Protein AF-A0A0L7L8R3-F1 (afdb_monomer_lite)

Sequence (1221 aa):
TARYYYDYECNEPLVALSKLTATSSLRDRGPENAKLYDSQFPKIMDDKFNVRWAFNAKMWEPTYSEILAATTYIQNEEKERISKFVFQDDAKSSLLGRLMLRKFVHLATSIPYNEVQFGRDSHGKPYLVGAGDIPVSFNVSHQADYVVLAGHPTKSIAIDVMKIEPPVNKNIPEFFRVMTRQFSQHEWETVRSFPTEMEQIACFYRLWCLKESYVKNTGLGITVPLNQISFNIQTPKLQVGKLLTDTTLYERNVLKKDWTFEETLLDAKYAVAVSLRMEKQPNHRSIPYHFLTFEELVQEAKPLHKPCASLNAWTASENDFDQQLVIDLGSVKNITRVAAQGRAHSQEFVQEYHISYGSNGLDYVQYKAAGGEVKRLDSTRELVLPALDGQSCGASRVAWRCHQGALCDGRVRTSAWTPRESSYYQHLTVNLAARRELRGVATRGRYATDEYVSEYMLQYSDDGESWRAITDTEGYTRMFEGNHDGNTVEKNEFEVPIIAQYIRINPMRWRDKISMRVEVYGCDYVADTLYFNGTSLVKMDLLRDPISAYREVLRFRFKTSTASGALLYSRGTQGDYIALQLRDNRLVLNIDLGSGQSTSLSVGSLLDDNIWHDVVLSRNRRDIIFSVDRVIVRERIKGEFSRLNLNRAIYIGGVPNFQEGLVVTQNFTGCVENMYLNATNVISELRLGYESGEPFKFTRVNTLYACPEPPVVPITFLKEGSYAKLRGYAGGTTLNISLEFRTYEIHGLLIYHKFNTDGHVKVYLEEGKVKVELEVQGPKVKLDNYAEQFNDGRWHSLLLTMATDSLTLSVDYRPIAVDGNYRLPTDWKKEEYCCPNEVVFDASVHPLSCLAYKNVQAVSRSADLHIDVDGSGPLPAFPSTVVDGYQEPGSFRQDISYDASRAQLEALLNRSHSCTQRLEYRCRHSRLLNSPSDEASFHPFAWWVSRSGQRMAHWAGAPAGSRMCQCGVLGNCADPTKWCNCDAEYTQLHPDEFQVDGGDIIEKEFLPVKQVRFGDTGSHLDEKEGRYTLGPLLCEGDDLFSNAVTFRISDGIILLPMFDLGHSGDIYFEFKTTKENAVLLHSKGPQDYIKLSIIGGDQLQFQFQVGDTPLGVKEARVVVDGALKNEIRTGKEPVRALHLTTGLALGAALDRKDGVTTNEIQLLQTKRTTLQTKLSHYKLNRVTTNEIQLLQTKRTLLQTKLRHYKRNRVTKNEIESLQTK

Structure (mmCIF, N/CA/C/O backbone):
data_AF-A0A0L7L8R3-F1
#
_entry.id   AF-A0A0L7L8R3-F1
#
loop_
_atom_site.group_PDB
_atom_site.id
_atom_site.type_symbol
_atom_site.label_atom_id
_atom_site.label_alt_id
_atom_site.label_comp_id
_atom_site.label_asym_id
_atom_site.label_entity_id
_atom_site.label_seq_id
_atom_site.pdbx_PDB_ins_code
_atom_site.Cartn_x
_atom_site.Cartn_y
_atom_site.Cartn_z
_atom_site.occupancy
_atom_site.B_iso_or_equiv
_atom_site.auth_seq_id
_atom_site.auth_comp_id
_atom_site.auth_asym_id
_atom_site.auth_atom_id
_atom_site.pdbx_PDB_model_num
ATOM 1 N N . THR A 1 1 ? 15.354 17.148 21.115 1.00 24.00 1 THR A N 1
ATOM 2 C CA . THR A 1 1 ? 14.125 17.664 20.466 1.00 24.00 1 THR A CA 1
ATOM 3 C C . THR A 1 1 ? 13.877 16.839 19.226 1.00 24.00 1 THR A C 1
ATOM 5 O O . THR A 1 1 ? 14.835 16.559 18.521 1.00 24.00 1 THR A O 1
ATOM 8 N N . ALA A 1 2 ? 12.647 16.381 18.991 1.00 24.77 2 ALA A N 1
ATOM 9 C CA . ALA A 1 2 ? 12.360 15.477 17.880 1.00 24.77 2 ALA A CA 1
ATOM 10 C C . ALA A 1 2 ? 12.088 16.244 16.574 1.00 24.77 2 ALA A C 1
ATOM 12 O O . ALA A 1 2 ? 11.192 17.084 16.518 1.00 24.77 2 ALA A O 1
ATOM 13 N N . ARG A 1 3 ? 12.834 15.904 15.520 1.00 22.39 3 ARG A N 1
ATOM 14 C CA . ARG A 1 3 ? 12.425 16.019 14.114 1.00 22.39 3 ARG A CA 1
ATOM 15 C C . ARG A 1 3 ? 12.881 14.731 13.431 1.00 22.39 3 ARG A C 1
ATOM 17 O O . ARG A 1 3 ? 14.072 14.536 13.220 1.00 22.39 3 ARG A O 1
ATOM 24 N N . TYR A 1 4 ? 11.931 13.842 13.174 1.00 26.56 4 TYR A N 1
ATOM 25 C CA . TYR A 1 4 ? 12.122 12.587 12.453 1.00 26.56 4 TYR A CA 1
ATOM 26 C C . TYR A 1 4 ? 11.073 12.516 11.340 1.00 26.56 4 TYR A C 1
ATOM 28 O O . TYR A 1 4 ? 9.989 13.078 11.486 1.00 26.56 4 TYR A O 1
ATOM 36 N N . TYR A 1 5 ? 11.409 11.780 10.283 1.00 28.19 5 TYR A N 1
ATOM 37 C CA . TYR A 1 5 ? 10.636 11.582 9.054 1.00 28.19 5 TYR A CA 1
ATOM 38 C C . TYR A 1 5 ? 10.513 12.767 8.085 1.00 28.19 5 TYR A C 1
ATOM 40 O O . TYR A 1 5 ? 10.687 13.935 8.423 1.00 28.19 5 TYR A O 1
ATOM 48 N N . TYR A 1 6 ? 10.352 12.374 6.821 1.00 29.44 6 TYR A N 1
ATOM 49 C CA . TYR A 1 6 ? 10.480 13.170 5.606 1.00 29.44 6 TYR A CA 1
ATOM 50 C C . TYR A 1 6 ? 9.102 13.641 5.127 1.00 29.44 6 TYR A C 1
ATOM 52 O O . TYR A 1 6 ? 8.152 12.862 5.178 1.00 29.44 6 TYR A O 1
ATOM 60 N N . ASP A 1 7 ? 9.041 14.813 4.493 1.00 27.11 7 ASP A N 1
ATOM 61 C CA . ASP A 1 7 ? 8.081 15.014 3.403 1.00 27.11 7 ASP A CA 1
ATOM 62 C C . ASP A 1 7 ? 8.548 14.185 2.191 1.00 27.11 7 ASP A C 1
ATOM 64 O O . ASP A 1 7 ? 9.456 14.576 1.454 1.00 27.11 7 ASP A O 1
ATOM 68 N N . TYR A 1 8 ? 7.947 13.006 2.019 1.00 40.53 8 TYR A N 1
ATOM 69 C CA . TYR A 1 8 ? 7.840 12.347 0.716 1.00 40.53 8 TYR A CA 1
ATOM 70 C C . TYR A 1 8 ? 6.567 12.866 0.041 1.00 40.53 8 TYR A C 1
ATOM 72 O O . TYR A 1 8 ? 5.480 12.767 0.615 1.00 40.53 8 TYR A O 1
ATOM 80 N N . GLU A 1 9 ? 6.664 13.352 -1.198 1.00 54.34 9 GLU A N 1
ATOM 81 C CA . GLU A 1 9 ? 5.477 13.508 -2.041 1.00 54.34 9 GLU A CA 1
ATOM 82 C C . GLU A 1 9 ? 4.976 12.109 -2.430 1.00 54.34 9 GLU A C 1
ATOM 84 O O . GLU A 1 9 ? 5.487 11.481 -3.354 1.00 54.34 9 GLU A O 1
ATOM 89 N N . CYS A 1 10 ? 4.002 11.600 -1.673 1.00 70.06 10 CYS A N 1
ATOM 90 C CA . CYS A 1 10 ? 3.385 10.286 -1.858 1.00 70.06 10 CYS A CA 1
ATOM 91 C C . CYS A 1 10 ? 2.642 10.217 -3.209 1.00 70.06 10 CYS A C 1
ATOM 93 O O . CYS A 1 10 ? 1.458 10.532 -3.286 1.00 70.06 10 CYS A O 1
ATOM 95 N N . ASN A 1 11 ? 3.343 9.901 -4.301 1.00 74.38 11 ASN A N 1
ATOM 96 C CA . ASN A 1 11 ? 2.789 9.933 -5.663 1.00 74.38 11 ASN A CA 1
ATOM 97 C C . ASN A 1 11 ? 3.547 9.007 -6.642 1.00 74.38 11 ASN A C 1
ATOM 99 O O . ASN A 1 11 ? 3.650 9.280 -7.840 1.00 74.38 11 ASN A O 1
ATOM 103 N N . GLU A 1 12 ? 4.132 7.924 -6.131 1.00 79.50 12 GLU A N 1
ATOM 104 C CA . GLU A 1 12 ? 4.897 6.943 -6.906 1.00 79.50 12 GLU A CA 1
ATOM 105 C C . GLU A 1 12 ? 3.948 6.002 -7.675 1.00 79.50 12 GLU A C 1
ATOM 107 O O . GLU A 1 12 ? 2.916 5.619 -7.122 1.00 79.50 12 GLU A O 1
ATOM 112 N N . PRO A 1 13 ? 4.244 5.615 -8.932 1.00 77.06 13 PRO A N 1
ATOM 113 C CA . PRO A 1 13 ? 3.444 4.642 -9.680 1.00 77.06 13 PRO A CA 1
ATOM 114 C C . PRO A 1 13 ? 3.659 3.219 -9.141 1.00 77.06 13 PRO A C 1
ATOM 116 O O . PRO A 1 13 ? 4.794 2.758 -9.020 1.00 77.06 13 PRO A O 1
ATOM 119 N N . LEU A 1 14 ? 2.574 2.506 -8.840 1.00 82.38 14 LEU A N 1
ATOM 120 C CA . LEU A 1 14 ? 2.610 1.219 -8.136 1.00 82.38 14 LEU A CA 1
ATOM 121 C C . LEU A 1 14 ? 2.242 0.015 -9.026 1.00 82.38 14 LEU A C 1
ATOM 123 O O . LEU A 1 14 ? 2.585 -1.124 -8.699 1.00 82.38 14 LEU A O 1
ATOM 127 N N . VAL A 1 15 ? 1.574 0.224 -10.167 1.00 76.56 15 VAL A N 1
ATOM 128 C CA . VAL A 1 15 ? 1.089 -0.868 -11.036 1.00 76.56 15 VAL A CA 1
ATOM 129 C C . VAL A 1 15 ? 2.235 -1.594 -11.751 1.00 76.56 15 VAL A C 1
ATOM 131 O O . VAL A 1 15 ? 2.129 -2.795 -12.013 1.00 76.56 15 VAL A O 1
ATOM 134 N N . ALA A 1 16 ? 3.361 -0.919 -11.996 1.00 64.44 16 ALA A N 1
ATOM 135 C CA . ALA A 1 16 ? 4.536 -1.484 -12.665 1.00 64.44 16 ALA A CA 1
ATOM 136 C C . ALA A 1 16 ? 5.084 -2.764 -11.994 1.00 64.44 16 ALA A C 1
ATOM 138 O O . ALA A 1 16 ? 5.463 -3.705 -12.699 1.00 64.44 16 ALA A O 1
ATOM 139 N N . LEU A 1 17 ? 5.090 -2.819 -10.655 1.00 66.81 17 LEU A N 1
ATOM 140 C CA . LEU A 1 17 ? 5.525 -3.979 -9.857 1.00 66.81 17 LEU A CA 1
ATOM 141 C C . LEU A 1 17 ? 4.354 -4.813 -9.305 1.00 66.81 17 LEU A C 1
ATOM 143 O O . LEU A 1 17 ? 4.573 -5.863 -8.701 1.00 66.81 17 LEU A O 1
ATOM 147 N N . SER A 1 18 ? 3.115 -4.366 -9.520 1.00 75.88 18 SER A N 1
ATOM 148 C CA . SER A 1 18 ? 1.914 -5.079 -9.086 1.00 75.88 18 SER A CA 1
ATOM 149 C C . SER A 1 18 ? 1.675 -6.373 -9.873 1.00 75.88 18 SER A C 1
ATOM 151 O O . SER A 1 18 ? 2.082 -6.518 -11.031 1.00 75.88 18 SER A O 1
ATOM 153 N N . LYS A 1 19 ? 0.931 -7.295 -9.257 1.00 87.12 19 LYS A N 1
ATOM 154 C CA . LYS A 1 19 ? 0.346 -8.456 -9.938 1.00 87.12 19 LYS A CA 1
ATOM 155 C C . LYS A 1 19 ? -1.094 -8.124 -10.323 1.00 87.12 19 LYS A C 1
ATOM 157 O O . LYS A 1 19 ? -1.918 -7.905 -9.433 1.00 87.12 19 LYS A O 1
ATOM 162 N N . LEU A 1 20 ? -1.407 -8.124 -11.620 1.00 85.94 20 LEU A N 1
ATOM 163 C CA . LEU A 1 20 ? -2.763 -7.862 -12.103 1.00 85.94 20 LEU A CA 1
ATOM 164 C C . LEU A 1 20 ? -3.522 -9.167 -12.366 1.00 85.94 20 LEU A C 1
ATOM 166 O O . LEU A 1 20 ? -2.995 -10.123 -12.935 1.00 85.94 20 LEU A O 1
ATOM 170 N N . THR A 1 21 ? -4.796 -9.190 -11.995 1.00 87.94 21 THR A N 1
ATOM 171 C CA . THR A 1 21 ? -5.746 -10.254 -12.333 1.00 87.94 21 THR A CA 1
ATOM 172 C C . THR A 1 21 ? -7.025 -9.650 -12.904 1.00 87.94 21 THR A C 1
ATOM 174 O O . THR A 1 21 ? -7.354 -8.493 -12.658 1.00 87.94 21 THR A O 1
ATOM 177 N N . ALA A 1 22 ? -7.749 -10.428 -13.703 1.00 82.56 22 ALA A N 1
ATOM 178 C CA . ALA A 1 22 ? -9.067 -10.058 -14.202 1.00 82.56 22 ALA A CA 1
ATOM 179 C C . ALA A 1 22 ? -9.929 -11.311 -14.362 1.00 82.56 22 ALA A C 1
ATOM 181 O O . ALA A 1 22 ? -9.402 -12.397 -14.612 1.00 82.56 22 ALA A O 1
ATOM 182 N N . THR A 1 23 ? -11.245 -11.144 -14.264 1.00 79.81 23 THR A N 1
ATOM 183 C CA . THR A 1 23 ? -12.263 -12.199 -14.450 1.00 79.81 23 THR A CA 1
ATOM 184 C C . THR A 1 23 ? -12.121 -12.959 -15.764 1.00 79.81 23 THR A C 1
ATOM 186 O O . THR A 1 23 ? -12.254 -14.180 -15.810 1.00 79.81 23 THR A O 1
ATOM 189 N N . SER A 1 24 ? -11.862 -12.242 -16.858 1.00 75.69 24 SER A N 1
ATOM 190 C CA . SER A 1 24 ? -11.620 -12.833 -18.167 1.00 75.69 24 SER A CA 1
ATOM 191 C C . SER A 1 24 ? -10.728 -11.946 -19.028 1.00 75.69 24 SER A C 1
ATOM 193 O O . SER A 1 24 ? -10.502 -10.764 -18.752 1.00 75.69 24 SER A O 1
ATOM 195 N N . SER A 1 25 ? -10.244 -12.527 -20.120 1.00 81.12 25 SER A N 1
ATOM 196 C CA . SER A 1 25 ? -9.501 -11.823 -21.157 1.00 81.12 25 SER A CA 1
ATOM 197 C C . SER A 1 25 ? -9.583 -12.561 -22.486 1.00 81.12 25 SER A C 1
ATOM 199 O O . SER A 1 25 ? -9.674 -13.790 -22.517 1.00 81.12 25 SER A O 1
ATOM 201 N N . LEU A 1 26 ? -9.474 -11.828 -23.592 1.00 70.31 26 LEU A N 1
ATOM 202 C CA . LEU A 1 26 ? -9.121 -12.435 -24.878 1.00 70.31 26 LEU A CA 1
ATOM 203 C C . LEU A 1 26 ? -7.678 -12.968 -24.821 1.00 70.31 26 LEU A C 1
ATOM 205 O O . LEU A 1 26 ? -6.846 -12.426 -24.094 1.00 70.31 26 LEU A O 1
ATOM 209 N N . ARG A 1 27 ? -7.376 -14.014 -25.606 1.00 69.25 27 ARG A N 1
ATOM 210 C CA . ARG A 1 27 ? -6.105 -14.773 -25.561 1.00 69.25 27 ARG A CA 1
ATOM 211 C C . ARG A 1 27 ? -4.850 -13.890 -25.566 1.00 69.25 27 ARG A C 1
ATOM 213 O O . ARG A 1 27 ? -3.917 -14.159 -24.820 1.00 69.25 27 ARG A O 1
ATOM 220 N N . ASP A 1 28 ? -4.873 -12.822 -26.360 1.00 70.94 28 ASP A N 1
ATOM 221 C CA . ASP A 1 28 ? -3.752 -11.894 -26.557 1.00 70.94 28 ASP A CA 1
ATOM 222 C C . ASP A 1 28 ? -3.954 -10.537 -25.842 1.00 70.94 28 ASP A C 1
ATOM 224 O O . ASP A 1 28 ? -3.214 -9.585 -26.085 1.00 70.94 28 ASP A O 1
ATOM 228 N N . ARG A 1 29 ? -4.975 -10.422 -24.976 1.00 74.50 29 ARG A N 1
ATOM 229 C CA . ARG A 1 29 ? -5.359 -9.196 -24.245 1.00 74.50 29 ARG A CA 1
ATOM 230 C C . ARG A 1 29 ? -5.595 -9.450 -22.742 1.00 74.50 29 ARG A C 1
ATOM 232 O O . ARG A 1 29 ? -6.530 -8.915 -22.146 1.00 74.50 29 ARG A O 1
ATOM 239 N N . GLY A 1 30 ? -4.746 -10.295 -22.145 1.00 74.69 30 GLY A N 1
ATOM 240 C CA . GLY A 1 30 ? -4.699 -10.601 -20.703 1.00 74.69 30 GLY A CA 1
ATOM 241 C C . GLY A 1 30 ? -4.490 -9.377 -19.794 1.00 74.69 30 GLY A C 1
ATOM 242 O O . GLY A 1 30 ? -4.062 -8.339 -20.303 1.00 74.69 30 GLY A O 1
ATOM 243 N N . PRO A 1 31 ? -4.732 -9.493 -18.470 1.00 81.19 31 PRO A N 1
ATOM 244 C CA . PRO A 1 31 ? -4.670 -8.381 -17.508 1.00 81.19 31 PRO A CA 1
ATOM 245 C C . PRO A 1 31 ? -3.322 -7.645 -17.466 1.00 81.19 31 PRO A C 1
ATOM 247 O O . PRO A 1 31 ? -3.305 -6.447 -17.222 1.00 81.19 31 PRO A O 1
ATOM 250 N N . GLU A 1 32 ? -2.205 -8.293 -17.809 1.00 82.31 32 GLU A N 1
ATOM 251 C CA . GLU A 1 32 ? -0.902 -7.619 -17.971 1.00 82.31 32 GLU A CA 1
ATOM 252 C C . GLU A 1 32 ? -0.925 -6.496 -19.030 1.00 82.31 32 GLU A C 1
ATOM 254 O O . GLU A 1 32 ? -0.230 -5.495 -18.894 1.00 82.31 32 GLU A O 1
ATOM 259 N N . ASN A 1 33 ? -1.788 -6.593 -20.051 1.00 79.00 33 ASN A N 1
ATOM 260 C CA . ASN A 1 33 ? -1.985 -5.524 -21.040 1.00 79.00 33 ASN A CA 1
ATOM 261 C C . ASN A 1 33 ? -2.752 -4.317 -20.469 1.00 79.00 33 ASN A C 1
ATOM 263 O O . ASN A 1 33 ? -2.948 -3.336 -21.186 1.00 79.00 33 ASN A O 1
ATOM 267 N N . ALA A 1 34 ? -3.206 -4.386 -19.213 1.00 80.94 34 ALA A N 1
ATOM 268 C CA . ALA A 1 34 ? -3.780 -3.257 -18.500 1.00 80.94 34 ALA A CA 1
ATOM 269 C C . ALA A 1 34 ? -2.728 -2.349 -17.856 1.00 80.94 34 ALA A C 1
ATOM 271 O O . ALA A 1 34 ? -3.107 -1.340 -17.278 1.00 80.94 34 ALA A O 1
ATOM 272 N N . LYS A 1 35 ? -1.426 -2.641 -17.926 1.00 79.81 35 LYS A N 1
ATOM 273 C CA . LYS A 1 35 ? -0.412 -1.703 -17.427 1.00 79.81 35 LYS A CA 1
ATOM 274 C C . LYS A 1 35 ? -0.410 -0.433 -18.292 1.00 79.81 35 LYS A C 1
ATOM 276 O O . LYS A 1 35 ? -0.175 -0.499 -19.500 1.00 79.81 35 LYS A O 1
ATOM 281 N N . LEU A 1 36 ? -0.718 0.729 -17.704 1.00 67.88 36 LEU A N 1
ATOM 282 C CA . LEU A 1 36 ? -0.664 2.023 -18.407 1.00 67.88 36 LEU A CA 1
ATOM 283 C C . LEU A 1 36 ? 0.773 2.379 -18.781 1.00 67.88 36 LEU A C 1
ATOM 285 O O . LEU A 1 36 ? 1.038 2.766 -19.923 1.00 67.88 36 LEU A O 1
ATOM 289 N N . TYR A 1 37 ? 1.673 2.168 -17.825 1.00 55.97 37 TYR A N 1
ATOM 290 C CA . TYR A 1 37 ? 3.113 2.144 -17.999 1.00 55.97 37 TYR A CA 1
ATOM 291 C C . TYR A 1 37 ? 3.548 0.685 -17.824 1.00 55.97 37 TYR A C 1
ATOM 293 O O . TYR A 1 37 ? 3.576 0.156 -16.715 1.00 55.97 37 TYR A O 1
ATOM 301 N N . ASP A 1 38 ? 3.780 -0.007 -18.940 1.00 37.50 38 ASP A N 1
ATOM 302 C CA . ASP A 1 38 ? 4.203 -1.408 -18.913 1.00 37.50 38 ASP A CA 1
ATOM 303 C C . ASP A 1 38 ? 5.644 -1.494 -18.391 1.00 37.50 38 ASP A C 1
ATOM 305 O O . ASP A 1 38 ? 6.549 -0.860 -18.937 1.00 37.50 38 ASP A O 1
ATOM 309 N N . SER A 1 39 ? 5.864 -2.304 -17.352 1.00 34.34 39 SER A N 1
ATOM 310 C CA . SER A 1 39 ? 7.207 -2.668 -16.890 1.00 34.34 39 SER A CA 1
ATOM 311 C C . SER A 1 39 ? 7.958 -3.541 -17.906 1.00 34.34 39 SER A C 1
ATOM 313 O O . SER A 1 39 ? 9.154 -3.777 -17.749 1.00 34.34 39 SER A O 1
ATOM 315 N N . GLN A 1 40 ? 7.308 -3.945 -19.005 1.00 33.47 40 GLN A N 1
ATOM 316 C CA . GLN A 1 40 ? 7.961 -4.260 -20.274 1.00 33.47 40 GLN A CA 1
ATOM 317 C C . GLN A 1 40 ? 8.209 -2.982 -21.094 1.00 33.47 40 GLN A C 1
ATOM 319 O O . GLN A 1 40 ? 7.408 -2.597 -21.948 1.00 33.47 40 GLN A O 1
ATOM 324 N N . PHE A 1 41 ? 9.393 -2.398 -20.894 1.00 30.95 41 PHE A N 1
ATOM 325 C CA . PHE A 1 41 ? 10.356 -2.121 -21.970 1.00 30.95 41 PHE A CA 1
ATOM 326 C C . PHE A 1 41 ? 9.753 -2.157 -23.385 1.00 30.95 41 PHE A C 1
ATOM 328 O O . PHE A 1 41 ? 9.479 -3.254 -23.895 1.00 30.95 41 PHE A O 1
ATOM 335 N N . PRO A 1 42 ? 9.537 -1.008 -24.053 1.00 29.83 42 PRO A N 1
ATOM 336 C CA . PRO A 1 42 ? 8.762 -0.983 -25.281 1.00 29.83 42 PRO A CA 1
ATOM 337 C C . PRO A 1 42 ? 9.407 -1.866 -26.352 1.00 29.83 42 PRO A C 1
ATOM 339 O O . PRO A 1 42 ? 10.489 -1.575 -26.861 1.00 29.83 42 PRO A O 1
ATOM 342 N N . LYS A 1 43 ? 8.681 -2.908 -26.781 1.00 30.69 43 LYS A N 1
ATOM 343 C CA . LYS A 1 43 ? 8.969 -3.666 -28.013 1.00 30.69 43 LYS A CA 1
ATOM 344 C C . LYS A 1 43 ? 8.627 -2.837 -29.260 1.00 30.69 43 LYS A C 1
ATOM 346 O O . LYS A 1 43 ? 7.851 -3.245 -30.116 1.00 30.69 43 LYS A O 1
ATOM 351 N N . ILE A 1 44 ? 9.258 -1.667 -29.336 1.00 36.09 44 ILE A N 1
ATOM 352 C CA . ILE A 1 44 ? 9.493 -0.844 -30.519 1.00 36.09 44 ILE A CA 1
ATOM 353 C C . ILE A 1 44 ? 11.010 -0.626 -30.566 1.00 36.09 44 ILE A C 1
ATOM 355 O O . ILE A 1 44 ? 11.519 0.481 -30.410 1.00 36.09 44 ILE A O 1
ATOM 359 N N . MET A 1 45 ? 11.750 -1.718 -30.757 1.00 40.62 45 MET A N 1
ATOM 360 C CA . MET A 1 45 ? 13.174 -1.651 -31.088 1.00 40.62 45 MET A CA 1
ATOM 361 C C . MET A 1 45 ? 13.325 -1.356 -32.581 1.00 40.62 45 MET A C 1
ATOM 363 O O . MET A 1 45 ? 13.771 -2.182 -33.372 1.00 40.62 45 MET A O 1
ATOM 367 N N . ASP A 1 46 ? 12.865 -0.151 -32.917 1.00 44.34 46 ASP A N 1
ATOM 368 C CA . ASP A 1 46 ? 13.151 0.590 -34.139 1.00 44.34 46 ASP A CA 1
ATOM 369 C C . ASP A 1 46 ? 14.677 0.751 -34.288 1.00 44.34 46 ASP A C 1
ATOM 371 O O . ASP A 1 46 ? 15.399 0.896 -33.292 1.00 44.34 46 ASP A O 1
ATOM 375 N N . ASP A 1 47 ? 15.180 0.758 -35.525 1.00 50.31 47 ASP A N 1
ATOM 376 C CA . ASP A 1 47 ? 16.619 0.883 -35.817 1.00 50.31 47 ASP A CA 1
ATOM 377 C C . ASP A 1 47 ? 17.209 2.209 -35.287 1.00 50.31 47 ASP A C 1
ATOM 379 O O . ASP A 1 47 ? 18.426 2.321 -35.133 1.00 50.31 47 ASP A O 1
ATOM 383 N N . LYS A 1 48 ? 16.356 3.182 -34.915 1.00 55.88 48 LYS A N 1
ATOM 384 C CA . LYS A 1 48 ? 16.696 4.401 -34.153 1.00 55.88 48 LYS A CA 1
ATOM 385 C C . LYS A 1 48 ? 17.690 4.201 -33.005 1.00 55.88 48 LYS A C 1
ATOM 387 O O . LYS A 1 48 ? 18.481 5.104 -32.750 1.00 55.88 48 LYS A O 1
ATOM 392 N N . PHE A 1 49 ? 17.636 3.072 -32.296 1.00 66.75 49 PHE A N 1
ATOM 393 C CA . PHE A 1 49 ? 18.479 2.828 -31.117 1.00 66.75 49 PHE A CA 1
ATOM 394 C C . PHE A 1 49 ? 19.726 1.967 -31.397 1.00 66.75 49 PHE A C 1
ATOM 396 O O . PHE A 1 49 ? 20.420 1.557 -30.468 1.00 66.75 49 PHE A O 1
ATOM 403 N N . ASN A 1 50 ? 20.057 1.723 -32.667 1.00 82.75 50 ASN A N 1
ATOM 404 C CA . ASN A 1 50 ? 21.372 1.233 -33.081 1.00 82.75 50 ASN A CA 1
ATOM 405 C C . ASN A 1 50 ? 22.340 2.430 -33.182 1.00 82.75 50 ASN A C 1
ATOM 407 O O . ASN A 1 50 ? 22.438 3.074 -34.222 1.00 82.75 50 ASN A O 1
ATOM 411 N N . VAL A 1 51 ? 23.018 2.773 -32.083 1.00 87.12 51 VAL A N 1
ATOM 412 C CA . VAL A 1 51 ? 23.764 4.038 -31.947 1.00 87.12 51 VAL A CA 1
ATOM 413 C C . VAL A 1 51 ? 25.279 3.872 -32.051 1.00 87.12 51 VAL A C 1
ATOM 415 O O . VAL A 1 51 ? 25.856 2.869 -31.616 1.00 87.12 51 VAL A O 1
ATOM 418 N N . ARG A 1 52 ? 25.933 4.907 -32.584 1.00 90.62 52 ARG A N 1
ATOM 419 C CA . ARG A 1 52 ? 27.384 5.124 -32.543 1.00 90.62 52 ARG A CA 1
ATOM 420 C C . ARG A 1 52 ? 27.624 6.507 -31.946 1.00 90.62 52 ARG A C 1
ATOM 422 O O . ARG A 1 52 ? 27.387 7.512 -32.612 1.00 90.62 52 ARG A O 1
ATOM 429 N N . TRP A 1 53 ? 28.023 6.562 -30.679 1.00 93.88 53 TRP A N 1
ATOM 430 C CA . TRP A 1 53 ? 28.262 7.816 -29.963 1.00 93.88 53 TRP A CA 1
ATOM 431 C C . TRP A 1 53 ? 29.746 7.991 -29.660 1.00 93.88 53 TRP A C 1
ATOM 433 O O . TRP A 1 53 ? 30.414 7.049 -29.230 1.00 93.88 53 TRP A O 1
ATOM 443 N N . ALA A 1 54 ? 30.241 9.210 -29.836 1.00 93.62 54 ALA A N 1
ATOM 444 C CA . ALA A 1 54 ? 31.556 9.639 -29.382 1.00 93.62 54 ALA A CA 1
ATOM 445 C C . ALA A 1 54 ? 31.420 10.896 -28.516 1.00 93.62 54 ALA A C 1
ATOM 447 O O . ALA A 1 54 ? 30.549 11.731 -28.746 1.00 93.62 54 ALA A O 1
ATOM 448 N N . PHE A 1 55 ? 32.296 11.042 -27.531 1.00 94.88 55 PHE A N 1
ATOM 449 C CA . PHE A 1 55 ? 32.425 12.241 -26.713 1.00 94.88 55 PHE A CA 1
ATOM 450 C C . PHE A 1 55 ? 33.911 12.594 -26.625 1.00 94.88 55 PHE A C 1
ATOM 452 O O . PHE A 1 55 ? 34.733 11.733 -26.300 1.00 94.88 55 PHE A O 1
ATOM 459 N N . ASN A 1 56 ? 34.268 13.844 -26.922 1.00 92.88 56 ASN A N 1
ATOM 460 C CA . ASN A 1 56 ? 35.645 14.320 -26.804 1.00 92.88 56 ASN A CA 1
ATOM 461 C C . ASN A 1 56 ? 35.874 14.840 -25.376 1.00 92.88 56 ASN A C 1
ATOM 463 O O . ASN A 1 56 ? 35.525 15.973 -25.049 1.00 92.88 56 ASN A O 1
ATOM 467 N N . ALA A 1 57 ? 36.441 13.993 -24.516 1.00 89.75 57 ALA A N 1
ATOM 468 C CA . ALA A 1 57 ? 36.648 14.280 -23.097 1.00 89.75 57 ALA A CA 1
ATOM 469 C C . ALA A 1 57 ? 37.627 15.441 -22.854 1.00 89.75 57 ALA A C 1
ATOM 471 O O . ALA A 1 57 ? 37.597 16.060 -21.792 1.00 89.75 57 ALA A O 1
ATOM 472 N N . LYS A 1 58 ? 38.475 15.754 -23.840 1.00 88.25 58 LYS A N 1
ATOM 473 C CA . LYS A 1 58 ? 39.447 16.849 -23.782 1.00 88.25 58 LYS A CA 1
ATOM 474 C C . LYS A 1 58 ? 38.855 18.219 -24.102 1.00 88.25 58 LYS A C 1
ATOM 476 O O . LYS A 1 58 ? 39.364 19.210 -23.596 1.00 88.25 58 LYS A O 1
ATOM 481 N N . MET A 1 59 ? 37.791 18.290 -24.902 1.00 86.56 59 MET A N 1
ATOM 482 C CA . MET A 1 59 ? 37.053 19.543 -25.127 1.00 86.56 59 MET A CA 1
ATOM 483 C C . MET A 1 59 ? 36.070 19.872 -23.989 1.00 86.56 59 MET A C 1
ATOM 485 O O . MET A 1 59 ? 35.371 20.878 -24.059 1.00 86.56 59 MET A O 1
ATOM 489 N N . TRP A 1 60 ? 36.005 19.038 -22.945 1.00 88.19 60 TRP A N 1
ATOM 490 C CA . TRP A 1 60 ? 35.154 19.248 -21.778 1.00 88.19 60 TRP A CA 1
ATOM 491 C C . TRP A 1 60 ? 35.981 19.757 -20.591 1.00 88.19 60 TRP A C 1
ATOM 493 O O . TRP A 1 60 ? 36.706 19.004 -19.933 1.00 88.19 60 TRP A O 1
ATOM 503 N N . GLU A 1 61 ? 35.839 21.053 -20.312 1.00 85.69 61 GLU A N 1
ATOM 504 C CA . GLU A 1 61 ? 36.429 21.755 -19.165 1.00 85.69 61 GLU A CA 1
ATOM 505 C C . GLU A 1 61 ? 35.322 22.136 -18.156 1.00 85.69 61 GLU A C 1
ATOM 507 O O . GLU A 1 61 ? 34.956 23.306 -18.050 1.00 85.69 61 GLU A O 1
ATOM 512 N N . PRO A 1 62 ? 34.720 21.160 -17.443 1.00 81.56 62 PRO A N 1
ATOM 513 C CA . PRO A 1 62 ? 33.553 21.412 -16.603 1.00 81.56 62 PRO A CA 1
ATOM 514 C C . PRO A 1 62 ? 33.873 22.268 -15.378 1.00 81.56 62 PRO A C 1
ATOM 516 O O . PRO A 1 62 ? 34.872 22.064 -14.682 1.00 81.56 62 PRO A O 1
ATOM 519 N N . THR A 1 63 ? 32.941 23.156 -15.041 1.00 79.50 63 THR A N 1
ATOM 520 C CA . THR A 1 63 ? 32.924 23.856 -13.755 1.00 79.50 63 THR A CA 1
ATOM 521 C C . THR A 1 63 ? 32.758 22.878 -12.588 1.00 79.50 63 THR A C 1
ATOM 523 O O . THR A 1 63 ? 32.214 21.779 -12.727 1.00 79.50 63 THR A O 1
ATOM 526 N N . TYR A 1 64 ? 33.146 23.303 -11.381 1.00 59.94 64 TYR A N 1
ATOM 527 C CA . TYR A 1 64 ? 32.919 22.529 -10.153 1.00 59.94 64 TYR A CA 1
ATOM 528 C C . TYR A 1 64 ? 31.438 22.137 -9.963 1.00 59.94 64 TYR A C 1
ATOM 530 O O . TYR A 1 64 ? 31.137 21.024 -9.534 1.00 59.94 64 TYR A O 1
ATOM 538 N N . SER A 1 65 ? 30.512 23.021 -10.348 1.00 64.06 65 SER A N 1
ATOM 539 C CA . SER A 1 65 ? 29.064 22.779 -10.383 1.00 64.06 65 SER A CA 1
ATOM 540 C C . SER A 1 65 ? 28.659 21.648 -11.332 1.00 64.06 65 SER A C 1
ATOM 542 O O . SER A 1 65 ? 27.838 20.811 -10.961 1.00 64.06 65 SER A O 1
ATOM 544 N N . GLU A 1 66 ? 29.241 21.583 -12.530 1.00 73.94 66 GLU A N 1
ATOM 545 C CA . GLU A 1 66 ? 28.935 20.542 -13.519 1.00 73.94 66 GLU A CA 1
ATOM 546 C C . GLU A 1 66 ? 29.550 19.196 -13.142 1.00 73.94 66 GLU A C 1
ATOM 548 O O . GLU A 1 66 ? 28.890 18.170 -13.294 1.00 73.94 66 GLU A O 1
ATOM 553 N N . ILE A 1 67 ? 30.762 19.186 -12.569 1.00 76.12 67 ILE A N 1
ATOM 554 C CA . ILE A 1 67 ? 31.344 17.974 -11.973 1.00 76.12 67 ILE A CA 1
ATOM 555 C C . ILE A 1 67 ? 30.438 17.475 -10.842 1.00 76.12 67 ILE A C 1
ATOM 557 O O . ILE A 1 67 ? 30.076 16.298 -10.819 1.00 76.12 67 ILE A O 1
ATOM 561 N N . LEU A 1 68 ? 30.022 18.356 -9.924 1.00 66.50 68 LEU A N 1
ATOM 562 C CA . LEU A 1 68 ? 29.145 17.987 -8.814 1.00 66.50 68 LEU A CA 1
ATOM 563 C C . LEU A 1 68 ? 27.825 17.395 -9.330 1.00 66.50 68 LEU A C 1
ATOM 565 O O . LEU A 1 68 ? 27.482 16.281 -8.931 1.00 66.50 68 LEU A O 1
ATOM 569 N N . ALA A 1 69 ? 27.150 18.068 -10.269 1.00 73.56 69 ALA A N 1
ATOM 570 C CA . ALA A 1 69 ? 25.928 17.581 -10.910 1.00 73.56 69 ALA A CA 1
ATOM 571 C C . ALA A 1 69 ? 26.140 16.220 -11.600 1.00 73.56 69 ALA A C 1
ATOM 573 O O . ALA A 1 69 ? 25.412 15.270 -11.308 1.00 73.56 69 ALA A O 1
ATOM 574 N N . ALA A 1 70 ? 27.194 16.073 -12.409 1.00 78.75 70 ALA A N 1
ATOM 575 C CA . ALA A 1 70 ? 27.556 14.814 -13.060 1.00 78.75 70 ALA A CA 1
ATOM 576 C C . ALA A 1 70 ? 27.778 13.667 -12.058 1.00 78.75 70 ALA A C 1
ATOM 578 O O . ALA A 1 70 ? 27.324 12.549 -12.303 1.00 78.75 70 ALA A O 1
ATOM 579 N N . THR A 1 71 ? 28.391 13.928 -10.894 1.00 78.62 71 THR A N 1
ATOM 580 C CA . THR A 1 71 ? 28.516 12.910 -9.830 1.00 78.62 71 THR A CA 1
ATOM 581 C C . THR A 1 71 ? 27.212 12.597 -9.089 1.00 78.62 71 THR A C 1
ATOM 583 O O . THR A 1 71 ? 27.176 11.611 -8.355 1.00 78.62 71 THR A O 1
ATOM 586 N N . THR A 1 72 ? 26.141 13.383 -9.260 1.00 79.94 72 THR A N 1
ATOM 587 C CA . THR A 1 72 ? 24.793 13.005 -8.788 1.00 79.94 72 THR A CA 1
ATOM 588 C C . THR A 1 72 ? 24.028 12.150 -9.795 1.00 79.94 72 THR A C 1
ATOM 590 O O . THR A 1 72 ? 23.116 11.438 -9.392 1.00 79.94 72 THR A O 1
ATOM 593 N N . TYR A 1 73 ? 24.392 12.174 -11.081 1.00 87.06 73 TYR A N 1
ATOM 594 C CA . TYR A 1 73 ? 23.732 11.407 -12.148 1.00 87.06 73 TYR A CA 1
ATOM 595 C C . TYR A 1 73 ? 24.218 9.947 -12.260 1.00 87.06 73 TYR A C 1
ATOM 597 O O . TYR A 1 73 ? 23.735 9.193 -13.105 1.00 87.06 73 TYR A O 1
ATOM 605 N N . ILE A 1 74 ? 25.164 9.523 -11.418 1.00 86.50 74 ILE A N 1
ATOM 606 C CA . ILE A 1 74 ? 25.733 8.168 -11.399 1.00 86.50 74 ILE A CA 1
ATOM 607 C C . ILE A 1 74 ? 25.556 7.504 -10.029 1.00 86.50 74 ILE A C 1
ATOM 609 O O . ILE A 1 74 ? 25.465 8.183 -9.010 1.00 86.50 74 ILE A O 1
ATOM 613 N N . GLN A 1 75 ? 25.522 6.169 -10.015 1.00 84.25 75 GLN A N 1
ATOM 614 C CA . GLN A 1 75 ? 25.432 5.364 -8.790 1.00 84.25 75 GLN A CA 1
ATOM 615 C C . GLN A 1 75 ? 26.625 5.609 -7.849 1.00 84.25 75 GLN A C 1
ATOM 617 O O . GLN A 1 75 ? 27.755 5.795 -8.314 1.00 84.25 75 GLN A O 1
ATOM 622 N N . ASN A 1 76 ? 26.390 5.530 -6.535 1.00 77.38 76 ASN A N 1
ATOM 623 C CA . ASN A 1 76 ? 27.424 5.708 -5.509 1.00 77.38 76 ASN A CA 1
ATOM 624 C C . ASN A 1 76 ? 28.614 4.750 -5.683 1.00 77.38 76 ASN A C 1
ATOM 626 O O . ASN A 1 76 ? 29.755 5.196 -5.606 1.00 77.38 76 ASN A O 1
ATOM 630 N N . GLU A 1 77 ? 28.382 3.476 -6.011 1.00 78.62 77 GLU A N 1
ATOM 631 C CA . GLU A 1 77 ? 29.462 2.495 -6.232 1.00 78.62 77 GLU A CA 1
ATOM 632 C C . GLU A 1 77 ? 30.406 2.917 -7.376 1.00 78.62 77 GLU A C 1
ATOM 634 O O . GLU A 1 77 ? 31.620 2.713 -7.317 1.00 78.62 77 GLU A O 1
ATOM 639 N N . GLU A 1 78 ? 29.865 3.548 -8.423 1.00 80.50 78 GLU A N 1
ATOM 640 C CA . GLU A 1 78 ? 30.655 4.084 -9.533 1.00 80.50 78 GLU A CA 1
ATOM 641 C C . GLU A 1 78 ? 31.314 5.420 -9.178 1.00 80.50 78 GLU A C 1
ATOM 643 O O . GLU A 1 78 ? 32.450 5.654 -9.585 1.00 80.50 78 GLU A O 1
ATOM 648 N N . LYS A 1 79 ? 30.663 6.262 -8.366 1.00 77.81 79 LYS A N 1
ATOM 649 C CA . LYS A 1 79 ? 31.241 7.500 -7.822 1.00 77.81 79 LYS A CA 1
ATOM 650 C C . LYS A 1 79 ? 32.463 7.206 -6.946 1.00 77.81 79 LYS A C 1
ATOM 652 O O . LYS A 1 79 ? 33.521 7.788 -7.173 1.00 77.81 79 LYS A O 1
ATOM 657 N N . GLU A 1 80 ? 32.358 6.241 -6.034 1.00 75.69 80 GLU A N 1
ATOM 658 C CA . GLU A 1 80 ? 33.468 5.733 -5.216 1.00 75.69 80 GLU A CA 1
ATOM 659 C C . GLU A 1 80 ? 34.578 5.060 -6.030 1.00 75.69 80 GLU A C 1
ATOM 661 O O . GLU A 1 80 ? 35.711 4.936 -5.562 1.00 75.69 80 GLU A O 1
ATOM 666 N N . ARG A 1 81 ? 34.260 4.531 -7.215 1.00 77.62 81 ARG A N 1
ATOM 667 C CA . ARG A 1 81 ? 35.248 3.936 -8.123 1.00 77.62 81 ARG A CA 1
ATOM 668 C C . ARG A 1 81 ? 35.951 5.010 -8.950 1.00 77.62 81 ARG A C 1
ATOM 670 O O . ARG A 1 81 ? 37.146 4.893 -9.196 1.00 77.62 81 ARG A O 1
ATOM 677 N N . ILE A 1 82 ? 35.238 6.071 -9.325 1.00 81.88 82 ILE A N 1
ATOM 678 C CA . ILE A 1 82 ? 35.785 7.228 -10.040 1.00 81.88 82 ILE A CA 1
ATOM 679 C C . ILE A 1 82 ? 36.679 8.075 -9.121 1.00 81.88 82 ILE A C 1
ATOM 681 O O . ILE A 1 82 ? 37.749 8.498 -9.547 1.00 81.88 82 ILE A O 1
ATOM 685 N N . SER A 1 83 ? 36.334 8.227 -7.838 1.00 72.62 83 SER A N 1
ATOM 686 C CA . SER A 1 83 ? 37.177 8.922 -6.850 1.00 72.62 83 SER A CA 1
ATOM 687 C C . SER A 1 83 ? 38.477 8.186 -6.479 1.00 72.62 83 SER A C 1
ATOM 689 O O . SER A 1 83 ? 39.225 8.671 -5.635 1.00 72.62 83 SER A O 1
ATOM 691 N N . LYS A 1 84 ? 38.744 7.011 -7.069 1.00 75.12 84 LYS A N 1
ATOM 692 C CA . LYS A 1 84 ? 39.987 6.235 -6.899 1.00 75.12 84 LYS A CA 1
ATOM 693 C C . LYS A 1 84 ? 40.971 6.419 -8.069 1.00 75.12 84 LYS A C 1
ATOM 695 O O . LYS A 1 84 ? 42.077 5.887 -8.003 1.00 75.12 84 LYS A O 1
ATOM 700 N N . PHE A 1 85 ? 40.611 7.163 -9.122 1.00 76.25 85 PHE A N 1
ATOM 701 C CA . PHE A 1 85 ? 41.563 7.554 -10.168 1.00 76.25 85 PHE A CA 1
ATOM 702 C C . PHE A 1 85 ? 42.495 8.665 -9.674 1.00 76.25 85 PHE A C 1
ATOM 704 O O . PHE A 1 85 ? 42.052 9.642 -9.076 1.00 76.25 85 PHE A O 1
ATOM 711 N N . VAL A 1 86 ? 43.792 8.522 -9.962 1.00 80.69 86 VAL A N 1
ATOM 712 C CA . VAL A 1 86 ? 44.829 9.501 -9.589 1.00 80.69 86 VAL A CA 1
ATOM 713 C C . VAL A 1 86 ? 44.847 10.698 -10.548 1.00 80.69 86 VAL A C 1
ATOM 715 O O . VAL A 1 86 ? 45.132 11.818 -10.131 1.00 80.69 86 VAL A O 1
ATOM 718 N N . PHE A 1 87 ? 44.521 10.479 -11.826 1.00 79.00 87 PHE A N 1
ATOM 719 C CA . PHE A 1 87 ? 44.514 11.517 -12.855 1.00 79.00 87 PHE A CA 1
ATOM 720 C C . PHE A 1 87 ? 43.091 11.977 -13.179 1.00 79.00 87 PHE A C 1
ATOM 722 O O . PHE A 1 87 ? 42.166 11.172 -13.312 1.00 79.00 87 PHE A O 1
ATOM 729 N N . GLN A 1 88 ? 42.921 13.292 -13.343 1.00 78.50 88 GLN A N 1
ATOM 730 C CA . GLN A 1 88 ? 41.613 13.894 -13.606 1.00 78.50 88 GLN A CA 1
ATOM 731 C C . GLN A 1 88 ? 41.017 13.439 -14.943 1.00 78.50 88 GLN A C 1
ATOM 733 O O . GLN A 1 88 ? 39.808 13.252 -15.027 1.00 78.50 88 GLN A O 1
ATOM 738 N N . ASP A 1 89 ? 41.835 13.215 -15.973 1.00 81.81 89 ASP A N 1
ATOM 739 C CA . ASP A 1 89 ? 41.332 12.850 -17.302 1.00 81.81 89 ASP A CA 1
ATOM 740 C C . ASP A 1 89 ? 40.857 11.386 -17.382 1.00 81.81 89 ASP A C 1
ATOM 742 O O . ASP A 1 89 ? 39.879 11.099 -18.078 1.00 81.81 89 ASP A O 1
ATOM 746 N N . ASP A 1 90 ? 41.435 10.480 -16.582 1.00 83.69 90 ASP A N 1
ATOM 747 C CA . ASP A 1 90 ? 40.890 9.128 -16.374 1.00 83.69 90 ASP A CA 1
ATOM 748 C C . ASP A 1 90 ? 39.537 9.190 -15.645 1.00 83.69 90 ASP A C 1
ATOM 750 O O . ASP A 1 90 ? 38.571 8.525 -16.037 1.00 83.69 90 ASP A O 1
ATOM 754 N N . ALA A 1 91 ? 39.440 10.037 -14.611 1.00 83.94 91 ALA A N 1
ATOM 755 C CA . ALA A 1 91 ? 38.204 10.255 -13.864 1.00 83.94 91 ALA A CA 1
ATOM 756 C C . ALA A 1 91 ? 37.092 10.839 -14.757 1.00 83.94 91 ALA A C 1
ATOM 758 O O . ALA A 1 91 ? 35.983 10.297 -14.766 1.00 83.94 91 ALA A O 1
ATOM 759 N N . LYS A 1 92 ? 37.395 11.873 -15.563 1.00 87.75 92 LYS A N 1
ATOM 760 C CA . LYS A 1 92 ? 36.495 12.438 -16.588 1.00 87.75 92 LYS A CA 1
ATOM 761 C C . LYS A 1 92 ? 36.044 11.360 -17.574 1.00 87.75 92 LYS A C 1
ATOM 763 O O . LYS A 1 92 ? 34.845 11.188 -17.776 1.00 87.75 92 LYS A O 1
ATOM 768 N N . SER A 1 93 ? 36.981 10.608 -18.154 1.00 89.25 93 SER A N 1
ATOM 769 C CA . SER A 1 93 ? 36.691 9.587 -19.172 1.00 89.25 93 SER A CA 1
ATOM 770 C C . SER A 1 93 ? 35.792 8.470 -18.631 1.00 89.25 93 SER A C 1
ATOM 772 O O . SER A 1 93 ? 34.821 8.072 -19.279 1.00 89.25 93 SER A O 1
ATOM 774 N N . SER A 1 94 ? 36.054 8.004 -17.405 1.00 88.88 94 SER A N 1
ATOM 775 C CA . SER A 1 94 ? 35.214 7.005 -16.737 1.00 88.88 94 SER A CA 1
ATOM 776 C C . SER A 1 94 ? 33.822 7.554 -16.388 1.00 88.88 94 SER A C 1
ATOM 778 O O . SER A 1 94 ? 32.830 6.849 -16.597 1.00 88.88 94 SER A O 1
ATOM 780 N N . LEU A 1 95 ? 33.733 8.802 -15.905 1.00 90.38 95 LEU A N 1
ATOM 781 C CA . LEU A 1 95 ? 32.483 9.499 -15.575 1.00 90.38 95 LEU A CA 1
ATOM 782 C C . LEU A 1 95 ? 31.596 9.687 -16.811 1.00 90.38 95 LEU A C 1
ATOM 784 O O . LEU A 1 95 ? 30.455 9.225 -16.815 1.00 90.38 95 LEU A O 1
ATOM 788 N N . LEU A 1 96 ? 32.140 10.265 -17.884 1.00 93.00 96 LEU A N 1
ATOM 789 C CA . LEU A 1 96 ? 31.476 10.391 -19.185 1.00 93.00 96 LEU A CA 1
ATOM 790 C C . LEU A 1 96 ? 31.006 9.024 -19.697 1.00 93.00 96 LEU A C 1
ATOM 792 O O . LEU A 1 96 ? 29.853 8.876 -20.095 1.00 93.00 96 LEU A O 1
ATOM 796 N N . GLY A 1 97 ? 31.846 7.990 -19.581 1.00 91.75 97 GLY A N 1
ATOM 797 C CA . GLY A 1 97 ? 31.476 6.621 -19.934 1.00 91.75 97 GLY A CA 1
ATOM 798 C C . GLY A 1 97 ? 30.296 6.062 -19.127 1.00 91.75 97 GLY A C 1
ATOM 799 O O . GLY A 1 97 ? 29.486 5.320 -19.683 1.00 91.75 97 GLY A O 1
ATOM 800 N N . ARG A 1 98 ? 30.139 6.422 -17.841 1.00 92.25 98 ARG A N 1
ATOM 801 C CA . ARG A 1 98 ? 28.938 6.064 -17.056 1.00 92.25 98 ARG A CA 1
ATOM 802 C C . ARG A 1 98 ? 27.706 6.839 -17.514 1.00 92.25 98 ARG A C 1
ATOM 804 O O . ARG A 1 98 ? 26.653 6.225 -17.669 1.00 92.25 98 ARG A O 1
ATOM 811 N N . LEU A 1 99 ? 27.833 8.143 -17.756 1.00 92.94 99 LEU A N 1
ATOM 812 C CA . LEU A 1 99 ? 26.732 8.985 -18.233 1.00 92.94 99 LEU A CA 1
ATOM 813 C C . LEU A 1 99 ? 26.225 8.512 -19.605 1.00 92.94 99 LEU A C 1
ATOM 815 O O . LEU A 1 99 ? 25.019 8.355 -19.782 1.00 92.94 99 LEU A O 1
ATOM 819 N N . MET A 1 100 ? 27.129 8.191 -20.540 1.00 93.25 100 MET A N 1
ATOM 820 C CA . MET A 1 100 ? 26.785 7.679 -21.873 1.00 93.25 100 MET A CA 1
ATOM 821 C C . MET A 1 100 ? 26.068 6.327 -21.783 1.00 93.25 100 MET A C 1
ATOM 823 O O . MET A 1 100 ? 25.034 6.147 -22.421 1.00 93.25 100 MET A O 1
ATOM 827 N N . LEU A 1 101 ? 26.561 5.397 -20.953 1.00 92.00 101 LEU A N 1
ATOM 828 C CA . LEU A 1 101 ? 25.880 4.121 -20.692 1.00 92.00 101 LEU A CA 1
ATOM 829 C C . LEU A 1 101 ? 24.474 4.334 -20.115 1.00 92.00 101 LEU A C 1
ATOM 831 O O . LEU A 1 101 ? 23.518 3.714 -20.580 1.00 92.00 101 LEU A O 1
ATOM 835 N N . ARG A 1 102 ? 24.335 5.219 -19.121 1.00 91.44 102 ARG A N 1
ATOM 836 C CA . ARG A 1 102 ? 23.059 5.487 -18.445 1.00 91.44 102 ARG A CA 1
ATOM 837 C C . ARG A 1 102 ? 22.052 6.170 -19.370 1.00 91.44 102 ARG A C 1
ATOM 839 O O . ARG A 1 102 ? 20.900 5.747 -19.398 1.00 91.44 102 ARG A O 1
ATOM 846 N N . LYS A 1 103 ? 22.489 7.137 -20.187 1.00 89.75 103 LYS A N 1
ATOM 847 C CA . LYS A 1 103 ? 21.667 7.768 -21.233 1.00 89.75 103 LYS A CA 1
ATOM 848 C C . LYS A 1 103 ? 21.268 6.766 -22.320 1.00 89.75 103 LYS A C 1
ATOM 850 O O . LYS A 1 103 ? 20.105 6.748 -22.711 1.00 89.75 103 LYS A O 1
ATOM 855 N N . PHE A 1 104 ? 22.186 5.910 -22.782 1.00 89.38 104 PHE A N 1
ATOM 856 C CA . PHE A 1 104 ? 21.856 4.890 -23.782 1.00 89.38 104 PHE A CA 1
ATOM 857 C C . PHE A 1 104 ? 20.782 3.933 -23.265 1.00 89.38 104 PHE A C 1
ATOM 859 O O . PHE A 1 104 ? 19.787 3.721 -23.951 1.00 89.38 104 PHE A O 1
ATOM 866 N N . VAL A 1 105 ? 20.940 3.404 -22.046 1.00 85.50 105 VAL A N 1
ATOM 867 C CA . VAL A 1 105 ? 19.920 2.537 -21.443 1.00 85.50 105 VAL A CA 1
ATOM 868 C C . VAL A 1 105 ? 18.610 3.302 -21.250 1.00 85.50 105 VAL A C 1
ATOM 870 O O . VAL A 1 105 ? 17.579 2.813 -21.702 1.00 85.50 105 VAL A O 1
ATOM 873 N N . HIS A 1 106 ? 18.625 4.509 -20.676 1.00 84.25 106 HIS A N 1
ATOM 874 C CA . HIS A 1 106 ? 17.416 5.326 -20.507 1.00 84.25 106 HIS A CA 1
ATOM 875 C C . HIS A 1 106 ? 16.627 5.475 -21.821 1.00 84.25 106 HIS A C 1
ATOM 877 O O . HIS A 1 106 ? 15.436 5.174 -21.859 1.00 84.25 106 HIS A O 1
ATOM 883 N N . LEU A 1 107 ? 17.295 5.841 -22.920 1.00 82.50 107 LEU A N 1
ATOM 884 C CA . LEU A 1 107 ? 16.643 6.055 -24.214 1.00 82.50 107 LEU A CA 1
ATOM 885 C C . LEU A 1 107 ? 16.237 4.751 -24.919 1.00 82.50 107 LEU A C 1
ATOM 887 O O . LEU A 1 107 ? 15.087 4.612 -25.327 1.00 82.50 107 LEU A O 1
ATOM 891 N N . ALA A 1 108 ? 17.148 3.782 -25.046 1.00 74.75 108 ALA A N 1
ATOM 892 C CA . ALA A 1 108 ? 16.915 2.549 -25.806 1.00 74.75 108 ALA A CA 1
ATOM 893 C C . ALA A 1 108 ? 16.008 1.531 -25.092 1.00 74.75 108 ALA A C 1
ATOM 895 O O . ALA A 1 108 ? 15.598 0.542 -25.700 1.00 74.75 108 ALA A O 1
ATOM 896 N N . THR A 1 109 ? 15.733 1.739 -23.800 1.00 69.25 109 THR A N 1
ATOM 897 C CA . THR A 1 109 ? 14.982 0.795 -22.956 1.00 69.25 109 THR A CA 1
ATOM 898 C C . THR A 1 109 ? 13.809 1.440 -22.204 1.00 69.25 109 THR A C 1
ATOM 900 O O . THR A 1 109 ? 12.931 0.730 -21.726 1.00 69.25 109 THR A O 1
ATOM 903 N N . SER A 1 110 ? 13.758 2.777 -22.141 1.00 70.50 110 SER A N 1
ATOM 904 C CA . SER A 1 110 ? 12.707 3.585 -21.500 1.00 70.50 110 SER A CA 1
ATOM 905 C C . SER A 1 110 ? 12.544 3.435 -19.978 1.00 70.50 110 SER A C 1
ATOM 907 O O . SER A 1 110 ? 11.607 4.011 -19.426 1.00 70.50 110 SER A O 1
ATOM 909 N N . ILE A 1 111 ? 13.470 2.768 -19.272 1.00 72.62 111 ILE A N 1
ATOM 910 C CA . ILE A 1 111 ? 13.584 2.893 -17.803 1.00 72.62 111 ILE A CA 1
ATOM 911 C C . ILE A 1 111 ? 13.827 4.371 -17.463 1.00 72.62 111 ILE A C 1
ATOM 913 O O . ILE A 1 111 ? 14.720 4.963 -18.078 1.00 72.62 111 ILE A O 1
ATOM 917 N N . PRO A 1 112 ? 13.138 4.981 -16.482 1.00 76.81 112 PRO A N 1
ATOM 918 C CA . PRO A 1 112 ? 13.478 6.316 -15.992 1.00 76.81 112 PRO A CA 1
ATOM 919 C C . PRO A 1 112 ? 14.955 6.434 -15.587 1.00 76.81 112 PRO A C 1
ATOM 921 O O . PRO A 1 112 ? 15.520 5.532 -14.970 1.00 76.81 112 PRO A O 1
ATOM 924 N N . TYR A 1 113 ? 15.602 7.562 -15.899 1.00 80.38 113 TYR A N 1
ATOM 925 C CA . TYR A 1 113 ? 17.045 7.751 -15.671 1.00 80.38 113 TYR A CA 1
ATOM 926 C C . TYR A 1 113 ? 17.478 7.490 -14.214 1.00 80.38 113 TYR A C 1
ATOM 928 O O . TYR A 1 113 ? 18.597 7.043 -13.957 1.00 80.38 113 TYR A O 1
ATOM 936 N N . ASN A 1 114 ? 16.591 7.737 -13.248 1.00 78.44 114 ASN A N 1
ATOM 937 C CA . ASN A 1 114 ? 16.801 7.463 -11.828 1.00 78.44 114 ASN A CA 1
ATOM 938 C C . ASN A 1 114 ? 16.779 5.958 -11.472 1.00 78.44 114 ASN A C 1
ATOM 940 O O . ASN A 1 114 ? 17.523 5.544 -10.590 1.00 78.44 114 ASN A O 1
ATOM 944 N N . GLU A 1 115 ? 16.014 5.133 -12.187 1.00 77.25 115 GLU A N 1
ATOM 945 C CA . GLU A 1 115 ? 15.792 3.706 -11.886 1.00 77.25 115 GLU A CA 1
ATOM 946 C C . GLU A 1 115 ? 16.767 2.746 -12.587 1.00 77.25 115 GLU A C 1
ATOM 948 O O . GLU A 1 115 ? 16.846 1.576 -12.220 1.00 77.25 115 GLU A O 1
ATOM 953 N N . VAL A 1 116 ? 17.553 3.212 -13.566 1.00 79.69 116 VAL A N 1
ATOM 954 C CA . VAL A 1 116 ? 18.582 2.381 -14.220 1.00 79.69 116 VAL A CA 1
ATOM 955 C C . VAL A 1 116 ? 19.587 1.853 -13.181 1.00 79.69 116 VAL A C 1
ATOM 957 O O . VAL A 1 116 ? 20.241 2.635 -12.491 1.00 79.69 116 VAL A O 1
ATOM 960 N N . GLN A 1 117 ? 19.776 0.536 -13.098 1.00 81.44 117 GLN A N 1
ATOM 961 C CA . GLN A 1 117 ? 20.765 -0.083 -12.205 1.00 81.44 117 GLN A CA 1
ATOM 962 C C . GLN A 1 117 ? 21.776 -0.911 -12.999 1.00 81.44 117 GLN A C 1
ATOM 964 O O . GLN A 1 117 ? 21.404 -1.810 -13.752 1.00 81.44 117 GLN A O 1
ATOM 969 N N . PHE A 1 118 ? 23.066 -0.625 -12.820 1.00 83.62 118 PHE A N 1
ATOM 970 C CA . PHE A 1 118 ? 24.153 -1.391 -13.428 1.00 83.62 118 PHE A CA 1
ATOM 971 C C . PHE A 1 118 ? 24.800 -2.347 -12.425 1.00 83.62 118 PHE A C 1
ATOM 973 O O . PHE A 1 118 ? 25.221 -1.935 -11.346 1.00 83.62 118 PHE A O 1
ATOM 980 N N . GLY A 1 119 ? 24.922 -3.611 -12.827 1.00 79.19 119 GLY A N 1
ATOM 981 C CA . GLY A 1 119 ? 25.718 -4.641 -12.167 1.00 79.19 119 GLY A CA 1
ATOM 982 C C . GLY A 1 119 ? 27.026 -4.880 -12.921 1.00 79.19 119 GLY A C 1
ATOM 983 O O . GLY A 1 119 ? 27.265 -4.296 -13.982 1.00 79.19 119 GLY A O 1
ATOM 984 N N . ARG A 1 120 ? 27.884 -5.754 -12.388 1.00 74.12 120 ARG A N 1
ATOM 985 C CA . ARG A 1 120 ? 29.122 -6.198 -13.047 1.00 74.12 120 ARG A CA 1
ATOM 986 C C . ARG A 1 120 ? 29.238 -7.711 -12.987 1.00 74.12 120 ARG A C 1
ATOM 988 O O . ARG A 1 120 ? 28.894 -8.310 -11.970 1.00 74.12 120 ARG A O 1
ATOM 995 N N . ASP A 1 121 ? 29.679 -8.321 -14.083 1.00 70.69 121 ASP A N 1
ATOM 996 C CA . ASP A 1 121 ? 29.985 -9.753 -14.109 1.00 70.69 121 ASP A CA 1
ATOM 997 C C . ASP A 1 121 ? 31.325 -10.054 -13.407 1.00 70.69 121 ASP A C 1
ATOM 999 O O . ASP A 1 121 ? 32.033 -9.150 -12.953 1.00 70.69 121 ASP A O 1
ATOM 1003 N N . SER A 1 122 ? 31.697 -11.334 -13.333 1.00 68.06 122 SER A N 1
ATOM 1004 C CA . SER A 1 122 ? 32.961 -11.791 -12.736 1.00 68.06 122 SER A CA 1
ATOM 1005 C C . SER A 1 122 ? 34.223 -11.266 -13.437 1.00 68.06 122 SER A C 1
ATOM 1007 O O . SER A 1 122 ? 35.315 -11.384 -12.889 1.00 68.06 122 SER A O 1
ATOM 1009 N N . HIS A 1 123 ? 34.089 -10.691 -14.635 1.00 66.00 123 HIS A N 1
ATOM 1010 C CA . HIS A 1 123 ? 35.168 -10.081 -15.415 1.00 66.00 123 HIS A CA 1
ATOM 1011 C C . HIS A 1 123 ? 35.096 -8.542 -15.395 1.00 66.00 123 HIS A C 1
ATOM 1013 O O . HIS A 1 123 ? 35.879 -7.866 -16.062 1.00 66.00 123 HIS A O 1
ATOM 1019 N N . GLY A 1 124 ? 34.167 -7.971 -14.621 1.00 68.00 124 GLY A N 1
ATOM 1020 C CA . GLY A 1 124 ? 33.970 -6.536 -14.469 1.00 68.00 124 GLY A CA 1
ATOM 1021 C C . GLY A 1 124 ? 33.195 -5.860 -15.605 1.00 68.00 124 GLY A C 1
ATOM 1022 O O . GLY A 1 124 ? 33.086 -4.631 -15.581 1.00 68.00 124 GLY A O 1
ATOM 1023 N N . LYS A 1 125 ? 32.633 -6.591 -16.579 1.00 73.69 125 LYS A N 1
ATOM 1024 C CA . LYS A 1 125 ? 31.817 -6.012 -17.663 1.00 73.69 125 LYS A CA 1
ATOM 1025 C C . LYS A 1 125 ? 30.489 -5.498 -17.081 1.00 73.69 125 LYS A C 1
ATOM 1027 O O . LYS A 1 125 ? 29.825 -6.243 -16.359 1.00 73.69 125 LYS A O 1
ATOM 1032 N N . PRO A 1 126 ? 30.092 -4.236 -17.341 1.00 75.56 126 PRO A N 1
ATOM 1033 C CA . PRO A 1 126 ? 28.837 -3.700 -16.827 1.00 75.56 126 PRO A CA 1
ATOM 1034 C C . PRO A 1 126 ? 27.640 -4.305 -17.573 1.00 75.56 126 PRO A C 1
ATOM 1036 O O . PRO A 1 126 ? 27.646 -4.347 -18.803 1.00 75.56 126 PRO A O 1
ATOM 1039 N N . TYR A 1 127 ? 26.609 -4.714 -16.836 1.00 78.62 127 TYR A N 1
ATOM 1040 C CA . TYR A 1 127 ? 25.332 -5.200 -17.372 1.00 78.62 127 TYR A CA 1
ATOM 1041 C C . TYR A 1 127 ? 24.146 -4.546 -16.642 1.00 78.62 127 TYR A C 1
ATOM 1043 O O . TYR A 1 127 ? 24.327 -3.906 -15.607 1.00 78.62 127 TYR A O 1
ATOM 1051 N N . LEU A 1 128 ? 22.936 -4.670 -17.190 1.00 77.50 128 LEU A N 1
ATOM 1052 C CA . LEU A 1 128 ? 21.707 -4.100 -16.625 1.00 77.50 128 LEU A CA 1
ATOM 1053 C C . LEU A 1 128 ? 21.093 -5.048 -15.575 1.00 77.50 128 LEU A C 1
ATOM 1055 O O . LEU A 1 128 ? 20.776 -6.194 -15.891 1.00 77.50 128 LEU A O 1
ATOM 1059 N N . VAL A 1 129 ? 20.929 -4.595 -14.330 1.00 67.19 129 VAL A N 1
ATOM 1060 C CA . VAL A 1 129 ? 20.303 -5.395 -13.257 1.00 67.19 129 VAL A CA 1
ATOM 1061 C C . VAL A 1 129 ? 18.809 -5.572 -13.547 1.00 67.19 129 VAL A C 1
ATOM 1063 O O . VAL A 1 129 ? 18.174 -4.698 -14.129 1.00 67.19 129 VAL A O 1
ATOM 1066 N N . GLY A 1 130 ? 18.247 -6.729 -13.180 1.00 55.38 130 GLY A N 1
ATOM 1067 C CA . GLY A 1 130 ? 16.843 -7.069 -13.448 1.00 55.38 130 GLY A CA 1
ATOM 1068 C C . GLY A 1 130 ? 16.544 -7.483 -14.896 1.00 55.38 130 GLY A C 1
ATOM 1069 O O . GLY A 1 130 ? 15.404 -7.819 -15.207 1.00 55.38 130 GLY A O 1
ATOM 1070 N N . ALA A 1 131 ? 17.546 -7.513 -15.783 1.00 50.09 131 ALA A N 1
ATOM 1071 C CA . ALA A 1 131 ? 17.383 -7.807 -17.208 1.00 50.09 131 ALA A CA 1
ATOM 1072 C C . ALA A 1 131 ? 17.182 -9.300 -17.537 1.00 50.09 131 ALA A C 1
ATOM 1074 O O . ALA A 1 131 ? 17.958 -9.883 -18.289 1.00 50.09 131 ALA A O 1
ATOM 1075 N N . GLY A 1 132 ? 16.122 -9.916 -17.004 1.00 39.50 132 GLY A N 1
ATOM 1076 C CA . GLY A 1 132 ? 15.758 -11.303 -17.326 1.00 39.50 132 GLY A CA 1
ATOM 1077 C C . GLY A 1 132 ? 15.357 -11.516 -18.794 1.00 39.50 132 GLY A C 1
ATOM 1078 O O . GLY A 1 132 ? 15.699 -12.541 -19.372 1.00 39.50 132 GLY A O 1
ATOM 1079 N N . ASP A 1 133 ? 14.685 -10.530 -19.404 1.00 43.94 133 ASP A N 1
ATOM 1080 C CA . ASP A 1 133 ? 14.068 -10.636 -20.742 1.00 43.94 133 ASP A CA 1
ATOM 1081 C C . ASP A 1 133 ? 14.253 -9.373 -21.622 1.00 43.94 133 ASP A C 1
ATOM 1083 O O . ASP A 1 133 ? 13.538 -9.175 -22.608 1.00 43.94 133 ASP A O 1
ATOM 1087 N N . ILE A 1 134 ? 15.198 -8.486 -21.280 1.00 54.62 134 ILE A N 1
ATOM 1088 C CA . ILE A 1 134 ? 15.442 -7.231 -22.018 1.00 54.62 134 ILE A CA 1
ATOM 1089 C C . ILE A 1 134 ? 16.563 -7.447 -23.051 1.00 54.62 134 ILE A C 1
ATOM 1091 O O . ILE A 1 134 ? 17.734 -7.483 -22.666 1.00 54.62 134 ILE A O 1
ATOM 1095 N N . PRO A 1 135 ? 16.273 -7.542 -24.363 1.00 62.16 135 PRO A N 1
ATOM 1096 C CA . PRO A 1 135 ? 17.315 -7.574 -25.380 1.00 62.16 135 PRO A CA 1
ATOM 1097 C C . PRO A 1 135 ? 17.898 -6.167 -25.556 1.00 62.16 135 PRO A C 1
ATOM 1099 O O . PRO A 1 135 ? 17.384 -5.365 -26.330 1.00 62.16 135 PRO A O 1
ATOM 1102 N N . VAL A 1 136 ? 18.969 -5.860 -24.826 1.00 74.31 136 VAL A N 1
ATOM 1103 C CA . VAL A 1 136 ? 19.789 -4.666 -25.054 1.00 74.31 136 VAL A CA 1
ATOM 1104 C C . VAL A 1 136 ? 21.266 -5.016 -24.900 1.00 74.31 136 VAL A C 1
ATOM 1106 O O . VAL A 1 136 ? 21.675 -5.635 -23.920 1.00 74.31 136 VAL A O 1
ATOM 1109 N N . SER A 1 137 ? 22.084 -4.623 -25.875 1.00 84.12 137 SER A N 1
ATOM 1110 C CA . SER A 1 137 ? 23.531 -4.818 -25.846 1.00 84.12 137 SER A CA 1
ATOM 1111 C C . SER A 1 137 ? 24.241 -3.478 -25.990 1.00 84.12 137 SER A C 1
ATOM 1113 O O . SER A 1 137 ? 23.897 -2.656 -26.840 1.00 84.12 137 SER A O 1
ATOM 1115 N N . PHE A 1 138 ? 25.235 -3.239 -25.143 1.00 90.00 138 PHE A N 1
ATOM 1116 C CA . PHE A 1 138 ? 26.021 -2.014 -25.160 1.00 90.00 138 PHE A CA 1
ATOM 1117 C C . PHE A 1 138 ? 27.458 -2.275 -24.742 1.00 90.00 138 PHE A C 1
ATOM 1119 O O . PHE A 1 138 ? 27.767 -3.186 -23.968 1.00 90.00 138 PHE A O 1
ATOM 1126 N N . ASN A 1 139 ? 28.349 -1.415 -25.216 1.00 92.56 139 ASN A N 1
ATOM 1127 C CA . ASN A 1 139 ? 29.725 -1.389 -24.772 1.00 92.56 139 ASN A CA 1
ATOM 1128 C C . ASN A 1 139 ? 30.282 0.032 -24.848 1.00 92.56 139 ASN A C 1
ATOM 1130 O O . ASN A 1 139 ? 29.888 0.817 -25.709 1.00 92.56 139 ASN A O 1
ATOM 1134 N N . VAL A 1 140 ? 31.203 0.340 -23.939 1.00 92.88 140 VAL A N 1
ATOM 1135 C CA . VAL A 1 140 ? 31.918 1.614 -23.887 1.00 92.88 140 VAL A CA 1
ATOM 1136 C C . VAL A 1 140 ? 33.416 1.327 -23.855 1.00 92.88 140 VAL A C 1
ATOM 1138 O O . VAL A 1 140 ? 33.851 0.421 -23.139 1.00 92.88 140 VAL A O 1
ATOM 1141 N N . SER A 1 141 ? 34.192 2.101 -24.605 1.00 93.62 141 SER A N 1
ATOM 1142 C CA . SER A 1 141 ? 35.656 2.119 -24.534 1.00 93.62 141 SER A CA 1
ATOM 1143 C C . SER A 1 141 ? 36.131 3.573 -24.486 1.00 93.62 141 SER A C 1
ATOM 1145 O O . SER A 1 141 ? 35.415 4.474 -24.924 1.00 93.62 141 SER A O 1
ATOM 1147 N N . HIS A 1 142 ? 37.306 3.826 -23.921 1.00 92.69 142 HIS A N 1
ATOM 1148 C CA . HIS A 1 142 ? 37.892 5.165 -23.874 1.00 92.69 142 HIS A CA 1
ATOM 1149 C C . HIS A 1 142 ? 39.414 5.092 -23.941 1.00 92.69 142 HIS A C 1
ATOM 1151 O O . HIS A 1 142 ? 40.028 4.257 -23.277 1.00 92.69 142 HIS A O 1
ATOM 1157 N N . GLN A 1 143 ? 40.020 5.988 -24.716 1.00 89.44 143 GLN A N 1
ATOM 1158 C CA . GLN A 1 143 ? 41.470 6.122 -24.802 1.00 89.44 143 GLN A CA 1
ATOM 1159 C C . GLN A 1 143 ? 41.829 7.581 -25.083 1.00 89.44 143 GLN A C 1
ATOM 1161 O O . GLN A 1 143 ? 41.410 8.144 -26.093 1.00 89.44 143 GLN A O 1
ATOM 1166 N N . ALA A 1 144 ? 42.637 8.168 -24.195 1.00 86.50 144 ALA A N 1
ATOM 1167 C CA . ALA A 1 144 ? 43.080 9.560 -24.255 1.00 86.50 144 ALA A CA 1
ATOM 1168 C C . ALA A 1 144 ? 41.923 10.558 -24.484 1.00 86.50 144 ALA A C 1
ATOM 1170 O O . ALA A 1 144 ? 41.115 10.748 -23.583 1.00 86.50 144 ALA A O 1
ATOM 1171 N N . ASP A 1 145 ? 41.841 11.205 -25.652 1.00 91.19 145 ASP A N 1
ATOM 1172 C CA . ASP A 1 145 ? 40.929 12.337 -25.864 1.00 91.19 145 ASP A CA 1
ATOM 1173 C C . ASP A 1 145 ? 39.447 11.919 -26.053 1.00 91.19 145 ASP A C 1
ATOM 1175 O O . ASP A 1 145 ? 38.570 12.779 -25.956 1.00 91.19 145 ASP A O 1
ATOM 1179 N N . TYR A 1 146 ? 39.140 10.635 -26.313 1.00 93.25 146 TYR A N 1
ATOM 1180 C CA . TYR A 1 146 ? 37.778 10.172 -26.640 1.00 93.25 146 TYR A CA 1
ATOM 1181 C C . TYR A 1 146 ? 37.232 9.055 -25.745 1.00 93.25 146 TYR A C 1
ATOM 1183 O O . TYR A 1 146 ? 37.901 8.063 -25.446 1.00 93.25 146 TYR A O 1
ATOM 1191 N N . VAL A 1 147 ? 35.935 9.177 -25.451 1.00 95.50 147 VAL A N 1
ATOM 1192 C CA . VAL A 1 147 ? 35.054 8.115 -24.950 1.00 95.50 147 VAL A CA 1
ATOM 1193 C C . VAL A 1 147 ? 34.087 7.736 -26.073 1.00 95.50 147 VAL A C 1
ATOM 1195 O O . VAL A 1 147 ? 33.486 8.614 -26.692 1.00 95.50 147 VAL A O 1
ATOM 1198 N N . VAL A 1 148 ? 33.917 6.443 -26.349 1.00 94.94 148 VAL A N 1
ATOM 1199 C CA . VAL A 1 148 ? 33.001 5.944 -27.386 1.00 94.94 148 VAL A CA 1
ATOM 1200 C C . VAL A 1 148 ? 32.043 4.896 -26.838 1.00 94.94 148 VAL A C 1
ATOM 1202 O O . VAL A 1 148 ? 32.432 4.037 -26.047 1.00 94.94 148 VAL A O 1
ATOM 1205 N N . LEU A 1 149 ? 30.792 4.939 -27.298 1.00 94.88 149 LEU A N 1
ATOM 1206 C CA . LEU A 1 149 ? 29.761 3.951 -26.991 1.00 94.88 149 LEU A CA 1
ATOM 1207 C C . LEU A 1 149 ? 29.155 3.410 -28.286 1.00 94.88 149 LEU A C 1
ATOM 1209 O O . LEU A 1 149 ? 28.733 4.172 -29.159 1.00 94.88 149 LEU A O 1
ATOM 1213 N N . ALA A 1 150 ? 29.054 2.086 -28.371 1.00 92.25 150 ALA A N 1
ATOM 1214 C CA . ALA A 1 150 ? 28.185 1.419 -29.328 1.00 92.25 150 ALA A CA 1
ATOM 1215 C C . ALA A 1 150 ? 27.064 0.714 -28.566 1.00 92.25 150 ALA A C 1
ATOM 1217 O O . ALA A 1 150 ? 27.313 -0.029 -27.613 1.00 92.25 150 ALA A O 1
ATOM 1218 N N . GLY A 1 151 ? 25.832 0.968 -28.994 1.00 90.12 151 GLY A N 1
ATOM 1219 C CA . GLY A 1 151 ? 24.631 0.370 -28.435 1.00 90.12 151 GLY A CA 1
ATOM 1220 C C . GLY A 1 151 ? 23.776 -0.206 -29.552 1.00 90.12 151 GLY A C 1
ATOM 1221 O O . GLY A 1 151 ? 23.639 0.406 -30.611 1.00 90.12 151 GLY A O 1
ATOM 1222 N N . HIS A 1 152 ? 23.219 -1.390 -29.333 1.00 85.25 152 HIS A N 1
ATOM 1223 C CA . HIS A 1 152 ? 22.281 -2.024 -30.247 1.00 85.25 152 HIS A CA 1
ATOM 1224 C C . HIS A 1 152 ? 21.174 -2.691 -29.425 1.00 85.25 152 HIS A C 1
ATOM 1226 O O . HIS A 1 152 ? 21.482 -3.345 -28.430 1.00 85.25 152 HIS A O 1
ATOM 1232 N N . PRO A 1 153 ? 19.898 -2.602 -29.838 1.00 72.62 153 PRO A N 1
ATOM 1233 C CA . PRO A 1 153 ? 18.820 -3.343 -29.191 1.00 72.62 153 PRO A CA 1
ATOM 1234 C C . PRO A 1 153 ? 19.053 -4.869 -29.243 1.00 72.62 153 PRO A C 1
ATOM 1236 O O . PRO A 1 153 ? 19.523 -5.484 -28.295 1.00 72.62 153 PRO A O 1
ATOM 1239 N N . THR A 1 154 ? 18.819 -5.502 -30.393 1.00 70.50 154 THR A N 1
ATOM 1240 C CA . THR A 1 154 ? 18.657 -6.968 -30.484 1.00 70.50 154 THR A CA 1
ATOM 1241 C C . THR A 1 154 ? 19.912 -7.809 -30.768 1.00 70.50 154 THR A C 1
ATOM 1243 O O . THR A 1 154 ? 19.792 -9.027 -30.874 1.00 70.50 154 THR A O 1
ATOM 1246 N N . LYS A 1 155 ? 21.106 -7.219 -30.925 1.00 76.56 155 LYS A N 1
ATOM 1247 C CA . LYS A 1 155 ? 22.330 -7.927 -31.364 1.00 76.56 155 LYS A CA 1
ATOM 1248 C C . LYS A 1 155 ? 23.476 -7.707 -30.388 1.00 76.56 155 LYS A C 1
ATOM 1250 O O . LYS A 1 155 ? 23.625 -6.608 -29.868 1.00 76.56 155 LYS A O 1
ATOM 1255 N N . SER A 1 156 ? 24.330 -8.717 -30.221 1.00 85.25 156 SER A N 1
ATOM 1256 C CA . SER A 1 156 ? 25.548 -8.602 -29.411 1.00 85.25 156 SER A CA 1
ATOM 1257 C C . SER A 1 156 ? 26.554 -7.660 -30.081 1.00 85.25 156 SER A C 1
ATOM 1259 O O . SER A 1 156 ? 27.008 -7.929 -31.201 1.00 85.25 156 SER A O 1
ATOM 1261 N N . ILE A 1 157 ? 26.890 -6.563 -29.401 1.00 90.19 157 ILE A N 1
ATOM 1262 C CA . ILE A 1 157 ? 27.763 -5.492 -29.898 1.00 90.19 157 ILE A CA 1
ATOM 1263 C C . ILE A 1 157 ? 28.903 -5.211 -28.913 1.00 90.19 157 ILE A C 1
ATOM 1265 O O . ILE A 1 157 ? 28.712 -5.253 -27.696 1.00 90.19 157 ILE A O 1
ATOM 1269 N N . ALA A 1 158 ? 30.087 -4.877 -29.426 1.00 91.31 158 ALA A N 1
ATOM 1270 C CA . ALA A 1 158 ? 31.085 -4.160 -28.638 1.00 91.31 158 ALA A CA 1
ATOM 1271 C C . ALA A 1 158 ? 31.915 -3.198 -29.486 1.00 91.31 158 ALA A C 1
ATOM 1273 O O . ALA A 1 158 ? 31.944 -3.317 -30.708 1.00 91.31 158 ALA A O 1
ATOM 1274 N N . ILE A 1 159 ? 32.579 -2.252 -28.823 1.00 93.88 159 ILE A N 1
ATOM 1275 C CA . ILE A 1 159 ? 33.365 -1.187 -29.443 1.00 93.88 159 ILE A CA 1
ATOM 1276 C C . ILE A 1 159 ? 34.757 -1.138 -28.830 1.00 93.88 159 ILE A C 1
ATOM 1278 O O . ILE A 1 159 ? 34.947 -1.422 -27.647 1.00 93.88 159 ILE A O 1
ATOM 1282 N N . ASP A 1 160 ? 35.727 -0.715 -29.622 1.00 95.38 160 ASP A N 1
ATOM 1283 C CA . ASP A 1 160 ? 36.991 -0.232 -29.104 1.00 95.38 160 ASP A CA 1
ATOM 1284 C C . ASP A 1 160 ? 37.446 1.057 -29.804 1.00 95.38 160 ASP A C 1
ATOM 1286 O O . ASP A 1 160 ? 36.976 1.374 -30.896 1.00 95.38 160 ASP A O 1
ATOM 1290 N N . VAL A 1 161 ? 38.337 1.810 -29.152 1.00 94.94 161 VAL A N 1
ATOM 1291 C CA . VAL A 1 161 ? 38.986 3.008 -29.694 1.00 94.94 161 VAL A CA 1
ATOM 1292 C C . VAL A 1 161 ? 40.480 2.940 -29.401 1.00 94.94 161 VAL A C 1
ATOM 1294 O O . VAL A 1 161 ? 40.875 2.779 -28.252 1.00 94.94 161 VAL A O 1
ATOM 1297 N N . MET A 1 162 ? 41.302 3.092 -30.438 1.00 93.75 162 MET A N 1
ATOM 1298 C CA . MET A 1 162 ? 42.761 3.080 -30.356 1.00 93.75 162 MET A CA 1
ATOM 1299 C C . MET A 1 162 ? 43.336 4.378 -30.917 1.00 93.75 162 MET A C 1
ATOM 1301 O O . MET A 1 162 ? 43.019 4.798 -32.033 1.00 93.75 162 MET A O 1
ATOM 1305 N N . LYS A 1 163 ? 44.230 5.001 -30.149 1.00 93.44 163 LYS A N 1
ATOM 1306 C CA . LYS A 1 163 ? 44.993 6.174 -30.579 1.00 93.44 163 LYS A CA 1
ATOM 1307 C C . LYS A 1 163 ? 46.234 5.734 -31.351 1.00 93.44 163 LYS A C 1
ATOM 1309 O O . LYS A 1 163 ? 47.088 5.033 -30.816 1.00 93.44 163 LYS A O 1
ATOM 1314 N N . ILE A 1 164 ? 46.341 6.182 -32.595 1.00 91.12 164 ILE A N 1
ATOM 1315 C CA . ILE A 1 164 ? 47.486 5.961 -33.474 1.00 91.12 164 ILE A CA 1
ATOM 1316 C C . ILE A 1 164 ? 48.589 6.949 -33.079 1.00 91.12 164 ILE A C 1
ATOM 1318 O O . ILE A 1 164 ? 48.615 8.096 -33.530 1.00 91.12 164 ILE A O 1
ATOM 1322 N N . GLU A 1 165 ? 49.513 6.504 -32.231 1.00 88.56 165 GLU A N 1
ATOM 1323 C CA . GLU A 1 165 ? 50.728 7.248 -31.892 1.00 88.56 165 GLU A CA 1
ATOM 1324 C C . GLU A 1 165 ? 51.943 6.315 -31.759 1.00 88.56 165 GLU A C 1
ATOM 1326 O O . GLU A 1 165 ? 51.782 5.151 -31.392 1.00 88.56 165 GLU A O 1
ATOM 1331 N N . PRO A 1 166 ? 53.165 6.772 -32.095 1.00 83.44 166 PRO A N 1
ATOM 1332 C CA . PRO A 1 166 ? 54.361 5.949 -31.953 1.00 83.44 166 PRO A CA 1
ATOM 1333 C C . PRO A 1 166 ? 54.647 5.637 -30.470 1.00 83.44 166 PRO A C 1
ATOM 1335 O O . PRO A 1 166 ? 54.408 6.481 -29.602 1.00 83.44 166 PRO A O 1
ATOM 1338 N N . PRO A 1 167 ? 55.178 4.442 -30.153 1.00 82.56 167 PRO A N 1
ATOM 1339 C CA . PRO A 1 167 ? 55.326 3.978 -28.778 1.00 82.56 167 PRO A CA 1
ATOM 1340 C C . PRO A 1 167 ? 56.360 4.801 -27.999 1.00 82.56 167 PRO A C 1
ATOM 1342 O O . PRO A 1 167 ? 57.550 4.812 -28.316 1.00 82.56 167 PRO A O 1
ATOM 1345 N N . VAL A 1 168 ? 55.915 5.447 -26.919 1.00 70.62 168 VAL A N 1
ATOM 1346 C CA . VAL A 1 168 ? 56.789 6.224 -26.031 1.00 70.62 168 VAL A CA 1
ATOM 1347 C C . VAL A 1 168 ? 57.901 5.323 -25.469 1.00 70.62 168 VAL A C 1
ATOM 1349 O O . VAL A 1 168 ? 57.640 4.249 -24.925 1.00 70.62 168 VAL A O 1
ATOM 1352 N N . ASN A 1 169 ? 59.152 5.772 -25.601 1.00 69.81 169 ASN A N 1
ATOM 1353 C CA . ASN A 1 169 ? 60.378 5.099 -25.148 1.00 69.81 169 ASN A CA 1
ATOM 1354 C C . ASN A 1 169 ? 60.732 3.755 -25.832 1.00 69.81 169 ASN A C 1
ATOM 1356 O O . ASN A 1 169 ? 61.539 3.000 -25.287 1.00 69.81 169 ASN A O 1
ATOM 1360 N N . LYS A 1 170 ? 60.194 3.441 -27.024 1.00 72.19 170 LYS A N 1
ATOM 1361 C CA . LYS A 1 170 ? 60.638 2.288 -27.843 1.00 72.19 170 LYS A CA 1
ATOM 1362 C C . LYS A 1 170 ? 60.735 2.655 -29.324 1.00 72.19 170 LYS A C 1
ATOM 1364 O O . LYS A 1 170 ? 59.969 3.478 -29.807 1.00 72.19 170 LYS A O 1
ATOM 1369 N N . ASN A 1 171 ? 61.639 2.008 -30.064 1.00 80.94 171 ASN A N 1
ATOM 1370 C CA . ASN A 1 171 ? 61.567 2.038 -31.528 1.00 80.94 171 ASN A CA 1
ATOM 1371 C C . ASN A 1 171 ? 60.481 1.066 -32.029 1.00 80.94 171 ASN A C 1
ATOM 1373 O O . ASN A 1 171 ? 60.094 0.124 -31.329 1.00 80.94 171 ASN A O 1
ATOM 1377 N N . ILE A 1 172 ? 59.965 1.321 -33.231 1.00 84.38 172 ILE A N 1
ATOM 1378 C CA . ILE A 1 172 ? 58.816 0.599 -33.792 1.00 84.38 172 ILE A CA 1
ATOM 1379 C C . ILE A 1 172 ? 59.128 -0.898 -34.028 1.00 84.38 172 ILE A C 1
ATOM 1381 O O . ILE A 1 172 ? 58.319 -1.729 -33.603 1.00 84.38 172 ILE A O 1
ATOM 1385 N N . PRO A 1 173 ? 60.306 -1.296 -34.558 1.00 84.62 173 PRO A N 1
ATOM 1386 C CA . PRO A 1 173 ? 60.688 -2.709 -34.660 1.00 84.62 173 PRO A CA 1
ATOM 1387 C C . PRO A 1 173 ? 60.734 -3.462 -33.319 1.00 84.62 173 PRO A C 1
ATOM 1389 O O . PRO A 1 173 ? 60.248 -4.590 -33.237 1.00 84.62 173 PRO A O 1
ATOM 1392 N N . GLU A 1 174 ? 61.265 -2.859 -32.251 1.00 85.06 174 GLU A N 1
ATOM 1393 C CA . GLU A 1 174 ? 61.323 -3.473 -30.913 1.00 85.06 174 GLU A CA 1
ATOM 1394 C C . GLU A 1 174 ? 59.930 -3.584 -30.277 1.00 85.06 174 GLU A C 1
ATOM 1396 O O . GLU A 1 174 ? 59.600 -4.593 -29.649 1.00 85.06 174 GLU A O 1
ATOM 1401 N N . PHE A 1 175 ? 59.072 -2.583 -30.487 1.00 87.19 175 PHE A N 1
ATOM 1402 C CA . PHE A 1 175 ? 57.666 -2.650 -30.092 1.00 87.19 175 PHE A CA 1
ATOM 1403 C C . PHE A 1 175 ? 56.933 -3.802 -30.801 1.00 87.19 175 PHE A C 1
ATOM 1405 O O . PHE A 1 175 ? 56.292 -4.621 -30.138 1.00 87.19 175 PHE A O 1
ATOM 1412 N N . PHE A 1 176 ? 57.104 -3.945 -32.119 1.00 90.06 176 PHE A N 1
ATOM 1413 C CA . PHE A 1 176 ? 56.559 -5.073 -32.879 1.00 90.06 176 PHE A CA 1
ATOM 1414 C C . PHE A 1 176 ? 57.151 -6.424 -32.443 1.00 90.06 176 PHE A C 1
ATOM 1416 O O . PHE A 1 176 ? 56.415 -7.410 -32.359 1.00 90.06 176 PHE A O 1
ATOM 1423 N N . ARG A 1 177 ? 58.441 -6.490 -32.081 1.00 86.06 177 ARG A N 1
ATOM 1424 C CA . ARG A 1 177 ? 59.073 -7.704 -31.532 1.00 86.06 177 ARG A CA 1
ATOM 1425 C C . ARG A 1 177 ? 58.419 -8.145 -30.219 1.00 86.06 177 ARG A C 1
ATOM 1427 O O . ARG A 1 177 ? 58.119 -9.326 -30.057 1.00 86.06 177 ARG A O 1
ATOM 1434 N N . VAL A 1 178 ? 58.140 -7.209 -29.309 1.00 86.56 178 VAL A N 1
ATOM 1435 C CA . VAL A 1 178 ? 57.414 -7.488 -28.054 1.00 86.56 178 VAL A CA 1
ATOM 1436 C C . VAL A 1 178 ? 55.973 -7.928 -28.332 1.00 86.56 178 VAL A C 1
ATOM 1438 O O . VAL A 1 178 ? 55.511 -8.919 -27.768 1.00 86.56 178 VAL A O 1
ATOM 1441 N N . MET A 1 179 ? 55.277 -7.244 -29.242 1.00 87.38 179 MET A N 1
ATOM 1442 C CA . MET A 1 179 ? 53.879 -7.538 -29.580 1.00 87.38 179 MET A CA 1
ATOM 1443 C C . MET A 1 179 ? 53.693 -8.750 -30.504 1.00 87.38 179 MET A C 1
ATOM 1445 O O . MET A 1 179 ? 52.557 -9.145 -30.764 1.00 87.38 179 MET A O 1
ATOM 1449 N N . THR A 1 180 ? 54.776 -9.385 -30.972 1.00 86.88 180 THR A N 1
ATOM 1450 C CA . THR A 1 180 ? 54.729 -10.451 -31.992 1.00 86.88 180 THR A CA 1
ATOM 1451 C C . THR A 1 180 ? 53.767 -11.589 -31.629 1.00 86.88 180 THR A C 1
ATOM 1453 O O . THR A 1 180 ? 53.092 -12.114 -32.508 1.00 86.88 180 THR A O 1
ATOM 1456 N N . ARG A 1 181 ? 53.634 -11.924 -30.338 1.00 85.19 181 ARG A N 1
ATOM 1457 C CA . ARG A 1 181 ? 52.764 -13.010 -29.845 1.00 85.19 181 ARG A CA 1
ATOM 1458 C C . ARG A 1 181 ? 51.254 -12.722 -29.899 1.00 85.19 181 ARG A C 1
ATOM 1460 O O . ARG A 1 181 ? 50.487 -13.658 -29.705 1.00 85.19 181 ARG A O 1
ATOM 1467 N N . GLN A 1 182 ? 50.830 -11.478 -30.138 1.00 88.00 182 GLN A N 1
ATOM 1468 C CA . GLN A 1 182 ? 49.410 -11.082 -30.107 1.00 88.00 182 GLN A CA 1
ATOM 1469 C C . GLN A 1 182 ? 48.723 -11.131 -31.482 1.00 88.00 182 GLN A C 1
ATOM 1471 O O . GLN A 1 182 ? 47.495 -11.071 -31.571 1.00 88.00 182 GLN A O 1
ATOM 1476 N N . PHE A 1 183 ? 49.498 -11.267 -32.559 1.00 89.69 183 PHE A N 1
ATOM 1477 C CA . PHE A 1 183 ? 49.008 -11.285 -33.938 1.00 89.69 183 PHE A CA 1
ATOM 1478 C C . PHE A 1 183 ? 49.418 -12.566 -34.662 1.00 89.69 183 PHE A C 1
ATOM 1480 O O . PHE A 1 183 ? 50.418 -13.202 -34.321 1.00 89.69 183 PHE A O 1
ATOM 1487 N N . SER A 1 184 ? 48.614 -12.960 -35.644 1.00 90.25 184 SER A N 1
ATOM 1488 C CA . SER A 1 184 ? 48.912 -14.069 -36.542 1.00 90.25 184 SER A CA 1
ATOM 1489 C C . SER A 1 184 ? 50.049 -13.697 -37.502 1.00 90.25 184 SER A C 1
ATOM 1491 O O . SER A 1 184 ? 50.423 -12.529 -37.646 1.00 90.25 184 SER A O 1
ATOM 1493 N N . GLN A 1 185 ? 50.607 -14.691 -38.195 1.00 88.44 185 GLN A N 1
ATOM 1494 C CA . GLN A 1 185 ? 51.611 -14.433 -39.229 1.00 88.44 185 GLN A CA 1
ATOM 1495 C C . GLN A 1 185 ? 51.041 -13.575 -40.376 1.00 88.44 185 GLN A C 1
ATOM 1497 O O . GLN A 1 185 ? 51.690 -12.617 -40.785 1.00 88.44 185 GLN A O 1
ATOM 1502 N N . HIS A 1 186 ? 49.807 -13.856 -40.813 1.00 90.62 186 HIS A N 1
ATOM 1503 C CA . HIS A 1 186 ? 49.097 -13.102 -41.859 1.00 90.62 186 HIS A CA 1
ATOM 1504 C C . HIS A 1 186 ? 48.900 -11.627 -41.485 1.00 90.62 186 HIS A C 1
ATOM 1506 O O . HIS A 1 186 ? 49.116 -10.728 -42.298 1.00 90.62 186 HIS A O 1
ATOM 1512 N N . GLU A 1 187 ? 48.540 -11.358 -40.229 1.00 93.38 187 GLU A N 1
ATOM 1513 C CA . GLU A 1 187 ? 48.415 -9.994 -39.706 1.00 93.38 187 GLU A CA 1
ATOM 1514 C C . GLU A 1 187 ? 49.772 -9.274 -39.685 1.00 93.38 187 GLU A C 1
ATOM 1516 O O . GLU A 1 187 ? 49.851 -8.110 -40.073 1.00 93.38 187 GLU A O 1
ATOM 1521 N N . TRP A 1 188 ? 50.864 -9.956 -39.319 1.00 92.56 188 TRP A N 1
ATOM 1522 C CA . TRP A 1 188 ? 52.210 -9.369 -39.365 1.00 92.56 188 TRP A CA 1
ATOM 1523 C C . TRP A 1 188 ? 52.726 -9.111 -40.779 1.00 92.56 188 TRP A C 1
ATOM 1525 O O . TRP A 1 188 ? 53.392 -8.101 -41.002 1.00 92.56 188 TRP A O 1
ATOM 1535 N N . GLU A 1 189 ? 52.435 -9.996 -41.728 1.00 91.44 189 GLU A N 1
ATOM 1536 C CA . GLU A 1 189 ? 52.737 -9.796 -43.149 1.00 91.44 189 GLU A CA 1
ATOM 1537 C C . GLU A 1 189 ? 51.937 -8.608 -43.702 1.00 91.44 189 GLU A C 1
ATOM 1539 O O . GLU A 1 189 ? 52.503 -7.735 -44.361 1.00 91.44 189 GLU A O 1
ATOM 1544 N N . THR A 1 190 ? 50.665 -8.485 -43.310 1.00 91.62 190 THR A N 1
ATOM 1545 C CA . THR A 1 190 ? 49.813 -7.332 -43.633 1.00 91.62 190 THR A CA 1
ATOM 1546 C C . THR A 1 190 ? 50.369 -6.029 -43.050 1.00 91.62 190 THR A C 1
ATOM 1548 O O . THR A 1 190 ? 50.522 -5.058 -43.790 1.00 91.62 190 THR A O 1
ATOM 1551 N N . VAL A 1 191 ? 50.739 -5.990 -41.761 1.00 91.75 191 VAL A N 1
ATOM 1552 C CA . VAL A 1 191 ? 51.343 -4.804 -41.117 1.00 91.75 191 VAL A CA 1
ATOM 1553 C C . VAL A 1 191 ? 52.638 -4.402 -41.819 1.00 91.75 191 VAL A C 1
ATOM 1555 O O . VAL A 1 191 ? 52.820 -3.228 -42.124 1.00 91.75 191 VAL A O 1
ATOM 1558 N N . ARG A 1 192 ? 53.516 -5.362 -42.130 1.00 91.38 192 ARG A N 1
ATOM 1559 C CA . ARG A 1 192 ? 54.817 -5.109 -42.779 1.00 91.38 192 ARG A CA 1
ATOM 1560 C C . ARG A 1 192 ? 54.712 -4.753 -44.265 1.00 91.38 192 ARG A C 1
ATOM 1562 O O . ARG A 1 192 ? 55.697 -4.283 -44.822 1.00 91.38 192 ARG A O 1
ATOM 1569 N N . SER A 1 193 ? 53.553 -4.940 -44.900 1.00 90.94 193 SER A N 1
ATOM 1570 C CA . SER A 1 193 ? 53.341 -4.545 -46.302 1.00 90.94 193 SER A CA 1
ATOM 1571 C C . SER A 1 193 ? 53.298 -3.022 -46.518 1.00 90.94 193 SER A C 1
ATOM 1573 O O . SER A 1 193 ? 53.489 -2.555 -47.641 1.00 90.94 193 SER A O 1
ATOM 1575 N N . PHE A 1 194 ? 53.075 -2.233 -45.459 1.00 90.69 194 PHE A N 1
ATOM 1576 C CA . PHE A 1 194 ? 53.005 -0.774 -45.551 1.00 90.69 194 PHE A CA 1
ATOM 1577 C C . PHE A 1 194 ? 54.405 -0.129 -45.621 1.00 90.69 194 PHE A C 1
ATOM 1579 O O . PHE A 1 194 ? 55.284 -0.494 -44.836 1.00 90.69 194 PHE A O 1
ATOM 1586 N N . PRO A 1 195 ? 54.629 0.851 -46.521 1.00 86.25 195 PRO A N 1
ATOM 1587 C CA . PRO A 1 195 ? 55.970 1.345 -46.840 1.00 86.25 195 PRO A CA 1
ATOM 1588 C C . PRO A 1 195 ? 56.571 2.303 -45.800 1.00 86.25 195 PRO A C 1
ATOM 1590 O O . PRO A 1 195 ? 57.785 2.494 -45.806 1.00 86.25 195 PRO A O 1
ATOM 1593 N N . THR A 1 196 ? 55.771 2.911 -44.915 1.00 90.75 196 THR A N 1
ATOM 1594 C CA . THR A 1 196 ? 56.274 3.804 -43.853 1.00 90.75 196 THR A CA 1
ATOM 1595 C C . THR A 1 196 ? 55.928 3.290 -42.457 1.00 90.75 196 THR A C 1
ATOM 1597 O O . THR A 1 196 ? 54.832 2.780 -42.229 1.00 90.75 196 THR A O 1
ATOM 1600 N N . GLU A 1 197 ? 56.830 3.466 -41.483 1.00 87.88 197 GLU A N 1
ATOM 1601 C CA . GLU A 1 197 ? 56.628 2.969 -40.109 1.00 87.88 197 GLU A CA 1
ATOM 1602 C C . GLU A 1 197 ? 55.348 3.517 -39.449 1.00 87.88 197 GLU A C 1
ATOM 1604 O O . GLU A 1 197 ? 54.700 2.814 -38.677 1.00 87.88 197 GLU A O 1
ATOM 1609 N N . MET A 1 198 ? 54.931 4.743 -39.791 1.00 86.88 198 MET A N 1
ATOM 1610 C CA . MET A 1 198 ? 53.677 5.336 -39.306 1.00 86.88 198 MET A CA 1
ATOM 1611 C C . MET A 1 198 ? 52.429 4.647 -39.873 1.00 86.88 198 MET A C 1
ATOM 1613 O O . MET A 1 198 ? 51.433 4.514 -39.165 1.00 86.88 198 MET A O 1
ATOM 1617 N N . GLU A 1 199 ? 52.468 4.169 -41.118 1.00 89.56 199 GLU A N 1
ATOM 1618 C CA . GLU A 1 199 ? 51.382 3.367 -41.696 1.00 89.56 199 GLU A CA 1
ATOM 1619 C C . GLU A 1 199 ? 51.370 1.944 -41.124 1.00 89.56 199 GLU A C 1
ATOM 1621 O O . GLU A 1 199 ? 50.295 1.399 -40.877 1.00 89.56 199 GLU A O 1
ATOM 1626 N N . GLN A 1 200 ? 52.544 1.368 -40.837 1.00 90.69 200 GLN A N 1
ATOM 1627 C CA . GLN A 1 200 ? 52.655 0.094 -40.116 1.00 90.69 200 GLN A CA 1
ATOM 1628 C C . GLN A 1 200 ? 52.061 0.217 -38.700 1.00 90.69 200 GLN A C 1
ATOM 1630 O O . GLN A 1 200 ? 51.282 -0.636 -38.282 1.00 90.69 200 GLN A O 1
ATOM 1635 N N . ILE A 1 201 ? 52.354 1.311 -37.985 1.00 90.81 201 ILE A N 1
ATOM 1636 C CA . ILE A 1 201 ? 51.758 1.648 -36.681 1.00 90.81 201 ILE A CA 1
ATOM 1637 C C . ILE A 1 201 ? 50.239 1.862 -36.786 1.00 90.81 201 ILE A C 1
ATOM 1639 O O . ILE A 1 201 ? 49.493 1.335 -35.961 1.00 90.81 201 ILE A O 1
ATOM 1643 N N . ALA A 1 202 ? 49.748 2.560 -37.815 1.00 90.25 202 ALA A N 1
ATOM 1644 C CA . ALA A 1 202 ? 48.311 2.723 -38.044 1.00 90.25 202 ALA A CA 1
ATOM 1645 C C . ALA A 1 202 ? 47.603 1.380 -38.310 1.00 90.25 202 ALA A C 1
ATOM 1647 O O . ALA A 1 202 ? 46.538 1.123 -37.748 1.00 90.25 202 ALA A O 1
ATOM 1648 N N . CYS A 1 203 ? 48.208 0.498 -39.113 1.00 91.81 203 CYS A N 1
ATOM 1649 C CA . CYS A 1 203 ? 47.703 -0.854 -39.359 1.00 91.81 203 CYS A CA 1
ATOM 1650 C C . CYS A 1 203 ? 47.723 -1.714 -38.082 1.00 91.81 203 CYS A C 1
ATOM 1652 O O . CYS A 1 203 ? 46.744 -2.397 -37.780 1.00 91.81 203 CYS A O 1
ATOM 1654 N N . PHE A 1 204 ? 48.789 -1.620 -37.281 1.00 92.81 204 PHE A N 1
ATOM 1655 C CA . PHE A 1 204 ? 48.899 -2.295 -35.988 1.00 92.81 204 PHE A CA 1
ATOM 1656 C C . PHE A 1 204 ? 47.764 -1.892 -35.032 1.00 92.81 204 PHE A C 1
ATOM 1658 O O . PHE A 1 204 ? 47.059 -2.762 -34.523 1.00 92.81 204 PHE A O 1
ATOM 1665 N N . TYR A 1 205 ? 47.540 -0.590 -34.815 1.00 92.69 205 TYR A N 1
ATOM 1666 C CA . TYR A 1 205 ? 46.488 -0.122 -33.903 1.00 92.69 205 TYR A CA 1
ATOM 1667 C C . TYR A 1 205 ? 45.078 -0.420 -34.424 1.00 92.69 205 TYR A C 1
ATOM 1669 O O . TYR A 1 205 ? 44.201 -0.749 -33.628 1.00 92.69 205 TYR A O 1
ATOM 1677 N N . ARG A 1 206 ? 44.865 -0.398 -35.746 1.00 93.50 206 ARG A N 1
ATOM 1678 C CA . ARG A 1 206 ? 43.621 -0.859 -36.382 1.00 93.50 206 ARG A CA 1
ATOM 1679 C C . ARG A 1 206 ? 43.333 -2.333 -36.064 1.00 93.50 206 ARG A C 1
ATOM 1681 O O . ARG A 1 206 ? 42.248 -2.657 -35.588 1.00 93.50 206 ARG A O 1
ATOM 1688 N N . LEU A 1 207 ? 44.312 -3.217 -36.272 1.00 92.94 207 LEU A N 1
ATOM 1689 C CA . LEU A 1 207 ? 44.180 -4.650 -35.979 1.00 92.94 207 LEU A CA 1
ATOM 1690 C C . LEU A 1 207 ? 44.054 -4.928 -34.470 1.00 92.94 207 LEU A C 1
ATOM 1692 O O . LEU A 1 207 ? 43.315 -5.833 -34.082 1.00 92.94 207 LEU A O 1
ATOM 1696 N N . TRP A 1 208 ? 44.710 -4.139 -33.610 1.00 92.81 208 TRP A N 1
ATOM 1697 C CA . TRP A 1 208 ? 44.506 -4.210 -32.157 1.00 92.81 208 TRP A CA 1
ATOM 1698 C C . TRP A 1 208 ? 43.060 -3.862 -31.784 1.00 92.81 208 TRP A C 1
ATOM 1700 O O . TRP A 1 208 ? 42.404 -4.625 -31.079 1.00 92.81 208 TRP A O 1
ATOM 1710 N N . CYS A 1 209 ? 42.539 -2.755 -32.319 1.00 93.25 209 CYS A N 1
ATOM 1711 C CA . CYS A 1 209 ? 41.178 -2.283 -32.073 1.00 93.25 209 CYS A CA 1
ATOM 1712 C C . CYS A 1 209 ? 40.122 -3.316 -32.509 1.00 93.25 209 CYS A C 1
ATOM 1714 O O . CYS A 1 209 ? 39.182 -3.615 -31.770 1.00 93.25 209 CYS A O 1
ATOM 1716 N N . LEU A 1 210 ? 40.323 -3.952 -33.670 1.00 93.50 210 LEU A N 1
ATOM 1717 C CA . LEU A 1 210 ? 39.508 -5.081 -34.131 1.00 93.50 210 LEU A CA 1
ATOM 1718 C C . LEU A 1 210 ? 39.500 -6.242 -33.119 1.00 93.50 210 LEU A C 1
ATOM 1720 O O . LEU A 1 210 ? 38.421 -6.717 -32.751 1.00 93.50 210 LEU A O 1
ATOM 1724 N N . LYS A 1 211 ? 40.669 -6.664 -32.611 1.00 91.88 211 LYS A N 1
ATOM 1725 C CA . LYS A 1 211 ? 40.772 -7.742 -31.607 1.00 91.88 211 LYS A CA 1
ATOM 1726 C C . LYS A 1 211 ? 40.110 -7.383 -30.282 1.00 91.88 211 LYS A C 1
ATOM 1728 O O . LYS A 1 211 ? 39.325 -8.183 -29.777 1.00 91.88 211 LYS A O 1
ATOM 1733 N N . GLU A 1 212 ? 40.355 -6.187 -29.756 1.00 91.25 212 GLU A N 1
ATOM 1734 C CA . GLU A 1 212 ? 39.689 -5.684 -28.549 1.00 91.25 212 GLU A CA 1
ATOM 1735 C C . GLU A 1 212 ? 38.168 -5.658 -28.722 1.00 91.25 212 GLU A C 1
ATOM 1737 O O . GLU A 1 212 ? 37.445 -6.188 -27.878 1.00 91.25 212 GLU A O 1
ATOM 1742 N N . SER A 1 213 ? 37.662 -5.139 -29.847 1.00 92.75 213 SER A N 1
ATOM 1743 C CA . SER A 1 213 ? 36.220 -5.115 -30.126 1.00 92.75 213 SER A CA 1
ATOM 1744 C C . SER A 1 213 ? 35.608 -6.525 -30.174 1.00 92.75 213 SER A C 1
ATOM 1746 O O . SER A 1 213 ? 34.472 -6.718 -29.742 1.00 92.75 213 SER A O 1
ATOM 1748 N N . TYR A 1 214 ? 36.343 -7.542 -30.639 1.00 90.81 214 TYR A N 1
ATOM 1749 C CA . TYR A 1 214 ? 35.887 -8.937 -30.658 1.00 90.81 214 TYR A CA 1
ATOM 1750 C C . TYR A 1 214 ? 35.905 -9.586 -29.263 1.00 90.81 214 TYR A C 1
ATOM 1752 O O . TYR A 1 214 ? 34.922 -10.207 -28.843 1.00 90.81 214 TYR A O 1
ATOM 1760 N N . VAL A 1 215 ? 36.991 -9.399 -28.506 1.00 89.00 215 VAL A N 1
ATOM 1761 C CA . VAL A 1 215 ? 37.152 -9.928 -27.139 1.00 89.00 215 VAL A CA 1
ATOM 1762 C C . VAL A 1 215 ? 36.146 -9.289 -26.171 1.00 89.00 215 VAL A C 1
ATOM 1764 O O . VAL A 1 215 ? 35.538 -9.985 -25.354 1.00 89.00 215 VAL A O 1
ATOM 1767 N N . LYS A 1 216 ? 35.877 -7.983 -26.306 1.00 88.00 216 LYS A N 1
ATOM 1768 C CA . LYS A 1 216 ? 34.861 -7.255 -25.523 1.00 88.00 216 LYS A CA 1
ATOM 1769 C C . LYS A 1 216 ? 33.432 -7.719 -25.830 1.00 88.00 216 LYS A C 1
ATOM 1771 O O . LYS A 1 216 ? 32.592 -7.728 -24.924 1.00 88.00 216 LYS A O 1
ATOM 1776 N N . ASN A 1 217 ? 33.145 -8.142 -27.065 1.00 88.00 217 ASN A N 1
ATOM 1777 C CA . ASN A 1 217 ? 31.835 -8.678 -27.456 1.00 88.00 217 ASN A CA 1
ATOM 1778 C C . ASN A 1 217 ? 31.634 -10.088 -26.889 1.00 88.00 217 ASN A C 1
ATOM 1780 O O . ASN A 1 217 ? 30.718 -10.303 -26.097 1.00 88.00 217 ASN A O 1
ATOM 1784 N N . THR A 1 218 ? 32.562 -11.001 -27.198 1.00 84.81 218 THR A N 1
ATOM 1785 C CA . THR A 1 218 ? 32.553 -12.399 -26.724 1.00 84.81 218 THR A CA 1
ATOM 1786 C C . THR A 1 218 ? 32.640 -12.548 -25.201 1.00 84.81 218 THR A C 1
ATOM 1788 O O . THR A 1 218 ? 32.187 -13.559 -24.675 1.00 84.81 218 THR A O 1
ATOM 1791 N N . GLY A 1 219 ? 33.181 -11.557 -24.480 1.00 74.94 219 GLY A N 1
ATOM 1792 C CA . GLY A 1 219 ? 33.202 -11.527 -23.010 1.00 74.94 219 GLY A CA 1
ATOM 1793 C C . GLY A 1 219 ? 34.284 -12.398 -22.360 1.00 74.94 219 GLY A C 1
ATOM 1794 O O . GLY A 1 219 ? 34.297 -12.542 -21.144 1.00 74.94 219 GLY A O 1
ATOM 1795 N N . LEU A 1 220 ? 35.201 -12.958 -23.153 1.00 70.38 220 LEU A N 1
ATOM 1796 C CA . LEU A 1 220 ? 36.232 -13.904 -22.701 1.00 70.38 220 LEU A CA 1
ATOM 1797 C C . LEU A 1 220 ? 37.457 -13.225 -22.044 1.00 70.38 220 LEU A C 1
ATOM 1799 O O . LEU A 1 220 ? 38.263 -13.875 -21.372 1.00 70.38 220 LEU A O 1
ATOM 1803 N N . GLY A 1 221 ? 37.610 -11.912 -22.243 1.00 66.06 221 GLY A N 1
ATOM 1804 C CA . GLY A 1 221 ? 38.694 -11.112 -21.672 1.00 66.06 221 GLY A CA 1
ATOM 1805 C C . GLY A 1 221 ? 40.102 -11.558 -22.095 1.00 66.06 221 GLY A C 1
ATOM 1806 O O . GLY A 1 221 ? 40.307 -12.170 -23.141 1.00 66.06 221 GLY A O 1
ATOM 1807 N N . ILE A 1 222 ? 41.088 -11.258 -21.245 1.00 59.72 222 ILE A N 1
ATOM 1808 C CA . ILE A 1 222 ? 42.531 -11.447 -21.508 1.00 59.72 222 ILE A CA 1
ATOM 1809 C C . ILE A 1 222 ? 42.928 -12.942 -21.602 1.00 59.72 222 ILE A C 1
ATOM 1811 O O . ILE A 1 222 ? 44.040 -13.275 -21.999 1.00 59.72 222 ILE A O 1
ATOM 1815 N N . THR A 1 223 ? 42.025 -13.871 -21.269 1.00 65.19 223 THR A N 1
ATOM 1816 C CA . THR A 1 223 ? 42.312 -15.319 -21.245 1.00 65.19 223 THR A CA 1
ATOM 1817 C C . THR A 1 223 ? 42.412 -15.973 -22.631 1.00 65.19 223 THR A C 1
ATOM 1819 O O . THR A 1 223 ? 42.880 -17.107 -22.739 1.00 65.19 223 THR A O 1
ATOM 1822 N N . VAL A 1 224 ? 42.003 -15.279 -23.700 1.00 74.69 224 VAL A N 1
ATOM 1823 C CA . VAL A 1 224 ? 42.017 -15.823 -25.066 1.00 74.69 224 VAL A CA 1
ATOM 1824 C C . VAL A 1 224 ? 43.404 -15.682 -25.709 1.00 74.69 224 VAL A C 1
ATOM 1826 O O . VAL A 1 224 ? 43.947 -14.578 -25.746 1.00 74.69 224 VAL A O 1
ATOM 1829 N N . PRO A 1 225 ? 43.976 -16.748 -26.303 1.00 80.25 225 PRO A N 1
ATOM 1830 C CA . PRO A 1 225 ? 45.206 -16.642 -27.086 1.00 80.25 225 PRO A CA 1
ATOM 1831 C C . PRO A 1 225 ? 44.962 -15.841 -28.378 1.00 80.25 225 PRO A C 1
ATOM 1833 O O . PRO A 1 225 ? 44.481 -16.376 -29.378 1.00 80.25 225 PRO A O 1
ATOM 1836 N N . LEU A 1 226 ? 45.311 -14.549 -28.363 1.00 85.44 226 LEU A N 1
ATOM 1837 C CA . LEU A 1 226 ? 45.036 -13.594 -29.449 1.00 85.44 226 LEU A CA 1
ATOM 1838 C C . LEU A 1 226 ? 45.642 -13.980 -30.808 1.00 85.44 226 LEU A C 1
ATOM 1840 O O . LEU A 1 226 ? 45.132 -13.551 -31.840 1.00 85.44 226 LEU A O 1
ATOM 1844 N N . ASN A 1 227 ? 46.676 -14.826 -30.840 1.00 84.06 227 ASN A N 1
ATOM 1845 C CA . ASN A 1 227 ? 47.247 -15.370 -32.077 1.00 84.06 227 ASN A CA 1
ATOM 1846 C C . ASN A 1 227 ? 46.361 -16.421 -32.780 1.00 84.06 227 ASN A C 1
ATOM 1848 O O . ASN A 1 227 ? 46.621 -16.744 -33.936 1.00 84.06 227 ASN A O 1
ATOM 1852 N N . GLN A 1 228 ? 45.327 -16.953 -32.116 1.00 84.88 228 GLN A N 1
ATOM 1853 C CA . GLN A 1 228 ? 44.320 -17.831 -32.734 1.00 84.88 228 GLN A CA 1
ATOM 1854 C C . GLN A 1 228 ? 43.192 -17.042 -33.418 1.00 84.88 228 GLN A C 1
ATOM 1856 O O . GLN A 1 228 ? 42.414 -17.631 -34.168 1.00 84.88 228 GLN A O 1
ATOM 1861 N N . ILE A 1 229 ? 43.117 -15.732 -33.169 1.00 89.50 229 ILE A N 1
ATOM 1862 C CA . ILE A 1 229 ? 42.227 -14.768 -33.821 1.00 89.50 229 ILE A CA 1
ATOM 1863 C C . ILE A 1 229 ? 43.046 -14.068 -34.908 1.00 89.50 229 ILE A C 1
ATOM 1865 O O . ILE A 1 229 ? 44.111 -13.531 -34.612 1.00 89.50 229 ILE A O 1
ATOM 1869 N N . SER A 1 230 ? 42.564 -14.065 -36.149 1.00 92.19 230 SER A N 1
ATOM 1870 C CA . SER A 1 230 ? 43.234 -13.415 -37.277 1.00 92.19 230 SER A CA 1
ATOM 1871 C C . SER A 1 230 ? 42.238 -12.623 -38.112 1.00 92.19 230 SER A C 1
ATOM 1873 O O . SER A 1 230 ? 41.283 -13.183 -38.652 1.00 92.19 230 SER A O 1
ATOM 1875 N N . PHE A 1 231 ? 42.491 -11.330 -38.265 1.00 93.94 231 PHE A N 1
ATOM 1876 C CA . PHE A 1 231 ? 41.740 -10.455 -39.153 1.00 93.94 231 PHE A CA 1
ATOM 1877 C C . PHE A 1 231 ? 42.369 -10.390 -40.544 1.00 93.94 231 PHE A C 1
ATOM 1879 O O . PHE A 1 231 ? 43.589 -10.393 -40.702 1.00 93.94 231 PHE A O 1
ATOM 1886 N N . ASN A 1 232 ? 41.515 -10.318 -41.561 1.00 92.50 232 ASN A N 1
ATOM 1887 C CA . ASN A 1 232 ? 41.896 -10.080 -42.945 1.00 92.50 232 ASN A CA 1
ATOM 1888 C C . ASN A 1 232 ? 41.151 -8.841 -43.458 1.00 92.50 232 ASN A C 1
ATOM 1890 O O . ASN A 1 232 ? 39.951 -8.903 -43.745 1.00 92.50 232 ASN A O 1
ATOM 1894 N N . ILE A 1 233 ? 41.876 -7.723 -43.522 1.00 91.94 233 ILE A N 1
ATOM 1895 C CA . ILE A 1 233 ? 41.404 -6.419 -44.010 1.00 91.94 233 ILE A CA 1
ATOM 1896 C C . ILE A 1 233 ? 41.498 -6.383 -45.542 1.00 91.94 233 ILE A C 1
ATOM 1898 O O . ILE A 1 233 ? 42.507 -6.821 -46.091 1.00 91.94 233 ILE A O 1
ATOM 1902 N N . GLN A 1 234 ? 40.477 -5.878 -46.247 1.00 87.12 234 GLN A N 1
ATOM 1903 C CA . GLN A 1 234 ? 40.523 -5.794 -47.720 1.00 87.12 234 GLN A CA 1
ATOM 1904 C C . GLN A 1 234 ? 40.923 -4.388 -48.183 1.00 87.12 234 GLN A C 1
ATOM 1906 O O . GLN A 1 234 ? 41.884 -4.233 -48.935 1.00 87.12 234 GLN A O 1
ATOM 1911 N N . THR A 1 235 ? 40.260 -3.343 -47.679 1.00 88.62 235 THR A N 1
ATOM 1912 C CA . THR A 1 235 ? 40.713 -1.961 -47.882 1.00 88.62 235 THR A CA 1
ATOM 1913 C C . THR A 1 235 ? 41.884 -1.651 -46.938 1.00 88.62 235 THR A C 1
ATOM 1915 O O . THR A 1 235 ? 41.709 -1.729 -45.719 1.00 88.62 235 THR A O 1
ATOM 1918 N N . PRO A 1 236 ? 43.075 -1.252 -47.435 1.00 82.19 236 PRO A N 1
ATOM 1919 C CA . PRO A 1 236 ? 44.269 -1.110 -46.594 1.00 82.19 236 PRO A CA 1
ATOM 1920 C C . PRO A 1 236 ? 44.250 0.133 -45.688 1.00 82.19 236 PRO A C 1
ATOM 1922 O O . PRO A 1 236 ? 44.743 0.075 -44.564 1.00 82.19 236 PRO A O 1
ATOM 1925 N N . LYS A 1 237 ? 43.665 1.253 -46.137 1.00 85.06 237 LYS A N 1
ATOM 1926 C CA . LYS A 1 237 ? 43.651 2.532 -45.402 1.00 85.06 237 LYS A CA 1
ATOM 1927 C C . LYS A 1 237 ? 42.229 2.965 -45.044 1.00 85.06 237 LYS A C 1
ATOM 1929 O O . LYS A 1 237 ? 41.375 3.055 -45.923 1.00 85.06 237 LYS A O 1
ATOM 1934 N N . LEU A 1 238 ? 42.006 3.283 -43.769 1.00 87.69 238 LEU A N 1
ATOM 1935 C CA . LEU A 1 238 ? 40.773 3.917 -43.293 1.00 87.69 238 LEU A CA 1
ATOM 1936 C C . LEU A 1 238 ? 40.714 5.398 -43.710 1.00 87.69 238 LEU A C 1
ATOM 1938 O O . LEU A 1 238 ? 41.733 6.009 -44.039 1.00 87.69 238 LEU A O 1
ATOM 1942 N N . GLN A 1 239 ? 39.514 5.978 -43.688 1.00 86.19 239 GLN A N 1
ATOM 1943 C CA . GLN A 1 239 ? 39.258 7.396 -43.966 1.00 86.19 239 GLN A CA 1
ATOM 1944 C C . GLN A 1 239 ? 38.404 7.991 -42.834 1.00 86.19 239 GLN A C 1
ATOM 1946 O O . GLN A 1 239 ? 37.594 7.287 -42.231 1.00 86.19 239 GLN A O 1
ATOM 1951 N N . VAL A 1 240 ? 38.600 9.276 -42.527 1.00 87.06 240 VAL A N 1
ATOM 1952 C CA . VAL A 1 240 ? 37.879 9.971 -41.443 1.00 87.06 240 VAL A CA 1
ATOM 1953 C C . VAL A 1 240 ? 36.381 10.021 -41.744 1.00 87.06 240 VAL A C 1
ATOM 1955 O O . VAL A 1 240 ? 35.983 10.397 -42.846 1.00 87.06 240 VAL A O 1
ATOM 1958 N N . GLY A 1 241 ? 35.559 9.613 -40.774 1.00 78.31 241 GLY A N 1
ATOM 1959 C CA . GLY A 1 241 ? 34.096 9.599 -40.865 1.00 78.31 241 GLY A CA 1
ATOM 1960 C C . GLY A 1 241 ? 33.495 8.584 -41.848 1.00 78.31 241 GLY A C 1
ATOM 1961 O O . GLY A 1 241 ? 32.279 8.587 -42.042 1.00 78.31 241 GLY A O 1
ATOM 1962 N N . LYS A 1 242 ? 34.305 7.724 -42.481 1.00 84.81 242 LYS A N 1
ATOM 1963 C CA . LYS A 1 242 ? 33.843 6.760 -43.486 1.00 84.81 242 LYS A CA 1
ATOM 1964 C C . LYS A 1 242 ? 33.870 5.339 -42.934 1.00 84.81 242 LYS A C 1
ATOM 1966 O O . LYS A 1 242 ? 34.939 4.755 -42.766 1.00 84.81 242 LYS A O 1
ATOM 1971 N N . LEU A 1 243 ? 32.679 4.777 -42.749 1.00 85.31 243 LEU A N 1
ATOM 1972 C CA . LEU A 1 243 ? 32.496 3.404 -42.294 1.00 85.31 243 LEU A CA 1
ATOM 1973 C C . LEU A 1 243 ? 32.970 2.391 -43.349 1.00 85.31 243 LEU A C 1
ATOM 1975 O O . LEU A 1 243 ? 32.612 2.479 -44.526 1.00 85.31 243 LEU A O 1
ATOM 1979 N N . LEU A 1 244 ? 33.741 1.407 -42.901 1.00 88.56 244 LEU A N 1
ATOM 1980 C CA . LEU A 1 244 ? 34.226 0.267 -43.671 1.00 88.56 244 LEU A CA 1
ATOM 1981 C C . LEU A 1 244 ? 33.696 -1.032 -43.049 1.00 88.56 244 LEU A C 1
ATOM 1983 O O . LEU A 1 244 ? 33.616 -1.131 -41.829 1.00 88.56 244 LEU A O 1
ATOM 1987 N N . THR A 1 245 ? 33.332 -2.017 -43.877 1.00 87.81 245 THR A N 1
ATOM 1988 C CA . THR A 1 245 ? 32.761 -3.307 -43.429 1.00 87.81 245 THR A CA 1
ATOM 1989 C C . THR A 1 245 ? 33.287 -4.528 -44.203 1.00 87.81 245 THR A C 1
ATOM 1991 O O . THR A 1 245 ? 32.676 -5.594 -44.184 1.00 87.81 245 THR A O 1
ATOM 1994 N N . ASP A 1 246 ? 34.425 -4.394 -44.896 1.00 89.44 246 ASP A N 1
ATOM 1995 C CA . ASP A 1 246 ? 35.012 -5.463 -45.725 1.00 89.44 246 ASP A CA 1
ATOM 1996 C C . ASP A 1 246 ? 35.925 -6.444 -44.957 1.00 89.44 246 ASP A C 1
ATOM 1998 O O . ASP A 1 246 ? 36.269 -7.515 -45.465 1.00 89.44 246 ASP A O 1
ATOM 2002 N N . THR A 1 247 ? 36.289 -6.111 -43.721 1.00 92.06 247 THR A N 1
ATOM 2003 C CA . THR A 1 247 ? 37.186 -6.905 -42.879 1.00 92.06 247 THR A CA 1
ATOM 2004 C C . THR A 1 247 ? 36.540 -8.211 -42.413 1.00 92.06 247 THR A C 1
ATOM 2006 O O . THR A 1 247 ? 35.421 -8.239 -41.902 1.00 92.06 247 THR A O 1
ATOM 2009 N N . THR A 1 248 ? 37.282 -9.314 -42.547 1.00 92.06 248 THR A N 1
ATOM 2010 C CA . THR A 1 248 ? 36.816 -10.676 -42.233 1.00 92.06 248 THR A CA 1
ATOM 2011 C C . THR A 1 248 ? 37.604 -11.306 -41.085 1.00 92.06 248 THR A C 1
ATOM 2013 O O . THR A 1 248 ? 38.814 -11.111 -40.969 1.00 92.06 248 THR A O 1
ATOM 2016 N N . LEU A 1 249 ? 36.913 -12.074 -40.236 1.00 93.38 249 LEU A N 1
ATOM 2017 C CA . LEU A 1 249 ? 37.485 -12.764 -39.077 1.00 93.38 249 LEU A CA 1
ATOM 2018 C C . LEU A 1 249 ? 37.709 -14.254 -39.359 1.00 93.38 249 LEU A C 1
ATOM 2020 O O . LEU A 1 249 ? 36.785 -14.973 -39.748 1.00 93.38 249 LEU A O 1
ATOM 2024 N N . TYR A 1 250 ? 38.908 -14.729 -39.035 1.00 90.12 250 TYR A N 1
ATOM 2025 C CA . TYR A 1 250 ? 39.252 -16.140 -38.928 1.00 90.12 250 TYR A CA 1
ATOM 2026 C C . TYR A 1 250 ? 39.611 -16.474 -37.478 1.00 90.12 250 TYR A C 1
ATOM 2028 O O . TYR A 1 250 ? 40.424 -15.795 -36.855 1.00 90.12 250 TYR A O 1
ATOM 2036 N N . GLU A 1 251 ? 39.045 -17.552 -36.945 1.00 87.62 251 GLU A N 1
ATOM 2037 C CA . GLU A 1 251 ? 39.422 -18.108 -35.642 1.00 87.62 251 GLU A CA 1
ATOM 2038 C C . GLU A 1 251 ? 39.920 -19.535 -35.866 1.00 87.62 251 GLU A C 1
ATOM 2040 O O . GLU A 1 251 ? 39.204 -20.351 -36.448 1.00 87.62 251 GLU A O 1
ATOM 2045 N N . ARG A 1 252 ? 41.160 -19.840 -35.463 1.00 85.25 252 ARG A N 1
ATOM 2046 C CA . ARG A 1 252 ? 41.830 -21.128 -35.753 1.00 85.25 252 ARG A CA 1
ATOM 2047 C C . ARG A 1 252 ? 41.755 -21.505 -37.244 1.00 85.25 252 ARG A C 1
ATOM 2049 O O . ARG A 1 252 ? 41.497 -22.652 -37.595 1.00 85.25 252 ARG A O 1
ATOM 2056 N N . ASN A 1 253 ? 41.957 -20.512 -38.113 1.00 82.69 253 ASN A N 1
ATOM 2057 C CA . ASN A 1 253 ? 41.841 -20.583 -39.578 1.00 82.69 253 ASN A CA 1
ATOM 2058 C C . ASN A 1 253 ? 40.425 -20.887 -40.125 1.00 82.69 253 ASN A C 1
ATOM 2060 O O . ASN A 1 253 ? 40.269 -21.083 -41.328 1.00 82.69 253 ASN A O 1
ATOM 2064 N N . VAL A 1 254 ? 39.377 -20.865 -39.292 1.00 88.00 254 VAL A N 1
ATOM 2065 C CA . VAL A 1 254 ? 37.975 -21.016 -39.720 1.00 88.00 254 VAL A CA 1
ATOM 2066 C C . VAL A 1 254 ? 37.313 -19.644 -39.872 1.00 88.00 254 VAL A C 1
ATOM 2068 O O . VAL A 1 254 ? 37.249 -18.872 -38.915 1.00 88.00 254 VAL A O 1
ATOM 2071 N N . LEU A 1 255 ? 36.788 -19.352 -41.068 1.00 89.25 255 LEU A N 1
ATOM 2072 C CA . LEU A 1 255 ? 36.073 -18.108 -41.385 1.00 89.25 255 LEU A CA 1
ATOM 2073 C C . LEU A 1 255 ? 34.760 -17.985 -40.590 1.00 89.25 255 LEU A C 1
ATOM 2075 O O . LEU A 1 255 ? 33.855 -18.812 -40.730 1.00 89.25 255 LEU A O 1
ATOM 2079 N N . LYS A 1 256 ? 34.621 -16.905 -39.818 1.00 90.19 256 LYS A N 1
ATOM 2080 C CA . LYS A 1 256 ? 33.444 -16.600 -38.992 1.00 90.19 256 LYS A CA 1
ATOM 2081 C C . LYS A 1 256 ? 32.435 -15.740 -39.757 1.00 90.19 256 LYS A C 1
ATOM 2083 O O . LYS A 1 256 ? 32.455 -14.516 -39.681 1.00 90.19 256 LYS A O 1
ATOM 2088 N N . LYS A 1 257 ? 31.544 -16.392 -40.512 1.00 83.69 257 LYS A N 1
ATOM 2089 C CA . LYS A 1 257 ? 30.513 -15.721 -41.333 1.00 83.69 257 LYS A CA 1
ATOM 2090 C C . LYS A 1 257 ? 29.379 -15.070 -40.525 1.00 83.69 257 LYS A C 1
ATOM 2092 O O . LYS A 1 257 ? 28.639 -14.270 -41.087 1.00 83.69 257 LYS A O 1
ATOM 2097 N N . ASP A 1 258 ? 29.243 -15.400 -39.239 1.00 85.50 258 ASP A N 1
ATOM 2098 C CA . ASP A 1 258 ? 28.270 -14.809 -38.308 1.00 85.50 258 ASP A CA 1
ATOM 2099 C C . ASP A 1 258 ? 28.745 -13.485 -37.676 1.00 85.50 258 ASP A C 1
ATOM 2101 O O . ASP A 1 258 ? 28.079 -12.959 -36.786 1.00 85.50 258 ASP A O 1
ATOM 2105 N N . TRP A 1 259 ? 29.884 -12.940 -38.122 1.00 89.06 259 TRP A N 1
ATOM 2106 C CA . TRP A 1 259 ? 30.470 -11.701 -37.605 1.00 89.06 259 TRP A CA 1
ATOM 2107 C C . TRP A 1 259 ? 30.625 -10.636 -38.688 1.00 89.06 259 TRP A C 1
ATOM 2109 O O . TRP A 1 259 ? 30.992 -10.916 -39.827 1.00 89.06 259 TRP A O 1
ATOM 2119 N N . THR A 1 260 ? 30.352 -9.392 -38.310 1.00 89.94 260 THR A N 1
ATOM 2120 C CA . THR A 1 260 ? 30.564 -8.184 -39.114 1.00 89.94 260 THR A CA 1
ATOM 2121 C C . THR A 1 260 ? 31.353 -7.189 -38.274 1.00 89.94 260 THR A C 1
ATOM 2123 O O . THR A 1 260 ? 31.114 -7.068 -37.071 1.00 89.94 260 THR A O 1
ATOM 2126 N N . PHE A 1 261 ? 32.288 -6.483 -38.901 1.00 91.19 261 PHE A N 1
ATOM 2127 C CA . PHE A 1 261 ? 33.095 -5.454 -38.255 1.00 91.19 261 PHE A CA 1
ATOM 2128 C C . PHE A 1 261 ? 32.849 -4.130 -38.962 1.00 91.19 261 PHE A C 1
ATOM 2130 O O . PHE A 1 261 ? 32.848 -4.084 -40.188 1.00 91.19 261 PHE A O 1
ATOM 2137 N N . GLU A 1 262 ? 32.609 -3.076 -38.194 1.00 91.50 262 GLU A N 1
ATOM 2138 C CA . GLU A 1 262 ? 32.534 -1.705 -38.685 1.00 91.50 262 GLU A CA 1
ATOM 2139 C C . GLU A 1 262 ? 33.801 -0.975 -38.248 1.00 91.50 262 GLU A C 1
ATOM 2141 O O . GLU A 1 262 ? 34.126 -0.957 -37.061 1.00 91.50 262 GLU A O 1
ATOM 2146 N N . GLU A 1 263 ? 34.507 -0.359 -39.188 1.00 91.94 263 GLU A N 1
ATOM 2147 C CA . GLU A 1 263 ? 35.736 0.383 -38.910 1.00 91.94 263 GLU A CA 1
ATOM 2148 C C . GLU A 1 263 ? 35.633 1.815 -39.428 1.00 91.94 263 GLU A C 1
ATOM 2150 O O . GLU A 1 263 ? 35.141 2.051 -40.532 1.00 91.94 263 GLU A O 1
ATOM 2155 N N . THR A 1 264 ? 36.133 2.782 -38.662 1.00 91.81 264 THR A N 1
ATOM 2156 C CA . THR A 1 264 ? 36.290 4.171 -39.113 1.00 91.81 264 THR A CA 1
ATOM 2157 C C . THR A 1 264 ? 37.446 4.842 -38.380 1.00 91.81 264 THR A C 1
ATOM 2159 O O . THR A 1 264 ? 37.870 4.412 -37.307 1.00 91.81 264 THR A O 1
ATOM 2162 N N . LEU A 1 265 ? 37.936 5.940 -38.945 1.00 91.94 265 LEU A N 1
ATOM 2163 C CA . LEU A 1 265 ? 38.659 6.956 -38.187 1.00 91.94 265 LEU A CA 1
ATOM 2164 C C . LEU A 1 265 ? 37.644 7.989 -37.661 1.00 91.94 265 LEU A C 1
ATOM 2166 O O . LEU A 1 265 ? 36.783 8.424 -38.430 1.00 91.94 265 LEU A O 1
ATOM 2170 N N . LEU A 1 266 ? 37.721 8.378 -36.383 1.00 88.75 266 LEU A N 1
ATOM 2171 C CA . LEU A 1 266 ? 36.962 9.528 -35.851 1.00 88.75 266 LEU A CA 1
ATOM 2172 C C . LEU A 1 266 ? 37.601 10.849 -36.289 1.00 88.75 266 LEU A C 1
ATOM 2174 O O . LEU A 1 266 ? 36.912 11.779 -36.692 1.00 88.75 266 LEU A O 1
ATOM 2178 N N . ASP A 1 267 ? 38.931 10.889 -36.251 1.00 87.62 267 ASP A N 1
ATOM 2179 C CA . ASP A 1 267 ? 39.787 11.940 -36.791 1.00 87.62 267 ASP A CA 1
ATOM 2180 C C . ASP A 1 267 ? 41.097 11.310 -37.305 1.00 87.62 267 ASP A C 1
ATOM 2182 O O . ASP A 1 267 ? 41.227 10.088 -37.372 1.00 87.62 267 ASP A O 1
ATOM 2186 N N . ALA A 1 268 ? 42.091 12.118 -37.676 1.00 85.06 268 ALA A N 1
ATOM 2187 C CA . ALA A 1 268 ? 43.360 11.628 -38.222 1.00 85.06 268 ALA A CA 1
ATOM 2188 C C . ALA A 1 268 ? 44.220 10.769 -37.259 1.00 85.06 268 ALA A C 1
ATOM 2190 O O . ALA A 1 268 ? 45.275 10.290 -37.678 1.00 85.06 268 ALA A O 1
ATOM 2191 N N . LYS A 1 269 ? 43.823 10.594 -35.989 1.00 89.62 269 LYS A N 1
ATOM 2192 C CA . LYS A 1 269 ? 44.583 9.873 -34.953 1.00 89.62 269 LYS A CA 1
ATOM 2193 C C . LYS A 1 269 ? 43.802 8.761 -34.253 1.00 89.62 269 LYS A C 1
ATOM 2195 O O . LYS A 1 269 ? 44.443 7.857 -33.731 1.00 89.62 269 LYS A O 1
ATOM 2200 N N . TYR A 1 270 ? 42.472 8.795 -34.218 1.00 92.31 270 TYR A N 1
ATOM 2201 C CA . TYR A 1 270 ? 41.681 7.796 -33.483 1.00 92.31 270 TYR A CA 1
ATOM 2202 C C . TYR A 1 270 ? 40.977 6.806 -34.412 1.00 92.31 270 TYR A C 1
ATOM 2204 O O . TYR A 1 270 ? 40.015 7.157 -35.099 1.00 92.31 270 TYR A O 1
ATOM 2212 N N . ALA A 1 271 ? 41.445 5.555 -34.401 1.00 93.00 271 ALA A N 1
ATOM 2213 C CA . ALA A 1 271 ? 40.782 4.423 -35.042 1.00 93.00 271 ALA A CA 1
ATOM 2214 C C . ALA A 1 271 ? 39.738 3.819 -34.099 1.00 93.00 271 ALA A C 1
ATOM 2216 O O . ALA A 1 271 ? 39.979 3.692 -32.898 1.00 93.00 271 ALA A O 1
ATOM 2217 N N . VAL A 1 272 ? 38.588 3.437 -34.648 1.00 94.06 272 VAL A N 1
ATOM 2218 C CA . VAL A 1 272 ? 37.481 2.830 -33.905 1.00 94.06 272 VAL A CA 1
ATOM 2219 C C . VAL A 1 272 ? 36.973 1.612 -34.662 1.00 94.06 272 VAL A C 1
ATOM 2221 O O . VAL A 1 272 ? 36.739 1.682 -35.871 1.00 94.06 272 VAL A O 1
ATOM 2224 N N . ALA A 1 273 ? 36.789 0.515 -33.931 1.00 94.06 273 ALA A N 1
ATOM 2225 C CA . ALA A 1 273 ? 36.242 -0.736 -34.437 1.00 94.06 273 ALA A CA 1
ATOM 2226 C C . ALA A 1 273 ? 35.024 -1.156 -33.605 1.00 94.06 273 ALA A C 1
ATOM 2228 O O . ALA A 1 273 ? 35.075 -1.176 -32.374 1.00 94.06 273 ALA A O 1
ATOM 2229 N N . VAL A 1 274 ? 33.934 -1.523 -34.275 1.00 93.44 274 VAL A N 1
ATOM 2230 C CA . VAL A 1 274 ? 32.739 -2.117 -33.663 1.00 93.44 274 VAL A CA 1
ATOM 2231 C C . VAL A 1 274 ? 32.560 -3.523 -34.210 1.00 93.44 274 VAL A C 1
ATOM 2233 O O . VAL A 1 274 ? 32.551 -3.725 -35.422 1.00 93.44 274 VAL A O 1
ATOM 2236 N N . SER A 1 275 ? 32.383 -4.498 -33.323 1.00 92.62 275 SER A N 1
ATOM 2237 C CA . SER A 1 275 ? 32.056 -5.870 -33.704 1.00 92.62 275 SER A CA 1
ATOM 2238 C C . SER A 1 275 ? 30.564 -6.140 -33.510 1.00 92.62 275 SER A C 1
ATOM 2240 O O . SER A 1 275 ? 29.966 -5.745 -32.506 1.00 92.62 275 SER A O 1
ATOM 2242 N N . LEU A 1 276 ? 29.966 -6.840 -34.470 1.00 89.62 276 LEU A N 1
ATOM 2243 C CA . LEU A 1 276 ? 28.559 -7.227 -34.493 1.00 89.62 276 LEU A CA 1
ATOM 2244 C C . LEU A 1 276 ? 28.431 -8.716 -34.799 1.00 89.62 276 LEU A C 1
ATOM 2246 O O . LEU A 1 276 ? 29.083 -9.225 -35.713 1.00 89.62 276 LEU A O 1
ATOM 2250 N N . ARG A 1 277 ? 27.527 -9.396 -34.089 1.00 86.12 277 ARG A N 1
ATOM 2251 C CA . ARG A 1 277 ? 27.145 -10.782 -34.388 1.00 86.12 277 ARG A CA 1
ATOM 2252 C C . ARG A 1 277 ? 25.776 -10.841 -35.072 1.00 86.12 277 ARG A C 1
ATOM 2254 O O . ARG A 1 277 ? 24.825 -10.214 -34.603 1.00 86.12 277 ARG A O 1
ATOM 2261 N N . MET A 1 278 ? 25.677 -11.563 -36.189 1.00 73.06 278 MET A N 1
ATOM 2262 C CA . MET A 1 278 ? 24.507 -11.585 -37.080 1.00 73.06 278 MET A CA 1
ATOM 2263 C C . MET A 1 278 ? 24.249 -12.984 -37.657 1.00 73.06 278 MET A C 1
ATOM 2265 O O . MET A 1 278 ? 25.115 -13.573 -38.293 1.00 73.06 278 MET A O 1
ATOM 2269 N N . GLU A 1 279 ? 23.028 -13.501 -37.492 1.00 61.97 279 GLU A N 1
ATOM 2270 C CA . GLU A 1 279 ? 22.654 -14.856 -37.946 1.00 61.97 279 GLU A CA 1
ATOM 2271 C C . GLU A 1 279 ? 22.376 -14.958 -39.458 1.00 61.97 279 GLU A C 1
ATOM 2273 O O . GLU A 1 279 ? 22.414 -16.047 -40.031 1.00 61.97 279 GLU A O 1
ATOM 2278 N N . LYS A 1 280 ? 22.072 -13.830 -40.113 1.00 56.44 280 LYS A N 1
ATOM 2279 C CA . LYS A 1 280 ? 21.836 -13.699 -41.562 1.00 56.44 280 LYS A CA 1
ATOM 2280 C C . LYS A 1 280 ? 22.342 -12.335 -42.037 1.00 56.44 280 LYS A C 1
ATOM 2282 O O . LYS A 1 280 ? 22.309 -11.377 -41.266 1.00 56.44 280 LYS A O 1
ATOM 2287 N N . GLN A 1 281 ? 22.754 -12.236 -43.303 1.00 48.88 281 GLN A N 1
ATOM 2288 C CA . GLN A 1 281 ? 23.201 -10.984 -43.931 1.00 48.88 281 GLN A CA 1
ATOM 2289 C C . GLN A 1 281 ? 22.100 -10.353 -44.810 1.00 48.88 281 GLN A C 1
ATOM 2291 O O . GLN A 1 281 ? 21.888 -10.804 -45.936 1.00 48.88 281 GLN A O 1
ATOM 2296 N N . PRO A 1 282 ? 21.394 -9.314 -44.330 1.00 47.59 282 PRO A N 1
ATOM 2297 C CA . PRO A 1 282 ? 20.737 -8.310 -45.163 1.00 47.59 282 PRO A CA 1
ATOM 2298 C C . PRO A 1 282 ? 21.669 -7.107 -45.418 1.00 47.59 282 PRO A C 1
ATOM 2300 O O . PRO A 1 282 ? 22.716 -6.978 -44.785 1.00 47.59 282 PRO A O 1
ATOM 2303 N N . ASN A 1 283 ? 21.262 -6.191 -46.304 1.00 46.44 283 ASN A N 1
ATOM 2304 C CA . ASN A 1 283 ? 21.995 -4.951 -46.595 1.00 46.44 283 ASN A CA 1
ATOM 2305 C C . ASN A 1 283 ? 22.209 -4.105 -45.327 1.00 46.44 283 ASN A C 1
ATOM 2307 O O . ASN A 1 283 ? 21.266 -3.498 -44.817 1.00 46.44 283 ASN A O 1
ATOM 2311 N N . HIS A 1 284 ? 23.450 -4.036 -44.843 1.00 53.78 284 HIS A N 1
ATOM 2312 C CA . HIS A 1 284 ? 23.802 -3.238 -43.670 1.00 53.78 284 HIS A CA 1
ATOM 2313 C C . HIS A 1 284 ? 23.831 -1.741 -44.016 1.00 53.78 284 HIS A C 1
ATOM 2315 O O . HIS A 1 284 ? 24.472 -1.332 -44.986 1.00 53.78 284 HIS A O 1
ATOM 2321 N N . ARG A 1 285 ? 23.123 -0.911 -43.241 1.00 57.66 285 ARG A N 1
ATOM 2322 C CA . ARG A 1 285 ? 23.144 0.552 -43.399 1.00 57.66 285 ARG A CA 1
ATOM 2323 C C . ARG A 1 285 ? 24.319 1.128 -42.615 1.00 57.66 285 ARG A C 1
ATOM 2325 O O . ARG A 1 285 ? 24.434 0.894 -41.419 1.00 57.66 285 ARG A O 1
ATOM 2332 N N . SER A 1 286 ? 25.142 1.939 -43.278 1.00 60.50 286 SER A N 1
ATOM 2333 C CA . SER A 1 286 ? 26.189 2.721 -42.615 1.00 60.50 286 SER A CA 1
ATOM 2334 C C . SER A 1 286 ? 25.570 3.731 -41.647 1.00 60.50 286 SER A C 1
ATOM 2336 O O . SER A 1 286 ? 24.784 4.580 -42.071 1.00 60.50 286 SER A O 1
ATOM 2338 N N . ILE A 1 287 ? 25.957 3.669 -40.373 1.00 69.50 287 ILE A N 1
ATOM 2339 C CA . ILE A 1 287 ? 25.527 4.601 -39.324 1.00 69.50 287 ILE A CA 1
ATOM 2340 C C . ILE A 1 287 ? 26.719 5.508 -38.975 1.00 69.50 287 ILE A C 1
ATOM 2342 O O . ILE A 1 287 ? 27.765 4.988 -38.583 1.00 69.50 287 ILE A O 1
ATOM 2346 N N . PRO A 1 288 ? 26.613 6.840 -39.144 1.00 75.25 288 PRO A N 1
ATOM 2347 C CA . PRO A 1 288 ? 27.684 7.762 -38.779 1.00 75.25 288 PRO A CA 1
ATOM 2348 C C . PRO A 1 288 ? 27.812 7.891 -37.255 1.00 75.25 288 PRO A C 1
ATOM 2350 O O . PRO A 1 288 ? 26.845 7.694 -36.518 1.00 75.25 288 PRO A O 1
ATOM 2353 N N . TYR A 1 289 ? 28.998 8.280 -36.784 1.00 85.56 289 TYR A N 1
ATOM 2354 C CA . TYR A 1 289 ? 29.194 8.642 -35.381 1.00 85.56 289 TYR A CA 1
ATOM 2355 C C . TYR A 1 289 ? 28.556 9.999 -35.082 1.00 85.56 289 TYR A C 1
ATOM 2357 O O . TYR A 1 289 ? 28.838 10.992 -35.750 1.00 85.56 289 TYR A O 1
ATOM 2365 N N . HIS A 1 290 ? 27.720 10.034 -34.048 1.00 88.88 290 HIS A N 1
ATOM 2366 C CA . HIS A 1 290 ? 27.189 11.259 -33.466 1.00 88.88 290 HIS A CA 1
ATOM 2367 C C . HIS A 1 290 ? 28.096 11.671 -32.301 1.00 88.88 290 HIS A C 1
ATOM 2369 O O . HIS A 1 290 ? 28.317 10.898 -31.365 1.00 88.88 290 HIS A O 1
ATOM 2375 N N . PHE A 1 291 ? 28.664 12.870 -32.401 1.00 90.94 291 PHE A N 1
ATOM 2376 C CA . PHE A 1 291 ? 29.481 13.469 -31.352 1.00 90.94 291 PHE A CA 1
ATOM 2377 C C . PHE A 1 291 ? 28.562 14.228 -30.394 1.00 90.94 291 PHE A C 1
ATOM 2379 O O . PHE A 1 291 ? 27.838 15.109 -30.851 1.00 90.94 291 PHE A O 1
ATOM 2386 N N . LEU A 1 292 ? 28.579 13.856 -29.113 1.00 90.06 292 LEU A N 1
ATOM 2387 C CA . LEU A 1 292 ? 27.727 14.433 -28.069 1.00 90.06 292 LEU A CA 1
ATOM 2388 C C . LEU A 1 292 ? 28.414 15.606 -27.357 1.00 90.06 292 LEU A C 1
ATOM 2390 O O . LEU A 1 292 ? 29.605 15.516 -27.040 1.00 90.06 292 LEU A O 1
ATOM 2394 N N . THR A 1 293 ? 27.652 16.647 -27.019 1.00 90.44 293 THR A N 1
ATOM 2395 C CA . THR A 1 293 ? 28.050 17.666 -26.028 1.00 90.44 293 THR A CA 1
ATOM 2396 C C . THR A 1 293 ? 27.702 17.234 -24.596 1.00 90.44 293 THR A C 1
ATOM 2398 O O . THR A 1 293 ? 27.041 16.213 -24.380 1.00 90.44 293 THR A O 1
ATOM 2401 N N . PHE A 1 294 ? 28.147 17.984 -23.578 1.00 87.56 294 PHE A N 1
ATOM 2402 C CA . PHE A 1 294 ? 27.798 17.677 -22.184 1.00 87.56 294 PHE A CA 1
ATOM 2403 C C . PHE A 1 294 ? 26.313 17.934 -21.897 1.00 87.56 294 PHE A C 1
ATOM 2405 O O . PHE A 1 294 ? 25.674 17.136 -21.216 1.00 87.56 294 PHE A O 1
ATOM 2412 N N . GLU A 1 295 ? 25.749 18.990 -22.478 1.00 87.00 295 GLU A N 1
ATOM 2413 C CA . GLU A 1 295 ? 24.335 19.354 -22.384 1.00 87.00 295 GLU A CA 1
ATOM 2414 C C . GLU A 1 295 ? 23.458 18.262 -23.006 1.00 87.00 295 GLU A C 1
ATOM 2416 O O . GLU A 1 295 ? 22.521 17.789 -22.366 1.00 87.00 295 GLU A O 1
ATOM 2421 N N . GLU A 1 296 ? 23.807 17.783 -24.206 1.00 84.62 296 GLU A N 1
ATOM 2422 C CA . GLU A 1 296 ? 23.149 16.632 -24.837 1.00 84.62 296 GLU A CA 1
ATOM 2423 C C . GLU A 1 296 ? 23.299 15.361 -23.986 1.00 84.62 296 GLU A C 1
ATOM 2425 O O . GLU A 1 296 ? 22.362 14.568 -23.873 1.00 84.62 296 GLU A O 1
ATOM 2430 N N . LEU A 1 297 ? 24.454 15.155 -23.347 1.00 87.31 297 LEU A N 1
ATOM 2431 C CA . LEU A 1 297 ? 24.721 13.990 -22.502 1.00 87.31 297 LEU A CA 1
ATOM 2432 C C . LEU A 1 297 ? 23.892 13.983 -21.204 1.00 87.31 297 LEU A C 1
ATOM 2434 O O . LEU A 1 297 ? 23.434 12.913 -20.794 1.00 87.31 297 LEU A O 1
ATOM 2438 N N . VAL A 1 298 ? 23.664 15.145 -20.579 1.00 87.25 298 VAL A N 1
ATOM 2439 C CA . VAL A 1 298 ? 22.836 15.277 -19.361 1.00 87.25 298 VAL A CA 1
ATOM 2440 C C . VAL A 1 298 ? 21.381 15.667 -19.636 1.00 87.25 298 VAL A C 1
ATOM 2442 O O . VAL A 1 298 ? 20.571 15.692 -18.711 1.00 87.25 298 VAL A O 1
ATOM 2445 N N . GLN A 1 299 ? 20.995 15.901 -20.892 1.00 78.44 299 GLN A N 1
ATOM 2446 C CA . GLN A 1 299 ? 19.592 16.021 -21.283 1.00 78.44 299 GLN A CA 1
ATOM 2447 C C . GLN A 1 299 ? 18.819 14.762 -20.846 1.00 78.44 299 GLN A C 1
ATOM 2449 O O . GLN A 1 299 ? 19.213 13.640 -21.178 1.00 78.44 299 GLN A O 1
ATOM 2454 N N . GLU A 1 300 ? 17.726 14.978 -20.105 1.00 75.44 300 GLU A N 1
ATOM 2455 C CA . GLU A 1 300 ? 16.886 13.964 -19.433 1.00 75.44 300 GLU A CA 1
ATOM 2456 C C . GLU A 1 300 ? 17.550 13.219 -18.249 1.00 75.44 300 GLU A C 1
ATOM 2458 O O . GLU A 1 300 ? 16.923 12.359 -17.628 1.00 75.44 300 GLU A O 1
ATOM 2463 N N . ALA A 1 301 ? 18.772 13.592 -17.846 1.00 78.62 301 ALA A N 1
ATOM 2464 C CA . ALA A 1 301 ? 19.388 13.078 -16.624 1.00 78.62 301 ALA A CA 1
ATOM 2465 C C . ALA A 1 301 ? 18.692 13.607 -15.356 1.00 78.62 301 ALA A C 1
ATOM 2467 O O . ALA A 1 301 ? 18.277 14.765 -15.274 1.00 78.62 301 ALA A O 1
ATOM 2468 N N . LYS A 1 302 ? 18.603 12.755 -14.330 1.00 81.06 302 LYS A N 1
ATOM 2469 C CA . LYS A 1 302 ? 18.053 13.088 -13.006 1.00 81.06 302 LYS A CA 1
ATOM 2470 C C . LYS A 1 302 ? 19.063 12.757 -11.902 1.00 81.06 302 LYS A C 1
ATOM 2472 O O . LYS A 1 302 ? 19.690 11.698 -11.990 1.00 81.06 302 LYS A O 1
ATOM 2477 N N . PRO A 1 303 ? 19.217 13.600 -10.859 1.00 75.00 303 PRO A N 1
ATOM 2478 C CA . PRO A 1 303 ? 20.043 13.273 -9.699 1.00 75.00 303 PRO A CA 1
ATOM 2479 C C . PRO A 1 303 ? 19.538 12.007 -9.000 1.00 75.00 303 PRO A C 1
ATOM 2481 O O . PRO A 1 303 ? 18.359 11.911 -8.668 1.00 75.00 303 PRO A O 1
ATOM 2484 N N . LEU A 1 304 ? 20.435 11.058 -8.742 1.00 72.00 304 LEU A N 1
ATOM 2485 C CA . LEU A 1 304 ? 20.172 9.874 -7.916 1.00 72.00 304 LEU A CA 1
ATOM 2486 C C . LEU A 1 304 ? 20.316 10.200 -6.421 1.00 72.00 304 LEU A C 1
ATOM 2488 O O . LEU A 1 304 ? 19.709 9.563 -5.562 1.00 72.00 304 LEU A O 1
ATOM 2492 N N . HIS A 1 305 ? 21.150 11.195 -6.109 1.00 62.47 305 HIS A N 1
ATOM 2493 C CA . HIS A 1 305 ? 21.556 11.576 -4.759 1.00 62.47 305 HIS A CA 1
ATOM 2494 C C . HIS A 1 305 ? 21.590 13.109 -4.653 1.00 62.47 305 HIS A C 1
ATOM 2496 O O . HIS A 1 305 ? 21.962 13.785 -5.614 1.00 62.47 305 HIS A O 1
ATOM 2502 N N . LYS A 1 306 ? 21.213 13.681 -3.499 1.00 49.62 306 LYS A N 1
ATOM 2503 C CA . LYS A 1 306 ? 21.248 15.143 -3.298 1.00 49.62 306 LYS A CA 1
ATOM 2504 C C . LYS A 1 306 ? 22.701 15.660 -3.368 1.00 49.62 306 LYS A C 1
ATOM 2506 O O . LYS A 1 306 ? 23.583 15.007 -2.805 1.00 49.62 306 LYS A O 1
ATOM 2511 N N . PRO A 1 307 ? 22.976 16.816 -4.004 1.00 44.06 307 PRO A N 1
ATOM 2512 C CA . PRO A 1 307 ? 24.284 17.459 -3.898 1.00 44.06 307 PRO A CA 1
ATOM 2513 C C . PRO A 1 307 ? 24.539 17.866 -2.438 1.00 44.06 307 PRO A C 1
ATOM 2515 O O . PRO A 1 307 ? 23.639 18.364 -1.761 1.00 44.06 307 PRO A O 1
ATOM 2518 N N . CYS A 1 308 ? 25.752 17.628 -1.937 1.00 37.38 308 CYS A N 1
ATOM 2519 C CA . CYS A 1 308 ? 26.087 17.898 -0.539 1.00 37.38 308 CYS A CA 1
ATOM 2520 C C . CYS A 1 308 ? 26.073 19.405 -0.237 1.00 37.38 308 CYS A C 1
ATOM 2522 O O . CYS A 1 308 ? 26.672 20.192 -0.970 1.00 37.38 308 CYS A O 1
ATOM 2524 N N . ALA A 1 309 ? 25.432 19.790 0.870 1.00 34.31 309 ALA A N 1
ATOM 2525 C CA . ALA A 1 309 ? 25.495 21.149 1.403 1.00 34.31 309 ALA A CA 1
ATOM 2526 C C . ALA A 1 309 ? 26.899 21.481 1.953 1.00 34.31 309 ALA A C 1
ATOM 2528 O O . ALA A 1 309 ? 27.714 20.592 2.207 1.00 34.31 309 ALA A O 1
ATOM 2529 N N . SER A 1 310 ? 27.189 22.774 2.108 1.00 36.59 310 SER A N 1
ATOM 2530 C CA . SER A 1 310 ? 28.524 23.296 2.414 1.00 36.59 310 SER A CA 1
ATOM 2531 C C . SER A 1 310 ? 28.989 23.057 3.857 1.00 36.59 310 SER A C 1
ATOM 2533 O O . SER A 1 310 ? 28.214 23.106 4.809 1.00 36.59 310 SER A O 1
ATOM 2535 N N . LEU A 1 311 ? 30.302 22.869 4.013 1.00 45.94 311 LEU A N 1
ATOM 2536 C CA . LEU A 1 311 ? 30.993 22.789 5.302 1.00 45.94 311 LEU A CA 1
ATOM 2537 C C . LEU A 1 311 ? 31.481 24.187 5.717 1.00 45.94 311 LEU A C 1
ATOM 2539 O O . LEU A 1 311 ? 32.469 24.683 5.182 1.00 45.94 311 LEU A O 1
ATOM 2543 N N . ASN A 1 312 ? 30.803 24.814 6.680 1.00 46.81 312 ASN A N 1
ATOM 2544 C CA . ASN A 1 312 ? 31.223 26.062 7.328 1.00 46.81 312 ASN A CA 1
ATOM 2545 C C . ASN A 1 312 ? 31.110 25.927 8.856 1.00 46.81 312 ASN A C 1
ATOM 2547 O O . ASN A 1 312 ? 30.325 25.122 9.352 1.00 46.81 312 ASN A O 1
ATOM 2551 N N . ALA A 1 313 ? 31.892 26.720 9.591 1.00 56.75 313 ALA A N 1
ATOM 2552 C CA . ALA A 1 313 ? 31.957 26.720 11.053 1.00 56.75 313 ALA A CA 1
ATOM 2553 C C . ALA A 1 313 ? 31.804 28.148 11.610 1.00 56.75 313 ALA A C 1
ATOM 2555 O O . ALA A 1 313 ? 31.905 29.119 10.860 1.00 56.75 313 ALA A O 1
ATOM 2556 N N . TRP A 1 314 ? 31.563 28.276 12.918 1.00 67.25 314 TRP A N 1
ATOM 2557 C CA . TRP A 1 314 ? 31.602 29.570 13.610 1.00 67.25 314 TRP A CA 1
ATOM 2558 C C . TRP A 1 314 ? 33.046 30.078 13.728 1.00 67.25 314 TRP A C 1
ATOM 2560 O O . TRP A 1 314 ? 33.986 29.292 13.858 1.00 67.25 314 TRP A O 1
ATOM 2570 N N . THR A 1 315 ? 33.235 31.394 13.668 1.00 65.94 315 THR A N 1
ATOM 2571 C CA . THR A 1 315 ? 34.541 32.055 13.791 1.00 65.94 315 THR A CA 1
ATOM 2572 C C . THR A 1 315 ? 34.313 33.456 14.354 1.00 65.94 315 THR A C 1
ATOM 2574 O O . THR A 1 315 ? 33.410 34.156 13.893 1.00 65.94 315 THR A O 1
ATOM 2577 N N . ALA A 1 316 ? 35.094 33.853 15.360 1.00 63.84 316 ALA A N 1
ATOM 2578 C CA . ALA A 1 316 ? 35.070 35.212 15.897 1.00 63.84 316 ALA A CA 1
ATOM 2579 C C . ALA A 1 316 ? 35.762 36.194 14.931 1.00 63.84 316 ALA A C 1
ATOM 2581 O O . ALA A 1 316 ? 36.577 35.789 14.103 1.00 63.84 316 ALA A O 1
ATOM 2582 N N . SER A 1 317 ? 35.443 37.488 15.022 1.00 61.47 317 SER A N 1
ATOM 2583 C CA . SER A 1 317 ? 36.099 38.522 14.204 1.00 61.47 317 SER A CA 1
ATOM 2584 C C . SER A 1 317 ? 37.530 38.823 14.654 1.00 61.47 317 SER A C 1
ATOM 2586 O O . SER A 1 317 ? 38.355 39.221 13.836 1.00 61.47 317 SER A O 1
ATOM 2588 N N . GLU A 1 318 ? 37.820 38.621 15.940 1.00 62.94 318 GLU A N 1
ATOM 2589 C CA . GLU A 1 318 ? 39.137 38.777 16.560 1.00 62.94 318 GLU A CA 1
ATOM 2590 C C . GLU A 1 318 ? 39.412 37.553 17.452 1.00 62.94 318 GLU A C 1
ATOM 2592 O O . GLU A 1 318 ? 38.479 36.922 17.948 1.00 62.94 318 GLU A O 1
ATOM 2597 N N . ASN A 1 319 ? 40.684 37.172 17.606 1.00 68.12 319 ASN A N 1
ATOM 2598 C CA . ASN A 1 319 ? 41.096 35.951 18.309 1.00 68.12 319 ASN A CA 1
ATOM 2599 C C . ASN A 1 319 ? 41.712 36.291 19.676 1.00 68.12 319 ASN A C 1
ATOM 2601 O O . ASN A 1 319 ? 42.934 36.289 19.830 1.00 68.12 319 ASN A O 1
ATOM 2605 N N . ASP A 1 320 ? 40.858 36.584 20.654 1.00 74.75 320 ASP A N 1
ATOM 2606 C CA . ASP A 1 320 ? 41.221 36.829 22.056 1.00 74.75 320 ASP A CA 1
ATOM 2607 C C . ASP A 1 320 ? 40.587 35.789 23.013 1.00 74.75 320 ASP A C 1
ATOM 2609 O O . ASP A 1 320 ? 40.003 34.796 22.575 1.00 74.75 320 ASP A O 1
ATOM 2613 N N . PHE A 1 321 ? 40.759 35.980 24.327 1.00 67.44 321 PHE A N 1
ATOM 2614 C CA . PHE A 1 321 ? 40.277 35.061 25.371 1.00 67.44 321 PHE A CA 1
ATOM 2615 C C . PHE A 1 321 ? 38.892 35.407 25.946 1.00 67.44 321 PHE A C 1
ATOM 2617 O O . PHE A 1 321 ? 38.339 34.595 26.690 1.00 67.44 321 PHE A O 1
ATOM 2624 N N . ASP A 1 322 ? 38.341 36.576 25.617 1.00 64.62 322 ASP A N 1
ATOM 2625 C CA . ASP A 1 322 ? 37.034 37.057 26.078 1.00 64.62 322 ASP A CA 1
ATOM 2626 C C . ASP A 1 322 ? 35.905 36.691 25.087 1.00 64.62 322 ASP A C 1
ATOM 2628 O O . ASP A 1 322 ? 34.720 36.737 25.436 1.00 64.62 322 ASP A O 1
ATOM 2632 N N . GLN A 1 323 ? 36.254 36.257 23.867 1.00 77.94 323 GLN A N 1
ATOM 2633 C CA . GLN A 1 323 ? 35.313 35.686 22.897 1.00 77.94 323 GLN A CA 1
ATOM 2634 C C . GLN A 1 323 ? 34.606 34.437 23.448 1.00 77.94 323 GLN A C 1
ATOM 2636 O O . GLN A 1 323 ? 35.218 33.397 23.698 1.00 77.94 323 GLN A O 1
ATOM 2641 N N . GLN A 1 324 ? 33.278 34.510 23.563 1.00 77.94 324 GLN A N 1
ATOM 2642 C CA . GLN A 1 324 ? 32.441 33.443 24.117 1.00 77.94 324 GLN A CA 1
ATOM 2643 C C . GLN A 1 324 ? 31.235 33.121 23.226 1.00 77.94 324 GLN A C 1
ATOM 2645 O O . GLN A 1 324 ? 30.503 34.006 22.783 1.00 77.94 324 GLN A O 1
ATOM 2650 N N . LEU A 1 325 ? 30.990 31.826 23.008 1.00 75.88 325 LEU A N 1
ATOM 2651 C CA . LEU A 1 325 ? 29.808 31.326 22.308 1.00 75.88 325 LEU A CA 1
ATOM 2652 C C . LEU A 1 325 ? 28.722 30.957 23.330 1.00 75.88 325 LEU A C 1
ATOM 2654 O O . LEU A 1 325 ? 28.689 29.840 23.846 1.00 75.88 325 LEU A O 1
ATOM 2658 N N . VAL A 1 326 ? 27.834 31.906 23.634 1.00 76.88 326 VAL A N 1
ATOM 2659 C CA . VAL A 1 326 ? 26.699 31.674 24.540 1.00 76.88 326 VAL A CA 1
ATOM 2660 C C . VAL A 1 326 ? 25.602 30.902 23.804 1.00 76.88 326 VAL A C 1
ATOM 2662 O O . VAL A 1 326 ? 25.075 31.365 22.794 1.00 76.88 326 VAL A O 1
ATOM 2665 N N . ILE A 1 327 ? 25.244 29.724 24.321 1.00 73.88 327 ILE A N 1
ATOM 2666 C CA . ILE A 1 327 ? 24.212 28.849 23.749 1.00 73.88 327 ILE A CA 1
ATOM 2667 C C . ILE A 1 327 ? 23.006 28.830 24.693 1.00 73.88 327 ILE A C 1
ATOM 2669 O O . ILE A 1 327 ? 23.027 28.150 25.719 1.00 73.88 327 ILE A O 1
ATOM 2673 N N . ASP A 1 328 ? 21.948 29.565 24.346 1.00 72.19 328 ASP A N 1
ATOM 2674 C CA . ASP A 1 328 ? 20.664 29.452 25.042 1.00 72.19 328 ASP A CA 1
ATOM 2675 C C . ASP A 1 328 ? 19.974 28.126 24.673 1.00 72.19 328 ASP A C 1
ATOM 2677 O O . ASP A 1 328 ? 19.827 27.773 23.501 1.00 72.19 328 ASP A O 1
ATOM 2681 N N . LEU A 1 329 ? 19.551 27.379 25.693 1.00 71.75 329 LEU A N 1
ATOM 2682 C CA . LEU A 1 329 ? 18.852 26.098 25.566 1.00 71.75 329 LEU A CA 1
ATOM 2683 C C . LEU A 1 329 ? 17.319 26.253 25.671 1.00 71.75 329 LEU A C 1
ATOM 2685 O O . LEU A 1 329 ? 16.588 25.255 25.665 1.00 71.75 329 LEU A O 1
ATOM 2689 N N . GLY A 1 330 ? 16.823 27.490 25.817 1.00 60.19 330 GLY A N 1
ATOM 2690 C CA . GLY A 1 330 ? 15.411 27.889 25.890 1.00 60.19 330 GLY A CA 1
ATOM 2691 C C . GLY A 1 330 ? 14.661 27.410 27.139 1.00 60.19 330 GLY A C 1
ATOM 2692 O O . GLY A 1 330 ? 13.485 27.708 27.325 1.00 60.19 330 GLY A O 1
ATOM 2693 N N . SER A 1 331 ? 15.306 26.592 27.972 1.00 65.44 331 SER A N 1
ATOM 2694 C CA . SER A 1 331 ? 14.825 26.052 29.248 1.00 65.44 331 SER A CA 1
ATOM 2695 C C . SER A 1 331 ? 15.963 25.272 29.912 1.00 65.44 331 SER A C 1
ATOM 2697 O O . SER A 1 331 ? 16.850 24.767 29.223 1.00 65.44 331 SER A O 1
ATOM 2699 N N . VAL A 1 332 ? 15.939 25.123 31.239 1.00 70.50 332 VAL A N 1
ATOM 2700 C CA . VAL A 1 332 ? 16.990 24.397 31.976 1.00 70.50 332 VAL A CA 1
ATOM 2701 C C . VAL A 1 332 ? 17.053 22.932 31.516 1.00 70.50 332 VAL A C 1
ATOM 2703 O O . VAL A 1 332 ? 16.080 22.189 31.660 1.00 70.50 332 VAL A O 1
ATOM 2706 N N . LYS A 1 333 ? 18.197 22.515 30.958 1.00 64.12 333 LYS A N 1
ATOM 2707 C CA . LYS A 1 333 ? 18.484 21.134 30.526 1.00 64.12 333 LYS A CA 1
ATOM 2708 C C . LYS A 1 333 ? 19.648 20.546 31.322 1.00 64.12 333 LYS A C 1
ATOM 2710 O O . LYS A 1 333 ? 20.535 21.271 31.759 1.00 64.12 333 LYS A O 1
ATOM 2715 N N . ASN A 1 334 ? 19.671 19.221 31.454 1.00 60.88 334 ASN A N 1
ATOM 2716 C CA . ASN A 1 334 ? 20.795 18.503 32.051 1.00 60.88 334 ASN A CA 1
ATOM 2717 C C . ASN A 1 334 ? 21.869 18.238 30.977 1.00 60.88 334 ASN A C 1
ATOM 2719 O O . ASN A 1 334 ? 21.663 17.412 30.087 1.00 60.88 334 ASN A O 1
ATOM 2723 N N . ILE A 1 335 ? 22.979 18.981 31.016 1.00 68.75 335 ILE A N 1
ATOM 2724 C CA . ILE A 1 335 ? 24.037 18.938 29.993 1.00 68.75 335 ILE A CA 1
ATOM 2725 C C . ILE A 1 335 ? 25.036 17.831 30.349 1.00 68.75 335 ILE A C 1
ATOM 2727 O O . ILE A 1 335 ? 25.841 17.981 31.264 1.00 68.75 335 ILE A O 1
ATOM 2731 N N . THR A 1 336 ? 24.991 16.708 29.629 1.00 69.19 336 THR A N 1
ATOM 2732 C CA . THR A 1 336 ? 25.816 15.525 29.939 1.00 69.19 336 THR A CA 1
ATOM 2733 C C . THR A 1 336 ? 27.145 15.476 29.184 1.00 69.19 336 THR A C 1
ATOM 2735 O O . THR A 1 336 ? 28.105 14.895 29.689 1.00 69.19 336 THR A O 1
ATOM 2738 N N . ARG A 1 337 ? 27.218 16.069 27.984 1.00 62.09 337 ARG A N 1
ATOM 2739 C CA . ARG A 1 337 ? 28.433 16.225 27.164 1.00 62.09 337 ARG A CA 1
ATOM 2740 C C . ARG A 1 337 ? 28.334 17.496 26.319 1.00 62.09 337 ARG A C 1
ATOM 2742 O O . ARG A 1 337 ? 27.236 17.916 25.964 1.00 62.09 337 ARG A O 1
ATOM 2749 N N . VAL A 1 338 ? 29.489 18.038 25.948 1.00 66.88 338 VAL A N 1
ATOM 2750 C CA . VAL A 1 338 ? 29.664 18.979 24.835 1.00 66.88 338 VAL A CA 1
ATOM 2751 C C . VAL A 1 338 ? 30.680 18.347 23.887 1.00 66.88 338 VAL A C 1
ATOM 2753 O O . VAL A 1 338 ? 31.610 17.681 24.342 1.00 66.88 338 VAL A O 1
ATOM 2756 N N . ALA A 1 339 ? 30.473 18.516 22.587 1.00 61.38 339 ALA A N 1
ATOM 2757 C CA . ALA A 1 339 ? 31.378 18.070 21.537 1.00 61.38 339 ALA A CA 1
ATOM 2758 C C . ALA A 1 339 ? 31.513 19.193 20.505 1.00 61.38 339 ALA A C 1
ATOM 2760 O O . ALA A 1 339 ? 30.586 19.985 20.320 1.00 61.38 339 ALA A O 1
ATOM 2761 N N . ALA A 1 340 ? 32.679 19.283 19.874 1.00 66.00 340 ALA A N 1
ATOM 2762 C CA . ALA A 1 340 ? 33.052 20.369 18.978 1.00 66.00 340 ALA A CA 1
ATOM 2763 C C . ALA A 1 340 ? 33.785 19.807 17.756 1.00 66.00 340 ALA A C 1
ATOM 2765 O O . ALA A 1 340 ? 34.344 18.714 17.806 1.00 66.00 340 ALA A O 1
ATOM 2766 N N . GLN A 1 341 ? 33.780 20.555 16.655 1.00 59.72 341 GLN A N 1
ATOM 2767 C CA . GLN A 1 341 ? 34.459 20.169 15.423 1.00 59.72 341 GLN A CA 1
ATOM 2768 C C . GLN A 1 341 ? 35.046 21.416 14.760 1.00 59.72 341 GLN A C 1
ATOM 2770 O O . GLN A 1 341 ? 34.353 22.418 14.590 1.00 59.72 341 GLN A O 1
ATOM 2775 N N . GLY A 1 342 ? 36.335 21.356 14.418 1.00 55.75 342 GLY A N 1
ATOM 2776 C CA . GLY A 1 342 ? 37.020 22.411 13.669 1.00 55.75 342 GLY A CA 1
ATOM 2777 C C . GLY A 1 342 ? 36.509 22.534 12.232 1.00 55.75 342 GLY A C 1
ATOM 2778 O O . GLY A 1 342 ? 35.829 21.641 11.716 1.00 55.75 342 GLY A O 1
ATOM 2779 N N . ARG A 1 343 ? 36.856 23.635 11.561 1.00 58.66 343 ARG A N 1
ATOM 2780 C CA . ARG A 1 343 ? 36.456 23.854 10.168 1.00 58.66 343 ARG A CA 1
ATOM 2781 C C . ARG A 1 343 ? 37.090 22.798 9.257 1.00 58.66 343 ARG A C 1
ATOM 2783 O O . ARG A 1 343 ? 38.304 22.606 9.255 1.00 58.66 343 ARG A O 1
ATOM 2790 N N . ALA A 1 344 ? 36.273 22.121 8.451 1.00 48.25 344 ALA A N 1
ATOM 2791 C CA . ALA A 1 344 ? 36.780 21.128 7.510 1.00 48.25 344 ALA A CA 1
ATOM 2792 C C . ALA A 1 344 ? 37.739 21.775 6.492 1.00 48.25 344 ALA A C 1
ATOM 2794 O O . ALA A 1 344 ? 37.407 22.780 5.868 1.00 48.25 344 ALA A O 1
ATOM 2795 N N . HIS A 1 345 ? 38.910 21.161 6.311 1.00 50.72 345 HIS A N 1
ATOM 2796 C CA . HIS A 1 345 ? 39.958 21.572 5.366 1.00 50.72 345 HIS A CA 1
ATOM 2797 C C . HIS A 1 345 ? 40.635 22.939 5.624 1.00 50.72 345 HIS A C 1
ATOM 2799 O O . HIS A 1 345 ? 41.315 23.443 4.732 1.00 50.72 345 HIS A O 1
ATOM 2805 N N . SER A 1 346 ? 40.550 23.505 6.836 1.00 47.47 346 SER A N 1
ATOM 2806 C CA . SER A 1 346 ? 41.463 24.574 7.286 1.00 47.47 346 SER A CA 1
ATOM 2807 C C . SER A 1 346 ? 42.134 24.216 8.623 1.00 47.47 346 SER A C 1
ATOM 2809 O O . SER A 1 346 ? 41.837 23.181 9.217 1.00 47.47 346 SER A O 1
ATOM 2811 N N . GLN A 1 347 ? 43.077 25.045 9.087 1.00 54.31 347 GLN A N 1
ATOM 2812 C CA . GLN A 1 347 ? 43.687 24.923 10.424 1.00 54.31 347 GLN A CA 1
ATOM 2813 C C . GLN A 1 347 ? 43.033 25.868 11.454 1.00 54.31 347 GLN A C 1
ATOM 2815 O O . GLN A 1 347 ? 43.627 26.187 12.479 1.00 54.31 347 GLN A O 1
ATOM 2820 N N . GLU A 1 348 ? 41.801 26.313 11.196 1.00 58.91 348 GLU A N 1
ATOM 2821 C CA . GLU A 1 348 ? 41.033 27.194 12.081 1.00 58.91 348 GLU A CA 1
ATOM 2822 C C . GLU A 1 348 ? 40.189 26.339 13.047 1.00 58.91 348 GLU A C 1
ATOM 2824 O O . GLU A 1 348 ? 39.102 25.861 12.705 1.00 58.91 348 GLU A O 1
ATOM 2829 N N . PHE A 1 349 ? 40.709 26.095 14.255 1.00 67.75 349 PHE A N 1
ATOM 2830 C CA . PHE A 1 349 ? 40.021 25.326 15.298 1.00 67.75 349 PHE A CA 1
ATOM 2831 C C . PHE A 1 349 ? 40.411 25.777 16.713 1.00 67.75 349 PHE A C 1
ATOM 2833 O O . PHE A 1 349 ? 41.564 26.100 16.988 1.00 67.75 349 PHE A O 1
ATOM 2840 N N . VAL A 1 350 ? 39.437 25.767 17.628 1.00 67.50 350 VAL A N 1
ATOM 2841 C CA . VAL A 1 350 ? 39.639 26.063 19.056 1.00 67.50 350 VAL A CA 1
ATOM 2842 C C . VAL A 1 350 ? 40.290 24.851 19.722 1.00 67.50 350 VAL A C 1
ATOM 2844 O O . VAL A 1 350 ? 39.717 23.765 19.687 1.00 67.50 350 VAL A O 1
ATOM 2847 N N . GLN A 1 351 ? 41.477 25.011 20.308 1.00 68.75 351 GLN A N 1
ATOM 2848 C CA . GLN A 1 351 ? 42.238 23.895 20.892 1.00 68.75 351 GLN A CA 1
ATOM 2849 C C . GLN A 1 351 ? 41.757 23.539 22.305 1.00 68.75 351 GLN A C 1
ATOM 2851 O O . GLN A 1 351 ? 41.359 22.402 22.543 1.00 68.75 351 GLN A O 1
ATOM 2856 N N . GLU A 1 352 ? 41.721 24.520 23.210 1.00 69.38 352 GLU A N 1
ATOM 2857 C CA . GLU A 1 352 ? 41.143 24.395 24.552 1.00 69.38 352 GLU A CA 1
ATOM 2858 C C . GLU A 1 352 ? 39.908 25.289 24.692 1.00 69.38 352 GLU A C 1
ATOM 2860 O O . GL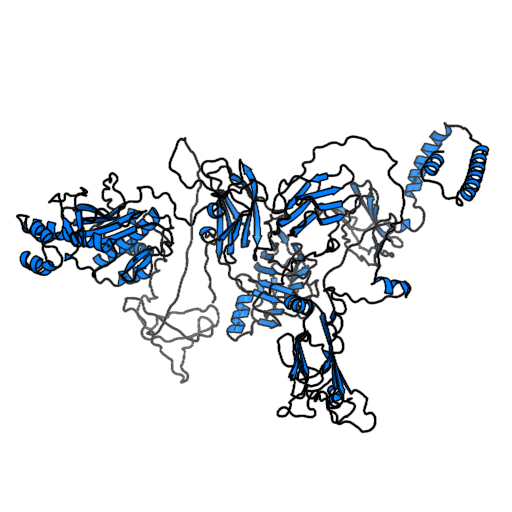U A 1 352 ? 39.901 26.427 24.227 1.00 69.38 352 GLU A O 1
ATOM 2865 N N . TYR A 1 353 ? 38.892 24.813 25.411 1.00 78.06 353 TYR A N 1
ATOM 2866 C CA . TYR A 1 353 ? 37.771 25.633 25.873 1.00 78.06 353 TYR A CA 1
ATOM 2867 C C . TYR A 1 353 ? 37.395 25.301 27.322 1.00 78.06 353 TYR A C 1
ATOM 2869 O O . TYR A 1 353 ? 37.788 24.269 27.870 1.00 78.06 353 TYR A O 1
ATOM 2877 N N . HIS A 1 354 ? 36.627 26.184 27.959 1.00 72.75 354 HIS A N 1
ATOM 2878 C CA . HIS A 1 354 ? 36.015 25.946 29.267 1.00 72.75 354 HIS A CA 1
ATOM 2879 C C . HIS A 1 354 ? 34.503 26.189 29.179 1.00 72.75 354 HIS A C 1
ATOM 2881 O O . HIS A 1 354 ? 34.040 26.903 28.293 1.00 72.75 354 HIS A O 1
ATOM 2887 N N . ILE A 1 355 ? 33.727 25.562 30.065 1.00 81.81 355 ILE A N 1
ATOM 2888 C CA . ILE A 1 355 ? 32.260 25.660 30.067 1.00 81.81 355 ILE A CA 1
ATOM 2889 C C . ILE A 1 355 ? 31.815 26.451 31.296 1.00 81.81 355 ILE A C 1
ATOM 2891 O O . ILE A 1 355 ? 32.262 26.167 32.408 1.00 81.81 355 ILE A O 1
ATOM 2895 N N . SER A 1 356 ? 30.883 27.379 31.099 1.00 79.25 356 SER A N 1
ATOM 2896 C CA . SER A 1 356 ? 30.174 28.100 32.160 1.00 79.25 356 SER A CA 1
ATOM 2897 C C . SER A 1 356 ? 28.668 27.951 31.942 1.00 79.25 356 SER A C 1
ATOM 2899 O O . SER A 1 356 ? 28.214 27.948 30.799 1.00 79.25 356 SER A O 1
ATOM 2901 N N . TYR A 1 357 ? 27.886 27.796 33.011 1.00 81.44 357 TYR A N 1
ATOM 2902 C CA . TYR A 1 357 ? 26.447 27.529 32.929 1.00 81.44 357 TYR A CA 1
ATOM 2903 C C . TYR A 1 357 ? 25.642 28.432 33.870 1.00 81.44 357 TYR A C 1
ATOM 2905 O O . TYR A 1 357 ? 26.073 28.739 34.978 1.00 81.44 357 TYR A O 1
ATOM 2913 N N . GLY A 1 358 ? 24.465 28.850 33.413 1.00 74.88 358 GLY A N 1
ATOM 2914 C CA . GLY A 1 358 ? 23.565 29.773 34.102 1.00 74.88 358 GLY A CA 1
ATOM 2915 C C . GLY A 1 358 ? 22.108 29.483 33.741 1.00 74.88 358 GLY A C 1
ATOM 2916 O O . GLY A 1 358 ? 21.838 28.679 32.848 1.00 74.88 358 GLY A O 1
ATOM 2917 N N . SER A 1 359 ? 21.161 30.110 34.442 1.00 75.19 359 SER A N 1
ATOM 2918 C CA . SER A 1 359 ? 19.715 29.871 34.254 1.00 75.19 359 SER A CA 1
ATOM 2919 C C . SER A 1 359 ? 18.879 31.133 34.015 1.00 75.19 359 SER A C 1
ATOM 2921 O O . SER A 1 359 ? 17.688 31.020 33.735 1.00 75.19 359 SER A O 1
ATOM 2923 N N . ASN A 1 360 ? 19.489 32.320 34.096 1.00 64.44 360 ASN A N 1
ATOM 2924 C CA . ASN A 1 360 ? 18.835 33.624 33.928 1.00 64.44 360 ASN A CA 1
ATOM 2925 C C . ASN A 1 360 ? 19.447 34.492 32.805 1.00 64.44 360 ASN A C 1
ATOM 2927 O O . ASN A 1 360 ? 19.023 35.630 32.625 1.00 64.44 360 ASN A O 1
ATOM 2931 N N . GLY A 1 361 ? 20.448 33.981 32.078 1.00 62.97 361 GLY A N 1
ATOM 2932 C CA . GLY A 1 361 ? 21.149 34.703 31.006 1.00 62.97 361 GLY A CA 1
ATOM 2933 C C . GLY A 1 361 ? 22.126 35.794 31.469 1.00 62.97 361 GLY A C 1
ATOM 2934 O O . GLY A 1 361 ? 22.702 36.468 30.621 1.00 62.97 361 GLY A O 1
ATOM 2935 N N . LEU A 1 362 ? 22.320 35.972 32.781 1.00 62.78 362 LEU A N 1
ATOM 2936 C CA . LEU A 1 362 ? 23.173 37.016 33.366 1.00 62.78 362 LEU A CA 1
ATOM 2937 C C . LEU A 1 362 ? 24.287 36.423 34.239 1.00 62.78 362 LEU A C 1
ATOM 2939 O O . LEU A 1 362 ? 25.448 36.794 34.091 1.00 62.78 362 LEU A O 1
ATOM 2943 N N . ASP A 1 363 ? 23.947 35.471 35.109 1.00 66.00 363 ASP A N 1
ATOM 2944 C CA . ASP A 1 363 ? 24.874 34.850 36.055 1.00 66.00 363 ASP A CA 1
ATOM 2945 C C . ASP A 1 363 ? 25.304 33.463 35.561 1.00 66.00 363 ASP A C 1
ATOM 2947 O O . ASP A 1 363 ? 24.478 32.557 35.408 1.00 66.00 363 ASP A O 1
ATOM 2951 N N . TYR A 1 364 ? 26.609 33.280 35.344 1.00 77.19 364 TYR A N 1
ATOM 2952 C CA . TYR A 1 364 ? 27.194 32.029 34.854 1.00 77.19 364 TYR A CA 1
ATOM 2953 C C . TYR A 1 364 ? 28.266 31.495 35.811 1.00 77.19 364 TYR A C 1
ATOM 2955 O O . TYR A 1 364 ? 29.204 32.195 36.187 1.00 77.19 364 TYR A O 1
ATOM 2963 N N . VAL A 1 365 ? 28.150 30.218 36.174 1.00 73.75 365 VAL A N 1
ATOM 2964 C CA . VAL A 1 365 ? 29.081 29.497 37.049 1.00 73.75 365 VAL A CA 1
ATOM 2965 C C . VAL A 1 365 ? 29.979 28.597 36.202 1.00 73.75 365 VAL A C 1
ATOM 2967 O O . VAL A 1 365 ? 29.491 27.801 35.400 1.00 73.75 365 VAL A O 1
ATOM 2970 N N . GLN A 1 366 ? 31.298 28.689 36.380 1.00 77.88 366 GLN A N 1
ATOM 2971 C CA . GLN A 1 366 ? 32.252 27.819 35.682 1.00 77.88 366 GLN A CA 1
ATOM 2972 C C . GLN A 1 366 ? 32.105 26.350 36.103 1.00 77.88 366 GLN A C 1
ATOM 2974 O O . GLN A 1 366 ? 32.020 26.022 37.290 1.00 77.88 366 GLN A O 1
ATOM 2979 N N . TYR A 1 367 ? 32.122 25.450 35.120 1.00 78.19 367 TYR A N 1
ATOM 2980 C CA . TYR A 1 367 ? 32.057 24.010 35.327 1.00 78.19 367 TYR A CA 1
ATOM 2981 C C . TYR A 1 367 ? 33.354 23.477 35.951 1.00 78.19 367 TYR A C 1
ATOM 2983 O O . TYR A 1 367 ? 34.460 23.655 35.428 1.00 78.19 367 TYR A O 1
ATOM 2991 N N . LYS A 1 368 ? 33.203 22.785 37.081 1.00 70.94 368 LYS A N 1
ATOM 2992 C CA . LYS A 1 368 ? 34.299 22.246 37.887 1.00 70.94 368 LYS A CA 1
ATOM 2993 C C . LYS A 1 368 ? 34.245 20.725 37.927 1.00 70.94 368 LYS A C 1
ATOM 2995 O O . LYS A 1 368 ? 33.170 20.135 38.007 1.00 70.94 368 LYS A O 1
ATOM 3000 N N . ALA A 1 369 ? 35.414 20.093 37.882 1.00 60.66 369 ALA A N 1
ATOM 3001 C CA . ALA A 1 369 ? 35.540 18.655 38.092 1.00 60.66 369 ALA A CA 1
ATOM 3002 C C . ALA A 1 369 ? 35.283 18.288 39.567 1.00 60.66 369 ALA A C 1
ATOM 3004 O O . ALA A 1 369 ? 35.256 19.154 40.440 1.00 60.66 369 ALA A O 1
ATOM 3005 N N . ALA A 1 370 ? 35.167 16.990 39.869 1.00 53.47 370 ALA A N 1
ATOM 3006 C CA . ALA A 1 370 ? 34.882 16.491 41.221 1.00 53.47 370 ALA A CA 1
ATOM 3007 C C . ALA A 1 370 ? 35.922 16.886 42.301 1.00 53.47 370 ALA A C 1
ATOM 3009 O O . ALA A 1 370 ? 35.631 16.769 43.486 1.00 53.47 370 ALA A O 1
ATOM 3010 N N . GLY A 1 371 ? 37.109 17.371 41.907 1.00 47.22 371 GLY A N 1
ATOM 3011 C CA . GLY A 1 371 ? 38.124 17.946 42.804 1.00 47.22 371 GLY A CA 1
ATOM 3012 C C . GLY A 1 371 ? 38.022 19.465 43.034 1.00 47.22 371 GLY A C 1
ATOM 3013 O O . GLY A 1 371 ? 38.862 20.022 43.728 1.00 47.22 371 GLY A O 1
ATOM 3014 N N . GLY A 1 372 ? 37.035 20.158 42.453 1.00 47.81 372 GLY A N 1
ATOM 3015 C CA . GLY A 1 372 ? 36.804 21.601 42.643 1.00 47.81 372 GLY A CA 1
ATOM 3016 C C . GLY A 1 372 ? 37.550 22.545 41.684 1.00 47.81 372 GLY A C 1
ATOM 3017 O O . GLY A 1 372 ? 37.251 23.744 41.660 1.00 47.81 372 GLY A O 1
ATOM 3018 N N . GLU A 1 373 ? 38.466 22.027 40.863 1.00 58.62 373 GLU A N 1
ATOM 3019 C CA . GLU A 1 373 ? 39.168 22.784 39.817 1.00 58.62 373 GLU A CA 1
ATOM 3020 C C . GLU A 1 373 ? 38.332 22.932 38.534 1.00 58.62 373 GLU A C 1
ATOM 3022 O O . GLU A 1 373 ? 37.515 22.069 38.193 1.00 58.62 373 GLU A O 1
ATOM 3027 N N . VAL A 1 374 ? 38.532 24.042 37.815 1.00 61.56 374 VAL A N 1
ATOM 3028 C CA . VAL A 1 374 ? 37.821 24.368 36.566 1.00 61.56 374 VAL A CA 1
ATOM 3029 C C . VAL A 1 374 ? 38.387 23.528 35.426 1.00 61.56 374 VAL A C 1
ATOM 3031 O O . VAL A 1 374 ? 39.579 23.594 35.129 1.00 61.56 374 VAL A O 1
ATOM 3034 N N . LYS A 1 375 ? 37.538 22.727 34.775 1.00 54.25 375 LYS A N 1
ATOM 3035 C CA . LYS A 1 375 ? 37.995 21.756 33.777 1.00 54.25 375 LYS A CA 1
ATOM 3036 C C . LYS A 1 375 ? 38.023 22.368 32.375 1.00 54.25 375 LYS A C 1
ATOM 3038 O O . LYS A 1 375 ? 36.969 22.635 31.802 1.00 54.25 375 LYS A O 1
ATOM 3043 N N . ARG A 1 376 ? 39.223 22.515 31.807 1.00 61.31 376 ARG A N 1
ATOM 3044 C CA . ARG A 1 376 ? 39.406 22.767 30.369 1.00 61.31 376 ARG A CA 1
ATOM 3045 C C . ARG A 1 376 ? 39.213 21.483 29.559 1.00 61.31 376 ARG A C 1
ATOM 3047 O O . ARG A 1 376 ? 39.420 20.379 30.073 1.00 61.31 376 ARG A O 1
ATOM 3054 N N . LEU A 1 377 ? 38.779 21.632 28.314 1.00 53.62 377 LEU A N 1
ATOM 3055 C CA . LEU A 1 377 ? 38.423 20.547 27.402 1.00 53.62 377 LEU A CA 1
ATOM 3056 C C . LEU A 1 377 ? 39.084 20.758 26.035 1.00 53.62 377 LEU A C 1
ATOM 3058 O O . LEU A 1 377 ? 39.098 21.871 25.517 1.00 53.62 377 LEU A O 1
ATOM 3062 N N . ASP A 1 378 ? 39.606 19.669 25.475 1.00 49.78 378 ASP A N 1
ATOM 3063 C CA . ASP A 1 378 ? 40.209 19.582 24.139 1.00 49.78 378 ASP A CA 1
ATOM 3064 C C . ASP A 1 378 ? 39.110 19.285 23.096 1.00 49.78 378 ASP A C 1
ATOM 3066 O O . ASP A 1 378 ? 38.199 18.493 23.364 1.00 49.78 378 ASP A O 1
ATOM 3070 N N . SER A 1 379 ? 39.152 19.933 21.928 1.00 48.41 379 SER A N 1
ATOM 3071 C CA . SER A 1 379 ? 38.125 19.796 20.880 1.00 48.41 379 SER A CA 1
ATOM 3072 C C . SER A 1 379 ? 38.310 18.611 19.923 1.00 48.41 379 SER A C 1
ATOM 3074 O O . SER A 1 379 ? 37.427 18.344 19.111 1.00 48.41 379 SER A O 1
ATOM 3076 N N . THR A 1 380 ? 39.427 17.883 19.980 1.00 45.47 380 THR A N 1
ATOM 3077 C CA . THR A 1 380 ? 39.871 16.979 18.897 1.00 45.47 380 THR A CA 1
ATOM 3078 C C . THR A 1 380 ? 39.126 15.632 18.783 1.00 45.47 380 THR A C 1
ATOM 3080 O O . THR A 1 380 ? 39.645 14.699 18.164 1.00 45.47 380 THR A O 1
ATOM 3083 N N . ARG A 1 381 ? 37.913 15.478 19.352 1.00 43.00 381 ARG A N 1
ATOM 3084 C CA . ARG A 1 381 ? 37.166 14.195 19.389 1.00 43.00 381 ARG A CA 1
ATOM 3085 C C . ARG A 1 381 ? 35.634 14.309 19.157 1.00 43.00 381 ARG A C 1
ATOM 3087 O O . ARG A 1 381 ? 34.887 14.583 20.088 1.00 43.00 381 ARG A O 1
ATOM 3094 N N . GLU A 1 382 ? 35.221 13.942 17.930 1.00 33.53 382 GLU A N 1
ATOM 3095 C CA . GLU A 1 382 ? 33.929 13.325 17.491 1.00 33.53 382 GLU A CA 1
ATOM 3096 C C . GLU A 1 382 ? 32.616 14.170 17.337 1.00 33.53 382 GLU A C 1
ATOM 3098 O O . GLU A 1 382 ? 32.007 14.572 18.323 1.00 33.53 382 GLU A O 1
ATOM 3103 N N . LEU A 1 383 ? 32.112 14.315 16.082 1.00 31.59 383 LEU A N 1
ATOM 3104 C CA . LEU A 1 383 ? 30.774 14.792 15.586 1.00 31.59 383 LEU A CA 1
ATOM 3105 C C . LEU A 1 383 ? 30.554 14.281 14.107 1.00 31.59 383 LEU A C 1
ATOM 3107 O O . LEU A 1 383 ? 31.493 13.687 13.582 1.00 31.59 383 LEU A O 1
ATOM 3111 N N . VAL A 1 384 ? 29.445 14.397 13.322 1.00 32.25 384 VAL A N 1
ATOM 3112 C CA . VAL A 1 384 ? 28.113 15.088 13.356 1.00 32.25 384 VAL A CA 1
ATOM 3113 C C . VAL A 1 384 ? 27.067 14.387 12.414 1.00 32.25 384 VAL A C 1
ATOM 3115 O O . VAL A 1 384 ? 27.481 13.633 11.538 1.00 32.25 384 VAL A O 1
ATOM 3118 N N . LEU A 1 385 ? 25.744 14.674 12.509 1.00 25.66 385 LEU A N 1
ATOM 3119 C CA . LEU A 1 385 ? 24.667 14.440 11.482 1.00 25.66 385 LEU A CA 1
ATOM 3120 C C . LEU A 1 385 ? 23.658 15.677 11.453 1.00 25.66 385 LEU A C 1
ATOM 3122 O O . LEU A 1 385 ? 24.037 16.683 12.046 1.00 25.66 385 LEU A O 1
ATOM 3126 N N . PRO A 1 386 ? 22.467 15.754 10.771 1.00 40.84 386 PRO A N 1
ATOM 3127 C CA . PRO A 1 386 ? 22.277 16.575 9.535 1.00 40.84 386 PRO A CA 1
ATOM 3128 C C . PRO A 1 386 ? 21.008 17.518 9.377 1.00 40.84 386 PRO A C 1
ATOM 3130 O O . PRO A 1 386 ? 20.068 17.433 10.161 1.00 40.84 386 PRO A O 1
ATOM 3133 N N . ALA A 1 387 ? 20.934 18.293 8.255 1.00 34.38 387 ALA A N 1
ATOM 3134 C CA . ALA A 1 387 ? 19.768 19.000 7.593 1.00 34.38 387 ALA A CA 1
ATOM 3135 C C . ALA A 1 387 ? 19.173 20.309 8.236 1.00 34.38 387 ALA A C 1
ATOM 3137 O O . ALA A 1 387 ? 19.532 20.611 9.367 1.00 34.38 387 ALA A O 1
ATOM 3138 N N . LEU A 1 388 ? 18.316 21.188 7.635 1.00 34.00 388 LEU A N 1
ATOM 3139 C CA . LEU A 1 388 ? 17.487 21.275 6.377 1.00 34.00 388 LEU A CA 1
ATOM 3140 C C . LEU A 1 388 ? 17.834 22.544 5.489 1.00 34.00 388 LEU A C 1
ATOM 3142 O O . LEU A 1 388 ? 19.029 22.679 5.259 1.00 34.00 388 LEU A O 1
ATOM 3146 N N . ASP A 1 389 ? 17.038 23.487 4.898 1.00 30.81 389 ASP A N 1
ATOM 3147 C CA . ASP A 1 389 ? 15.587 23.879 4.758 1.00 30.81 389 ASP A CA 1
ATOM 3148 C C . ASP A 1 389 ? 15.379 24.976 3.617 1.00 30.81 389 ASP A C 1
ATOM 3150 O O . ASP A 1 389 ? 16.392 25.512 3.167 1.00 30.81 389 ASP A O 1
ATOM 3154 N N . GLY A 1 390 ? 14.153 25.364 3.150 1.00 28.81 390 GLY A N 1
ATOM 3155 C CA . GLY A 1 390 ? 13.884 26.593 2.294 1.00 28.81 390 GLY A CA 1
ATOM 3156 C C . GLY A 1 390 ? 12.901 26.557 1.054 1.00 28.81 390 GLY A C 1
ATOM 3157 O O . GLY A 1 390 ? 12.832 25.548 0.364 1.00 28.81 390 GLY A O 1
ATOM 3158 N N . GLN A 1 391 ? 12.154 27.650 0.718 1.00 31.83 391 GLN A N 1
ATOM 3159 C CA . GLN A 1 391 ? 10.869 27.659 -0.082 1.00 31.83 391 GLN A CA 1
ATOM 3160 C C . GLN A 1 391 ? 10.750 28.371 -1.491 1.00 31.83 391 GLN A C 1
ATOM 3162 O O . GLN A 1 391 ? 11.244 29.476 -1.681 1.00 31.83 391 GLN A O 1
ATOM 3167 N N . SER A 1 392 ? 9.926 27.767 -2.389 1.00 27.70 392 SER A N 1
ATOM 3168 C CA . SER A 1 392 ? 8.865 28.245 -3.362 1.00 27.70 392 SER A CA 1
ATOM 3169 C C . SER A 1 392 ? 8.933 29.477 -4.322 1.00 27.70 392 SER A C 1
ATOM 3171 O O . SER A 1 392 ? 9.228 30.574 -3.857 1.00 27.70 392 SER A O 1
ATOM 3173 N N . CYS A 1 393 ? 8.395 29.349 -5.573 1.00 22.70 393 CYS A N 1
ATOM 3174 C CA . CYS A 1 393 ? 7.317 30.209 -6.187 1.00 22.70 393 CYS A CA 1
ATOM 3175 C C . CYS A 1 393 ? 6.923 29.900 -7.679 1.00 22.70 393 CYS A C 1
ATOM 3177 O O . CYS A 1 393 ? 7.791 29.548 -8.469 1.00 22.70 393 CYS A O 1
ATOM 3179 N N . GLY A 1 394 ? 5.664 30.180 -8.102 1.00 22.88 394 GLY A N 1
ATOM 3180 C CA . GLY A 1 394 ? 5.260 30.468 -9.517 1.00 22.88 394 GLY A CA 1
ATOM 3181 C C . GLY A 1 394 ? 4.347 29.462 -10.279 1.00 22.88 394 GLY A C 1
ATOM 3182 O O . GLY A 1 394 ? 4.513 28.257 -10.137 1.00 22.88 394 GLY A O 1
ATOM 3183 N N . ALA A 1 395 ? 3.392 29.934 -11.115 1.00 26.19 395 ALA A N 1
ATOM 3184 C CA . ALA A 1 395 ? 2.451 29.085 -11.895 1.00 26.19 395 ALA A CA 1
ATOM 3185 C C . ALA A 1 395 ? 1.811 29.759 -13.146 1.00 26.19 395 ALA A C 1
ATOM 3187 O O . ALA A 1 395 ? 1.635 30.978 -13.152 1.00 26.19 395 ALA A O 1
ATOM 3188 N N . SER A 1 396 ? 1.378 28.979 -14.164 1.00 23.06 396 SER A N 1
ATOM 3189 C CA . SER A 1 396 ? 0.339 29.342 -15.175 1.00 23.06 396 SER A CA 1
ATOM 3190 C C . SER A 1 396 ? -0.092 28.182 -16.107 1.00 23.06 396 SER A C 1
ATOM 3192 O O . SER A 1 396 ? 0.654 27.227 -16.299 1.00 23.06 396 SER A O 1
ATOM 3194 N N . ARG A 1 397 ? -1.293 28.285 -16.715 1.00 25.84 397 ARG A N 1
ATOM 3195 C CA . ARG A 1 397 ? -1.885 27.353 -17.714 1.00 25.84 397 ARG A CA 1
ATOM 3196 C C . ARG A 1 397 ? -2.100 28.044 -19.076 1.00 25.84 397 ARG A C 1
ATOM 3198 O O . ARG A 1 397 ? -2.636 29.146 -19.068 1.00 25.84 397 ARG A O 1
ATOM 3205 N N . VAL A 1 398 ? -1.879 27.355 -20.207 1.00 23.59 398 VAL A N 1
ATOM 3206 C CA . VAL A 1 398 ? -2.578 27.545 -21.515 1.00 23.59 398 VAL A CA 1
ATOM 3207 C C . VAL A 1 398 ? -2.657 26.175 -22.228 1.00 23.59 398 VAL A C 1
ATOM 3209 O O . VAL A 1 398 ? -1.882 25.282 -21.893 1.00 23.59 398 VAL A O 1
ATOM 3212 N N . ALA A 1 399 ? -3.603 25.966 -23.156 1.00 21.25 399 ALA A N 1
ATOM 3213 C CA . ALA A 1 399 ? -3.966 24.644 -23.688 1.00 21.25 399 ALA A CA 1
ATOM 3214 C C . ALA A 1 399 ? -4.042 24.532 -25.234 1.00 21.25 399 ALA A C 1
ATOM 3216 O O . ALA A 1 399 ? -4.237 25.526 -25.925 1.00 21.25 399 ALA A O 1
ATOM 3217 N N . TRP A 1 400 ? -3.941 23.282 -25.714 1.00 23.19 400 TRP A N 1
ATOM 3218 C CA . TRP A 1 400 ? -4.439 22.672 -26.969 1.00 23.19 400 TRP A CA 1
ATOM 3219 C C . TRP A 1 400 ? -4.552 23.474 -28.287 1.00 23.19 400 TRP A C 1
ATOM 3221 O O . TRP A 1 400 ? -5.369 24.385 -28.406 1.00 23.19 400 TRP A O 1
ATOM 3231 N N . ARG A 1 401 ? -3.985 22.902 -29.370 1.00 21.50 401 ARG A N 1
ATOM 3232 C CA . ARG A 1 401 ? -4.746 22.523 -30.592 1.00 21.50 401 ARG A CA 1
ATOM 3233 C C . ARG A 1 401 ? -3.981 21.542 -31.495 1.00 21.50 401 ARG A C 1
ATOM 3235 O O . ARG A 1 401 ? -2.757 21.531 -31.508 1.00 21.50 401 ARG A O 1
ATOM 3242 N N . CYS A 1 402 ? -4.721 20.728 -32.252 1.00 26.78 402 CYS A N 1
ATOM 3243 C CA . CYS A 1 402 ? -4.203 19.690 -33.157 1.00 26.78 402 CYS A CA 1
ATOM 3244 C C . CYS A 1 402 ? -4.417 20.046 -34.640 1.00 26.78 402 CYS A C 1
ATOM 3246 O O . CYS A 1 402 ? -5.278 20.869 -34.959 1.00 26.78 402 CYS A O 1
ATOM 3248 N N . HIS A 1 403 ? -3.729 19.336 -35.542 1.00 25.48 403 HIS A N 1
ATOM 3249 C CA . HIS A 1 403 ? -4.130 19.151 -36.946 1.00 25.48 403 HIS A CA 1
ATOM 3250 C C . HIS A 1 403 ? -3.918 17.691 -37.393 1.00 25.48 403 HIS A C 1
ATOM 3252 O O . HIS A 1 403 ? -3.180 16.944 -36.752 1.00 25.48 403 HIS A O 1
ATOM 3258 N N . GLN A 1 404 ? -4.642 17.276 -38.439 1.00 27.00 404 GLN A N 1
ATOM 3259 C CA . GLN A 1 404 ? -4.707 15.895 -38.959 1.00 27.00 404 GLN A CA 1
ATOM 3260 C C . GLN A 1 404 ? -3.444 15.523 -39.778 1.00 27.00 404 GLN A C 1
ATOM 3262 O O . GLN A 1 404 ? -2.719 16.417 -40.200 1.00 27.00 404 GLN A O 1
ATOM 3267 N N . GLY A 1 405 ? -3.126 14.258 -40.095 1.00 24.56 405 GLY A N 1
ATOM 3268 C CA . GLY A 1 405 ? -3.739 12.956 -39.766 1.00 24.56 405 GLY A CA 1
ATOM 3269 C C . GLY A 1 405 ? -3.449 11.901 -40.863 1.00 24.56 405 GLY A C 1
ATOM 3270 O O . GLY A 1 405 ? -3.154 12.294 -41.986 1.00 24.56 405 GLY A O 1
ATOM 3271 N N . ALA A 1 406 ? -3.591 10.596 -40.552 1.00 25.98 406 ALA A N 1
ATOM 3272 C CA . ALA A 1 406 ? -3.402 9.422 -41.450 1.00 25.98 406 ALA A CA 1
ATOM 3273 C C . ALA A 1 406 ? -1.952 9.144 -41.957 1.00 25.98 406 ALA A C 1
ATOM 3275 O O . ALA A 1 406 ? -1.187 10.074 -42.169 1.00 25.98 406 ALA A O 1
ATOM 3276 N N . LEU A 1 407 ? -1.483 7.901 -42.193 1.00 26.27 407 LEU A N 1
ATOM 3277 C CA . LEU A 1 407 ? -2.009 6.531 -41.964 1.00 26.27 407 LEU A CA 1
ATOM 3278 C C . LEU A 1 407 ? -0.840 5.499 -42.007 1.00 26.27 407 LEU A C 1
ATOM 3280 O O . LEU A 1 407 ? -0.007 5.632 -42.892 1.00 26.27 407 LEU A O 1
ATOM 3284 N N . CYS A 1 408 ? -0.867 4.457 -41.148 1.00 25.30 408 CYS A N 1
ATOM 3285 C CA . CYS A 1 408 ? -0.273 3.088 -41.279 1.00 25.30 408 CYS A CA 1
ATOM 3286 C C . CYS A 1 408 ? 1.219 2.870 -41.683 1.00 25.30 408 CYS A C 1
ATOM 3288 O O . CYS A 1 408 ? 1.812 3.652 -42.406 1.00 25.30 408 CYS A O 1
ATOM 3290 N N . ASP A 1 409 ? 1.917 1.784 -41.312 1.00 23.55 409 ASP A N 1
ATOM 3291 C CA . ASP A 1 409 ? 1.687 0.631 -40.405 1.00 23.55 409 ASP A CA 1
ATOM 3292 C C . ASP A 1 409 ? 3.039 0.279 -39.719 1.00 23.55 409 ASP A C 1
ATOM 3294 O O . ASP A 1 409 ? 4.096 0.662 -40.218 1.00 23.55 409 ASP A O 1
ATOM 3298 N N . GLY A 1 410 ? 3.041 -0.428 -38.580 1.00 23.98 410 GLY A N 1
ATOM 3299 C CA . GLY A 1 410 ? 4.285 -0.742 -37.852 1.00 23.98 410 GLY A CA 1
ATOM 3300 C C . GLY A 1 410 ? 4.187 -1.409 -36.470 1.00 23.98 410 GLY A C 1
ATOM 3301 O O . GLY A 1 410 ? 5.200 -1.517 -35.789 1.00 23.98 410 GLY A O 1
ATOM 3302 N N . ARG A 1 411 ? 3.003 -1.866 -36.032 1.00 30.47 411 ARG A N 1
ATOM 3303 C CA . ARG A 1 411 ? 2.800 -2.706 -34.820 1.00 30.47 411 ARG A CA 1
ATOM 3304 C C . ARG A 1 411 ? 3.480 -2.250 -33.511 1.00 30.47 411 ARG A C 1
ATOM 3306 O O . ARG A 1 411 ? 4.195 -3.012 -32.861 1.00 30.47 411 ARG A O 1
ATOM 3313 N N . VAL A 1 412 ? 3.082 -1.081 -33.010 1.00 32.75 412 VAL A N 1
ATOM 3314 C CA . VAL A 1 412 ? 3.002 -0.861 -31.549 1.00 32.75 412 VAL A CA 1
ATOM 3315 C C . VAL A 1 412 ? 2.146 -1.980 -30.922 1.00 32.75 412 VAL A C 1
ATOM 3317 O O . VAL A 1 412 ? 1.178 -2.424 -31.547 1.00 32.75 412 VAL A O 1
ATOM 3320 N N . ARG A 1 413 ? 2.413 -2.413 -29.677 1.00 37.31 413 ARG A N 1
ATOM 3321 C CA . ARG A 1 413 ? 1.428 -3.201 -28.904 1.00 37.31 413 ARG A CA 1
ATOM 3322 C C . ARG A 1 413 ? 0.198 -2.328 -28.622 1.00 37.31 413 ARG A C 1
ATOM 3324 O O . ARG A 1 413 ? 0.150 -1.588 -27.641 1.00 37.31 413 ARG A O 1
ATOM 3331 N N . THR A 1 414 ? -0.803 -2.412 -29.498 1.00 47.72 414 THR A N 1
ATOM 3332 C CA . THR A 1 414 ? -2.099 -1.722 -29.363 1.00 47.72 414 THR A CA 1
ATOM 3333 C C . THR A 1 414 ? -3.078 -2.478 -28.462 1.00 47.72 414 THR A C 1
ATOM 3335 O O . THR A 1 414 ? -4.276 -2.229 -28.514 1.00 47.72 414 THR A O 1
ATOM 3338 N N . SER A 1 415 ? -2.615 -3.428 -27.649 1.00 62.28 415 SER A N 1
ATOM 3339 C CA . SER A 1 415 ? -3.444 -4.129 -26.669 1.00 62.28 415 SER A CA 1
ATOM 3340 C C . SER A 1 415 ? -3.717 -3.247 -25.447 1.00 62.28 415 SER A C 1
ATOM 3342 O O . SER A 1 415 ? -2.831 -2.572 -24.932 1.00 62.28 415 SER A O 1
ATOM 3344 N N . ALA A 1 416 ? -4.958 -3.253 -24.987 1.00 75.06 416 ALA A N 1
ATOM 3345 C CA . ALA A 1 416 ? -5.316 -2.983 -23.599 1.00 75.06 416 ALA A CA 1
ATOM 3346 C C . ALA A 1 416 ? -5.670 -4.337 -22.958 1.00 75.06 416 ALA A C 1
ATOM 3348 O O . ALA A 1 416 ? -5.723 -5.345 -23.678 1.00 75.06 416 ALA A O 1
ATOM 3349 N N . TRP A 1 417 ? -5.964 -4.397 -21.658 1.00 90.00 417 TRP A N 1
ATOM 3350 C CA . TRP A 1 417 ? -6.776 -5.522 -21.190 1.00 90.00 417 TRP A CA 1
ATOM 3351 C C . TRP A 1 417 ? -8.169 -5.383 -21.795 1.00 90.00 417 TRP A C 1
ATOM 3353 O O . TRP A 1 417 ? -8.776 -4.315 -21.728 1.00 90.00 417 TRP A O 1
ATOM 3363 N N . THR A 1 418 ? -8.654 -6.461 -22.403 1.00 85.44 418 THR A N 1
ATOM 3364 C CA . THR A 1 418 ? -10.013 -6.565 -22.938 1.00 85.44 418 THR A CA 1
ATOM 3365 C C . THR A 1 418 ? -10.563 -7.910 -22.472 1.00 85.44 418 THR A C 1
ATOM 3367 O O . THR A 1 418 ? -9.973 -8.944 -22.823 1.00 85.44 418 THR A O 1
ATOM 3370 N N . PRO A 1 419 ? -11.672 -7.941 -21.716 1.00 82.62 419 PRO A N 1
ATOM 3371 C CA . PRO A 1 419 ? -12.308 -9.186 -21.319 1.00 82.62 419 PRO A CA 1
ATOM 3372 C C . PRO A 1 419 ? -12.790 -9.977 -22.533 1.00 82.62 419 PRO A C 1
ATOM 3374 O O . PRO A 1 419 ? -12.969 -9.433 -23.625 1.00 82.62 419 PRO A O 1
ATOM 3377 N N . ARG A 1 420 ? -13.027 -11.277 -22.341 1.00 81.62 420 ARG A N 1
ATOM 3378 C CA . ARG A 1 420 ? -13.553 -12.142 -23.403 1.00 81.62 420 ARG A CA 1
ATOM 3379 C C . ARG A 1 420 ? -14.908 -11.636 -23.905 1.00 81.62 420 ARG A C 1
ATOM 3381 O O . ARG A 1 420 ? -15.136 -11.618 -25.112 1.00 81.62 420 ARG A O 1
ATOM 3388 N N . GLU A 1 421 ? -15.761 -11.188 -22.984 1.00 81.00 421 GLU A N 1
ATOM 3389 C CA . GLU A 1 421 ? -17.117 -10.708 -23.258 1.00 81.00 421 GLU A CA 1
ATOM 3390 C C . GLU A 1 421 ? -17.332 -9.378 -22.525 1.00 81.00 421 GLU A C 1
ATOM 3392 O O . GLU A 1 421 ? -17.245 -9.313 -21.298 1.00 81.00 421 GLU A O 1
ATOM 3397 N N . SER A 1 422 ? -17.549 -8.290 -23.275 1.00 79.56 422 SER A N 1
ATOM 3398 C CA . SER A 1 422 ? -17.703 -6.947 -22.698 1.00 79.56 422 SER A CA 1
ATOM 3399 C C . SER A 1 422 ? -19.008 -6.852 -21.931 1.00 79.56 422 SER A C 1
ATOM 3401 O O . SER A 1 422 ? -20.094 -6.867 -22.500 1.00 79.56 422 SER A O 1
ATOM 3403 N N . SER A 1 423 ? -18.866 -6.813 -20.617 1.00 75.00 423 SER A N 1
ATOM 3404 C CA . SER A 1 423 ? -19.950 -6.916 -19.666 1.00 75.00 423 SER A CA 1
ATOM 3405 C C . SER A 1 423 ? -19.488 -6.323 -18.345 1.00 75.00 423 SER A C 1
ATOM 3407 O O . SER A 1 423 ? -18.317 -6.390 -17.990 1.00 75.00 423 SER A O 1
ATOM 3409 N N . TYR A 1 424 ? -20.409 -5.773 -17.582 1.00 71.75 424 TYR A N 1
ATOM 3410 C CA . TYR A 1 424 ? -20.108 -5.109 -16.322 1.00 71.75 424 TYR A CA 1
ATOM 3411 C C . TYR A 1 424 ? -19.455 -6.033 -15.226 1.00 71.75 424 TYR A C 1
ATOM 3413 O O . TYR A 1 424 ? -19.007 -5.516 -14.216 1.00 71.75 424 TYR A O 1
ATOM 3421 N N . TYR A 1 425 ? -19.326 -7.375 -15.403 1.00 70.56 425 TYR A N 1
ATOM 3422 C CA . TYR A 1 425 ? -18.639 -8.302 -14.440 1.00 70.56 425 TYR A CA 1
ATOM 3423 C C . TYR A 1 425 ? -17.129 -8.177 -14.561 1.00 70.56 425 TYR A C 1
ATOM 3425 O O . TYR A 1 425 ? -16.362 -8.697 -13.756 1.00 70.56 425 TYR A O 1
ATOM 3433 N N . GLN A 1 426 ? -16.684 -7.582 -15.660 1.00 80.88 426 GLN A N 1
ATOM 3434 C CA . GLN A 1 426 ? -15.304 -7.659 -16.042 1.00 80.88 426 GLN A CA 1
ATOM 3435 C C . GLN A 1 426 ? -14.540 -6.638 -15.231 1.00 80.88 426 GLN A C 1
ATOM 3437 O O . GLN A 1 426 ? -14.554 -5.462 -15.567 1.00 80.88 426 GLN A O 1
ATOM 3442 N N . HIS A 1 427 ? -13.900 -7.097 -14.163 1.00 87.06 427 HIS A N 1
ATOM 3443 C CA . HIS A 1 427 ? -13.116 -6.260 -13.275 1.00 87.06 427 HIS A CA 1
ATOM 3444 C C . HIS A 1 427 ? -11.623 -6.515 -13.449 1.00 87.06 427 HIS A C 1
ATOM 3446 O O . HIS A 1 427 ? -11.196 -7.625 -13.778 1.00 87.06 427 HIS A O 1
ATOM 3452 N N . LEU A 1 428 ? -10.833 -5.479 -13.182 1.00 89.81 428 LEU A N 1
ATOM 3453 C CA . LEU A 1 428 ? -9.380 -5.544 -13.136 1.00 89.81 428 LEU A CA 1
ATOM 3454 C C . LEU A 1 428 ? -8.923 -5.325 -11.694 1.00 89.81 428 LEU A C 1
ATOM 3456 O O . LEU A 1 428 ? -9.133 -4.250 -11.137 1.00 89.81 428 LEU A O 1
ATOM 3460 N N . THR A 1 429 ? -8.296 -6.335 -11.105 1.00 91.94 429 THR A N 1
ATOM 3461 C CA . THR A 1 429 ? -7.728 -6.294 -9.755 1.00 91.94 429 THR A CA 1
ATOM 3462 C C . THR A 1 429 ? -6.218 -6.111 -9.831 1.00 91.94 429 THR A C 1
ATOM 3464 O O . THR A 1 429 ? -5.529 -6.789 -10.591 1.00 91.94 429 THR A O 1
ATOM 3467 N N . VAL A 1 430 ? -5.703 -5.206 -9.007 1.00 92.00 430 VAL A N 1
ATOM 3468 C CA . VAL A 1 430 ? -4.288 -4.868 -8.860 1.00 92.00 430 VAL A CA 1
ATOM 3469 C C . VAL A 1 430 ? -3.869 -5.234 -7.434 1.00 92.00 430 VAL A C 1
ATOM 3471 O O . VAL A 1 430 ? -4.410 -4.681 -6.478 1.00 92.00 430 VAL A O 1
ATOM 3474 N N . ASN A 1 431 ? -2.920 -6.164 -7.282 1.00 91.12 431 ASN A N 1
ATOM 3475 C CA . ASN A 1 431 ? -2.309 -6.517 -5.995 1.00 91.12 431 ASN A CA 1
ATOM 3476 C C . ASN A 1 431 ? -0.935 -5.843 -5.874 1.00 91.12 431 ASN A C 1
ATOM 3478 O O . ASN A 1 431 ? -0.026 -6.140 -6.653 1.00 91.12 431 ASN A O 1
ATOM 3482 N N . LEU A 1 432 ? -0.796 -4.961 -4.885 1.00 85.88 432 LEU A N 1
ATOM 3483 C CA . LEU A 1 432 ? 0.372 -4.108 -4.644 1.00 85.88 432 LEU A CA 1
ATOM 3484 C C . LEU A 1 432 ? 1.447 -4.771 -3.756 1.00 85.88 432 LEU A C 1
ATOM 3486 O O . LEU A 1 432 ? 2.393 -4.110 -3.336 1.00 85.88 432 LEU A O 1
ATOM 3490 N N . ALA A 1 433 ? 1.296 -6.071 -3.469 1.00 81.88 433 ALA A N 1
ATOM 3491 C CA . ALA A 1 433 ? 2.164 -6.942 -2.662 1.00 81.88 433 ALA A CA 1
ATOM 3492 C C . ALA A 1 433 ? 2.331 -6.581 -1.168 1.00 81.88 433 ALA A C 1
ATOM 3494 O O . ALA A 1 433 ? 2.685 -7.456 -0.381 1.00 81.88 433 ALA A O 1
ATOM 3495 N N . ALA A 1 434 ? 2.040 -5.343 -0.772 1.00 82.06 434 ALA A N 1
ATOM 3496 C CA . ALA A 1 434 ? 1.938 -4.872 0.607 1.00 82.06 434 ALA A CA 1
ATOM 3497 C C . ALA A 1 434 ? 0.878 -3.759 0.697 1.00 82.06 434 ALA A C 1
ATOM 3499 O O . ALA A 1 434 ? 0.455 -3.228 -0.334 1.00 82.06 434 ALA A O 1
ATOM 3500 N N . ARG A 1 435 ? 0.475 -3.362 1.913 1.00 84.44 435 ARG A N 1
ATOM 3501 C CA . ARG A 1 435 ? -0.380 -2.177 2.101 1.00 84.44 435 ARG A CA 1
ATOM 3502 C C . ARG A 1 435 ? 0.358 -0.908 1.654 1.00 84.44 435 ARG A C 1
ATOM 3504 O O . ARG A 1 435 ? 1.517 -0.693 2.006 1.00 84.44 435 ARG A O 1
ATOM 3511 N N . ARG A 1 436 ? -0.329 -0.063 0.889 1.00 87.00 436 ARG A N 1
ATOM 3512 C CA . ARG A 1 436 ? 0.169 1.194 0.314 1.00 87.00 436 ARG A CA 1
ATOM 3513 C C . ARG A 1 436 ? -0.813 2.320 0.622 1.00 87.00 436 ARG A C 1
ATOM 3515 O O . ARG A 1 436 ? -2.019 2.082 0.670 1.00 87.00 436 ARG A O 1
ATOM 3522 N N . GLU A 1 437 ? -0.313 3.543 0.790 1.00 87.88 437 GLU A N 1
ATOM 3523 C CA . GLU A 1 437 ? -1.161 4.739 0.841 1.00 87.88 437 GLU A CA 1
ATOM 3524 C C . GLU A 1 437 ? -1.371 5.258 -0.589 1.00 87.88 437 GLU A C 1
ATOM 3526 O O . GLU A 1 437 ? -0.463 5.818 -1.197 1.00 87.88 437 GLU A O 1
ATOM 3531 N N . LEU A 1 438 ? -2.561 5.038 -1.145 1.00 88.50 438 LEU A N 1
ATOM 3532 C CA . LEU A 1 438 ? -2.950 5.397 -2.507 1.00 88.50 438 LEU A CA 1
ATOM 3533 C C . LEU A 1 438 ? -3.485 6.831 -2.564 1.00 88.50 438 LEU A C 1
ATOM 3535 O O . LEU A 1 438 ? -4.312 7.238 -1.743 1.00 88.50 438 LEU A O 1
ATOM 3539 N N . ARG A 1 439 ? -3.058 7.576 -3.584 1.00 87.12 439 ARG A N 1
ATOM 3540 C CA . ARG A 1 439 ? -3.365 8.998 -3.808 1.00 87.12 439 ARG A CA 1
ATOM 3541 C C . ARG A 1 439 ? -4.053 9.295 -5.138 1.00 87.12 439 ARG A C 1
ATOM 3543 O O . ARG A 1 439 ? -4.598 10.383 -5.294 1.00 87.12 439 ARG A O 1
ATOM 3550 N N . GLY A 1 440 ? -4.099 8.346 -6.069 1.00 86.81 440 GLY A N 1
ATOM 3551 C CA . GLY A 1 440 ? -4.908 8.480 -7.279 1.00 86.81 440 GLY A CA 1
ATOM 3552 C C . GLY A 1 440 ? -4.839 7.271 -8.202 1.00 86.81 440 GLY A C 1
ATOM 3553 O O . GLY A 1 440 ? -4.059 6.343 -7.989 1.00 86.81 440 GLY A O 1
ATOM 3554 N N . VAL A 1 441 ? -5.637 7.315 -9.265 1.00 90.06 441 VAL A N 1
ATOM 3555 C CA . VAL A 1 441 ? -5.615 6.366 -10.382 1.00 90.06 441 VAL A CA 1
ATOM 3556 C C . VAL A 1 441 ? -5.536 7.134 -11.704 1.00 90.06 441 VAL A C 1
ATOM 3558 O O . VAL A 1 441 ? -6.108 8.216 -11.848 1.00 90.06 441 VAL A O 1
ATOM 3561 N N . ALA A 1 442 ? -4.836 6.584 -12.690 1.00 85.12 442 ALA A N 1
ATOM 3562 C CA . ALA A 1 442 ? -4.913 7.025 -14.078 1.00 85.12 442 ALA A CA 1
ATOM 3563 C C . ALA A 1 442 ? -5.472 5.907 -14.956 1.00 85.12 442 ALA A C 1
ATOM 3565 O O . ALA A 1 442 ? -5.183 4.735 -14.725 1.00 85.12 442 ALA A O 1
ATOM 3566 N N . THR A 1 443 ? -6.241 6.270 -15.979 1.00 86.69 443 THR A N 1
ATOM 3567 C CA . THR A 1 443 ? -6.857 5.330 -16.925 1.00 86.69 443 THR A CA 1
ATOM 3568 C C . THR A 1 443 ? -6.615 5.763 -18.369 1.00 86.69 443 THR A C 1
ATOM 3570 O O . THR A 1 443 ? -6.483 6.953 -18.660 1.00 86.69 443 THR A O 1
ATOM 3573 N N . ARG A 1 444 ? -6.548 4.799 -19.290 1.00 84.06 444 ARG A N 1
ATOM 3574 C CA . ARG A 1 444 ? -6.454 5.011 -20.742 1.00 84.06 444 ARG A CA 1
ATOM 3575 C C . ARG A 1 444 ? -7.217 3.915 -21.479 1.00 84.06 444 ARG A C 1
ATOM 3577 O O . ARG A 1 444 ? -7.108 2.745 -21.110 1.00 84.06 444 ARG A O 1
ATOM 3584 N N . GLY A 1 445 ? -7.909 4.269 -22.557 1.00 76.94 445 GLY A N 1
ATOM 3585 C CA . GLY A 1 445 ? -8.524 3.296 -23.454 1.00 76.94 445 GLY A CA 1
ATOM 3586 C C . GLY A 1 445 ? -7.510 2.537 -24.319 1.00 76.94 445 GLY A C 1
ATOM 3587 O O . GLY A 1 445 ? -6.292 2.579 -24.103 1.00 76.94 445 GLY A O 1
ATOM 3588 N N . ARG A 1 446 ? -8.008 1.826 -25.336 1.00 79.56 446 ARG A N 1
ATOM 3589 C CA . ARG A 1 446 ? -7.157 1.106 -26.286 1.00 79.56 446 ARG A CA 1
ATOM 3590 C C . ARG A 1 446 ? -6.699 2.008 -27.437 1.00 79.56 446 ARG A C 1
ATOM 3592 O O . ARG A 1 446 ? -7.500 2.447 -28.262 1.00 79.56 446 ARG A O 1
ATOM 3599 N N . TYR A 1 447 ? -5.379 2.177 -27.538 1.00 71.62 447 TYR A N 1
ATOM 3600 C CA . TYR A 1 447 ? -4.722 3.041 -28.523 1.00 71.62 447 TYR A CA 1
ATOM 3601 C C . TYR A 1 447 ? -5.230 2.851 -29.961 1.00 71.62 447 TYR A C 1
ATOM 3603 O O . TYR A 1 447 ? -5.271 1.728 -30.474 1.00 71.62 447 TYR A O 1
ATOM 3611 N N . ALA A 1 448 ? -5.534 3.978 -30.611 1.00 64.12 448 ALA A N 1
ATOM 3612 C CA . ALA A 1 448 ? -6.050 4.095 -31.975 1.00 64.12 448 ALA A CA 1
ATOM 3613 C C . ALA A 1 448 ? -7.387 3.366 -32.245 1.00 64.12 448 ALA A C 1
ATOM 3615 O O . ALA A 1 448 ? -7.653 2.982 -33.383 1.00 64.12 448 ALA A O 1
ATOM 3616 N N . THR A 1 449 ? -8.237 3.195 -31.225 1.00 68.19 449 THR A N 1
ATOM 3617 C CA . THR A 1 449 ? -9.606 2.660 -31.364 1.00 68.19 449 THR A CA 1
ATOM 3618 C C . THR A 1 449 ? -10.602 3.329 -30.417 1.00 68.19 449 THR A C 1
ATOM 3620 O O . THR A 1 449 ? -10.198 3.944 -29.434 1.00 68.19 449 THR A O 1
ATOM 3623 N N . ASP A 1 450 ? -11.896 3.133 -30.675 1.00 76.19 450 ASP A N 1
ATOM 3624 C CA . ASP A 1 450 ? -12.996 3.546 -29.792 1.00 76.19 450 ASP A CA 1
ATOM 3625 C C . ASP A 1 450 ? -13.307 2.501 -28.687 1.00 76.19 450 ASP A C 1
ATOM 3627 O O . ASP A 1 450 ? -14.262 2.670 -27.936 1.00 76.19 450 ASP A O 1
ATOM 3631 N N . GLU A 1 451 ? -12.489 1.443 -28.537 1.00 80.12 451 GLU A N 1
ATOM 3632 C CA . GLU A 1 451 ? -12.568 0.488 -27.415 1.00 80.12 451 GLU A CA 1
ATOM 3633 C C . GLU A 1 451 ? -12.004 1.152 -26.129 1.00 80.12 451 GLU A C 1
ATOM 3635 O O . GLU A 1 451 ? -10.789 1.134 -25.895 1.00 80.12 451 GLU A O 1
ATOM 3640 N N . TYR A 1 452 ? -12.860 1.760 -25.296 1.00 84.31 452 TYR A N 1
ATOM 3641 C CA . TYR A 1 452 ? -12.466 2.427 -24.038 1.00 84.31 452 TYR A CA 1
ATOM 3642 C C . TYR A 1 452 ? -13.571 2.442 -22.966 1.00 84.31 452 TYR A C 1
ATOM 3644 O O . TYR A 1 452 ? -14.756 2.341 -23.273 1.00 84.31 452 TYR A O 1
ATOM 3652 N N . VAL A 1 453 ? -13.188 2.596 -21.692 1.00 87.12 453 VAL A N 1
ATOM 3653 C CA . VAL A 1 453 ? -14.106 2.720 -20.539 1.00 87.12 453 VAL A CA 1
ATOM 3654 C C . VAL A 1 453 ? -14.268 4.191 -20.159 1.00 87.12 453 VAL A C 1
ATOM 3656 O O . VAL A 1 453 ? -13.274 4.850 -19.870 1.00 87.12 453 VAL A O 1
ATOM 3659 N N . SER A 1 454 ? -15.505 4.694 -20.156 1.00 83.94 454 SER A N 1
ATOM 3660 C CA . SER A 1 454 ? -15.840 6.107 -19.916 1.00 83.94 454 SER A CA 1
ATOM 3661 C C . SER A 1 454 ? -16.303 6.404 -18.491 1.00 83.94 454 SER A C 1
ATOM 3663 O O . SER A 1 454 ? -16.203 7.539 -18.049 1.00 83.94 454 SER A O 1
ATOM 3665 N N . GLU A 1 455 ? -16.788 5.400 -17.759 1.00 85.62 455 GLU A N 1
ATOM 3666 C CA . GLU A 1 455 ? -17.120 5.506 -16.333 1.00 85.62 455 GLU A CA 1
ATOM 3667 C C . GLU A 1 455 ? -16.751 4.205 -15.625 1.00 85.62 455 GLU A C 1
ATOM 3669 O O . GLU A 1 455 ? -16.995 3.112 -16.149 1.00 85.62 455 GLU A O 1
ATOM 3674 N N . TYR A 1 456 ? -16.199 4.307 -14.420 1.00 87.12 456 TYR A N 1
ATOM 3675 C CA . TYR A 1 456 ? -15.858 3.161 -13.579 1.00 87.12 456 TYR A CA 1
ATOM 3676 C C . TYR A 1 456 ? -16.101 3.473 -12.099 1.00 87.12 456 TYR A C 1
ATOM 3678 O O . TYR A 1 456 ? -16.145 4.633 -11.694 1.00 87.12 456 TYR A O 1
ATOM 3686 N N . MET A 1 457 ? -16.242 2.431 -11.282 1.00 86.12 457 MET A N 1
ATOM 3687 C CA . MET A 1 457 ? -16.198 2.543 -9.822 1.00 86.12 457 MET A CA 1
ATOM 3688 C C . MET A 1 457 ? -14.982 1.796 -9.271 1.00 86.12 457 MET A C 1
ATOM 3690 O O . MET A 1 457 ? -14.532 0.793 -9.837 1.00 86.12 457 MET A O 1
ATOM 3694 N N . LEU A 1 458 ? -14.455 2.282 -8.150 1.00 87.81 458 LEU A N 1
ATOM 3695 C CA . LEU A 1 458 ? -13.303 1.697 -7.470 1.00 87.81 458 LEU A CA 1
ATOM 3696 C C . LEU A 1 458 ? -13.731 0.942 -6.212 1.00 87.81 458 LEU A C 1
ATOM 3698 O O . LEU A 1 458 ? -14.551 1.427 -5.430 1.00 87.81 458 LEU A O 1
ATOM 3702 N N . GLN A 1 459 ? -13.122 -0.221 -6.005 1.00 84.75 459 GLN A N 1
ATOM 3703 C CA . GLN A 1 459 ? -13.148 -0.963 -4.748 1.00 84.75 459 GLN A CA 1
ATOM 3704 C C . GLN A 1 459 ? -11.720 -1.187 -4.248 1.00 84.75 459 GLN A C 1
ATOM 3706 O O . GLN A 1 459 ? -10.790 -1.268 -5.048 1.00 84.75 459 GLN A O 1
ATOM 3711 N N . TYR A 1 460 ? -11.540 -1.321 -2.940 1.00 87.38 460 TYR A N 1
ATOM 3712 C CA . TYR A 1 460 ? -10.253 -1.598 -2.309 1.00 87.38 460 TYR A CA 1
ATOM 3713 C C . TYR A 1 460 ? -10.390 -2.626 -1.181 1.00 87.38 460 TYR A C 1
ATOM 3715 O O . TYR A 1 460 ? -11.489 -2.864 -0.675 1.00 87.38 460 TYR A O 1
ATOM 3723 N N . SER A 1 461 ? -9.274 -3.266 -0.835 1.00 80.38 461 SER A N 1
ATOM 3724 C CA . SER A 1 461 ? -9.205 -4.351 0.144 1.00 80.38 461 SER A CA 1
ATOM 3725 C C . SER A 1 461 ? -7.783 -4.492 0.714 1.00 80.38 461 SER A C 1
ATOM 3727 O O . SER A 1 461 ? -6.798 -4.171 0.042 1.00 80.38 461 SER A O 1
ATOM 3729 N N . ASP A 1 462 ? -7.667 -4.971 1.953 1.00 79.25 462 ASP A N 1
ATOM 3730 C CA . ASP A 1 462 ? -6.385 -5.305 2.593 1.00 79.25 462 ASP A CA 1
ATOM 3731 C C . ASP A 1 462 ? -6.023 -6.798 2.455 1.00 79.25 462 ASP A C 1
ATOM 3733 O O . ASP A 1 462 ? -4.842 -7.129 2.381 1.00 79.25 462 ASP A O 1
ATOM 3737 N N . ASP A 1 463 ? -7.016 -7.688 2.372 1.00 70.94 463 ASP A N 1
ATOM 3738 C CA . ASP A 1 463 ? -6.859 -9.152 2.324 1.00 70.94 463 ASP A CA 1
ATOM 3739 C C . ASP A 1 463 ? -7.025 -9.737 0.901 1.00 70.94 463 ASP A C 1
ATOM 3741 O O . ASP A 1 463 ? -6.359 -10.710 0.544 1.00 70.94 463 ASP A O 1
ATOM 3745 N N . GLY A 1 464 ? -7.841 -9.096 0.058 1.00 70.19 464 GLY A N 1
ATOM 3746 C CA . GLY A 1 464 ? -8.240 -9.553 -1.276 1.00 70.19 464 GLY A CA 1
ATOM 3747 C C . GLY A 1 464 ? -9.615 -10.238 -1.318 1.00 70.19 464 GLY A C 1
ATOM 3748 O O . GLY A 1 464 ? -10.079 -10.584 -2.407 1.00 70.19 464 GLY A O 1
ATOM 3749 N N . GLU A 1 465 ? -10.279 -10.388 -0.170 1.00 64.62 465 GLU A N 1
ATOM 3750 C CA . GLU A 1 465 ? -11.586 -11.045 0.010 1.00 64.62 465 GLU A CA 1
ATOM 3751 C C . GLU A 1 465 ? -12.655 -10.034 0.471 1.00 64.62 465 GLU A C 1
ATOM 3753 O O . GLU A 1 465 ? -13.766 -9.996 -0.054 1.00 64.62 465 GLU A O 1
ATOM 3758 N N . SER A 1 466 ? -12.295 -9.138 1.391 1.00 64.38 466 SER A N 1
ATOM 3759 C CA . SER A 1 466 ? -13.146 -8.101 1.973 1.00 64.38 466 SER A CA 1
ATOM 3760 C C . SER A 1 466 ? -13.048 -6.801 1.164 1.00 64.38 466 SER A C 1
ATOM 3762 O O . SER A 1 466 ? -12.095 -6.034 1.321 1.00 64.38 466 SER A O 1
ATOM 3764 N N . TRP A 1 467 ? -14.015 -6.536 0.280 1.00 70.62 467 TRP A N 1
ATOM 3765 C CA . TRP A 1 467 ? -13.972 -5.404 -0.663 1.00 70.62 467 TRP A CA 1
ATOM 3766 C C . TRP A 1 467 ? -14.908 -4.250 -0.284 1.00 70.62 467 TRP A C 1
ATOM 3768 O O . TRP A 1 467 ? -16.129 -4.389 -0.340 1.00 70.62 467 TRP A O 1
ATOM 3778 N N . ARG A 1 468 ? -14.345 -3.066 -0.008 1.00 74.06 468 ARG A N 1
ATOM 3779 C CA . ARG A 1 468 ? -15.102 -1.814 0.181 1.00 74.06 468 ARG A CA 1
ATOM 3780 C C . ARG A 1 468 ? -15.093 -0.968 -1.094 1.00 74.06 468 ARG A C 1
ATOM 3782 O O . ARG A 1 468 ? -14.062 -0.845 -1.749 1.00 74.06 468 ARG A O 1
ATOM 3789 N N . ALA A 1 469 ? -16.226 -0.364 -1.453 1.00 76.25 469 ALA A N 1
ATOM 3790 C CA . ALA A 1 469 ? -16.304 0.621 -2.537 1.00 76.25 469 ALA A CA 1
ATOM 3791 C C . ALA A 1 469 ? -15.898 2.019 -2.039 1.00 76.25 469 ALA A C 1
ATOM 3793 O O . ALA A 1 469 ? -16.152 2.358 -0.884 1.00 76.25 469 ALA A O 1
ATOM 3794 N N . ILE A 1 470 ? -15.302 2.852 -2.899 1.00 75.69 470 ILE A N 1
ATOM 3795 C CA . ILE A 1 470 ? -15.063 4.262 -2.548 1.00 75.69 470 ILE A CA 1
ATOM 3796 C C . ILE A 1 470 ? -16.392 5.018 -2.565 1.00 75.69 470 ILE A C 1
ATOM 3798 O O . ILE A 1 470 ? -17.123 4.964 -3.555 1.00 75.69 470 ILE A O 1
ATOM 3802 N N . THR A 1 471 ? -16.673 5.764 -1.500 1.00 69.25 471 THR A N 1
ATOM 3803 C CA . THR A 1 471 ? -17.831 6.656 -1.395 1.00 69.25 471 THR A CA 1
ATOM 3804 C C . THR A 1 471 ? -17.483 8.126 -1.634 1.00 69.25 471 THR A C 1
ATOM 3806 O O . THR A 1 471 ? -16.317 8.535 -1.591 1.00 69.25 471 THR A O 1
ATOM 3809 N N . ASP A 1 472 ? -18.511 8.926 -1.904 1.00 65.12 472 ASP A N 1
ATOM 3810 C CA . ASP A 1 472 ? -18.473 10.383 -1.793 1.00 65.12 472 ASP A CA 1
ATOM 3811 C C . ASP A 1 472 ? -18.657 10.859 -0.333 1.00 65.12 472 ASP A C 1
ATOM 3813 O O . ASP A 1 472 ? -18.636 10.068 0.614 1.00 65.12 472 ASP A O 1
ATOM 3817 N N . THR A 1 473 ? -18.811 12.172 -0.138 1.00 61.03 473 THR A N 1
ATOM 3818 C CA . THR A 1 473 ? -19.006 12.796 1.182 1.00 61.03 473 THR A CA 1
ATOM 3819 C C . THR A 1 473 ? -20.387 12.561 1.799 1.00 61.03 473 THR A C 1
ATOM 3821 O O . THR A 1 473 ? -20.554 12.837 2.987 1.00 61.03 473 THR A O 1
ATOM 3824 N N . GLU A 1 474 ? -21.367 12.090 1.023 1.00 55.75 474 GLU A N 1
ATOM 3825 C CA . GLU A 1 474 ? -22.734 11.790 1.477 1.00 55.75 474 GLU A CA 1
ATOM 3826 C C . GLU A 1 474 ? -22.936 10.288 1.758 1.00 55.75 474 GLU A C 1
ATOM 3828 O O . GLU A 1 474 ? -23.877 9.909 2.454 1.00 55.75 474 GLU A O 1
ATOM 3833 N N . GLY A 1 475 ? -22.014 9.441 1.289 1.00 53.66 475 GLY A N 1
ATOM 3834 C CA . GLY A 1 475 ? -21.985 7.997 1.530 1.00 53.66 475 GLY A CA 1
ATOM 3835 C C . GLY A 1 475 ? -22.422 7.146 0.334 1.00 53.66 475 GLY A C 1
ATOM 3836 O O . GLY A 1 475 ? -22.499 5.923 0.463 1.00 53.66 475 GLY A O 1
ATOM 3837 N N . TYR A 1 476 ? -22.685 7.743 -0.832 1.00 59.69 476 TYR A N 1
ATOM 3838 C CA . TYR A 1 476 ? -23.002 6.990 -2.048 1.00 59.69 476 TYR A CA 1
ATOM 3839 C C . TYR A 1 476 ? -21.724 6.507 -2.737 1.00 59.69 476 TYR A C 1
ATOM 3841 O O . TYR A 1 476 ? -20.659 7.103 -2.594 1.00 59.69 476 TYR A O 1
ATOM 3849 N N . THR A 1 477 ? -21.806 5.405 -3.490 1.00 66.75 477 THR A N 1
ATOM 3850 C CA . THR A 1 477 ? -20.655 4.875 -4.244 1.00 66.75 477 THR A CA 1
ATOM 3851 C C . THR A 1 477 ? -20.211 5.878 -5.307 1.00 66.75 477 THR A C 1
ATOM 3853 O O . THR A 1 477 ? -20.978 6.216 -6.209 1.00 66.75 477 THR A O 1
ATOM 3856 N N . ARG A 1 478 ? -18.957 6.331 -5.219 1.00 76.44 478 ARG A N 1
ATOM 3857 C CA . ARG A 1 478 ? -18.391 7.338 -6.113 1.00 76.44 478 ARG A CA 1
ATOM 3858 C C . ARG A 1 478 ? -18.122 6.737 -7.490 1.00 76.44 478 ARG A C 1
ATOM 3860 O O . ARG A 1 478 ? -17.269 5.863 -7.654 1.00 76.44 478 ARG A O 1
ATOM 3867 N N . MET A 1 479 ? -18.824 7.270 -8.483 1.00 80.06 479 MET A N 1
ATOM 3868 C CA . MET A 1 479 ? -18.499 7.093 -9.894 1.00 80.06 479 MET A CA 1
ATOM 3869 C C . MET A 1 479 ? -17.280 7.953 -10.245 1.00 80.06 479 MET A C 1
ATOM 3871 O O . MET A 1 479 ? -17.174 9.098 -9.801 1.00 80.06 479 MET A O 1
ATOM 3875 N N . PHE A 1 480 ? -16.364 7.406 -11.038 1.00 85.88 480 PHE A N 1
ATOM 3876 C CA . PHE A 1 480 ? -15.190 8.107 -11.549 1.00 85.88 480 PHE A CA 1
ATOM 3877 C C . PHE A 1 480 ? -15.301 8.270 -13.064 1.00 85.88 480 PHE A C 1
ATOM 3879 O O . PHE A 1 480 ? -15.630 7.317 -13.779 1.00 85.88 480 PHE A O 1
ATOM 3886 N N . GLU A 1 481 ? -14.996 9.474 -13.548 1.00 86.75 481 GLU A N 1
ATOM 3887 C CA . GLU A 1 481 ? -14.895 9.749 -14.979 1.00 86.75 481 GLU A CA 1
ATOM 3888 C C . GLU A 1 481 ? -13.670 9.018 -15.547 1.00 86.75 481 GLU A C 1
ATOM 3890 O O . GLU A 1 481 ? -12.547 9.119 -15.038 1.00 86.75 481 GLU A O 1
ATOM 3895 N N . GLY A 1 482 ? -13.926 8.213 -16.575 1.00 84.25 482 GLY A N 1
ATOM 3896 C CA . GLY A 1 482 ? -12.937 7.501 -17.369 1.00 84.25 482 GLY A CA 1
ATOM 3897 C C . GLY A 1 482 ? -12.649 8.225 -18.676 1.00 84.25 482 GLY A C 1
ATOM 3898 O O . GLY A 1 482 ? -12.760 9.441 -18.786 1.00 84.25 482 GLY A O 1
ATOM 3899 N N . ASN A 1 483 ? -12.247 7.458 -19.682 1.00 88.56 483 ASN A N 1
ATOM 3900 C CA . ASN A 1 483 ? -11.732 7.993 -20.929 1.00 88.56 483 ASN A CA 1
ATOM 3901 C C . ASN A 1 483 ? -12.826 8.471 -21.888 1.00 88.56 483 ASN A C 1
ATOM 3903 O O . ASN A 1 483 ? -13.890 7.867 -22.010 1.00 88.56 483 ASN A O 1
ATOM 3907 N N . HIS A 1 484 ? -12.493 9.519 -22.639 1.00 85.19 484 HIS A N 1
ATOM 3908 C CA . HIS A 1 484 ? -13.297 10.045 -23.743 1.00 85.19 484 HIS A CA 1
ATOM 3909 C C . HIS A 1 484 ? -12.868 9.504 -25.120 1.00 85.19 484 HIS A C 1
ATOM 3911 O O . HIS A 1 484 ? -13.585 9.692 -26.102 1.00 85.19 484 HIS A O 1
ATOM 3917 N N . ASP A 1 485 ? -11.713 8.834 -25.199 1.00 74.38 485 ASP A N 1
ATOM 3918 C CA . ASP A 1 485 ? -11.165 8.192 -26.396 1.00 74.38 485 ASP A CA 1
ATOM 3919 C C . ASP A 1 485 ? -10.212 7.023 -26.025 1.00 74.38 485 ASP A C 1
ATOM 3921 O O . ASP A 1 485 ? -9.927 6.760 -24.853 1.00 74.38 485 ASP A O 1
ATOM 3925 N N . GLY A 1 486 ? -9.675 6.313 -27.023 1.00 66.81 486 GLY A N 1
ATOM 3926 C CA . GLY A 1 486 ? -8.677 5.251 -26.820 1.00 66.81 486 GLY A CA 1
ATOM 3927 C C . GLY A 1 486 ? -7.235 5.712 -26.536 1.00 66.81 486 GLY A C 1
ATOM 3928 O O . GLY A 1 486 ? -6.337 4.880 -26.416 1.00 66.81 486 GLY A O 1
ATOM 3929 N N . ASN A 1 487 ? -6.960 7.016 -26.492 1.00 65.44 487 ASN A N 1
ATOM 3930 C CA . ASN A 1 487 ? -5.621 7.597 -26.649 1.00 65.44 487 ASN A CA 1
ATOM 3931 C C . ASN A 1 487 ? -5.171 8.493 -25.486 1.00 65.44 487 ASN A C 1
ATOM 3933 O O . ASN A 1 487 ? -3.966 8.571 -25.235 1.00 65.44 487 ASN A O 1
ATOM 3937 N N . THR A 1 488 ? -6.092 9.145 -24.793 1.00 69.50 488 THR A N 1
ATOM 3938 C CA . THR A 1 488 ? -5.869 10.163 -23.765 1.00 69.50 488 THR A CA 1
ATOM 3939 C C . THR A 1 488 ? -5.805 9.514 -22.382 1.00 69.50 488 THR A C 1
ATOM 3941 O O . THR A 1 488 ? -6.493 8.530 -22.114 1.00 69.50 488 THR A O 1
ATOM 3944 N N . VAL A 1 489 ? -4.924 10.021 -21.514 1.00 77.56 489 VAL A N 1
ATOM 3945 C CA . VAL A 1 489 ? -4.773 9.534 -20.135 1.00 77.56 489 VAL A CA 1
ATOM 3946 C C . VAL A 1 489 ? -5.558 10.448 -19.208 1.00 77.56 489 VAL A C 1
ATOM 3948 O O . VAL A 1 489 ? -5.187 11.607 -19.050 1.00 77.56 489 VAL A O 1
ATOM 3951 N N . GLU A 1 490 ? -6.593 9.909 -18.574 1.00 79.12 490 GLU A N 1
ATOM 3952 C CA . GLU A 1 490 ? -7.408 10.631 -17.595 1.00 79.12 490 GLU A CA 1
ATOM 3953 C C . GLU A 1 490 ? -6.938 10.272 -16.184 1.00 79.12 490 GLU A C 1
ATOM 3955 O O . GLU A 1 490 ? -6.696 9.097 -15.886 1.00 79.12 490 GLU A O 1
ATOM 3960 N N . LYS A 1 491 ? -6.792 11.274 -15.310 1.00 83.19 491 LYS A N 1
ATOM 3961 C CA . LYS A 1 491 ? -6.315 11.109 -13.929 1.00 83.19 491 LYS A CA 1
ATOM 3962 C C . LYS A 1 491 ? -7.389 11.502 -12.923 1.00 83.19 491 LYS A C 1
ATOM 3964 O O . LYS A 1 491 ? -7.943 12.591 -13.010 1.00 83.19 491 LYS A O 1
ATOM 3969 N N . ASN A 1 492 ? -7.618 10.639 -11.940 1.00 84.06 492 ASN A N 1
ATOM 3970 C CA . ASN A 1 492 ? -8.498 10.884 -10.804 1.00 84.06 492 ASN A CA 1
ATOM 3971 C C . ASN A 1 492 ? -7.671 10.801 -9.512 1.00 84.06 492 ASN A C 1
ATOM 3973 O O . ASN A 1 492 ? -7.198 9.726 -9.143 1.00 84.06 492 ASN A O 1
ATOM 3977 N N . GLU A 1 493 ? -7.486 11.932 -8.834 1.00 83.44 493 GLU A N 1
ATOM 3978 C CA . GLU A 1 493 ? -6.781 12.015 -7.548 1.00 83.44 493 GLU A CA 1
ATOM 3979 C C . GLU A 1 493 ? -7.757 11.846 -6.370 1.00 83.44 493 GLU A C 1
ATOM 3981 O O . GLU A 1 493 ? -8.947 12.162 -6.468 1.00 83.44 493 GLU A O 1
ATOM 3986 N N . PHE A 1 494 ? -7.265 11.316 -5.250 1.00 80.12 494 PHE A N 1
ATOM 3987 C CA . PHE A 1 494 ? -8.060 11.027 -4.059 1.00 80.12 494 PHE A CA 1
ATOM 3988 C C . PHE A 1 494 ? -7.813 12.091 -2.979 1.00 80.12 494 PHE A C 1
ATOM 3990 O O . PHE A 1 494 ? -6.774 12.093 -2.322 1.00 80.12 494 PHE A O 1
ATOM 3997 N N . GLU A 1 495 ? -8.795 12.974 -2.761 1.00 68.56 495 GLU A N 1
ATOM 3998 C CA . GLU A 1 495 ? -8.758 14.027 -1.721 1.00 68.56 495 GLU A CA 1
ATOM 3999 C C . GLU A 1 495 ? -8.476 13.472 -0.315 1.00 68.56 495 GLU A C 1
ATOM 4001 O O . GLU A 1 495 ? -7.770 14.084 0.486 1.00 68.56 495 GLU A O 1
ATOM 4006 N N . VAL A 1 496 ? -9.023 12.288 -0.034 1.00 71.00 496 VAL A N 1
ATOM 4007 C CA . VAL A 1 496 ? -8.702 11.469 1.135 1.00 71.00 496 VAL A CA 1
ATOM 4008 C C . VAL A 1 496 ? -7.961 10.231 0.622 1.00 71.00 496 VAL A C 1
ATOM 4010 O O . VAL A 1 496 ? -8.530 9.521 -0.217 1.00 71.00 496 VAL A O 1
ATOM 4013 N N . PRO A 1 497 ? -6.742 9.929 1.105 1.00 79.19 497 PRO A N 1
ATOM 4014 C CA . PRO A 1 497 ? -5.985 8.758 0.663 1.00 79.19 497 PRO A CA 1
ATOM 4015 C C . PRO A 1 497 ? -6.737 7.443 0.902 1.00 79.19 497 PRO A C 1
ATOM 4017 O O . PRO A 1 497 ? -7.689 7.389 1.684 1.00 79.19 497 PRO A O 1
ATOM 4020 N N . ILE A 1 498 ? -6.327 6.368 0.238 1.00 84.25 498 ILE A N 1
ATOM 4021 C CA . ILE A 1 498 ? -6.816 5.006 0.509 1.00 84.25 498 ILE A CA 1
ATOM 4022 C C . ILE A 1 498 ? -5.652 4.207 1.076 1.00 84.25 498 ILE A C 1
ATOM 4024 O O . ILE A 1 498 ? -4.576 4.245 0.497 1.00 84.25 498 ILE A O 1
ATOM 4028 N N . ILE A 1 499 ? -5.840 3.463 2.159 1.00 87.75 499 ILE A N 1
ATOM 4029 C CA . ILE A 1 499 ? -4.840 2.493 2.617 1.00 87.75 499 ILE A CA 1
ATOM 4030 C C . ILE A 1 499 ? -5.372 1.110 2.261 1.00 87.75 499 ILE A C 1
ATOM 4032 O O . ILE A 1 499 ? -6.462 0.745 2.698 1.00 87.75 499 ILE A O 1
ATOM 4036 N N . ALA A 1 500 ? -4.644 0.411 1.389 1.00 87.75 500 ALA A N 1
ATOM 4037 C CA . ALA A 1 500 ? -5.037 -0.884 0.837 1.00 87.75 500 ALA A CA 1
ATOM 4038 C C . ALA A 1 500 ? -3.821 -1.650 0.294 1.00 87.75 500 ALA A C 1
ATOM 4040 O O . ALA A 1 500 ? -2.836 -1.037 -0.125 1.00 87.75 500 ALA A O 1
ATOM 4041 N N . GLN A 1 501 ? -3.908 -2.980 0.219 1.00 88.88 501 GLN A N 1
ATOM 4042 C CA . GLN A 1 501 ? -2.993 -3.799 -0.594 1.00 88.88 501 GLN A CA 1
ATOM 4043 C C . GLN A 1 501 ? -3.575 -4.115 -1.983 1.00 88.88 501 GLN A C 1
ATOM 4045 O O . GLN A 1 501 ? -2.832 -4.299 -2.950 1.00 88.88 501 GLN A O 1
ATOM 4050 N N . TYR A 1 502 ? -4.900 -4.167 -2.094 1.00 89.56 502 TYR A N 1
ATOM 4051 C CA . TYR A 1 502 ? -5.611 -4.515 -3.313 1.00 89.56 502 TYR A CA 1
ATOM 4052 C C . TYR A 1 502 ? -6.539 -3.380 -3.740 1.00 89.56 502 TYR A C 1
ATOM 4054 O O . TYR A 1 502 ? -7.259 -2.805 -2.923 1.00 89.56 502 TYR A O 1
ATOM 4062 N N . ILE A 1 503 ? -6.574 -3.097 -5.040 1.00 93.44 503 ILE A N 1
ATOM 4063 C CA . ILE A 1 503 ? -7.536 -2.173 -5.647 1.00 93.44 503 ILE A CA 1
ATOM 4064 C C . ILE A 1 503 ? -8.141 -2.812 -6.899 1.00 93.44 503 ILE A C 1
ATOM 4066 O O . ILE A 1 503 ? -7.430 -3.371 -7.734 1.00 93.44 503 ILE A O 1
ATOM 4070 N N . ARG A 1 504 ? -9.470 -2.763 -7.010 1.00 91.06 504 ARG A N 1
ATOM 4071 C CA . ARG A 1 504 ? -10.255 -3.300 -8.122 1.00 91.06 504 ARG A CA 1
ATOM 4072 C C . ARG A 1 504 ? -10.957 -2.164 -8.855 1.00 91.06 504 ARG A C 1
ATOM 4074 O O . ARG A 1 504 ? -11.583 -1.294 -8.250 1.00 91.06 504 ARG A O 1
ATOM 4081 N N . ILE A 1 505 ? -10.859 -2.211 -10.175 1.00 93.31 505 ILE A N 1
ATOM 4082 C CA . ILE A 1 505 ? -11.398 -1.232 -11.110 1.00 93.31 505 ILE A CA 1
ATOM 4083 C C . ILE A 1 505 ? -12.545 -1.912 -11.864 1.00 93.31 505 ILE A C 1
ATOM 4085 O O . ILE A 1 505 ? -12.324 -2.895 -12.575 1.00 93.31 505 ILE A O 1
ATOM 4089 N N . ASN A 1 506 ? -13.766 -1.410 -11.666 1.00 87.38 506 ASN A N 1
ATOM 4090 C CA . ASN A 1 506 ? -15.004 -1.986 -12.194 1.00 87.38 506 ASN A CA 1
ATOM 4091 C C . ASN A 1 506 ? -15.593 -1.056 -13.280 1.00 87.38 506 ASN A C 1
ATOM 4093 O O . ASN A 1 506 ? -16.074 0.028 -12.941 1.00 87.38 506 ASN A O 1
ATOM 4097 N N . PRO A 1 507 ? -15.549 -1.427 -14.574 1.00 88.25 507 PRO A N 1
ATOM 4098 C CA . PRO A 1 507 ? -16.108 -0.656 -15.685 1.00 88.25 507 PRO A CA 1
ATOM 4099 C C . PRO A 1 507 ? -17.637 -0.595 -15.628 1.00 88.25 507 PRO A C 1
ATOM 4101 O O . PRO A 1 507 ? -18.315 -1.617 -15.723 1.00 88.25 507 PRO A O 1
ATOM 4104 N N . MET A 1 508 ? -18.181 0.618 -15.550 1.00 84.94 508 MET A N 1
ATOM 4105 C CA . MET A 1 508 ? -19.623 0.862 -15.456 1.00 84.94 508 MET A CA 1
ATOM 4106 C C . MET A 1 508 ? -20.219 1.345 -16.782 1.00 84.94 508 MET A C 1
ATOM 4108 O O . MET A 1 508 ? -21.346 0.978 -17.110 1.00 84.94 508 MET A O 1
ATOM 4112 N N . ARG A 1 509 ? -19.465 2.117 -17.578 1.00 81.94 509 ARG A N 1
ATOM 4113 C CA . ARG A 1 509 ? -19.812 2.465 -18.968 1.00 81.94 509 ARG A CA 1
ATOM 4114 C C . ARG A 1 509 ? -18.577 2.415 -19.864 1.00 81.94 509 ARG A C 1
ATOM 4116 O O . ARG A 1 509 ? -17.474 2.755 -19.440 1.00 81.94 509 ARG A O 1
ATOM 4123 N N . TRP A 1 510 ? -18.761 1.982 -21.107 1.00 90.62 510 TRP A N 1
ATOM 4124 C CA . TRP A 1 510 ? -17.704 1.857 -22.111 1.00 90.62 510 TRP A CA 1
ATOM 4125 C C . TRP A 1 510 ? -18.255 2.092 -23.516 1.00 90.62 510 TRP A C 1
ATOM 4127 O O . TRP A 1 510 ? -19.459 1.978 -23.753 1.00 90.62 510 TRP A O 1
ATOM 4137 N N . ARG A 1 511 ? -17.353 2.368 -24.456 1.00 81.81 511 ARG A N 1
ATOM 4138 C CA . ARG A 1 511 ? -17.626 2.424 -25.892 1.00 81.81 511 ARG A CA 1
ATOM 4139 C C . ARG A 1 511 ? -16.978 1.233 -26.586 1.00 81.81 511 ARG A C 1
ATOM 4141 O O . ARG A 1 511 ? -15.902 0.800 -26.182 1.00 81.81 511 ARG A O 1
ATOM 4148 N N . ASP A 1 512 ? -17.678 0.686 -27.579 1.00 82.00 512 ASP A N 1
ATOM 4149 C CA . ASP A 1 512 ? -17.398 -0.542 -28.341 1.00 82.00 512 ASP A CA 1
ATOM 4150 C C . ASP A 1 512 ? -17.157 -1.802 -27.489 1.00 82.00 512 ASP A C 1
ATOM 4152 O O . ASP A 1 512 ? -17.948 -2.747 -27.534 1.00 82.00 512 ASP A O 1
ATOM 4156 N N . LYS A 1 513 ? -16.084 -1.825 -26.695 1.00 82.31 513 LYS A N 1
ATOM 4157 C CA . LYS A 1 513 ? -15.739 -2.872 -25.729 1.00 82.31 513 LYS A CA 1
ATOM 4158 C C . LYS A 1 513 ? -15.069 -2.282 -24.501 1.00 82.31 513 LYS A C 1
ATOM 4160 O O . LYS A 1 513 ? -14.305 -1.325 -24.602 1.00 82.31 513 LYS A O 1
ATOM 4165 N N . ILE A 1 514 ? -15.242 -2.956 -23.364 1.00 86.38 514 ILE A N 1
ATOM 4166 C CA . ILE A 1 514 ? -14.403 -2.727 -22.183 1.00 86.38 514 ILE A CA 1
ATOM 4167 C C . ILE A 1 514 ? -12.952 -2.890 -22.617 1.00 86.38 514 ILE A C 1
ATOM 4169 O O . ILE A 1 514 ? -12.550 -3.951 -23.097 1.00 86.38 514 ILE A O 1
ATOM 4173 N N . SER A 1 515 ? -12.166 -1.830 -22.494 1.00 84.31 515 SER A N 1
ATOM 4174 C CA . SER A 1 515 ? -10.732 -1.879 -22.728 1.00 84.31 515 SER A CA 1
ATOM 4175 C C . SER A 1 515 ? -10.044 -0.799 -21.917 1.00 84.31 515 SER A C 1
ATOM 4177 O O . SER A 1 515 ? -10.373 0.378 -22.045 1.00 84.31 515 SER A O 1
ATOM 4179 N N . MET A 1 516 ? -9.114 -1.217 -21.059 1.00 85.75 516 MET A N 1
ATOM 4180 C CA . MET A 1 516 ? -8.434 -0.325 -20.123 1.00 85.75 516 MET A CA 1
ATOM 4181 C C . MET A 1 516 ? -6.940 -0.608 -20.051 1.00 85.75 516 MET A C 1
ATOM 4183 O O . MET A 1 516 ? -6.496 -1.760 -20.097 1.00 85.75 516 MET A O 1
ATOM 4187 N N . ARG A 1 517 ? -6.189 0.467 -19.841 1.00 87.12 517 ARG A N 1
ATOM 4188 C CA . ARG A 1 517 ? -4.907 0.473 -19.150 1.00 87.12 517 ARG A CA 1
ATOM 4189 C C . ARG A 1 517 ? -4.991 1.402 -17.942 1.00 87.12 517 ARG A C 1
ATOM 4191 O O . ARG A 1 517 ? -5.708 2.398 -17.999 1.00 87.12 517 ARG A O 1
ATOM 4198 N N . VAL A 1 518 ? -4.276 1.078 -16.871 1.00 87.75 518 VAL A N 1
ATOM 4199 C CA . VAL A 1 518 ? -4.392 1.702 -15.551 1.00 87.75 518 VAL A CA 1
ATOM 4200 C C . VAL A 1 518 ? -3.021 1.921 -14.900 1.00 87.75 518 VAL A C 1
ATOM 4202 O O . VAL A 1 518 ? -2.084 1.157 -15.136 1.00 87.75 518 VAL A O 1
ATOM 4205 N N . GLU A 1 519 ? -2.911 2.967 -14.086 1.00 89.81 519 GLU A N 1
ATOM 4206 C CA . GLU A 1 519 ? -1.821 3.200 -13.127 1.00 89.81 519 GLU A CA 1
ATOM 4207 C C . GLU A 1 519 ? -2.434 3.626 -11.790 1.00 89.81 519 GLU A C 1
ATOM 4209 O O . GLU A 1 519 ? -3.478 4.276 -11.782 1.00 89.81 519 GLU A O 1
ATOM 4214 N N . VAL A 1 520 ? -1.799 3.286 -10.672 1.00 89.25 520 VAL A N 1
ATOM 4215 C CA . VAL A 1 520 ? -2.240 3.626 -9.314 1.00 89.25 520 VAL A CA 1
ATOM 4216 C C . VAL A 1 520 ? -1.075 4.310 -8.616 1.00 89.25 520 VAL A C 1
ATOM 4218 O O . VAL A 1 520 ? 0.007 3.738 -8.526 1.00 89.25 520 VAL A O 1
ATOM 4221 N N . TYR A 1 521 ? -1.293 5.527 -8.127 1.00 85.44 521 TYR A N 1
ATOM 4222 C CA . TYR A 1 521 ? -0.257 6.332 -7.484 1.00 85.44 521 TYR A CA 1
ATOM 4223 C C . TYR A 1 521 ? -0.352 6.251 -5.961 1.00 85.44 521 TYR A C 1
ATOM 4225 O O . TYR A 1 521 ? -1.460 6.245 -5.420 1.00 85.44 521 TYR A O 1
ATOM 4233 N N . GLY A 1 522 ? 0.785 6.238 -5.263 1.00 85.31 522 GLY A N 1
ATOM 4234 C CA . GLY A 1 522 ? 0.830 6.194 -3.801 1.00 85.31 522 GLY A CA 1
ATOM 4235 C C . GLY A 1 522 ? 2.240 6.122 -3.211 1.00 85.31 522 GLY A C 1
ATOM 4236 O O . GLY A 1 522 ? 3.191 6.607 -3.815 1.00 85.31 522 GLY A O 1
ATOM 4237 N N . CYS A 1 523 ? 2.373 5.536 -2.020 1.00 83.44 523 CYS A N 1
ATOM 4238 C CA . CYS A 1 523 ? 3.652 5.283 -1.343 1.00 83.44 523 CYS A CA 1
ATOM 4239 C C . CYS A 1 523 ? 3.547 4.126 -0.321 1.00 83.44 523 CYS A C 1
ATOM 4241 O O . CYS A 1 523 ? 2.467 3.569 -0.105 1.00 83.44 523 CYS A O 1
ATOM 4243 N N . ASP A 1 524 ? 4.673 3.724 0.283 1.00 81.19 524 ASP A N 1
ATOM 4244 C CA . ASP A 1 524 ? 4.730 2.720 1.363 1.00 81.19 524 ASP A CA 1
ATOM 4245 C C . ASP A 1 524 ? 3.944 3.142 2.620 1.00 81.19 524 ASP A C 1
ATOM 4247 O O . ASP A 1 524 ? 4.006 4.297 3.042 1.00 81.19 524 ASP A O 1
ATOM 4251 N N . TYR A 1 525 ? 3.243 2.190 3.252 1.00 83.00 525 TYR A N 1
ATOM 4252 C CA . TYR A 1 525 ? 2.503 2.407 4.500 1.00 83.00 525 TYR A CA 1
ATOM 4253 C C . TYR A 1 525 ? 3.057 1.538 5.640 1.00 83.00 525 TYR A C 1
ATOM 4255 O O . TYR A 1 525 ? 3.101 0.313 5.536 1.00 83.00 525 TYR A O 1
ATOM 4263 N N . VAL A 1 526 ? 3.447 2.167 6.753 1.00 79.19 526 VAL A N 1
ATOM 4264 C CA . VAL A 1 526 ? 3.984 1.496 7.952 1.00 79.19 526 VAL A CA 1
ATOM 4265 C C . VAL A 1 526 ? 3.002 1.669 9.110 1.00 79.19 526 VAL A C 1
ATOM 4267 O O . VAL A 1 526 ? 2.578 2.790 9.379 1.00 79.19 526 VAL A O 1
ATOM 4270 N N . ALA A 1 527 ? 2.642 0.578 9.794 1.00 80.88 527 ALA A N 1
ATOM 4271 C CA . ALA A 1 527 ? 1.560 0.544 10.784 1.00 80.88 527 ALA A CA 1
ATOM 4272 C C . ALA A 1 527 ? 2.029 0.175 12.206 1.00 80.88 527 ALA A C 1
ATOM 4274 O O . ALA A 1 527 ? 2.213 -1.001 12.527 1.00 80.88 527 ALA A O 1
ATOM 4275 N N . ASP A 1 528 ? 2.137 1.166 13.095 1.00 85.44 528 ASP A N 1
ATOM 4276 C CA . ASP A 1 528 ? 2.252 0.924 14.539 1.00 85.44 528 ASP A CA 1
ATOM 4277 C C . ASP A 1 528 ? 0.870 0.558 15.101 1.00 85.44 528 ASP A C 1
ATOM 4279 O O . ASP A 1 528 ? -0.036 1.390 15.127 1.00 85.44 528 ASP A O 1
ATOM 4283 N N . THR A 1 529 ? 0.698 -0.693 15.538 1.00 89.12 529 THR A N 1
ATOM 4284 C CA . THR A 1 529 ? -0.620 -1.286 15.836 1.00 89.12 529 THR A CA 1
ATOM 4285 C C . THR A 1 529 ? -0.746 -1.753 17.287 1.00 89.12 529 THR A C 1
ATOM 4287 O O . THR A 1 529 ? 0.184 -2.343 17.836 1.00 89.12 529 THR A O 1
ATOM 4290 N N . LEU A 1 530 ? -1.925 -1.556 17.886 1.00 90.00 530 LEU A N 1
ATOM 4291 C CA . LEU A 1 530 ? -2.347 -2.146 19.160 1.00 90.00 530 LEU A CA 1
ATOM 4292 C C . LEU A 1 530 ? -3.660 -2.915 19.007 1.00 90.00 530 LEU A C 1
ATOM 4294 O O . LEU A 1 530 ? -4.585 -2.435 18.359 1.00 90.00 530 LEU A O 1
ATOM 4298 N N . TYR A 1 531 ? -3.771 -4.054 19.686 1.00 91.31 531 TYR A N 1
ATOM 4299 C CA . TYR A 1 531 ? -5.034 -4.759 19.911 1.00 91.31 531 TYR A CA 1
ATOM 4300 C C . TYR A 1 531 ? -5.504 -4.628 21.364 1.00 91.31 531 TYR A C 1
ATOM 4302 O O . TYR A 1 531 ? -4.703 -4.711 22.306 1.00 91.31 531 TYR A O 1
ATOM 4310 N N . PHE A 1 532 ? -6.818 -4.459 21.511 1.00 89.12 532 PHE A N 1
ATOM 4311 C CA . PHE A 1 532 ? -7.566 -4.332 22.754 1.00 89.12 532 PHE A CA 1
ATOM 4312 C C . PHE A 1 532 ? -8.634 -5.432 22.827 1.00 89.12 532 PHE A C 1
ATOM 4314 O O . PHE A 1 532 ? -9.315 -5.705 21.842 1.00 89.12 532 PHE A O 1
ATOM 4321 N N . ASN A 1 533 ? -8.798 -6.062 23.991 1.00 78.44 533 ASN A N 1
ATOM 4322 C CA . ASN A 1 533 ? -9.688 -7.213 24.192 1.00 78.44 533 ASN A CA 1
ATOM 4323 C C . ASN A 1 533 ? -10.895 -6.920 25.112 1.00 78.44 533 ASN A C 1
ATOM 4325 O O . ASN A 1 533 ? -11.387 -7.829 25.776 1.00 78.44 533 ASN A O 1
ATOM 4329 N N . GLY A 1 534 ? -11.294 -5.653 25.268 1.00 74.62 534 GLY A N 1
ATOM 4330 C CA . GLY A 1 534 ? -12.330 -5.232 26.224 1.00 74.62 534 GLY A CA 1
ATOM 4331 C C . GLY A 1 534 ? -11.872 -5.170 27.694 1.00 74.62 534 GLY A C 1
ATOM 4332 O O . GLY A 1 534 ? -12.468 -4.453 28.497 1.00 74.62 534 GLY A O 1
ATOM 4333 N N . THR A 1 535 ? -10.770 -5.834 28.063 1.00 74.75 535 THR A N 1
ATOM 4334 C CA . THR A 1 535 ? -10.068 -5.614 29.350 1.00 74.75 535 THR A CA 1
ATOM 4335 C C . THR A 1 535 ? -8.812 -4.752 29.196 1.00 74.75 535 THR A C 1
ATOM 4337 O O . THR A 1 535 ? -8.307 -4.205 30.176 1.00 74.75 535 THR A O 1
ATOM 4340 N N . SER A 1 536 ? -8.292 -4.632 27.972 1.00 82.25 536 SER A N 1
ATOM 4341 C CA . SER A 1 536 ? -7.101 -3.845 27.667 1.00 82.25 536 SER A CA 1
ATOM 4342 C C . SER A 1 536 ? -7.350 -2.343 27.797 1.00 82.25 536 SER A C 1
ATOM 4344 O O . SER A 1 536 ? -8.381 -1.838 27.362 1.00 82.25 536 SER A O 1
ATOM 4346 N N . LEU A 1 537 ? -6.358 -1.609 28.301 1.00 87.56 537 LEU A N 1
ATOM 4347 C CA . LEU A 1 537 ? -6.334 -0.146 28.239 1.00 87.56 537 LEU A CA 1
ATOM 4348 C C . LEU A 1 537 ? -4.901 0.377 28.137 1.00 87.56 537 LEU A C 1
ATOM 4350 O O . LEU A 1 537 ? -3.956 -0.260 28.612 1.00 87.56 537 LEU A O 1
ATOM 4354 N N . VAL A 1 538 ? -4.747 1.569 27.564 1.00 91.94 538 VAL A N 1
ATOM 4355 C CA . VAL A 1 538 ? -3.528 2.381 27.673 1.00 91.94 538 VAL A CA 1
ATOM 4356 C C . VAL A 1 538 ? -3.875 3.684 28.381 1.00 91.94 538 VAL A C 1
ATOM 4358 O O . VAL A 1 538 ? -4.789 4.394 27.973 1.00 91.94 538 VAL A O 1
ATOM 4361 N N . LYS A 1 539 ? -3.125 4.007 29.433 1.00 91.06 539 LYS A N 1
ATOM 4362 C CA . LYS A 1 539 ? -3.173 5.274 30.166 1.00 91.06 539 LYS A CA 1
ATOM 4363 C C . LYS A 1 539 ? -1.907 6.076 29.846 1.00 91.06 539 LYS A C 1
ATOM 4365 O O . LYS A 1 539 ? -0.816 5.640 30.199 1.00 91.06 539 LYS A O 1
ATOM 4370 N N . MET A 1 540 ? -2.044 7.252 29.244 1.00 90.25 540 MET A N 1
ATOM 4371 C CA . MET A 1 540 ? -0.981 8.255 29.088 1.00 90.25 540 MET A CA 1
ATOM 4372 C C . MET A 1 540 ? -1.146 9.327 30.167 1.00 90.25 540 MET A C 1
ATOM 4374 O O . MET A 1 540 ? -2.230 9.893 30.290 1.00 90.25 540 MET A O 1
ATOM 4378 N N . ASP A 1 541 ? -0.112 9.620 30.955 1.00 86.62 541 ASP A N 1
ATOM 4379 C CA . ASP A 1 541 ? -0.219 10.591 32.050 1.00 86.62 541 ASP A CA 1
ATOM 4380 C C . ASP A 1 541 ? 0.044 12.038 31.587 1.00 86.62 541 ASP A C 1
ATOM 4382 O O . ASP A 1 541 ? 1.083 12.325 30.995 1.00 86.62 541 ASP A O 1
ATOM 4386 N N . LEU A 1 542 ? -0.892 12.952 31.878 1.00 87.88 542 LEU A N 1
ATOM 4387 C CA . LEU A 1 542 ? -0.794 14.388 31.566 1.00 87.88 542 LEU A CA 1
ATOM 4388 C C . LEU A 1 542 ? -0.469 15.258 32.796 1.00 87.88 542 LEU A C 1
ATOM 4390 O O . LEU A 1 542 ? -0.462 16.482 32.691 1.00 87.88 542 LEU A O 1
ATOM 4394 N N . LEU A 1 543 ? -0.183 14.664 33.964 1.00 81.31 543 LEU A N 1
ATOM 4395 C CA . LEU A 1 543 ? 0.212 15.424 35.162 1.00 81.31 543 LEU A CA 1
ATOM 4396 C C . LEU A 1 543 ? 1.558 16.156 35.000 1.00 81.31 543 LEU A C 1
ATOM 4398 O O . LEU A 1 543 ? 1.825 17.105 35.734 1.00 81.31 543 LEU A O 1
ATOM 4402 N N . ARG A 1 544 ? 2.406 15.707 34.064 1.00 77.00 544 ARG A N 1
ATOM 4403 C CA . ARG A 1 544 ? 3.676 16.363 33.699 1.00 77.00 544 ARG A CA 1
ATOM 4404 C C . ARG A 1 544 ? 3.504 17.318 32.517 1.00 77.00 544 ARG A C 1
ATOM 4406 O O . ARG A 1 544 ? 3.931 18.464 32.603 1.00 77.00 544 ARG A O 1
ATOM 4413 N N . ASP A 1 545 ? 2.839 16.848 31.462 1.00 82.19 545 ASP A N 1
ATOM 4414 C CA . ASP A 1 545 ? 2.660 17.555 30.189 1.00 82.19 545 ASP A CA 1
ATOM 4415 C C . ASP A 1 545 ? 1.156 17.774 29.886 1.00 82.19 545 ASP A C 1
ATOM 4417 O O . ASP A 1 545 ? 0.577 17.055 29.066 1.00 82.19 545 ASP A O 1
ATOM 4421 N N . PRO A 1 546 ? 0.479 18.728 30.556 1.00 86.25 546 PRO A N 1
ATOM 4422 C CA . PRO A 1 546 ? -0.944 18.987 30.345 1.00 86.25 546 PRO A CA 1
ATOM 4423 C C . PRO A 1 546 ? -1.219 19.632 28.980 1.00 86.25 546 PRO A C 1
ATOM 4425 O O . PRO A 1 546 ? -0.545 20.574 28.558 1.00 86.25 546 PRO A O 1
ATOM 4428 N N . ILE A 1 547 ? -2.273 19.175 28.303 1.00 86.88 547 ILE A N 1
ATOM 4429 C CA . ILE A 1 547 ? -2.719 19.735 27.022 1.00 86.88 547 ILE A CA 1
ATOM 4430 C C . ILE A 1 547 ? -3.567 20.976 27.309 1.00 86.88 547 ILE A C 1
ATOM 4432 O O . ILE A 1 547 ? -4.621 20.871 27.925 1.00 86.88 547 ILE A O 1
ATOM 4436 N N . SER A 1 548 ? -3.133 22.151 26.848 1.00 88.38 548 SER A N 1
ATOM 4437 C CA . SER A 1 548 ? -3.878 23.416 26.962 1.00 88.38 548 SER A CA 1
ATOM 4438 C C . SER A 1 548 ? -3.805 24.166 25.629 1.00 88.38 548 SER A C 1
ATOM 4440 O O . SER A 1 548 ? -2.955 25.034 25.427 1.00 88.38 548 SER A O 1
ATOM 4442 N N . ALA A 1 549 ? -4.657 23.782 24.673 1.00 86.94 549 ALA A N 1
ATOM 4443 C CA . ALA A 1 549 ? -4.485 24.132 23.259 1.00 86.94 549 ALA A CA 1
ATOM 4444 C C . ALA A 1 549 ? -5.765 24.656 22.575 1.00 86.94 549 ALA A C 1
ATOM 4446 O O . ALA A 1 549 ? -6.888 24.488 23.054 1.00 86.94 549 ALA A O 1
ATOM 4447 N N . TYR A 1 550 ? -5.580 25.368 21.457 1.00 87.69 550 TYR A N 1
ATOM 4448 C CA . TYR A 1 550 ? -6.650 25.910 20.597 1.00 87.69 550 TYR A CA 1
ATOM 4449 C C . TYR A 1 550 ? -6.856 25.089 19.313 1.00 87.69 550 TYR A C 1
ATOM 4451 O O . TYR A 1 550 ? -7.715 25.437 18.499 1.00 87.69 550 TYR A O 1
ATOM 4459 N N . ARG A 1 551 ? -6.014 24.080 19.085 1.00 87.88 551 ARG A N 1
ATOM 4460 C CA . ARG A 1 551 ? -5.944 23.277 17.867 1.00 87.88 551 ARG A CA 1
ATOM 4461 C C . ARG A 1 551 ? -5.417 21.902 18.225 1.00 87.88 551 ARG A C 1
ATOM 4463 O O . ARG A 1 551 ? -4.287 21.792 18.696 1.00 87.88 551 ARG A O 1
ATOM 4470 N N . GLU A 1 552 ? -6.209 20.882 17.932 1.00 84.06 552 GLU A N 1
ATOM 4471 C CA . GLU A 1 552 ? -5.780 19.493 18.018 1.00 84.06 552 GLU A CA 1
ATOM 4472 C C . GLU A 1 552 ? -6.227 18.752 16.765 1.00 84.06 552 GLU A C 1
ATOM 4474 O O . GLU A 1 552 ? -7.328 18.975 16.252 1.00 84.06 552 GLU A O 1
ATOM 4479 N N . VAL A 1 553 ? -5.364 17.860 16.294 1.00 89.25 553 VAL A N 1
ATOM 4480 C CA . VAL A 1 553 ? -5.659 16.892 15.243 1.00 89.25 553 VAL A CA 1
ATOM 4481 C C . VAL A 1 553 ? -5.452 15.504 15.835 1.00 89.25 553 VAL A C 1
ATOM 4483 O O . VAL A 1 553 ? -4.362 15.194 16.307 1.00 89.25 553 VAL A O 1
ATOM 4486 N N . LEU A 1 554 ? -6.490 14.676 15.820 1.00 91.25 554 LEU A N 1
ATOM 4487 C CA . LEU A 1 554 ? -6.434 13.264 16.184 1.00 91.25 554 LEU A CA 1
ATOM 4488 C C . LEU A 1 554 ? -6.718 12.450 14.918 1.00 91.25 554 LEU A C 1
ATOM 4490 O O . LEU A 1 554 ? -7.769 12.610 14.296 1.00 91.25 554 LEU A O 1
ATOM 4494 N N . ARG A 1 555 ? -5.770 11.600 14.518 1.00 90.75 555 ARG A N 1
ATOM 4495 C CA . ARG A 1 555 ? -5.884 10.712 13.350 1.00 90.75 555 ARG A CA 1
ATOM 4496 C C . ARG A 1 555 ? -5.508 9.300 13.762 1.00 90.75 555 ARG A C 1
ATOM 4498 O O . ARG A 1 555 ? -4.471 9.124 14.390 1.00 90.75 555 ARG A O 1
ATOM 4505 N N . PHE A 1 556 ? -6.331 8.319 13.421 1.00 93.12 556 PHE A N 1
ATOM 4506 C CA . PHE A 1 556 ? -6.055 6.901 13.654 1.00 93.12 556 PHE A CA 1
ATOM 4507 C C . PHE A 1 556 ? -6.930 6.042 12.745 1.00 93.12 556 PHE A C 1
ATOM 4509 O O . PHE A 1 556 ? -7.897 6.539 12.164 1.00 93.12 556 PHE A O 1
ATOM 4516 N N . ARG A 1 557 ? -6.620 4.749 12.658 1.00 91.19 557 ARG A N 1
ATOM 4517 C CA . ARG A 1 557 ? -7.516 3.755 12.055 1.00 91.19 557 ARG A CA 1
ATOM 4518 C C . ARG A 1 557 ? -7.919 2.736 13.107 1.00 91.19 557 ARG A C 1
ATOM 4520 O O . ARG A 1 557 ? -7.113 2.433 13.988 1.00 91.19 557 ARG A O 1
ATOM 4527 N N . PHE A 1 558 ? -9.137 2.209 13.039 1.00 93.44 558 PHE A N 1
ATOM 4528 C CA . PHE A 1 558 ? -9.590 1.143 13.939 1.00 93.44 558 PHE A CA 1
ATOM 4529 C C . PHE A 1 558 ? -10.313 0.024 13.188 1.00 93.44 558 PHE A C 1
ATOM 4531 O O . PHE A 1 558 ? -10.918 0.265 12.150 1.00 93.44 558 PHE A O 1
ATOM 4538 N N . LYS A 1 559 ? -10.238 -1.199 13.714 1.00 88.06 559 LYS A N 1
ATOM 4539 C CA . LYS A 1 559 ? -10.876 -2.410 13.176 1.00 88.06 559 LYS A CA 1
ATOM 4540 C C . LYS A 1 559 ? -11.553 -3.133 14.333 1.00 88.06 559 LYS A C 1
ATOM 4542 O O . LYS A 1 559 ? -10.887 -3.430 15.323 1.00 88.06 559 LYS A O 1
ATOM 4547 N N . THR A 1 560 ? -12.855 -3.382 14.259 1.00 83.06 560 THR A N 1
ATOM 4548 C CA . THR A 1 560 ? -13.617 -3.998 15.360 1.00 83.06 560 THR A CA 1
ATOM 4549 C C . THR A 1 560 ? -14.793 -4.814 14.843 1.00 83.06 560 THR A C 1
ATOM 4551 O O . THR A 1 560 ? -15.327 -4.526 13.779 1.00 83.06 560 THR A O 1
ATOM 4554 N N . SER A 1 561 ? -15.184 -5.823 15.619 1.00 74.56 561 SER A N 1
ATOM 4555 C CA . SER A 1 561 ? -16.397 -6.628 15.453 1.00 74.56 561 SER A CA 1
ATOM 4556 C C . SER A 1 561 ? -17.446 -6.351 16.543 1.00 74.56 561 SER A C 1
ATOM 4558 O O . SER A 1 561 ? -18.418 -7.093 16.667 1.00 74.56 561 SER A O 1
ATOM 4560 N N . THR A 1 562 ? -17.238 -5.331 17.385 1.00 73.12 562 THR A N 1
ATOM 4561 C CA . THR A 1 562 ? -18.152 -4.978 18.484 1.00 73.12 562 THR A CA 1
ATOM 4562 C C . THR A 1 562 ? -18.917 -3.700 18.179 1.00 73.12 562 THR A C 1
ATOM 4564 O O . THR A 1 562 ? -18.312 -2.684 17.863 1.00 73.12 562 THR A O 1
ATOM 4567 N N . ALA A 1 563 ? -20.237 -3.726 18.365 1.00 65.81 563 ALA A N 1
ATOM 4568 C CA . ALA A 1 563 ? -21.158 -2.614 18.111 1.00 65.81 563 ALA A CA 1
ATOM 4569 C C . ALA A 1 563 ? -20.922 -1.343 18.958 1.00 65.81 563 ALA A C 1
ATOM 4571 O O . ALA A 1 563 ? -21.506 -0.291 18.681 1.00 65.81 563 ALA A O 1
ATOM 4572 N N . SER A 1 564 ? -20.161 -1.430 20.055 1.00 73.00 564 SER A N 1
ATOM 4573 C CA . SER A 1 564 ? -19.975 -0.354 21.038 1.00 73.00 564 SER A CA 1
ATOM 4574 C C . SER A 1 564 ? -18.683 -0.531 21.842 1.00 73.00 564 SER A C 1
ATOM 4576 O O . SER A 1 564 ? -18.248 -1.654 22.072 1.00 73.00 564 SER A O 1
ATOM 4578 N N . GLY A 1 565 ? -18.075 0.576 22.283 1.00 84.00 565 GLY A N 1
ATOM 4579 C CA . GLY A 1 565 ? -16.873 0.555 23.124 1.00 84.00 565 GLY A CA 1
ATOM 4580 C C . GLY A 1 565 ? -16.162 1.909 23.249 1.00 84.00 565 GLY A C 1
ATOM 4581 O O . GLY A 1 565 ? -16.074 2.674 22.287 1.00 84.00 565 GLY A O 1
ATOM 4582 N N . ALA A 1 566 ? -15.641 2.227 24.435 1.00 87.38 566 ALA A N 1
ATOM 4583 C CA . ALA A 1 566 ? -14.903 3.464 24.702 1.00 87.38 566 ALA A CA 1
ATOM 4584 C C . ALA A 1 566 ? -13.503 3.447 24.050 1.00 87.38 566 ALA A C 1
ATOM 4586 O O . ALA A 1 566 ? -12.628 2.688 24.463 1.00 87.38 566 ALA A O 1
ATOM 4587 N N . LEU A 1 567 ? -13.282 4.304 23.045 1.00 92.94 567 LEU A N 1
ATOM 4588 C CA . LEU A 1 567 ? -12.063 4.333 22.224 1.00 92.94 567 LEU A CA 1
ATOM 4589 C C . LEU A 1 567 ? -10.993 5.286 22.771 1.00 92.94 567 LEU A C 1
ATOM 4591 O O . LEU A 1 567 ? -9.824 4.910 22.855 1.00 92.94 567 LEU A O 1
ATOM 4595 N N . LEU A 1 568 ? -11.377 6.502 23.168 1.00 94.50 568 LEU A N 1
ATOM 4596 C CA . LEU A 1 568 ? -10.505 7.467 23.841 1.00 94.50 568 LEU A CA 1
ATOM 4597 C C . LEU A 1 568 ? -11.291 8.298 24.860 1.00 94.50 568 LEU A C 1
ATOM 4599 O O . LEU A 1 568 ? -12.403 8.746 24.587 1.00 94.50 568 LEU A O 1
ATOM 4603 N N . TYR A 1 569 ? -10.686 8.566 26.015 1.00 94.88 569 TYR A N 1
ATOM 4604 C CA . TYR A 1 569 ? -11.228 9.476 27.020 1.00 94.88 569 TYR A CA 1
ATOM 4605 C C . TYR A 1 569 ? -10.138 10.320 27.684 1.00 94.88 569 TYR A C 1
ATOM 4607 O O . TYR A 1 569 ? -9.102 9.797 28.086 1.00 94.88 569 TYR A O 1
ATOM 4615 N N . SER A 1 570 ? -10.379 11.614 27.888 1.00 93.31 570 SER A N 1
ATOM 4616 C CA . SER A 1 570 ? -9.569 12.445 28.785 1.00 93.31 570 SER A CA 1
ATOM 4617 C C . SER A 1 570 ? -10.379 13.613 29.345 1.00 93.31 570 SER A C 1
ATOM 4619 O O . SER A 1 570 ? -11.355 14.043 28.732 1.00 93.31 570 SER A O 1
ATOM 4621 N N . ARG A 1 571 ? -9.963 14.150 30.501 1.00 91.81 571 ARG A N 1
ATOM 4622 C CA . ARG A 1 571 ? -10.602 15.312 31.136 1.00 91.81 571 ARG A CA 1
ATOM 4623 C C . ARG A 1 571 ? -9.637 16.219 31.894 1.00 91.81 571 ARG A C 1
ATOM 4625 O O . ARG A 1 571 ? -8.560 15.798 32.320 1.00 91.81 571 ARG A O 1
ATOM 4632 N N . GLY A 1 572 ? -10.064 17.457 32.097 1.00 88.81 572 GLY A N 1
ATOM 4633 C CA . GLY A 1 572 ? -9.398 18.468 32.906 1.00 88.81 572 GLY A CA 1
ATOM 4634 C C . GLY A 1 572 ? -9.811 18.479 34.382 1.00 88.81 572 GLY A C 1
ATOM 4635 O O . GLY A 1 572 ? -10.475 17.577 34.913 1.00 88.81 572 GLY A O 1
ATOM 4636 N N . THR A 1 573 ? -9.433 19.566 35.054 1.00 85.25 573 THR A N 1
ATOM 4637 C CA . THR A 1 573 ? -9.964 19.986 36.362 1.00 85.25 573 THR A CA 1
ATOM 4638 C C . THR A 1 573 ? -11.000 21.106 36.256 1.00 85.25 573 THR A C 1
ATOM 4640 O O . THR A 1 573 ? -11.659 21.383 37.251 1.00 85.25 573 THR A O 1
ATOM 4643 N N . GLN A 1 574 ? -11.157 21.735 35.084 1.00 83.50 574 GLN A N 1
ATOM 4644 C CA . GLN A 1 574 ? -12.065 22.869 34.840 1.00 83.50 574 GLN A CA 1
ATOM 4645 C C . GLN A 1 574 ? -13.395 22.471 34.163 1.00 83.50 574 GLN A C 1
ATOM 4647 O O . GLN A 1 574 ? -14.198 23.334 33.835 1.00 83.50 574 GLN A O 1
ATOM 4652 N N . GLY A 1 575 ? -13.653 21.169 33.993 1.00 84.12 575 GLY A N 1
ATOM 4653 C CA . GLY A 1 575 ? -14.845 20.640 33.314 1.00 84.12 575 GLY A CA 1
ATOM 4654 C C . GLY A 1 575 ? -14.611 20.263 31.849 1.00 84.12 575 GLY A C 1
ATOM 4655 O O . GLY A 1 575 ? -15.423 19.551 31.274 1.00 84.12 575 GLY A O 1
ATOM 4656 N N . ASP A 1 576 ? -13.481 20.663 31.257 1.00 92.75 576 ASP A N 1
ATOM 4657 C CA . ASP A 1 576 ? -13.032 20.204 29.942 1.00 92.75 576 ASP A CA 1
ATOM 4658 C C . ASP A 1 576 ? -13.000 18.673 29.862 1.00 92.75 576 ASP A C 1
ATOM 4660 O O . ASP A 1 576 ? -12.436 18.015 30.743 1.00 92.75 576 ASP A O 1
ATOM 4664 N N . TYR A 1 577 ? -13.511 18.099 28.775 1.00 93.75 577 TYR A N 1
ATOM 4665 C CA . TYR A 1 577 ? -13.287 16.692 28.452 1.00 93.75 577 TYR A CA 1
ATOM 4666 C C . TYR A 1 577 ? -13.415 16.417 26.960 1.00 93.75 577 TYR A C 1
ATOM 4668 O O . TYR A 1 577 ? -14.041 17.167 26.212 1.00 93.75 577 TYR A O 1
ATOM 4676 N N . ILE A 1 578 ? -12.840 15.292 26.547 1.00 94.19 578 ILE A N 1
ATOM 4677 C CA . ILE A 1 578 ? -13.026 14.696 25.229 1.00 94.19 578 ILE A CA 1
ATOM 4678 C C . ILE A 1 578 ? -13.266 13.193 25.400 1.00 94.19 578 ILE A C 1
ATOM 4680 O O . ILE A 1 578 ? -12.489 12.496 26.054 1.00 94.19 578 ILE A O 1
ATOM 4684 N N . ALA A 1 579 ? -14.366 12.705 24.834 1.00 94.69 579 ALA A N 1
ATOM 4685 C CA . ALA A 1 579 ? -14.814 11.324 24.929 1.00 94.69 579 ALA A CA 1
ATOM 4686 C C . ALA A 1 579 ? -15.202 10.818 23.534 1.00 94.69 579 ALA A C 1
ATOM 4688 O O . ALA A 1 579 ? -16.209 11.243 22.972 1.00 94.69 579 ALA A O 1
ATOM 4689 N N . LEU A 1 580 ? -14.388 9.926 22.974 1.00 95.75 580 LEU A N 1
ATOM 4690 C CA . LEU A 1 580 ? -14.599 9.287 21.680 1.00 95.75 580 LEU A CA 1
ATOM 4691 C C . LEU A 1 580 ? -14.916 7.807 21.912 1.00 95.75 580 LEU A C 1
ATOM 4693 O O . LEU A 1 580 ? -14.150 7.085 22.551 1.00 95.75 580 LEU A O 1
ATOM 4697 N N . GLN A 1 581 ? -16.055 7.355 21.410 1.00 93.44 581 GLN A N 1
ATOM 4698 C CA . GLN A 1 581 ? -16.605 6.031 21.685 1.00 93.44 581 GLN A CA 1
ATOM 4699 C C . GLN A 1 581 ? -17.326 5.502 20.451 1.00 93.44 581 GLN A C 1
ATOM 4701 O O . GLN A 1 581 ? -17.964 6.266 19.730 1.00 93.44 581 GLN A O 1
ATOM 4706 N N . LEU A 1 582 ? -17.276 4.197 20.223 1.00 87.88 582 LEU A N 1
ATOM 4707 C CA . LEU A 1 582 ? -18.220 3.551 19.326 1.00 87.88 582 LEU A CA 1
ATOM 4708 C C . LEU A 1 582 ? -19.523 3.292 20.091 1.00 87.88 582 LEU A C 1
ATOM 4710 O O . LEU A 1 582 ? -19.486 2.888 21.255 1.00 87.88 582 LEU A O 1
ATOM 4714 N N . ARG A 1 583 ? -20.666 3.537 19.452 1.00 82.12 583 ARG A N 1
ATOM 4715 C CA . ARG A 1 583 ? -22.004 3.286 19.990 1.00 82.12 583 ARG A CA 1
ATOM 4716 C C . ARG A 1 583 ? -22.964 2.936 18.853 1.00 82.12 583 ARG A C 1
ATOM 4718 O O . ARG A 1 583 ? -23.026 3.678 17.879 1.00 82.12 583 ARG A O 1
ATOM 4725 N N . ASP A 1 584 ? -23.763 1.881 19.018 1.00 71.44 584 ASP A N 1
ATOM 4726 C CA . ASP A 1 584 ? -24.816 1.482 18.066 1.00 71.44 584 ASP A CA 1
ATOM 4727 C C . ASP A 1 584 ? -24.306 1.458 16.596 1.00 71.44 584 ASP A C 1
ATOM 4729 O O . ASP A 1 584 ? -24.944 1.971 15.676 1.00 71.44 584 ASP A O 1
ATOM 4733 N N . ASN A 1 585 ? -23.096 0.911 16.399 1.00 64.31 585 ASN A N 1
ATOM 4734 C CA . ASN A 1 585 ? -22.359 0.790 15.129 1.00 64.31 585 ASN A CA 1
ATOM 4735 C C . ASN A 1 585 ? -21.951 2.133 14.475 1.00 64.31 585 ASN A C 1
ATOM 4737 O O . ASN A 1 585 ? -21.620 2.164 13.286 1.00 64.31 585 ASN A O 1
ATOM 4741 N N . ARG A 1 586 ? -21.951 3.242 15.232 1.00 80.38 586 ARG A N 1
ATOM 4742 C CA . ARG A 1 586 ? -21.527 4.592 14.809 1.00 80.38 586 ARG A CA 1
ATOM 4743 C C . ARG A 1 586 ? -20.478 5.170 15.759 1.00 80.38 586 ARG A C 1
ATOM 4745 O O . ARG A 1 586 ? -20.480 4.872 16.953 1.00 80.38 586 ARG A O 1
ATOM 4752 N N . LEU A 1 587 ? -19.590 6.031 15.264 1.00 88.19 587 LEU A N 1
ATOM 4753 C CA . LEU A 1 587 ? -18.561 6.659 16.092 1.00 88.19 587 LEU A CA 1
ATOM 4754 C C . LEU A 1 587 ? -19.095 7.976 16.659 1.00 88.19 587 LEU A C 1
ATOM 4756 O O . LEU A 1 587 ? -19.476 8.874 15.909 1.00 88.19 587 LEU A O 1
ATOM 4760 N N . VAL A 1 588 ? -19.131 8.084 17.986 1.00 92.94 588 VAL A N 1
ATOM 4761 C CA . VAL A 1 588 ? -19.680 9.217 18.736 1.00 92.94 588 VAL A CA 1
ATOM 4762 C C . VAL A 1 588 ? -18.564 9.961 19.463 1.00 92.94 588 VAL A C 1
ATOM 4764 O O . VAL A 1 588 ? -17.756 9.358 20.170 1.00 92.94 588 VAL A O 1
ATOM 4767 N N . LEU A 1 589 ? -18.550 11.283 19.326 1.00 95.19 589 LEU A N 1
ATOM 4768 C CA . LEU A 1 589 ? -17.633 12.195 20.000 1.00 95.19 589 LEU A CA 1
ATOM 4769 C C . LEU A 1 589 ? -18.420 13.172 20.874 1.00 95.19 589 LEU A C 1
ATOM 4771 O O . LEU A 1 589 ? -19.203 13.964 20.357 1.00 95.19 589 LEU A O 1
ATOM 4775 N N . ASN A 1 590 ? -18.146 13.164 22.176 1.00 94.75 590 ASN A N 1
ATOM 4776 C CA . ASN A 1 590 ? -18.633 14.159 23.127 1.00 94.75 590 ASN A CA 1
ATOM 4777 C C . ASN A 1 590 ? -17.462 15.033 23.600 1.00 94.75 590 ASN A C 1
ATOM 4779 O O . ASN A 1 590 ? -16.408 14.513 23.977 1.00 94.75 590 ASN A O 1
ATOM 4783 N N . ILE A 1 591 ? -17.633 16.356 23.583 1.00 94.00 591 ILE A N 1
ATOM 4784 C CA . ILE A 1 591 ? -16.581 17.323 23.934 1.00 94.00 591 ILE A CA 1
ATOM 4785 C C . ILE A 1 591 ? -17.148 18.552 24.659 1.00 94.00 591 ILE A C 1
ATOM 4787 O O . ILE A 1 591 ? -18.178 19.098 24.260 1.00 94.00 591 ILE A O 1
ATOM 4791 N N . ASP A 1 592 ? -16.442 19.012 25.693 1.00 93.38 592 ASP A N 1
ATOM 4792 C CA . ASP A 1 592 ? -16.663 20.305 26.354 1.00 93.38 592 ASP A CA 1
ATOM 4793 C C . ASP A 1 592 ? -15.312 21.008 26.588 1.00 93.38 592 ASP A C 1
ATOM 4795 O O . ASP A 1 592 ? -14.282 20.368 26.806 1.00 93.38 592 ASP A O 1
ATOM 4799 N N . LEU A 1 593 ? -15.325 22.338 26.540 1.00 92.44 593 LEU A N 1
ATOM 4800 C CA . LEU A 1 593 ? -14.188 23.247 26.709 1.00 92.44 593 LEU A CA 1
ATOM 4801 C C . LEU A 1 593 ? -14.258 23.976 28.069 1.00 92.44 593 LEU A C 1
ATOM 4803 O O . LEU A 1 593 ? -13.937 25.160 28.157 1.00 92.44 593 LEU A O 1
ATOM 4807 N N . GLY A 1 594 ? -14.769 23.296 29.103 1.00 87.19 594 GLY A N 1
ATOM 4808 C CA . GLY A 1 594 ? -14.961 23.850 30.452 1.00 87.19 594 GLY A CA 1
ATOM 4809 C C . GLY A 1 594 ? -16.214 24.720 30.614 1.00 87.19 594 GLY A C 1
ATOM 4810 O O . GLY A 1 594 ? -16.270 25.560 31.508 1.00 87.19 594 GLY A O 1
ATOM 4811 N N . SER A 1 595 ? -17.212 24.573 29.735 1.00 85.81 595 SER A N 1
ATOM 4812 C CA . SER A 1 595 ? -18.393 25.448 29.671 1.00 85.81 595 SER A CA 1
ATOM 4813 C C . SER A 1 595 ? -19.663 24.895 30.329 1.00 85.81 595 SER A C 1
ATOM 4815 O O . SER A 1 595 ? -20.618 25.649 30.523 1.00 85.81 595 SER A O 1
ATOM 4817 N N . GLY A 1 596 ? -19.704 23.597 30.647 1.00 82.31 596 GLY A N 1
ATOM 4818 C CA . GLY A 1 596 ? -20.922 22.902 31.077 1.00 82.31 596 GLY A CA 1
ATOM 4819 C C . GLY A 1 596 ? -21.909 22.642 29.930 1.00 82.31 596 GLY A C 1
ATOM 4820 O O . GLY A 1 596 ? -23.084 22.377 30.178 1.00 82.31 596 GLY A O 1
ATOM 4821 N N . GLN A 1 597 ? -21.464 22.749 28.673 1.00 85.31 597 GLN A N 1
ATOM 4822 C CA . GLN A 1 597 ? -22.273 22.571 27.466 1.00 85.31 597 GLN A CA 1
ATOM 4823 C C . GLN A 1 597 ? -21.615 21.563 26.519 1.00 85.31 597 GLN A C 1
ATOM 4825 O O . GLN A 1 597 ? -20.973 21.921 25.529 1.00 85.31 597 GLN A O 1
ATOM 4830 N N . SER A 1 598 ? -21.829 20.278 26.802 1.00 87.38 598 SER A N 1
ATOM 4831 C CA . SER A 1 598 ? -21.356 19.192 25.942 1.00 87.38 598 SER A CA 1
ATOM 4832 C C . SER A 1 598 ? -21.876 19.325 24.504 1.00 87.38 598 SER A C 1
ATOM 4834 O O . SER A 1 598 ? -23.066 19.550 24.246 1.00 87.38 598 SER A O 1
ATOM 4836 N N . THR A 1 599 ? -20.965 19.166 23.550 1.00 91.19 599 THR A N 1
ATOM 4837 C CA . THR A 1 599 ? -21.264 19.043 22.121 1.00 91.19 599 THR A CA 1
ATOM 4838 C C . THR A 1 599 ? -21.089 17.583 21.727 1.00 91.19 599 THR A C 1
ATOM 4840 O O . THR A 1 599 ? -20.074 16.983 22.073 1.00 91.19 599 THR A O 1
ATOM 4843 N N . SER A 1 600 ? -22.089 17.012 21.053 1.00 90.38 600 SER A N 1
ATOM 4844 C CA . SER A 1 600 ? -22.176 15.581 20.751 1.00 90.38 600 SER A CA 1
ATOM 4845 C C . SER A 1 600 ? -22.345 15.382 19.250 1.00 90.38 600 SER A C 1
ATOM 4847 O O . SER A 1 600 ? -23.294 15.891 18.658 1.00 90.38 600 SER A O 1
ATOM 4849 N N . LEU A 1 601 ? -21.409 14.649 18.656 1.00 88.44 601 LEU A N 1
ATOM 4850 C CA . LEU A 1 601 ? -21.287 14.388 17.226 1.00 88.44 601 LEU A CA 1
ATOM 4851 C C . LEU A 1 601 ? -21.348 12.879 16.977 1.00 88.44 601 LEU A C 1
ATOM 4853 O O . LEU A 1 601 ? -20.760 12.120 17.742 1.00 88.44 601 LEU A O 1
ATOM 4857 N N . SER A 1 602 ? -21.973 12.436 15.884 1.00 85.00 602 SER A N 1
ATOM 4858 C CA . SER A 1 602 ? -21.996 11.020 15.480 1.00 85.00 602 SER A CA 1
ATOM 4859 C C . SER A 1 602 ? -21.753 10.860 13.981 1.00 85.00 602 SER A C 1
ATOM 4861 O O . SER A 1 602 ? -22.421 11.533 13.195 1.00 85.00 602 SER A O 1
ATOM 4863 N N . VAL A 1 603 ? -20.840 9.969 13.584 1.00 79.75 603 VAL A N 1
ATOM 4864 C CA . VAL A 1 603 ? -20.427 9.759 12.182 1.00 79.75 603 VAL A CA 1
ATOM 4865 C C . VAL A 1 603 ? -20.253 8.265 11.882 1.00 79.75 603 VAL A C 1
ATOM 4867 O O . VAL A 1 603 ? -19.893 7.482 12.763 1.00 79.75 603 VAL A O 1
ATOM 4870 N N . GLY A 1 604 ? -20.502 7.877 10.629 1.00 65.50 604 GLY A N 1
ATOM 4871 C CA . GLY A 1 604 ? -20.389 6.501 10.138 1.00 65.50 604 GLY A CA 1
ATOM 4872 C C . GLY A 1 604 ? -21.575 5.601 10.507 1.00 65.50 604 GLY A C 1
ATOM 4873 O O . GLY A 1 604 ? -22.508 6.013 11.197 1.00 65.50 604 GLY A O 1
ATOM 4874 N N . SER A 1 605 ? -21.551 4.371 9.994 1.00 65.88 605 SER A N 1
ATOM 4875 C CA . SER A 1 605 ? -22.527 3.304 10.247 1.00 65.88 605 SER A CA 1
ATOM 4876 C C . SER A 1 605 ? -21.906 1.964 9.850 1.00 65.88 605 SER A C 1
ATOM 4878 O O . SER A 1 605 ? -21.072 1.948 8.949 1.00 65.88 605 SER A O 1
ATOM 4880 N N . LEU A 1 606 ? -22.330 0.859 10.477 1.00 66.31 606 LEU A N 1
ATOM 4881 C CA . LEU A 1 606 ? -21.726 -0.476 10.297 1.00 66.31 606 LEU A CA 1
ATOM 4882 C C . LEU A 1 606 ? -20.210 -0.482 10.574 1.00 66.31 606 LEU A C 1
ATOM 4884 O O . LEU A 1 606 ? -19.440 -1.149 9.890 1.00 66.31 606 LEU A O 1
ATOM 4888 N N . LEU A 1 607 ? -19.779 0.284 11.584 1.00 75.44 607 LEU A N 1
ATOM 4889 C CA . LEU A 1 607 ? -18.366 0.398 11.971 1.00 75.44 607 LEU A CA 1
ATOM 4890 C C . LEU A 1 607 ? -17.839 -0.802 12.792 1.00 75.44 607 LEU A C 1
ATOM 4892 O O . LEU A 1 607 ? -16.832 -0.703 13.491 1.00 75.44 607 LEU A O 1
ATOM 4896 N N . ASP A 1 608 ? -18.583 -1.903 12.750 1.00 74.44 608 ASP A N 1
ATOM 4897 C CA . ASP A 1 608 ? -18.361 -3.208 13.364 1.00 74.44 608 ASP A CA 1
ATOM 4898 C C . ASP A 1 608 ? -18.156 -4.313 12.303 1.00 74.44 608 ASP A C 1
ATOM 4900 O O . ASP A 1 608 ? -18.228 -5.501 12.614 1.00 74.44 608 ASP A O 1
ATOM 4904 N N . ASP A 1 609 ? -17.884 -3.932 11.045 1.00 65.38 609 ASP A N 1
ATOM 4905 C CA . ASP A 1 609 ? -17.682 -4.845 9.906 1.00 65.38 609 ASP A CA 1
ATOM 4906 C C . ASP A 1 609 ? -16.382 -5.677 9.972 1.00 65.38 609 ASP A C 1
ATOM 4908 O O . ASP A 1 609 ? -16.134 -6.508 9.098 1.00 65.38 609 ASP A O 1
ATOM 4912 N N . ASN A 1 610 ? -15.559 -5.482 11.010 1.00 73.38 610 ASN A N 1
ATOM 4913 C CA . ASN A 1 610 ? -14.236 -6.084 11.178 1.00 73.38 610 ASN A CA 1
ATOM 4914 C C . ASN A 1 610 ? -13.272 -5.804 10.004 1.00 73.38 610 ASN A C 1
ATOM 4916 O O . ASN A 1 610 ? -12.429 -6.633 9.663 1.00 73.38 610 ASN A O 1
ATOM 4920 N N . ILE A 1 611 ? -13.336 -4.609 9.418 1.00 77.12 611 ILE A N 1
ATOM 4921 C CA . ILE A 1 611 ? -12.377 -4.064 8.446 1.00 77.12 611 ILE A CA 1
ATOM 4922 C C . ILE A 1 611 ? -11.883 -2.690 8.975 1.00 77.12 611 ILE A C 1
ATOM 4924 O O . ILE A 1 611 ? -12.413 -2.145 9.944 1.00 77.12 611 ILE A O 1
ATOM 4928 N N . TRP A 1 612 ? -10.784 -2.147 8.441 1.00 84.50 612 TRP A N 1
ATOM 4929 C CA . TRP A 1 612 ? -10.179 -0.906 8.953 1.00 84.50 612 TRP A CA 1
ATOM 4930 C C . TRP A 1 612 ? -10.967 0.352 8.558 1.00 84.50 612 TRP A C 1
ATOM 4932 O O . TRP A 1 612 ? -11.083 0.667 7.376 1.00 84.50 612 TRP A O 1
ATOM 4942 N N . HIS A 1 613 ? -11.456 1.107 9.541 1.00 85.12 613 HIS A N 1
ATOM 4943 C CA . HIS A 1 613 ? -12.072 2.426 9.374 1.00 85.12 613 HIS A CA 1
ATOM 4944 C C . HIS A 1 613 ? -11.074 3.557 9.641 1.00 85.12 613 HIS A C 1
ATOM 4946 O O . HIS A 1 613 ? -10.320 3.512 10.616 1.00 85.12 613 HIS A O 1
ATOM 4952 N N . ASP A 1 614 ? -11.106 4.594 8.809 1.00 86.00 614 ASP A N 1
ATOM 4953 C CA . ASP A 1 614 ? -10.213 5.753 8.845 1.00 86.00 614 ASP A CA 1
ATOM 4954 C C . ASP A 1 614 ? -10.866 6.934 9.582 1.00 86.00 614 ASP A C 1
ATOM 4956 O O . ASP A 1 614 ? -11.861 7.492 9.114 1.00 86.00 614 ASP A O 1
ATOM 4960 N N . VAL A 1 615 ? -10.295 7.348 10.722 1.00 91.31 615 VAL A N 1
ATOM 4961 C CA . VAL A 1 615 ? -10.833 8.418 11.582 1.00 91.31 615 VAL A CA 1
ATOM 4962 C C . VAL A 1 615 ? -9.955 9.663 11.539 1.00 91.31 615 VAL A C 1
ATOM 4964 O O . VAL A 1 615 ? -8.752 9.619 11.819 1.00 91.31 615 VAL A O 1
ATOM 4967 N N . VAL A 1 616 ? -10.579 10.812 11.270 1.00 89.06 616 VAL A N 1
ATOM 4968 C CA . VAL A 1 616 ? -9.941 12.131 11.359 1.00 89.06 616 VAL A CA 1
ATOM 4969 C C . VAL A 1 616 ? -10.810 13.078 12.177 1.00 89.06 616 VAL A C 1
ATOM 4971 O O . VAL A 1 616 ? -11.935 13.402 11.802 1.00 89.06 616 VAL A O 1
ATOM 4974 N N . LEU A 1 617 ? -10.249 13.580 13.271 1.00 92.25 617 LEU A N 1
ATOM 4975 C CA . LEU A 1 617 ? -10.817 14.643 14.088 1.00 92.25 617 LEU A CA 1
ATOM 4976 C C . LEU A 1 617 ? -9.876 15.851 14.066 1.00 92.25 617 LEU A C 1
ATOM 4978 O O . LEU A 1 617 ? -8.694 15.729 14.376 1.00 92.25 617 LEU A O 1
ATOM 4982 N N . SER A 1 618 ? -10.394 17.025 13.715 1.00 92.19 618 SER A N 1
ATOM 4983 C CA . SER A 1 618 ? -9.636 18.278 13.667 1.00 92.19 618 SER A CA 1
ATOM 4984 C C . SER A 1 618 ? -10.444 19.409 14.294 1.00 92.19 618 SER A C 1
ATOM 4986 O O . SER A 1 618 ? -11.518 19.763 13.803 1.00 92.19 618 SER A O 1
ATOM 4988 N N . ARG A 1 619 ? -9.933 19.986 15.387 1.00 92.69 619 ARG A N 1
ATOM 4989 C CA . ARG A 1 619 ? -10.527 21.148 16.061 1.00 92.69 619 ARG A CA 1
ATOM 4990 C C . ARG A 1 619 ? -9.694 22.396 15.792 1.00 92.69 619 ARG A C 1
ATOM 4992 O O . ARG A 1 619 ? -8.473 22.383 15.927 1.00 92.69 619 ARG A O 1
ATOM 4999 N N . ASN A 1 620 ? -10.357 23.508 15.491 1.00 92.25 620 ASN A N 1
ATOM 5000 C CA . ASN A 1 620 ? -9.764 24.840 15.424 1.00 92.25 620 ASN A CA 1
ATOM 5001 C C . ASN A 1 620 ? -10.645 25.817 16.217 1.00 92.25 620 ASN A C 1
ATOM 5003 O O . ASN A 1 620 ? -11.686 26.269 15.748 1.00 92.25 620 ASN A O 1
ATOM 5007 N N . ARG A 1 621 ? -10.217 26.160 17.437 1.00 91.75 621 ARG A N 1
ATOM 5008 C CA . ARG A 1 621 ? -10.999 26.925 18.423 1.00 91.75 621 ARG A CA 1
ATOM 5009 C C . ARG A 1 621 ? -12.319 26.210 18.755 1.00 91.75 621 ARG A C 1
ATOM 5011 O O . ARG A 1 621 ? -12.277 25.139 19.351 1.00 91.75 621 ARG A O 1
ATOM 5018 N N . ARG A 1 622 ? -13.478 26.776 18.407 1.00 91.19 622 ARG A N 1
ATOM 5019 C CA . ARG A 1 622 ? -14.782 26.104 18.579 1.00 91.19 622 ARG A CA 1
ATOM 5020 C C . ARG A 1 622 ? -15.221 25.334 17.337 1.00 91.19 622 ARG A C 1
ATOM 5022 O O . ARG A 1 622 ? -16.145 24.543 17.429 1.00 91.19 622 ARG A O 1
ATOM 5029 N N . ASP A 1 623 ? -14.590 25.551 16.191 1.00 92.88 623 ASP A N 1
ATOM 5030 C CA . ASP A 1 623 ? -15.029 24.963 14.930 1.00 92.88 623 ASP A CA 1
ATOM 5031 C C . ASP A 1 623 ? -14.379 23.569 14.800 1.00 92.88 623 ASP A C 1
ATOM 5033 O O . ASP A 1 623 ? -13.159 23.439 14.955 1.00 92.88 623 ASP A O 1
ATOM 5037 N N . ILE A 1 624 ? -15.182 22.517 14.603 1.00 92.44 624 ILE A N 1
ATOM 5038 C CA . ILE A 1 624 ? -14.738 21.116 14.686 1.00 92.44 624 ILE A CA 1
ATOM 5039 C C . ILE A 1 624 ? -15.159 20.324 13.443 1.00 92.44 624 ILE A C 1
ATOM 5041 O O . ILE A 1 624 ? -16.279 20.453 12.946 1.00 92.44 624 ILE A O 1
ATOM 5045 N N . ILE A 1 625 ? -14.231 19.520 12.927 1.00 89.56 625 ILE A N 1
ATOM 5046 C CA . ILE A 1 625 ? -14.404 18.646 11.766 1.00 89.56 625 ILE A CA 1
ATOM 5047 C C . ILE A 1 625 ? -14.164 17.217 12.238 1.00 89.56 625 ILE A C 1
ATOM 5049 O O . ILE A 1 625 ? -13.080 16.912 12.736 1.00 89.56 625 ILE A O 1
ATOM 5053 N N . PHE A 1 626 ? -15.157 16.351 12.073 1.00 89.69 626 PHE A N 1
ATOM 5054 C CA . PHE A 1 626 ? -15.100 14.950 12.475 1.00 89.69 626 PHE A CA 1
ATOM 5055 C C . PHE A 1 626 ? -15.488 14.075 11.283 1.00 89.69 626 PHE A C 1
ATOM 5057 O O . PHE A 1 626 ? -16.523 14.293 10.655 1.00 89.69 626 PHE A O 1
ATOM 5064 N N . SER A 1 627 ? -14.616 13.135 10.933 1.00 84.88 627 SER A N 1
ATOM 5065 C CA . SER A 1 627 ? -14.704 12.329 9.719 1.00 84.88 627 SER A CA 1
ATOM 5066 C C . SER A 1 627 ? -14.434 10.863 10.024 1.00 84.88 627 SER A C 1
ATOM 5068 O O . SER A 1 627 ? -13.486 10.551 10.752 1.00 84.88 627 SER A O 1
ATOM 5070 N N . VAL A 1 628 ? -15.249 9.987 9.438 1.00 85.25 628 VAL A N 1
ATOM 5071 C CA . VAL A 1 628 ? -15.041 8.534 9.403 1.00 85.25 628 VAL A CA 1
ATOM 5072 C C . VAL A 1 628 ? -15.300 8.069 7.975 1.00 85.25 628 VAL A C 1
ATOM 5074 O O . VAL A 1 628 ? -16.322 8.435 7.399 1.00 85.25 628 VAL A O 1
ATOM 5077 N N . ASP A 1 629 ? -14.374 7.306 7.391 1.00 76.12 629 ASP A N 1
ATOM 5078 C CA . ASP A 1 629 ? -14.496 6.726 6.042 1.00 76.12 629 ASP A CA 1
ATOM 5079 C C . ASP A 1 629 ? -14.974 7.733 4.970 1.00 76.12 629 ASP A C 1
ATOM 5081 O O . ASP A 1 629 ? -15.824 7.436 4.136 1.00 76.12 629 ASP A O 1
ATOM 5085 N N . ARG A 1 630 ? -14.392 8.945 4.981 1.00 71.62 630 ARG A N 1
ATOM 5086 C CA . ARG A 1 630 ? -14.664 10.077 4.055 1.00 71.62 630 ARG A CA 1
ATOM 5087 C C . ARG A 1 630 ? -15.989 10.817 4.288 1.00 71.62 630 ARG A C 1
ATOM 5089 O O . ARG A 1 630 ? -16.151 11.906 3.740 1.00 71.62 630 ARG A O 1
ATOM 5096 N N . VAL A 1 631 ? -16.888 10.308 5.131 1.00 72.25 631 VAL A N 1
ATOM 5097 C CA . VAL A 1 631 ? -18.100 11.028 5.551 1.00 72.25 631 VAL A CA 1
ATOM 5098 C C . VAL A 1 631 ? -17.707 12.079 6.589 1.00 72.25 631 VAL A C 1
ATOM 5100 O O . VAL A 1 631 ? -17.223 11.739 7.668 1.00 72.25 631 VAL A O 1
ATOM 5103 N N . ILE A 1 632 ? -17.896 13.364 6.268 1.00 78.06 632 ILE A N 1
ATOM 5104 C CA . ILE A 1 632 ? -17.427 14.497 7.085 1.00 78.06 632 ILE A CA 1
ATOM 5105 C C . ILE A 1 632 ? -18.610 15.241 7.707 1.00 78.06 632 ILE A C 1
ATOM 5107 O O . ILE A 1 632 ? -19.402 15.861 6.999 1.00 78.06 632 ILE A O 1
ATOM 5111 N N . VAL A 1 633 ? -18.649 15.311 9.038 1.00 81.06 633 VAL A N 1
ATOM 5112 C CA . VAL A 1 633 ? -19.513 16.238 9.782 1.00 81.06 633 VAL A CA 1
ATOM 5113 C C . VAL A 1 633 ? -18.698 17.447 10.248 1.00 81.06 633 VAL A C 1
ATOM 5115 O O . VAL A 1 633 ? -17.548 17.333 10.681 1.00 81.06 633 VAL A O 1
ATOM 5118 N N . ARG A 1 634 ? -19.301 18.636 10.145 1.00 87.44 634 ARG A N 1
ATOM 5119 C CA . ARG A 1 634 ? -18.747 19.904 10.636 1.00 87.44 634 ARG A CA 1
ATOM 5120 C C . ARG A 1 634 ? -19.751 20.546 11.582 1.00 87.44 634 ARG A C 1
ATOM 5122 O O . ARG A 1 634 ? -20.899 20.747 11.202 1.00 87.44 634 ARG A O 1
ATOM 5129 N N . GLU A 1 635 ? -19.310 20.912 12.777 1.00 88.94 635 GLU A N 1
ATOM 5130 C CA . GLU A 1 635 ? -20.141 21.608 13.766 1.00 88.94 635 GLU A CA 1
ATOM 5131 C C . GLU A 1 635 ? -19.310 22.685 14.482 1.00 88.94 635 GLU A C 1
ATOM 5133 O O . GLU A 1 635 ? -18.124 22.896 14.200 1.00 88.94 635 GLU A O 1
ATOM 5138 N N . ARG A 1 636 ? -19.940 23.386 15.423 1.00 91.88 636 ARG A N 1
ATOM 5139 C CA . ARG A 1 636 ? -19.296 24.349 16.303 1.00 91.88 636 ARG A CA 1
ATOM 5140 C C . ARG A 1 636 ? -19.612 23.994 17.750 1.00 91.88 636 ARG A C 1
ATOM 5142 O O . ARG A 1 636 ? -20.770 24.010 18.153 1.00 91.88 636 ARG A O 1
ATOM 5149 N N . ILE A 1 637 ? -18.561 23.737 18.519 1.00 92.88 637 ILE A N 1
ATOM 5150 C CA . ILE A 1 637 ? -18.621 23.424 19.944 1.00 92.88 637 ILE A CA 1
ATOM 5151 C C . ILE A 1 637 ? -19.313 24.568 20.693 1.00 92.88 637 ILE A C 1
ATOM 5153 O O . ILE A 1 637 ? -19.043 25.750 20.449 1.00 92.88 637 ILE A O 1
ATOM 5157 N N . LYS A 1 638 ? -20.223 24.181 21.586 1.00 89.62 638 LYS A N 1
ATOM 5158 C CA . LYS A 1 638 ? -21.051 25.050 22.426 1.00 89.62 638 LYS A CA 1
ATOM 5159 C C . LYS A 1 638 ? -20.217 25.729 23.527 1.00 89.62 638 LYS A C 1
ATOM 5161 O O . LYS A 1 638 ? -19.009 25.520 23.635 1.00 89.62 638 LYS A O 1
ATOM 5166 N N . GLY A 1 639 ? -20.854 26.602 24.307 1.00 87.62 639 GLY A N 1
ATOM 5167 C CA . GLY A 1 639 ? -20.165 27.443 25.287 1.00 87.62 639 GLY A CA 1
ATOM 5168 C C . GLY A 1 639 ? -19.310 28.562 24.676 1.00 87.62 639 GLY A C 1
ATOM 5169 O O . GLY A 1 639 ? -19.208 28.723 23.456 1.00 87.62 639 GLY A O 1
ATOM 5170 N N . GLU A 1 640 ? -18.713 29.389 25.536 1.00 86.19 640 GLU A N 1
ATOM 5171 C CA . GLU A 1 640 ? -17.947 30.583 25.132 1.00 86.19 640 GLU A CA 1
ATOM 5172 C C . GLU A 1 640 ? -16.445 30.319 24.949 1.00 86.19 640 GLU A C 1
ATOM 5174 O O . GLU A 1 640 ? -15.773 31.003 24.170 1.00 86.19 640 GLU A O 1
ATOM 5179 N N . PHE A 1 641 ? -15.918 29.306 25.640 1.00 88.56 641 PHE A N 1
ATOM 5180 C CA . PHE A 1 641 ? -14.503 28.955 25.623 1.00 88.56 641 PHE A CA 1
ATOM 5181 C C . PHE A 1 641 ? -14.060 28.364 24.277 1.00 88.56 641 PHE A C 1
ATOM 5183 O O . PHE A 1 641 ? -14.848 27.898 23.462 1.00 88.56 641 PHE A O 1
ATOM 5190 N N . SER A 1 642 ? -12.756 28.434 24.007 1.00 88.81 642 SER A N 1
ATOM 5191 C CA . SER A 1 642 ? -12.162 28.019 22.723 1.00 88.81 642 SER A CA 1
ATOM 5192 C C . SER A 1 642 ? -10.859 27.232 22.873 1.00 88.81 642 SER A C 1
ATOM 5194 O O . SER A 1 642 ? -10.217 26.887 21.877 1.00 88.81 642 SER A O 1
ATOM 5196 N N . ARG A 1 643 ? -10.474 26.925 24.112 1.00 90.88 643 ARG A N 1
ATOM 5197 C CA . ARG A 1 643 ? -9.284 26.160 24.479 1.00 90.88 643 ARG A CA 1
ATOM 5198 C C . ARG A 1 643 ? -9.734 24.874 25.174 1.00 90.88 643 ARG A C 1
ATOM 5200 O O . ARG A 1 643 ? -10.693 24.939 25.926 1.00 90.88 643 ARG A O 1
ATOM 5207 N N . LEU A 1 644 ? -9.063 23.757 24.909 1.00 91.38 644 LEU A N 1
ATOM 5208 C CA . LEU A 1 644 ? -9.291 22.473 25.577 1.00 91.38 644 LEU A CA 1
ATOM 5209 C C . LEU A 1 644 ? -8.149 22.248 26.579 1.00 91.38 644 LEU A C 1
ATOM 5211 O O . LEU A 1 644 ? -6.983 22.357 26.189 1.00 91.38 644 LEU A O 1
ATOM 5215 N N . ASN A 1 645 ? -8.478 21.980 27.846 1.00 90.31 645 ASN A N 1
ATOM 5216 C CA . ASN A 1 645 ? -7.531 21.919 28.966 1.00 90.31 645 ASN A CA 1
ATOM 5217 C C . ASN A 1 645 ? -7.567 20.549 29.668 1.00 90.31 645 ASN A C 1
ATOM 5219 O O . ASN A 1 645 ? -8.282 20.346 30.648 1.00 90.31 645 ASN A O 1
ATOM 5223 N N . LEU A 1 646 ? -6.770 19.596 29.185 1.00 91.19 646 LEU A N 1
ATOM 5224 C CA . LEU A 1 646 ? -6.679 18.235 29.719 1.00 91.19 646 LEU A CA 1
ATOM 5225 C C . LEU A 1 646 ? -5.416 18.099 30.581 1.00 91.19 646 LEU A C 1
ATOM 5227 O O . LEU A 1 646 ? -4.296 18.182 30.080 1.00 91.19 646 LEU A O 1
ATOM 5231 N N . ASN A 1 647 ? -5.598 17.887 31.884 1.00 88.56 647 ASN A N 1
ATOM 5232 C CA . ASN A 1 647 ? -4.516 17.748 32.871 1.00 88.56 647 ASN A CA 1
ATOM 5233 C C . ASN A 1 647 ? -4.646 16.486 33.745 1.00 88.56 647 ASN A C 1
ATOM 5235 O O . ASN A 1 647 ? -3.913 16.320 34.719 1.00 88.56 647 ASN A O 1
ATOM 5239 N N . ARG A 1 648 ? -5.568 15.582 33.395 1.00 87.81 648 ARG A N 1
ATOM 5240 C CA . ARG A 1 648 ? -5.582 14.188 33.858 1.00 87.81 648 ARG A CA 1
ATOM 5241 C C . ARG A 1 648 ? -5.198 13.273 32.701 1.00 87.81 648 ARG A C 1
ATOM 5243 O O . ARG A 1 648 ? -5.160 13.699 31.553 1.00 87.81 648 ARG A O 1
ATOM 5250 N N . ALA A 1 649 ? -4.941 12.005 33.000 1.00 89.81 649 ALA A N 1
ATOM 5251 C CA . ALA A 1 649 ? -4.537 11.034 31.991 1.00 89.81 649 ALA A CA 1
ATOM 5252 C C . ALA A 1 649 ? -5.490 10.942 30.779 1.00 89.81 649 ALA A C 1
ATOM 5254 O O . ALA A 1 649 ? -6.709 11.086 30.914 1.00 89.81 649 ALA A O 1
ATOM 5255 N N . ILE A 1 650 ? -4.919 10.657 29.606 1.00 92.00 650 ILE A N 1
ATOM 5256 C CA . ILE A 1 650 ? -5.658 10.137 28.451 1.00 92.00 650 ILE A CA 1
ATOM 5257 C C . ILE A 1 650 ? -5.751 8.622 28.612 1.00 92.00 650 ILE A C 1
ATOM 5259 O O . ILE A 1 650 ? -4.759 7.961 28.917 1.00 92.00 650 ILE A O 1
ATOM 5263 N N . TYR A 1 651 ? -6.938 8.084 28.386 1.00 93.19 651 TYR A N 1
ATOM 5264 C CA . TYR A 1 651 ? -7.230 6.663 28.318 1.00 93.19 651 TYR A CA 1
ATOM 5265 C C . TYR A 1 651 ? -7.548 6.296 26.870 1.00 93.19 651 TYR A C 1
ATOM 5267 O O . TYR A 1 651 ? -8.264 7.035 26.196 1.00 93.19 651 TYR A O 1
ATOM 5275 N N . ILE A 1 652 ? -7.014 5.175 26.394 1.00 94.75 652 ILE A N 1
ATOM 5276 C CA . ILE A 1 652 ? -7.211 4.647 25.041 1.00 94.75 652 ILE A CA 1
ATOM 5277 C C . ILE A 1 652 ? -7.627 3.180 25.165 1.00 94.75 652 ILE A C 1
ATOM 5279 O O . ILE A 1 652 ? -7.035 2.426 25.941 1.00 94.75 652 ILE A O 1
ATOM 5283 N N . GLY A 1 653 ? -8.660 2.797 24.417 1.00 85.75 653 GLY A N 1
ATOM 5284 C CA . GLY A 1 653 ? -9.236 1.452 24.380 1.00 85.75 653 GLY A CA 1
ATOM 5285 C C . GLY A 1 653 ? -10.111 1.067 25.578 1.00 85.75 653 GLY A C 1
ATOM 5286 O O . GLY A 1 653 ? -10.867 0.108 25.485 1.00 85.75 653 GLY A O 1
ATOM 5287 N N . GLY A 1 654 ? -10.062 1.806 26.687 1.00 82.62 654 GLY A N 1
ATOM 5288 C CA . GLY A 1 654 ? -10.931 1.561 27.835 1.00 82.62 654 GLY A CA 1
ATOM 5289 C C . GLY A 1 654 ? -10.674 2.499 29.010 1.00 82.62 654 GLY A C 1
ATOM 5290 O O . GLY A 1 654 ? -9.595 3.082 29.120 1.00 82.62 654 GLY A O 1
ATOM 5291 N N . VAL A 1 655 ? -11.656 2.637 29.904 1.00 81.06 655 VAL A N 1
ATOM 5292 C CA . VAL A 1 655 ? -11.555 3.447 31.132 1.00 81.06 655 VAL A CA 1
ATOM 5293 C C . VAL A 1 655 ? -11.725 2.580 32.385 1.00 81.06 655 VAL A C 1
ATOM 5295 O O . VAL A 1 655 ? -12.559 1.680 32.398 1.00 81.06 655 VAL A O 1
ATOM 5298 N N . PRO A 1 656 ? -10.985 2.846 33.480 1.00 74.12 656 PRO A N 1
ATOM 5299 C CA . PRO A 1 656 ? -11.049 2.021 34.691 1.00 74.12 656 PRO A CA 1
ATOM 5300 C C . PRO A 1 656 ? -12.346 2.202 35.497 1.00 74.12 656 PRO A C 1
ATOM 5302 O O . PRO A 1 656 ? -12.633 1.403 36.379 1.00 74.12 656 PRO A O 1
ATOM 5305 N N . ASN A 1 657 ? -13.098 3.275 35.243 1.00 73.88 657 ASN A N 1
ATOM 5306 C CA . ASN A 1 657 ? -14.411 3.573 35.815 1.00 73.88 657 ASN A CA 1
ATOM 5307 C C . ASN A 1 657 ? -15.195 4.398 34.786 1.00 73.88 657 ASN A C 1
ATOM 5309 O O . ASN A 1 657 ? -14.583 5.180 34.057 1.00 73.88 657 ASN A O 1
ATOM 5313 N N . PHE A 1 658 ? -16.528 4.308 34.775 1.00 74.06 658 PHE A N 1
ATOM 5314 C CA . PHE A 1 658 ? -17.374 5.199 33.969 1.00 74.06 658 PHE A CA 1
ATOM 5315 C C . PHE A 1 658 ? -17.087 6.675 34.304 1.00 74.06 658 PHE A C 1
ATOM 5317 O O . PHE A 1 658 ? -16.857 7.011 35.468 1.00 74.06 658 PHE A O 1
ATOM 5324 N N . GLN A 1 659 ? -17.056 7.556 33.301 1.00 81.62 659 GLN A N 1
ATOM 5325 C CA . GLN A 1 659 ? -16.756 8.984 33.463 1.00 81.62 659 GLN A CA 1
ATOM 5326 C C . GLN A 1 659 ? -17.783 9.845 32.719 1.00 81.62 659 GLN A C 1
ATOM 5328 O O . GLN A 1 659 ? -18.332 9.439 31.697 1.00 81.62 659 GLN A O 1
ATOM 5333 N N . GLU A 1 660 ? -17.986 11.068 33.206 1.00 78.88 660 GLU A N 1
ATOM 5334 C CA . GLU A 1 660 ? -18.779 12.100 32.537 1.00 78.88 660 GLU A CA 1
ATOM 5335 C C . GLU A 1 660 ? -18.309 12.325 31.090 1.00 78.88 660 GLU A C 1
ATOM 5337 O O . GLU A 1 660 ? -17.109 12.427 30.829 1.00 78.88 660 GLU A O 1
ATOM 5342 N N . GLY A 1 661 ? -19.259 12.378 30.154 1.00 80.00 661 GLY A N 1
ATOM 5343 C CA . GLY A 1 661 ? -19.001 12.478 28.716 1.00 80.00 661 GLY A CA 1
ATOM 5344 C C . GLY A 1 661 ? -19.039 11.142 27.971 1.00 80.00 661 GLY A C 1
ATOM 5345 O O . GLY A 1 661 ? -19.347 11.138 26.780 1.00 80.00 661 GLY A O 1
ATOM 5346 N N . LEU A 1 662 ? -18.810 10.009 28.640 1.00 82.69 662 LEU A N 1
ATOM 5347 C CA . LEU A 1 662 ? -19.070 8.689 28.057 1.00 82.69 662 LEU A CA 1
ATOM 5348 C C . LEU A 1 662 ? -20.562 8.341 28.147 1.00 82.69 662 LEU A C 1
ATOM 5350 O O . LEU A 1 662 ? -21.283 8.814 29.023 1.00 82.69 662 LEU A O 1
ATOM 5354 N N . VAL A 1 663 ? -21.021 7.519 27.206 1.00 79.38 663 VAL A N 1
ATOM 5355 C CA . VAL A 1 663 ? -22.398 6.997 27.126 1.00 79.38 663 VAL A CA 1
ATOM 5356 C C . VAL A 1 663 ? -22.398 5.467 27.063 1.00 79.38 663 VAL A C 1
ATOM 5358 O O . VAL A 1 663 ? -23.361 4.842 27.496 1.00 79.38 663 VAL A O 1
ATOM 5361 N N . VAL A 1 664 ? -21.308 4.854 26.588 1.00 75.25 664 VAL A N 1
ATOM 5362 C CA . VAL A 1 664 ? -21.093 3.403 26.683 1.00 75.25 664 VAL A CA 1
ATOM 5363 C C . VAL A 1 664 ? -20.308 3.049 27.947 1.00 75.25 664 VAL A C 1
ATOM 5365 O O . VAL A 1 664 ? -19.398 3.767 28.357 1.00 75.25 664 VAL A O 1
ATOM 5368 N N . THR A 1 665 ? -20.669 1.929 28.571 1.00 72.31 665 THR A N 1
ATOM 5369 C CA . THR A 1 665 ? -19.977 1.352 29.740 1.00 72.31 665 THR A CA 1
ATOM 5370 C C . THR A 1 665 ? -18.935 0.300 29.358 1.00 72.31 665 THR A C 1
ATOM 5372 O O . THR A 1 665 ? -18.122 -0.092 30.191 1.00 72.31 665 THR A O 1
ATOM 5375 N N . GLN A 1 666 ? -18.965 -0.160 28.107 1.00 77.81 666 GLN A N 1
ATOM 5376 C CA . GLN A 1 666 ? -18.043 -1.138 27.542 1.00 77.81 666 GLN A CA 1
ATOM 5377 C C . GLN A 1 666 ? -16.741 -0.452 27.108 1.00 77.81 666 GLN A C 1
ATOM 5379 O O . GLN A 1 666 ? -16.757 0.646 26.547 1.00 77.81 666 GLN A O 1
ATOM 5384 N N . ASN A 1 667 ? -15.611 -1.117 27.332 1.00 83.12 667 ASN A N 1
ATOM 5385 C CA . ASN A 1 667 ? -14.335 -0.761 26.710 1.00 83.12 667 ASN A CA 1
ATOM 5386 C C . ASN A 1 667 ? -14.333 -1.178 25.229 1.00 83.12 667 ASN A C 1
ATOM 5388 O O . ASN A 1 667 ? -15.196 -1.934 24.789 1.00 83.12 667 ASN A O 1
ATOM 5392 N N . PHE A 1 668 ? -13.366 -0.696 24.456 1.00 89.94 668 PHE A N 1
ATOM 5393 C CA . PHE A 1 668 ? -13.192 -1.091 23.063 1.00 89.94 668 PHE A CA 1
ATOM 5394 C C . PHE A 1 668 ? -12.537 -2.477 22.936 1.00 89.94 668 PHE A C 1
ATOM 5396 O O . PHE A 1 668 ? -11.551 -2.796 23.608 1.00 89.94 668 PHE A O 1
ATOM 5403 N N . THR A 1 669 ? -13.063 -3.275 22.009 1.00 83.94 669 THR A N 1
ATOM 5404 C CA . THR A 1 669 ? -12.481 -4.545 21.567 1.00 83.94 669 THR A CA 1
ATOM 5405 C C . THR A 1 669 ? -12.163 -4.435 20.082 1.00 83.94 669 THR A C 1
ATOM 5407 O O . THR A 1 669 ? -13.015 -4.028 19.297 1.00 83.94 669 THR A O 1
ATOM 5410 N N . GLY A 1 670 ? -10.944 -4.786 19.680 1.00 87.69 670 GLY A N 1
ATOM 5411 C CA . GLY A 1 670 ? -10.469 -4.625 18.308 1.00 87.69 670 GLY A CA 1
ATOM 5412 C C . GLY A 1 670 ? -9.080 -4.002 18.230 1.00 87.69 670 GLY A C 1
ATOM 5413 O O . GLY A 1 670 ? -8.367 -3.875 19.226 1.00 87.69 670 GLY A O 1
ATOM 5414 N N . CYS A 1 671 ? -8.682 -3.617 17.025 1.00 91.81 671 CYS A N 1
ATOM 5415 C CA . CYS A 1 671 ? -7.371 -3.058 16.726 1.00 91.81 671 CYS A CA 1
ATOM 5416 C C . CYS A 1 671 ? -7.441 -1.541 16.514 1.00 91.81 671 CYS A C 1
ATOM 5418 O O . CYS A 1 671 ? -8.427 -1.029 15.986 1.00 91.81 671 CYS A O 1
ATOM 5420 N N . VAL A 1 672 ? -6.367 -0.836 16.869 1.00 94.06 672 VAL A N 1
ATOM 5421 C CA . VAL A 1 672 ? -6.106 0.565 16.512 1.00 94.06 672 VAL A CA 1
ATOM 5422 C C . VAL A 1 672 ? -4.698 0.644 15.925 1.00 94.06 672 VAL A C 1
ATOM 5424 O O . VAL A 1 672 ? -3.752 0.178 16.561 1.00 94.06 672 VAL A O 1
ATOM 5427 N N . GLU A 1 673 ? -4.538 1.230 14.739 1.00 92.38 673 GLU A N 1
ATOM 5428 C CA . GLU A 1 673 ? -3.225 1.498 14.135 1.00 92.38 673 GLU A CA 1
ATOM 5429 C C . GLU A 1 673 ? -2.990 3.002 13.933 1.00 92.38 673 GLU A C 1
ATOM 5431 O O . GLU A 1 673 ? -3.922 3.779 13.699 1.00 92.38 673 GLU A O 1
ATOM 5436 N N . ASN A 1 674 ? -1.721 3.407 14.052 1.00 88.56 674 ASN A N 1
ATOM 5437 C CA . ASN A 1 674 ? -1.212 4.746 13.756 1.00 88.56 674 ASN A CA 1
ATOM 5438 C C . ASN A 1 674 ? -1.991 5.893 14.424 1.00 88.56 674 ASN A C 1
ATOM 5440 O O . ASN A 1 674 ? -2.492 6.804 13.766 1.00 88.56 674 ASN A O 1
ATOM 5444 N N . MET A 1 675 ? -2.074 5.859 15.758 1.00 92.44 675 MET A N 1
ATOM 5445 C CA . MET A 1 675 ? -2.787 6.871 16.540 1.00 92.44 675 MET A CA 1
ATOM 5446 C C . MET A 1 675 ? -1.954 8.143 16.748 1.00 92.44 675 MET A C 1
ATOM 5448 O O . MET A 1 675 ? -1.230 8.282 17.734 1.00 92.44 675 MET A O 1
ATOM 5452 N N . TYR A 1 676 ? -2.078 9.090 15.821 1.00 89.06 676 TYR A N 1
ATOM 5453 C CA . TYR A 1 676 ? -1.457 10.409 15.891 1.00 89.06 676 TYR A CA 1
ATOM 5454 C C . TYR A 1 676 ? -2.284 11.389 16.724 1.00 89.06 676 TYR A C 1
ATOM 5456 O O . TYR A 1 676 ? -3.426 11.698 16.380 1.00 89.06 676 TYR A O 1
ATOM 5464 N N . LEU A 1 677 ? -1.659 11.957 17.757 1.00 87.44 677 LEU A N 1
ATOM 5465 C CA . LEU A 1 677 ? -2.107 13.177 18.421 1.00 87.44 677 LEU A CA 1
ATOM 5466 C C . LEU A 1 677 ? -1.190 14.331 17.987 1.00 87.44 677 LEU A C 1
ATOM 5468 O O . LEU A 1 677 ? -0.000 14.368 18.304 1.00 87.44 677 LEU A O 1
ATOM 5472 N N . ASN A 1 678 ? -1.746 15.269 17.225 1.00 86.50 678 ASN A N 1
ATOM 5473 C CA . ASN A 1 678 ? -1.030 16.285 16.457 1.00 86.50 678 ASN A CA 1
ATOM 5474 C C . ASN A 1 678 ? 0.023 15.668 15.518 1.00 86.50 678 ASN A C 1
ATOM 5476 O O . ASN A 1 678 ? -0.338 15.142 14.469 1.00 86.50 678 ASN A O 1
ATOM 5480 N N . ALA A 1 679 ? 1.307 15.729 15.882 1.00 78.44 679 ALA A N 1
ATOM 5481 C CA . ALA A 1 679 ? 2.416 15.149 15.116 1.00 78.44 679 ALA A CA 1
ATOM 5482 C C . ALA A 1 679 ? 2.986 13.860 15.748 1.00 78.44 679 ALA A C 1
ATOM 5484 O O . ALA A 1 679 ? 3.871 13.232 15.172 1.00 78.44 679 ALA A O 1
ATOM 5485 N N . THR A 1 680 ? 2.501 13.462 16.927 1.00 83.81 680 THR A N 1
ATOM 5486 C CA . THR A 1 680 ? 3.066 12.364 17.721 1.00 83.81 680 THR A CA 1
ATOM 5487 C C . THR A 1 680 ? 2.224 11.103 17.573 1.00 83.81 680 THR A C 1
ATOM 5489 O O . THR A 1 680 ? 1.066 11.093 17.985 1.00 83.81 680 THR A O 1
ATOM 5492 N N . ASN A 1 681 ? 2.802 10.021 17.041 1.00 87.81 681 ASN A N 1
ATOM 5493 C CA . ASN A 1 681 ? 2.180 8.696 17.091 1.00 87.81 681 ASN A CA 1
ATOM 5494 C C . ASN A 1 681 ? 2.305 8.128 18.516 1.00 87.81 681 ASN A C 1
ATOM 5496 O O . ASN A 1 681 ? 3.395 7.769 18.964 1.00 87.81 681 ASN A O 1
ATOM 5500 N N . VAL A 1 682 ? 1.178 8.059 19.226 1.00 88.75 682 VAL A N 1
ATOM 5501 C CA . VAL A 1 682 ? 1.096 7.633 20.630 1.00 88.75 682 VAL A CA 1
ATOM 5502 C C . VAL A 1 682 ? 1.453 6.151 20.790 1.00 88.75 682 VAL A C 1
ATOM 5504 O O . VAL A 1 682 ? 2.026 5.771 21.808 1.00 88.75 682 VAL A O 1
ATOM 5507 N N . ILE A 1 683 ? 1.180 5.316 19.780 1.00 89.75 683 ILE A N 1
ATOM 5508 C CA . ILE A 1 683 ? 1.538 3.888 19.796 1.00 89.75 683 ILE A CA 1
ATOM 5509 C C . ILE A 1 683 ? 3.056 3.720 19.652 1.00 89.75 683 ILE A C 1
ATOM 5511 O O . ILE A 1 683 ? 3.657 2.920 20.369 1.00 89.75 683 ILE A O 1
ATOM 5515 N N . SER A 1 684 ? 3.680 4.524 18.789 1.00 88.25 684 SER A N 1
ATOM 5516 C CA . SER A 1 684 ? 5.136 4.539 18.601 1.00 88.25 684 SER A CA 1
ATOM 5517 C C . SER A 1 684 ? 5.870 5.010 19.866 1.00 88.25 684 SER A C 1
ATOM 5519 O O . SER A 1 684 ? 6.802 4.351 20.325 1.00 88.25 684 SER A O 1
ATOM 5521 N N . GLU A 1 685 ? 5.409 6.094 20.510 1.00 86.69 685 GLU A N 1
ATOM 5522 C CA . GLU A 1 685 ? 5.964 6.530 21.805 1.00 86.69 685 GLU A CA 1
ATOM 5523 C C . GLU A 1 685 ? 5.758 5.491 22.921 1.00 86.69 685 GLU A C 1
ATOM 5525 O O . GLU A 1 685 ? 6.676 5.261 23.711 1.00 86.69 685 GLU A O 1
ATOM 5530 N N . LEU A 1 686 ? 4.583 4.850 22.988 1.00 87.25 686 LEU A N 1
ATOM 5531 C CA . LEU A 1 686 ? 4.305 3.776 23.946 1.00 87.25 686 LEU A CA 1
ATOM 5532 C C . LEU A 1 686 ? 5.296 2.620 23.767 1.00 87.25 686 LEU A C 1
ATOM 5534 O O . LEU A 1 686 ? 5.876 2.146 24.744 1.00 87.25 686 LEU A O 1
ATOM 5538 N N . ARG A 1 687 ? 5.505 2.184 22.522 1.00 85.19 687 ARG A N 1
ATOM 5539 C CA . ARG A 1 687 ? 6.431 1.105 22.183 1.00 85.19 687 ARG A CA 1
ATOM 5540 C C . ARG A 1 687 ? 7.860 1.449 22.596 1.00 85.19 687 ARG A C 1
ATOM 5542 O O . ARG A 1 687 ? 8.447 0.725 23.399 1.00 85.19 687 ARG A O 1
ATOM 5549 N N . LEU A 1 688 ? 8.371 2.587 22.126 1.00 83.75 688 LEU A N 1
ATOM 5550 C CA . LEU A 1 688 ? 9.731 3.045 22.413 1.00 83.75 688 LEU A CA 1
ATOM 5551 C C . LEU A 1 688 ? 9.976 3.250 23.916 1.00 83.75 688 LEU A C 1
ATOM 5553 O O . LEU A 1 688 ? 11.054 2.919 24.396 1.00 83.75 688 LEU A O 1
ATOM 5557 N N . GLY A 1 689 ? 8.989 3.742 24.676 1.00 79.44 689 GLY A N 1
ATOM 5558 C CA . GLY A 1 689 ? 9.103 3.930 26.129 1.00 79.44 689 GLY A CA 1
ATOM 5559 C C . GLY A 1 689 ? 9.166 2.627 26.940 1.00 79.44 689 GLY A C 1
ATOM 5560 O O . GLY A 1 689 ? 9.763 2.602 28.016 1.00 79.44 689 GLY A O 1
ATOM 5561 N N . TYR A 1 690 ? 8.587 1.535 26.429 1.00 79.69 690 TYR A N 1
ATOM 5562 C CA . TYR A 1 690 ? 8.750 0.198 27.012 1.00 79.69 690 TYR A CA 1
ATOM 5563 C C . TYR A 1 690 ? 10.037 -0.496 26.530 1.00 79.69 690 TYR A C 1
ATOM 5565 O O . TYR A 1 690 ? 10.651 -1.215 27.313 1.00 79.69 690 TYR A O 1
ATOM 5573 N N . GLU A 1 691 ? 10.471 -0.267 25.286 1.00 79.06 691 GLU A N 1
ATOM 5574 C CA . GLU A 1 691 ? 11.738 -0.792 24.745 1.00 79.06 691 GLU A CA 1
ATOM 5575 C C . GLU A 1 691 ? 12.977 -0.093 25.352 1.00 79.06 691 GLU A C 1
ATOM 5577 O O . GLU A 1 691 ? 14.018 -0.728 25.507 1.00 79.06 691 GLU A O 1
ATOM 5582 N 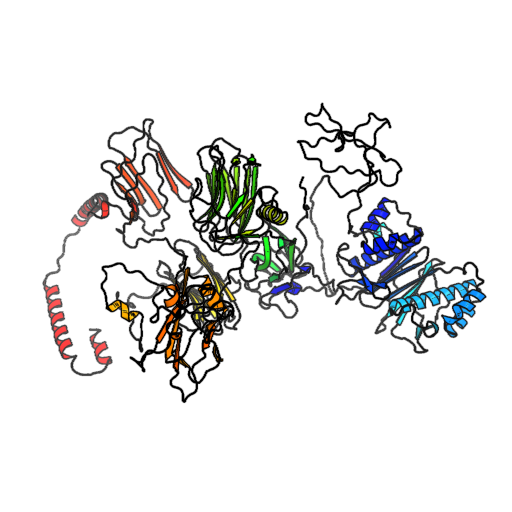N . SER A 1 692 ? 12.872 1.181 25.758 1.00 74.88 692 SER A N 1
ATOM 5583 C CA . SER A 1 692 ? 13.954 1.949 26.404 1.00 74.88 692 SER A CA 1
ATOM 5584 C C . SER A 1 692 ? 14.049 1.783 27.927 1.00 74.88 692 SER A C 1
ATOM 5586 O O . SER A 1 692 ? 15.034 2.215 28.525 1.00 74.88 692 SER A O 1
ATOM 5588 N N . GLY A 1 693 ? 13.044 1.172 28.564 1.00 59.09 693 GLY A N 1
ATOM 5589 C CA . GLY A 1 693 ? 13.011 0.933 30.011 1.00 59.09 693 GLY A CA 1
ATOM 5590 C C . GLY A 1 693 ? 12.482 2.085 30.880 1.00 59.09 693 GLY A C 1
ATOM 5591 O O . GLY A 1 693 ? 12.485 1.946 32.102 1.00 59.09 693 GLY A O 1
ATOM 5592 N N . GLU A 1 694 ? 11.973 3.181 30.300 1.00 60.91 694 GLU A N 1
ATOM 5593 C CA . GLU A 1 694 ? 11.392 4.317 31.044 1.00 60.91 694 GLU A CA 1
ATOM 5594 C C . GLU A 1 694 ? 9.879 4.522 30.781 1.00 60.91 694 GLU A C 1
ATOM 5596 O O . GLU A 1 694 ? 9.461 5.558 30.253 1.00 60.91 694 GLU A O 1
ATOM 5601 N N . PRO A 1 695 ? 8.991 3.601 31.207 1.00 63.00 695 PRO A N 1
ATOM 5602 C CA . PRO A 1 695 ? 7.550 3.698 30.955 1.00 63.00 695 PRO A CA 1
ATOM 5603 C C . PRO A 1 695 ? 6.827 4.787 31.780 1.00 63.00 695 PRO A C 1
ATOM 5605 O O . PRO A 1 695 ? 5.605 4.802 31.838 1.00 63.00 695 PRO A O 1
ATOM 5608 N N . PHE A 1 696 ? 7.517 5.736 32.423 1.00 67.62 696 PHE A N 1
ATOM 5609 C CA . PHE A 1 696 ? 6.914 6.694 33.372 1.00 67.62 696 PHE A CA 1
ATOM 5610 C C . PHE A 1 696 ? 5.796 7.589 32.798 1.00 67.62 696 PHE A C 1
ATOM 5612 O O . PHE A 1 696 ? 5.040 8.180 33.569 1.00 67.62 696 PHE A O 1
ATOM 5619 N N . LYS A 1 697 ? 5.696 7.711 31.468 1.00 79.50 697 LYS A N 1
ATOM 5620 C CA . LYS A 1 697 ? 4.643 8.457 30.754 1.00 79.50 697 LYS A CA 1
ATOM 5621 C C . LYS A 1 697 ? 3.397 7.607 30.452 1.00 79.50 697 LYS A C 1
ATOM 5623 O O . LYS A 1 697 ? 2.321 8.169 30.244 1.00 79.50 697 LYS A O 1
ATOM 5628 N N . PHE A 1 698 ? 3.517 6.275 30.437 1.00 86.50 698 PHE A N 1
ATOM 5629 C CA . PHE A 1 698 ? 2.485 5.367 29.934 1.00 86.50 698 PHE A CA 1
ATOM 5630 C C . PHE A 1 698 ? 2.299 4.110 30.796 1.00 86.50 698 PHE A C 1
ATOM 5632 O O . PHE A 1 698 ? 3.248 3.461 31.217 1.00 86.50 698 PHE A O 1
ATOM 5639 N N . THR A 1 699 ? 1.055 3.680 30.980 1.00 85.88 699 THR A N 1
ATOM 5640 C CA . THR A 1 699 ? 0.725 2.382 31.584 1.00 85.88 699 THR A CA 1
ATOM 5641 C C . THR A 1 699 ? -0.180 1.610 30.637 1.00 85.88 699 THR A C 1
ATOM 5643 O O . THR A 1 699 ? -1.253 2.099 30.294 1.00 85.88 699 THR A O 1
ATOM 5646 N N . ARG A 1 700 ? 0.230 0.409 30.219 1.00 85.44 700 ARG A N 1
ATOM 5647 C CA . ARG A 1 700 ? -0.591 -0.486 29.386 1.00 85.44 700 ARG A CA 1
ATOM 5648 C C . ARG A 1 700 ? -1.037 -1.722 30.165 1.00 85.44 700 ARG A C 1
ATOM 5650 O O . ARG A 1 700 ? -0.256 -2.285 30.928 1.00 85.44 700 ARG A O 1
ATOM 5657 N N . VAL A 1 701 ? -2.270 -2.157 29.933 1.00 80.62 701 VAL A N 1
ATOM 5658 C CA . VAL A 1 701 ? -2.872 -3.380 30.486 1.00 80.62 701 VAL A CA 1
ATOM 5659 C C . VAL A 1 701 ? -3.369 -4.221 29.316 1.00 80.62 701 VAL A C 1
ATOM 5661 O O . VAL A 1 701 ? -4.023 -3.686 28.428 1.00 80.62 701 VAL A O 1
ATOM 5664 N N . ASN A 1 702 ? -3.044 -5.516 29.293 1.00 75.00 702 ASN A N 1
ATOM 5665 C CA . ASN A 1 702 ? -3.552 -6.527 28.350 1.00 75.00 702 ASN A CA 1
ATOM 5666 C C . ASN A 1 702 ? -3.509 -6.171 26.842 1.00 75.00 702 ASN A C 1
ATOM 5668 O O . ASN A 1 702 ? -4.263 -6.735 26.056 1.00 75.00 702 ASN A O 1
ATOM 5672 N N . THR A 1 703 ? -2.650 -5.244 26.407 1.00 83.12 703 THR A N 1
ATOM 5673 C CA . THR A 1 703 ? -2.485 -4.874 24.982 1.00 83.12 703 THR A CA 1
ATOM 5674 C C . THR A 1 703 ? -1.461 -5.751 24.254 1.00 83.12 703 THR A C 1
ATOM 5676 O O . THR A 1 703 ? -0.410 -6.064 24.827 1.00 83.12 703 THR A O 1
ATOM 5679 N N . LEU A 1 704 ? -1.698 -6.026 22.969 1.00 83.19 704 LEU A N 1
ATOM 5680 C CA . LEU A 1 704 ? -0.761 -6.706 22.063 1.00 83.19 704 LEU A CA 1
ATOM 5681 C C . LEU A 1 704 ? -0.323 -5.769 20.923 1.00 83.19 704 LEU A C 1
ATOM 5683 O O . LEU A 1 704 ? -1.154 -5.043 20.389 1.00 83.19 704 LEU A O 1
ATOM 5687 N N . TYR A 1 705 ? 0.953 -5.814 20.521 1.00 83.69 705 TYR A N 1
ATOM 5688 C CA . TYR A 1 705 ? 1.504 -5.035 19.391 1.00 83.69 705 TYR A CA 1
ATOM 5689 C C . TYR A 1 705 ? 1.292 -5.730 18.030 1.00 83.69 705 TYR A C 1
ATOM 5691 O O . TYR A 1 705 ? 2.208 -5.852 17.219 1.00 83.69 705 TYR A O 1
ATOM 5699 N N . ALA A 1 706 ? 0.092 -6.261 17.813 1.00 77.38 706 ALA A N 1
ATOM 5700 C CA . ALA A 1 706 ? -0.331 -6.921 16.583 1.00 77.38 706 ALA A CA 1
ATOM 5701 C C . ALA A 1 706 ? -1.859 -6.875 16.507 1.00 77.38 706 ALA A C 1
ATOM 5703 O O . ALA A 1 706 ? -2.513 -6.916 17.547 1.00 77.38 706 ALA A O 1
ATOM 5704 N N . CYS A 1 707 ? -2.423 -6.835 15.300 1.00 80.00 707 CYS A N 1
ATOM 5705 C CA . CYS A 1 707 ? -3.853 -7.052 15.097 1.00 80.00 707 CYS A CA 1
ATOM 5706 C C . CYS A 1 707 ? -4.088 -8.533 14.754 1.00 80.00 707 CYS A C 1
ATOM 5708 O O . CYS A 1 707 ? -3.702 -8.943 13.659 1.00 80.00 707 CYS A O 1
ATOM 5710 N N . PRO A 1 708 ? -4.655 -9.358 15.656 1.00 69.62 708 PRO A N 1
ATOM 5711 C CA . PRO A 1 708 ? -5.072 -10.708 15.301 1.00 69.62 708 PRO A CA 1
ATOM 5712 C C . PRO A 1 708 ? -6.275 -10.629 14.358 1.00 69.62 708 PRO A C 1
ATOM 5714 O O . PRO A 1 708 ? -7.240 -9.923 14.641 1.00 69.62 708 PRO A O 1
ATOM 5717 N N . GLU A 1 709 ? -6.230 -11.350 13.243 1.00 52.06 709 GLU A N 1
ATOM 5718 C CA . GLU A 1 709 ? -7.332 -11.383 12.280 1.00 52.06 709 GLU A CA 1
ATOM 5719 C C . GLU A 1 709 ? -8.378 -12.427 12.702 1.00 52.06 709 GLU A C 1
ATOM 5721 O O . GLU A 1 709 ? -8.043 -13.608 12.828 1.00 52.06 709 GLU A O 1
ATOM 5726 N N . PRO A 1 710 ? -9.649 -12.035 12.930 1.00 49.16 710 PRO A N 1
ATOM 5727 C CA . PRO A 1 710 ? -10.728 -12.999 13.103 1.00 49.16 710 PRO A CA 1
ATOM 5728 C C . PRO A 1 710 ? -10.948 -13.755 11.784 1.00 49.16 710 PRO A C 1
ATOM 5730 O O . PRO A 1 710 ? -11.101 -13.103 10.749 1.00 49.16 710 PRO A O 1
ATOM 5733 N N . PRO A 1 711 ? -10.975 -15.100 11.782 1.00 37.50 711 PRO A N 1
ATOM 5734 C CA . PRO A 1 711 ? -11.102 -15.865 10.549 1.00 37.50 711 PRO A CA 1
ATOM 5735 C C . PRO A 1 711 ? -12.493 -15.690 9.929 1.00 37.50 711 PRO A C 1
ATOM 5737 O O . PRO A 1 711 ? -13.509 -15.960 10.573 1.00 37.50 711 PRO A O 1
ATOM 5740 N N . VAL A 1 712 ? -12.536 -15.310 8.652 1.00 43.41 712 VAL A N 1
ATOM 5741 C CA . VAL A 1 712 ? -13.745 -15.418 7.828 1.00 43.41 712 VAL A CA 1
ATOM 5742 C C . VAL A 1 712 ? -13.977 -16.905 7.550 1.00 43.41 712 VAL A C 1
ATOM 5744 O O . VAL A 1 712 ? -13.183 -17.551 6.872 1.00 43.41 712 VAL A O 1
ATOM 5747 N N . VAL A 1 713 ? -15.038 -17.481 8.120 1.00 43.62 713 VAL A N 1
ATOM 5748 C CA . VAL A 1 713 ? -15.345 -18.915 7.979 1.00 43.62 713 VAL A CA 1
ATOM 5749 C C . VAL A 1 713 ? -16.379 -19.117 6.862 1.00 43.62 713 VAL A C 1
ATOM 5751 O O . VAL A 1 713 ? -17.549 -18.787 7.065 1.00 43.62 713 VAL A O 1
ATOM 5754 N N . PRO A 1 714 ? -16.004 -19.670 5.690 1.00 44.44 714 PRO A N 1
ATOM 5755 C CA . PRO A 1 714 ? -16.947 -19.899 4.598 1.00 44.44 714 PRO A CA 1
ATOM 5756 C C . PRO A 1 714 ? -17.935 -21.023 4.945 1.00 44.44 714 PRO A C 1
ATOM 5758 O O . PRO A 1 714 ? -17.567 -22.195 5.064 1.00 44.44 714 PRO A O 1
ATOM 5761 N N . ILE A 1 715 ? -19.214 -20.671 5.079 1.00 51.78 715 ILE A N 1
ATOM 5762 C CA . ILE A 1 715 ? -20.295 -21.613 5.400 1.00 51.78 715 ILE A CA 1
ATOM 5763 C C . ILE A 1 715 ? -20.610 -22.475 4.169 1.00 51.78 715 ILE A C 1
ATOM 5765 O O . ILE A 1 715 ? -20.872 -21.957 3.087 1.00 51.78 715 ILE A O 1
ATOM 5769 N N . THR A 1 716 ? -20.611 -23.802 4.334 1.00 50.81 716 THR A N 1
ATOM 5770 C CA . THR A 1 716 ? -20.920 -24.757 3.255 1.00 50.81 716 THR A CA 1
ATOM 5771 C C . THR A 1 716 ? -22.256 -25.451 3.516 1.00 50.81 716 THR A C 1
ATOM 5773 O O . THR A 1 716 ? -22.396 -26.213 4.472 1.00 50.81 716 THR A O 1
ATOM 5776 N N . PHE A 1 717 ? -23.243 -25.217 2.650 1.00 64.06 717 PHE A N 1
ATOM 5777 C CA . PHE A 1 717 ? -24.577 -25.815 2.752 1.00 64.06 717 PHE A CA 1
ATOM 5778 C C . PHE A 1 717 ? -24.601 -27.207 2.097 1.00 64.06 717 PHE A C 1
ATOM 5780 O O . PHE A 1 717 ? -24.886 -27.351 0.915 1.00 64.06 717 PHE A O 1
ATOM 5787 N N . LEU A 1 718 ? -24.280 -28.247 2.875 1.00 50.31 718 LEU A N 1
ATOM 5788 C CA . LEU A 1 718 ? -24.151 -29.638 2.398 1.00 50.31 718 LEU A CA 1
ATOM 5789 C C . LEU A 1 718 ? -25.487 -30.370 2.135 1.00 50.31 718 LEU A C 1
ATOM 5791 O O . LEU A 1 718 ? -25.475 -31.554 1.798 1.00 50.31 718 LEU A O 1
ATOM 5795 N N . LYS A 1 719 ? -26.639 -29.721 2.352 1.00 45.97 719 LYS A N 1
ATOM 5796 C CA . LYS A 1 719 ? -27.986 -30.293 2.173 1.00 45.97 719 LYS A CA 1
ATOM 5797 C C . LYS A 1 719 ? -28.946 -29.204 1.691 1.00 45.97 719 LYS A C 1
ATOM 5799 O O . LYS A 1 719 ? -28.885 -28.084 2.188 1.00 45.97 719 LYS A O 1
ATOM 5804 N N . GLU A 1 720 ? -29.887 -29.554 0.815 1.00 46.84 720 GLU A N 1
ATOM 5805 C CA . GLU A 1 720 ? -30.866 -28.622 0.214 1.00 46.84 720 GLU A CA 1
ATOM 5806 C C . GLU A 1 720 ? -31.703 -27.832 1.242 1.00 46.84 720 GLU A C 1
ATOM 5808 O O . GLU A 1 720 ? -32.129 -26.712 0.976 1.00 46.84 720 GLU A O 1
ATOM 5813 N N . GLY A 1 721 ? -31.937 -28.407 2.428 1.00 46.38 721 GLY A N 1
ATOM 5814 C CA . GLY A 1 721 ? -32.679 -27.773 3.523 1.00 46.38 721 GLY A CA 1
ATOM 5815 C C . GLY A 1 721 ? -31.839 -26.920 4.484 1.00 46.38 721 GLY A C 1
ATOM 5816 O O . GLY A 1 721 ? -32.390 -26.390 5.448 1.00 46.38 721 GLY A O 1
ATOM 5817 N N . SER A 1 722 ? -30.523 -26.804 4.284 1.00 46.69 722 SER A N 1
ATOM 5818 C CA . SER A 1 722 ? -29.642 -26.011 5.149 1.00 46.69 722 SER A CA 1
ATOM 5819 C C . SER A 1 722 ? -29.650 -24.537 4.733 1.00 46.69 722 SER A C 1
ATOM 5821 O O . SER A 1 722 ? -29.289 -24.210 3.609 1.00 46.69 722 SER A O 1
ATOM 5823 N N . TYR A 1 723 ? -30.010 -23.636 5.652 1.00 52.03 723 TYR A N 1
ATOM 5824 C CA . TYR A 1 723 ? -30.041 -22.188 5.415 1.00 52.03 723 TYR A CA 1
ATOM 5825 C C . TYR A 1 723 ? -29.475 -21.405 6.608 1.00 52.03 723 TYR A C 1
ATOM 5827 O O . TYR A 1 723 ? -29.646 -21.799 7.761 1.00 52.03 723 TYR A O 1
ATOM 5835 N N . ALA A 1 724 ? -28.856 -20.253 6.342 1.00 47.97 724 ALA A N 1
ATOM 5836 C CA . ALA A 1 724 ? -28.496 -19.270 7.365 1.00 47.97 724 ALA A CA 1
ATOM 5837 C C . ALA A 1 724 ? -29.575 -18.176 7.443 1.00 47.97 724 ALA A C 1
ATOM 5839 O O . ALA A 1 724 ? -30.022 -17.666 6.416 1.00 47.97 724 ALA A O 1
ATOM 5840 N N . LYS A 1 725 ? -30.011 -17.799 8.654 1.00 48.28 725 LYS A N 1
ATOM 5841 C CA . LYS A 1 725 ? -31.067 -16.790 8.856 1.00 48.28 725 LYS A CA 1
ATOM 5842 C C . LYS A 1 725 ? -30.531 -15.535 9.545 1.00 48.28 725 LYS A C 1
ATOM 5844 O O . LYS A 1 725 ? -30.551 -15.427 10.769 1.00 48.28 725 LYS A O 1
ATOM 5849 N N . LEU A 1 726 ? -30.104 -14.570 8.737 1.00 47.28 726 LEU A N 1
ATOM 5850 C CA . LEU A 1 726 ? -29.639 -13.260 9.197 1.00 47.28 726 LEU A CA 1
ATOM 5851 C C . LEU A 1 726 ? -30.810 -12.365 9.653 1.00 47.28 726 LEU A C 1
ATOM 5853 O O . LEU A 1 726 ? -31.938 -12.489 9.164 1.00 47.28 726 LEU A O 1
ATOM 5857 N N . ARG A 1 727 ? -30.548 -11.439 10.586 1.00 45.06 727 ARG A N 1
ATOM 5858 C CA . ARG A 1 727 ? -31.509 -10.396 10.986 1.00 45.06 727 ARG A CA 1
ATOM 5859 C C . ARG A 1 727 ? -31.421 -9.227 9.999 1.00 45.06 727 ARG A C 1
ATOM 5861 O O . ARG A 1 727 ? -30.467 -8.463 10.041 1.00 45.06 727 ARG A O 1
ATOM 5868 N N . GLY A 1 728 ? -32.404 -9.094 9.110 1.00 40.16 728 GLY A N 1
ATOM 5869 C CA . GLY A 1 728 ? -32.483 -7.964 8.177 1.00 40.16 728 GLY A CA 1
ATOM 5870 C C . GLY A 1 728 ? -33.023 -6.688 8.831 1.00 40.16 728 GLY A C 1
ATOM 5871 O O . GLY A 1 728 ? -33.965 -6.747 9.624 1.00 40.16 728 GLY A O 1
ATOM 5872 N N . TYR A 1 729 ? -32.460 -5.537 8.464 1.00 42.94 729 TYR A N 1
ATOM 5873 C CA . TYR A 1 729 ? -32.933 -4.218 8.891 1.00 42.94 729 TYR A CA 1
ATOM 5874 C C . TYR A 1 729 ? -34.238 -3.846 8.169 1.00 42.94 729 TYR A C 1
ATOM 5876 O O . TYR A 1 729 ? -34.354 -4.007 6.955 1.00 42.94 729 TYR A O 1
ATOM 5884 N N . ALA A 1 730 ? -35.227 -3.329 8.903 1.00 41.28 730 ALA A N 1
ATOM 5885 C CA . ALA A 1 730 ? -36.529 -2.950 8.357 1.00 41.28 730 ALA A CA 1
ATOM 5886 C C . ALA A 1 730 ? -36.750 -1.437 8.478 1.00 41.28 730 ALA A C 1
ATOM 5888 O O . ALA A 1 730 ? -36.795 -0.907 9.582 1.00 41.28 730 ALA A O 1
ATOM 5889 N N . GLY A 1 731 ? -36.933 -0.750 7.348 1.00 42.66 731 GLY A N 1
ATOM 5890 C CA . GLY A 1 731 ? -37.242 0.686 7.325 1.00 42.66 731 GLY A CA 1
ATOM 5891 C C . GLY A 1 731 ? -36.759 1.401 6.067 1.00 42.66 731 GLY A C 1
ATOM 5892 O O . GLY A 1 731 ? -37.479 2.256 5.549 1.00 42.66 731 GLY A O 1
ATOM 5893 N N . GLY A 1 732 ? -35.605 0.991 5.532 1.00 46.78 732 GLY A N 1
ATOM 5894 C CA . GLY A 1 732 ? -34.976 1.595 4.355 1.00 46.78 732 GLY A CA 1
ATOM 5895 C C . GLY A 1 732 ? -35.875 1.683 3.115 1.00 46.78 732 GLY A C 1
ATOM 5896 O O . GLY A 1 732 ? -36.851 0.943 2.952 1.00 46.78 732 GLY A O 1
ATOM 5897 N N . THR A 1 733 ? -35.549 2.637 2.246 1.00 47.88 733 THR A N 1
ATOM 5898 C CA . THR A 1 733 ? -35.963 2.670 0.832 1.00 47.88 733 THR A CA 1
ATOM 5899 C C . THR A 1 733 ? -35.007 1.874 -0.056 1.00 47.88 733 THR A C 1
ATOM 5901 O O . THR A 1 733 ? -35.367 1.550 -1.184 1.00 47.88 733 THR A O 1
ATOM 5904 N N . THR A 1 734 ? -33.826 1.530 0.464 1.00 50.78 734 THR A N 1
ATOM 5905 C CA . THR A 1 734 ? -32.818 0.678 -0.166 1.00 50.78 734 THR A CA 1
ATOM 5906 C C . THR A 1 734 ? -32.651 -0.652 0.576 1.00 50.78 734 THR A C 1
ATOM 5908 O O . THR A 1 734 ? -32.872 -0.744 1.786 1.00 50.78 734 THR A O 1
ATOM 5911 N N . LEU A 1 735 ? -32.253 -1.690 -0.161 1.00 59.59 735 LEU A N 1
ATOM 5912 C CA . LEU A 1 735 ? -31.842 -3.000 0.337 1.00 59.59 735 LEU A CA 1
ATOM 5913 C C . LEU A 1 735 ? -30.589 -3.427 -0.431 1.00 59.59 735 LEU A C 1
ATOM 5915 O O . LEU A 1 735 ? -30.675 -3.741 -1.618 1.00 59.59 735 LEU A O 1
ATOM 5919 N N . ASN A 1 736 ? -29.454 -3.465 0.266 1.00 52.12 736 ASN A N 1
ATOM 5920 C CA . ASN A 1 736 ? -28.177 -3.923 -0.272 1.00 52.12 736 ASN A CA 1
ATOM 5921 C C . ASN A 1 736 ? -27.802 -5.240 0.422 1.00 52.12 736 ASN A C 1
ATOM 5923 O O . ASN A 1 736 ? -27.801 -5.303 1.652 1.00 52.12 736 ASN A O 1
ATOM 5927 N N . ILE A 1 737 ? -27.493 -6.285 -0.346 1.00 59.34 737 ILE A N 1
ATOM 5928 C CA . ILE A 1 737 ? -27.039 -7.588 0.161 1.00 59.34 737 ILE A CA 1
ATOM 5929 C C . ILE A 1 737 ? -25.830 -8.026 -0.661 1.00 59.34 737 ILE A C 1
ATOM 5931 O O . ILE A 1 737 ? -25.969 -8.244 -1.860 1.00 59.34 737 ILE A O 1
ATOM 5935 N N . SER A 1 738 ? -24.675 -8.190 -0.021 1.00 50.94 738 SER A N 1
ATOM 5936 C CA . SER A 1 738 ? -23.458 -8.753 -0.615 1.00 50.94 738 SER A CA 1
ATOM 5937 C C . SER A 1 738 ? -23.124 -10.108 0.012 1.00 50.94 738 SER A C 1
ATOM 5939 O O . SER A 1 738 ? -23.081 -10.215 1.238 1.00 50.94 738 SER A O 1
ATOM 5941 N N . LEU A 1 739 ? -22.857 -11.123 -0.806 1.00 56.88 739 LEU A N 1
ATOM 5942 C CA . LEU A 1 739 ? -22.317 -12.422 -0.390 1.00 56.88 739 LEU A CA 1
ATOM 5943 C C . LEU A 1 739 ? -21.403 -12.989 -1.477 1.00 56.88 739 LEU A C 1
ATOM 5945 O O . LEU A 1 739 ? -21.525 -12.605 -2.636 1.00 56.88 739 LEU A O 1
ATOM 5949 N N . GLU A 1 740 ? -20.555 -13.956 -1.137 1.00 57.38 740 GLU A N 1
ATOM 5950 C CA . GLU A 1 740 ? -19.862 -14.776 -2.137 1.00 57.38 740 GLU A CA 1
ATOM 5951 C C . GLU A 1 740 ? -20.343 -16.229 -2.049 1.00 57.38 740 GLU A C 1
ATOM 5953 O O . GLU A 1 740 ? -20.560 -16.756 -0.956 1.00 57.38 740 GLU A O 1
ATOM 5958 N N . PHE A 1 741 ? -20.549 -16.880 -3.195 1.00 69.38 741 PHE A N 1
ATOM 5959 C CA . PHE A 1 741 ? -20.995 -18.274 -3.263 1.00 69.38 741 PHE A CA 1
ATOM 5960 C C . PHE A 1 741 ? -20.192 -19.068 -4.290 1.00 69.38 741 PHE A C 1
ATOM 5962 O O . PHE A 1 741 ? -19.654 -18.514 -5.241 1.00 69.38 741 PHE A O 1
ATOM 5969 N N . ARG A 1 742 ? -20.144 -20.388 -4.112 1.00 66.94 742 ARG A N 1
ATOM 5970 C CA . ARG A 1 742 ? -19.662 -21.345 -5.114 1.00 66.94 742 ARG A CA 1
ATOM 5971 C C . ARG A 1 742 ? -20.523 -22.594 -5.061 1.00 66.94 742 ARG A C 1
ATOM 5973 O O . ARG A 1 742 ? -20.923 -23.008 -3.973 1.00 66.94 742 ARG A O 1
ATOM 5980 N N . THR A 1 743 ? -20.803 -23.206 -6.204 1.00 70.00 743 THR A N 1
ATOM 5981 C CA . THR A 1 743 ? -21.525 -24.482 -6.256 1.00 70.00 743 THR A CA 1
ATOM 5982 C C . THR A 1 743 ? -21.297 -25.199 -7.584 1.00 70.00 743 THR A C 1
ATOM 5984 O O . THR A 1 743 ? -20.843 -24.586 -8.547 1.00 70.00 743 THR A O 1
ATOM 5987 N N . TYR A 1 744 ? -21.634 -26.487 -7.625 1.00 76.75 744 TYR A N 1
ATOM 5988 C CA . TYR A 1 744 ? -21.849 -27.245 -8.861 1.00 76.75 744 TYR A CA 1
ATOM 5989 C C . TYR A 1 744 ? -23.344 -27.468 -9.156 1.00 76.75 744 TYR A C 1
ATOM 5991 O O . TYR A 1 744 ? -23.703 -27.878 -10.261 1.00 76.75 744 TYR A O 1
ATOM 5999 N N . GLU A 1 745 ? -24.227 -27.164 -8.198 1.00 77.50 745 GLU A N 1
ATOM 6000 C CA . GLU A 1 745 ? -25.659 -27.442 -8.300 1.00 77.50 745 GLU A CA 1
ATOM 6001 C C . GLU A 1 745 ? -26.360 -26.582 -9.357 1.00 77.50 745 GLU A C 1
ATOM 6003 O O . GLU A 1 745 ? -26.237 -25.357 -9.396 1.00 77.50 745 GLU A O 1
ATOM 6008 N N . ILE A 1 746 ? -27.145 -27.248 -10.203 1.00 76.06 746 ILE A N 1
ATOM 6009 C CA . ILE A 1 746 ? -27.902 -26.635 -11.305 1.00 76.06 746 ILE A CA 1
ATOM 6010 C C . ILE A 1 746 ? -29.143 -25.855 -10.840 1.00 76.06 746 ILE A C 1
ATOM 6012 O O . ILE A 1 746 ? -29.651 -25.014 -11.585 1.00 76.06 746 ILE A O 1
ATOM 6016 N N . HIS A 1 747 ? -29.625 -26.108 -9.622 1.00 79.25 747 HIS A N 1
ATOM 6017 C CA . HIS A 1 747 ? -30.752 -25.414 -9.000 1.00 79.25 747 HIS A CA 1
ATOM 6018 C C . HIS A 1 747 ? -30.458 -25.160 -7.515 1.00 79.25 747 HIS A C 1
ATOM 6020 O O . HIS A 1 747 ? -29.874 -26.010 -6.850 1.00 79.25 747 HIS A O 1
ATOM 6026 N N . GLY A 1 748 ? -30.873 -24.012 -6.973 1.00 75.00 748 GLY A N 1
ATOM 6027 C CA . GLY A 1 748 ? -30.677 -23.713 -5.549 1.00 75.00 748 GLY A CA 1
ATOM 6028 C C . GLY A 1 748 ? -31.085 -22.295 -5.151 1.00 75.00 748 GLY A C 1
ATOM 6029 O O . GLY A 1 748 ? -30.980 -21.366 -5.945 1.00 75.00 748 GLY A O 1
ATOM 6030 N N . LEU A 1 749 ? -31.561 -22.107 -3.921 1.00 77.25 749 LEU A N 1
ATOM 6031 C CA . LEU A 1 749 ? -31.995 -20.805 -3.403 1.00 77.25 749 LEU A CA 1
ATOM 6032 C C . LEU A 1 749 ? -30.838 -20.123 -2.656 1.00 77.25 749 LEU A C 1
ATOM 6034 O O . LEU A 1 749 ? -30.444 -20.591 -1.594 1.00 77.25 749 LEU A O 1
ATOM 6038 N N . LEU A 1 750 ? -30.305 -19.023 -3.200 1.00 73.62 750 LEU A N 1
ATOM 6039 C CA . LEU A 1 750 ? -29.151 -18.310 -2.630 1.00 73.62 750 LEU A CA 1
ATOM 6040 C C . LEU A 1 750 ? -29.580 -17.240 -1.614 1.00 73.62 750 LEU A C 1
ATOM 6042 O O . LEU A 1 750 ? -28.994 -17.119 -0.543 1.00 73.62 750 LEU A O 1
ATOM 6046 N N . ILE A 1 751 ? -30.617 -16.462 -1.944 1.00 77.19 751 ILE A N 1
ATOM 6047 C CA . ILE A 1 751 ? -31.186 -15.415 -1.083 1.00 77.19 751 ILE A CA 1
ATOM 6048 C C . ILE A 1 751 ? -32.708 -15.520 -1.123 1.00 77.19 751 ILE A C 1
ATOM 6050 O O . ILE A 1 751 ? -33.300 -15.620 -2.198 1.00 77.19 751 ILE A O 1
ATOM 6054 N N . TYR A 1 752 ? -33.355 -15.399 0.036 1.00 79.31 752 TYR A N 1
ATOM 6055 C CA . TYR A 1 752 ? -34.795 -15.170 0.140 1.00 79.31 752 TYR A CA 1
ATOM 6056 C C . TYR A 1 752 ? -35.085 -14.089 1.182 1.00 79.31 752 TYR A C 1
ATOM 6058 O O . TYR A 1 752 ? -34.798 -14.263 2.366 1.00 79.31 752 TYR A O 1
ATOM 6066 N N . HIS A 1 753 ? -35.691 -12.984 0.749 1.00 74.19 753 HIS A N 1
ATOM 6067 C CA . HIS A 1 753 ? -36.154 -11.916 1.624 1.00 74.19 753 HIS A CA 1
ATOM 6068 C C . HIS A 1 753 ? -37.609 -11.571 1.290 1.00 74.19 753 HIS A C 1
ATOM 6070 O O . HIS A 1 753 ? -37.908 -10.940 0.274 1.00 74.19 753 HIS A O 1
ATOM 6076 N N . LYS A 1 754 ? -38.533 -11.995 2.158 1.00 72.12 754 LYS A N 1
ATOM 6077 C CA . LYS A 1 754 ? -39.942 -11.597 2.073 1.00 72.12 754 LYS A CA 1
ATOM 6078 C C . LYS A 1 754 ? -40.115 -10.187 2.633 1.00 72.12 754 LYS A C 1
ATOM 6080 O O . LYS A 1 754 ? -39.643 -9.909 3.733 1.00 72.12 754 LYS A O 1
ATOM 6085 N N . PHE A 1 755 ? -40.814 -9.325 1.900 1.00 67.44 755 PHE A N 1
ATOM 6086 C CA . PHE A 1 755 ? -41.063 -7.954 2.333 1.00 67.44 755 PHE A CA 1
ATOM 6087 C C . PHE A 1 755 ? -42.162 -7.873 3.403 1.00 67.44 755 PHE A C 1
ATOM 6089 O O . PHE A 1 755 ? -42.895 -8.826 3.666 1.00 67.44 755 PHE A O 1
ATOM 6096 N N . ASN A 1 756 ? -42.295 -6.691 4.011 1.00 62.19 756 ASN A N 1
ATOM 6097 C CA . ASN A 1 756 ? -43.413 -6.367 4.904 1.00 62.19 756 ASN A CA 1
ATOM 6098 C C . ASN A 1 756 ? -44.715 -6.023 4.143 1.00 62.19 756 ASN A C 1
ATOM 6100 O O . ASN A 1 756 ? -45.771 -5.905 4.762 1.00 62.19 756 ASN A O 1
ATOM 6104 N N . THR A 1 757 ? -44.638 -5.854 2.821 1.00 61.84 757 THR A N 1
ATOM 6105 C CA . THR A 1 757 ? -45.758 -5.791 1.866 1.00 61.84 757 THR A CA 1
ATOM 6106 C C . THR A 1 757 ? -45.986 -7.163 1.222 1.00 61.84 757 THR A C 1
ATOM 6108 O O . THR A 1 757 ? -45.138 -8.047 1.350 1.00 61.84 757 THR A O 1
ATOM 6111 N N . ASP A 1 758 ? -47.091 -7.359 0.493 1.00 59.38 758 ASP A N 1
ATOM 6112 C CA . ASP A 1 758 ? -47.226 -8.558 -0.345 1.00 59.38 758 ASP A CA 1
ATOM 6113 C C . ASP A 1 758 ? -46.171 -8.534 -1.453 1.00 59.38 758 ASP A C 1
ATOM 6115 O O . ASP A 1 758 ? -46.182 -7.674 -2.339 1.00 59.38 758 ASP A O 1
ATOM 6119 N N . GLY A 1 759 ? -45.226 -9.463 -1.341 1.00 67.69 759 GLY A N 1
ATOM 6120 C CA . GLY A 1 759 ? -44.075 -9.573 -2.215 1.00 67.69 759 GLY A CA 1
ATOM 6121 C C . GLY A 1 759 ? -42.870 -10.214 -1.530 1.00 67.69 759 GLY A C 1
ATOM 6122 O O . GLY A 1 759 ? -42.769 -10.273 -0.299 1.00 67.69 759 GLY A O 1
ATOM 6123 N N . HIS A 1 760 ? -41.923 -10.671 -2.337 1.00 77.56 760 HIS A N 1
ATOM 6124 C CA . HIS A 1 760 ? -40.602 -11.119 -1.909 1.00 77.56 760 HIS A CA 1
ATOM 6125 C C . HIS A 1 760 ? -39.586 -10.816 -3.001 1.00 77.56 760 HIS A C 1
ATOM 6127 O O . HIS A 1 760 ? -39.914 -10.815 -4.185 1.00 77.56 760 HIS A O 1
ATOM 6133 N N . VAL A 1 761 ? -38.330 -10.642 -2.603 1.00 75.38 761 VAL A N 1
ATOM 6134 C CA . VAL A 1 761 ? -37.202 -10.832 -3.510 1.00 75.38 761 VAL A CA 1
ATOM 6135 C C . VAL A 1 761 ? -36.533 -12.157 -3.184 1.00 75.38 761 VAL A C 1
ATOM 6137 O O . VAL A 1 761 ? -36.269 -12.479 -2.022 1.00 75.38 761 VAL A O 1
ATOM 6140 N N . LYS A 1 762 ? -36.269 -12.951 -4.217 1.00 82.88 762 LYS A N 1
ATOM 6141 C CA . LYS A 1 762 ? -35.441 -14.150 -4.103 1.00 82.88 762 LYS A CA 1
ATOM 6142 C C . LYS A 1 762 ? -34.415 -14.189 -5.221 1.00 82.88 762 LYS A C 1
ATOM 6144 O O . LYS A 1 762 ? -34.739 -13.859 -6.361 1.00 82.88 762 LYS A O 1
ATOM 6149 N N . VAL A 1 763 ? -33.203 -14.615 -4.891 1.00 80.50 763 VAL A N 1
ATOM 6150 C CA . VAL A 1 763 ? -32.116 -14.836 -5.847 1.00 80.50 763 VAL A CA 1
ATOM 6151 C C . VAL A 1 763 ? -31.779 -16.320 -5.819 1.00 80.50 763 VAL A C 1
ATOM 6153 O O . VAL A 1 763 ? -31.550 -16.884 -4.747 1.00 80.50 763 VAL A O 1
ATOM 6156 N N . TYR A 1 764 ? -31.832 -16.973 -6.975 1.00 85.62 764 TYR A N 1
ATOM 6157 C CA . TYR A 1 764 ? -31.748 -18.427 -7.091 1.00 85.62 764 TYR A CA 1
ATOM 6158 C C . TYR A 1 764 ? -31.027 -18.855 -8.365 1.00 85.62 764 TYR A C 1
ATOM 6160 O O . TYR A 1 764 ? -30.997 -18.120 -9.348 1.00 85.62 764 TYR A O 1
ATOM 6168 N N . LEU A 1 765 ? -30.460 -20.055 -8.332 1.00 82.00 765 LEU A N 1
ATOM 6169 C CA . LEU A 1 765 ? -29.940 -20.770 -9.485 1.00 82.00 765 LEU A CA 1
ATOM 6170 C C . LEU A 1 765 ? -31.062 -21.582 -10.139 1.00 82.00 765 LEU A C 1
ATOM 6172 O O . LEU A 1 765 ? -31.826 -22.270 -9.457 1.00 82.00 765 LEU A O 1
ATOM 6176 N N . GLU A 1 766 ? -31.141 -21.517 -11.463 1.00 86.25 766 GLU A N 1
ATOM 6177 C CA . GLU A 1 766 ? -32.026 -22.334 -12.292 1.00 86.25 766 GLU A CA 1
ATOM 6178 C C . GLU A 1 766 ? -31.330 -22.610 -13.630 1.00 86.25 766 GLU A C 1
ATOM 6180 O O . GLU A 1 766 ? -30.912 -21.672 -14.309 1.00 86.25 766 GLU A O 1
ATOM 6185 N N . GLU A 1 767 ? -31.153 -23.888 -13.981 1.00 83.75 767 GLU A N 1
ATOM 6186 C CA . GLU A 1 767 ? -30.308 -24.334 -15.107 1.00 83.75 767 GLU A CA 1
ATOM 6187 C C . GLU A 1 767 ? -28.854 -23.820 -15.004 1.00 83.75 767 GLU A C 1
ATOM 6189 O O . GLU A 1 767 ? -28.209 -23.499 -16.002 1.00 83.75 767 GLU A O 1
ATOM 6194 N N . GLY A 1 768 ? -28.340 -23.694 -13.776 1.00 74.19 768 GLY A N 1
ATOM 6195 C CA . GLY A 1 768 ? -27.020 -23.132 -13.474 1.00 74.19 768 GLY A CA 1
ATOM 6196 C C . GLY A 1 768 ? -26.936 -21.603 -13.553 1.00 74.19 768 GLY A C 1
ATOM 6197 O O . GLY A 1 768 ? -25.884 -21.034 -13.274 1.00 74.19 768 GLY A O 1
ATOM 6198 N N . LYS A 1 769 ? -28.016 -20.906 -13.920 1.00 80.56 769 LYS A N 1
ATOM 6199 C CA . LYS A 1 769 ? -28.041 -19.444 -14.088 1.00 80.56 769 LYS A CA 1
ATOM 6200 C C . LYS A 1 769 ? -28.581 -18.755 -12.847 1.00 80.56 769 LYS A C 1
ATOM 6202 O O . LYS A 1 769 ? -29.623 -19.170 -12.347 1.00 80.56 769 LYS A O 1
ATOM 6207 N N . VAL A 1 770 ? -27.935 -17.684 -12.381 1.00 81.19 770 VAL A N 1
ATOM 6208 C CA . VAL A 1 770 ? -28.491 -16.866 -11.291 1.00 81.19 770 VAL A CA 1
ATOM 6209 C C . VAL A 1 770 ? -29.603 -15.975 -11.834 1.00 81.19 770 VAL A C 1
ATOM 6211 O O . VAL A 1 770 ? -29.418 -15.267 -12.821 1.00 81.19 770 VAL A O 1
ATOM 6214 N N . LYS A 1 771 ? -30.754 -15.996 -11.168 1.00 80.81 771 LYS A N 1
ATOM 6215 C CA . LYS A 1 771 ? -31.961 -15.248 -11.523 1.00 80.81 771 LYS A CA 1
ATOM 6216 C C . LYS A 1 771 ? -32.486 -14.553 -10.274 1.00 80.81 771 LYS A C 1
ATOM 6218 O O . LYS A 1 771 ? -32.474 -15.143 -9.191 1.00 80.81 771 LYS A O 1
ATOM 6223 N N . VAL A 1 772 ? -32.964 -13.316 -10.409 1.00 82.12 772 VAL A N 1
ATOM 6224 C CA . VAL A 1 772 ? -33.735 -12.650 -9.345 1.00 82.12 772 VAL A CA 1
ATOM 6225 C C . VAL A 1 772 ? -35.199 -12.583 -9.742 1.00 82.12 772 VAL A C 1
ATOM 6227 O O . VAL A 1 772 ? -35.550 -12.240 -10.868 1.00 82.12 772 VAL A O 1
ATOM 6230 N N . GLU A 1 773 ? -36.058 -12.923 -8.795 1.00 79.88 773 GLU A N 1
ATOM 6231 C CA . GLU A 1 773 ? -37.501 -12.800 -8.912 1.00 79.88 773 GLU A CA 1
ATOM 6232 C C . GLU A 1 773 ? -37.974 -11.844 -7.828 1.00 79.88 773 GLU A C 1
ATOM 6234 O O . GLU A 1 773 ? -37.900 -12.155 -6.635 1.00 79.88 773 GLU A O 1
ATOM 6239 N N . LEU A 1 774 ? -38.414 -10.670 -8.276 1.00 78.56 774 LEU A N 1
ATOM 6240 C CA . LEU A 1 774 ? -39.066 -9.654 -7.474 1.00 78.56 774 LEU A CA 1
ATOM 6241 C C . LEU A 1 774 ? -40.576 -9.777 -7.686 1.00 78.56 774 LEU A C 1
ATOM 6243 O O . LEU A 1 774 ? -41.115 -9.477 -8.755 1.00 78.56 774 LEU A O 1
ATOM 6247 N N . GLU A 1 775 ? -41.253 -10.226 -6.641 1.00 73.06 775 GLU A N 1
ATOM 6248 C CA . GLU A 1 775 ? -42.698 -10.159 -6.515 1.00 73.06 775 GLU A CA 1
ATOM 6249 C C . GLU A 1 775 ? -43.045 -8.945 -5.647 1.00 73.06 775 GLU A C 1
ATOM 6251 O O . GLU A 1 775 ? -42.496 -8.764 -4.560 1.00 73.06 775 GLU A O 1
ATOM 6256 N N . VAL A 1 776 ? -43.941 -8.104 -6.152 1.00 66.12 776 VAL A N 1
ATOM 6257 C CA . VAL A 1 776 ? -44.547 -6.935 -5.497 1.00 66.12 776 VAL A CA 1
ATOM 6258 C C . VAL A 1 776 ? -46.000 -6.846 -5.981 1.00 66.12 776 VAL A C 1
ATOM 6260 O O . VAL A 1 776 ? -46.375 -7.565 -6.907 1.00 66.12 776 VAL A O 1
ATOM 6263 N N . GLN A 1 777 ? -46.835 -5.987 -5.387 1.00 56.62 777 GLN A N 1
ATOM 6264 C CA . GLN A 1 777 ? -48.237 -5.804 -5.800 1.00 56.62 777 GLN A CA 1
ATOM 6265 C C . GLN A 1 777 ? -48.340 -5.182 -7.214 1.00 56.62 777 GLN A C 1
ATOM 6267 O O . GLN A 1 777 ? -48.499 -3.974 -7.375 1.00 56.62 777 GLN A O 1
ATOM 6272 N N . GLY A 1 778 ? -48.215 -6.023 -8.243 1.00 56.12 778 GLY A N 1
ATOM 6273 C CA . GLY A 1 778 ? -48.058 -5.647 -9.648 1.00 56.12 778 GLY A CA 1
ATOM 6274 C C . GLY A 1 778 ? -47.618 -6.844 -10.513 1.00 56.12 778 GLY A C 1
ATOM 6275 O O . GLY A 1 778 ? -47.841 -7.991 -10.122 1.00 56.12 778 GLY A O 1
ATOM 6276 N N . PRO A 1 779 ? -47.010 -6.619 -11.695 1.00 53.47 779 PRO A N 1
ATOM 6277 C CA . PRO A 1 779 ? -46.488 -7.702 -12.523 1.00 53.47 779 PRO A CA 1
ATOM 6278 C C . PRO A 1 779 ? -45.255 -8.348 -11.879 1.00 53.47 779 PRO A C 1
ATOM 6280 O O . PRO A 1 779 ? -44.386 -7.666 -11.338 1.00 53.47 779 PRO A O 1
ATOM 6283 N N . LYS A 1 780 ? -45.151 -9.672 -11.995 1.00 64.12 780 LYS A N 1
ATOM 6284 C CA . LYS A 1 780 ? -44.011 -10.451 -11.503 1.00 64.12 780 LYS A CA 1
ATOM 6285 C C . LYS A 1 780 ? -42.753 -10.173 -12.332 1.00 64.12 780 LYS A C 1
ATOM 6287 O O . LYS A 1 780 ? -42.697 -10.542 -13.504 1.00 64.12 780 LYS A O 1
ATOM 6292 N N . VAL A 1 781 ? -41.725 -9.581 -11.723 1.00 63.97 781 VAL A N 1
ATOM 6293 C CA . VAL A 1 781 ? -40.458 -9.262 -12.398 1.00 63.97 781 VAL A CA 1
ATOM 6294 C C . VAL A 1 781 ? -39.455 -10.392 -12.158 1.00 63.97 781 VAL A C 1
ATOM 6296 O O . VAL A 1 781 ? -38.865 -10.493 -11.084 1.00 63.97 781 VAL A O 1
ATOM 6299 N N . LYS A 1 782 ? -39.245 -11.248 -13.165 1.00 69.94 782 LYS A N 1
ATOM 6300 C CA . LYS A 1 782 ? -38.131 -12.210 -13.204 1.00 69.94 782 LYS A CA 1
ATOM 6301 C C . LYS A 1 782 ? -37.041 -11.671 -14.129 1.00 69.94 782 LYS A C 1
ATOM 6303 O O . LYS A 1 782 ? -37.291 -11.478 -15.315 1.00 69.94 782 LYS A O 1
ATOM 6308 N N . LEU A 1 783 ? -35.845 -11.446 -13.590 1.00 66.12 783 LEU A N 1
ATOM 6309 C CA . LEU A 1 783 ? -34.648 -11.140 -14.369 1.00 66.12 783 LEU A CA 1
ATOM 6310 C C . LEU A 1 783 ? -33.884 -12.433 -14.643 1.00 66.12 783 LEU A C 1
ATOM 6312 O O . LEU A 1 783 ? -33.395 -13.088 -13.723 1.00 66.12 783 LEU A O 1
ATOM 6316 N N . ASP A 1 784 ? -33.797 -12.770 -15.927 1.00 65.69 784 ASP A N 1
ATOM 6317 C CA . ASP A 1 784 ? -33.198 -13.993 -16.476 1.00 65.69 784 ASP A CA 1
ATOM 6318 C C . ASP A 1 784 ? -32.242 -13.632 -17.631 1.00 65.69 784 ASP A C 1
ATOM 6320 O O . ASP A 1 784 ? -32.225 -14.228 -18.705 1.00 65.69 784 ASP A O 1
ATOM 6324 N N . ASN A 1 785 ? -31.493 -12.544 -17.431 1.00 59.31 785 ASN A N 1
ATOM 6325 C CA . ASN A 1 785 ? -30.748 -11.861 -18.492 1.00 59.31 785 ASN A CA 1
ATOM 6326 C C . ASN A 1 785 ? -29.275 -12.306 -18.578 1.00 59.31 785 ASN A C 1
ATOM 6328 O O . ASN A 1 785 ? -28.515 -11.766 -19.383 1.00 59.31 785 ASN A O 1
ATOM 6332 N N . TYR A 1 786 ? -28.851 -13.281 -17.768 1.00 66.38 786 TYR A N 1
ATOM 6333 C CA . TYR A 1 786 ? -27.503 -13.840 -17.840 1.00 66.38 786 TYR A CA 1
ATOM 6334 C C . TYR A 1 786 ? -27.475 -15.048 -18.787 1.00 66.38 786 TYR A C 1
ATOM 6336 O O . TYR A 1 786 ? -28.152 -16.061 -18.598 1.00 66.38 786 TYR A O 1
ATOM 6344 N N . ALA A 1 787 ? -26.685 -14.934 -19.856 1.00 62.50 787 ALA A N 1
ATOM 6345 C CA . ALA A 1 787 ? -26.470 -16.026 -20.804 1.00 62.50 787 ALA A CA 1
ATOM 6346 C C . ALA A 1 787 ? -25.606 -17.152 -20.200 1.00 62.50 787 ALA A C 1
ATOM 6348 O O . ALA A 1 787 ? -25.854 -18.322 -20.489 1.00 62.50 787 ALA A O 1
ATOM 6349 N N . GLU A 1 788 ? -24.646 -16.774 -19.353 1.00 71.12 788 GLU A N 1
ATOM 6350 C CA . GLU A 1 788 ? -23.664 -17.620 -18.662 1.00 71.12 788 GLU A CA 1
ATOM 6351 C C . GLU A 1 788 ? -24.264 -18.428 -17.492 1.00 71.12 788 GLU A C 1
ATOM 6353 O O . GLU A 1 788 ? -25.344 -18.110 -16.989 1.00 71.12 788 GLU A O 1
ATOM 6358 N N . GLN A 1 789 ? -23.541 -19.466 -17.061 1.00 81.06 789 GLN A N 1
ATOM 6359 C CA . GLN A 1 789 ? -23.832 -20.294 -15.884 1.00 81.06 789 GLN A CA 1
ATOM 6360 C C . GLN A 1 789 ? -22.804 -20.022 -14.771 1.00 81.06 789 GLN A C 1
ATOM 6362 O O . GLN A 1 789 ? -21.648 -19.724 -15.060 1.00 81.06 789 GLN A O 1
ATOM 6367 N N . PHE A 1 790 ? -23.235 -20.160 -13.515 1.00 76.56 790 PHE A N 1
ATOM 6368 C CA . PHE A 1 790 ? -22.509 -19.813 -12.279 1.00 76.56 790 PHE A CA 1
ATOM 6369 C C . PHE A 1 790 ? -22.421 -21.009 -11.313 1.00 76.56 790 PHE A C 1
ATOM 6371 O O . PHE A 1 790 ? -22.309 -20.853 -10.097 1.00 76.56 790 PHE A O 1
ATOM 6378 N N . ASN A 1 791 ? -22.542 -22.224 -11.854 1.00 80.62 791 ASN A N 1
ATOM 6379 C CA . ASN A 1 791 ? -22.380 -23.489 -11.141 1.00 80.62 791 ASN A CA 1
ATOM 6380 C C . ASN A 1 791 ? -21.119 -24.245 -11.619 1.00 80.62 791 ASN A C 1
ATOM 6382 O O . ASN A 1 791 ? -21.118 -25.468 -11.740 1.00 80.62 791 ASN A O 1
ATOM 6386 N N . ASP A 1 792 ? -20.042 -23.514 -11.932 1.00 67.69 792 ASP A N 1
ATOM 6387 C CA . ASP A 1 792 ? -18.770 -24.079 -12.415 1.00 67.69 792 ASP A CA 1
ATOM 6388 C C . ASP A 1 792 ? -17.800 -24.492 -11.283 1.00 67.69 792 ASP A C 1
ATOM 6390 O O . ASP A 1 792 ? -16.666 -24.901 -11.546 1.00 67.69 792 ASP A O 1
ATOM 6394 N N . GLY A 1 793 ? -18.241 -24.389 -10.023 1.00 56.25 793 GLY A N 1
ATOM 6395 C CA . GLY A 1 793 ? -17.456 -24.673 -8.821 1.00 56.25 793 GLY A CA 1
ATOM 6396 C C . GLY A 1 793 ? -16.590 -23.520 -8.303 1.00 56.25 793 GLY A C 1
ATOM 6397 O O . GLY A 1 793 ? -15.946 -23.681 -7.260 1.00 56.25 793 GLY A O 1
ATOM 6398 N N . ARG A 1 794 ? -16.546 -22.372 -8.990 1.00 60.53 794 ARG A N 1
ATOM 6399 C CA . ARG A 1 794 ? -15.756 -21.199 -8.584 1.00 60.53 794 ARG A CA 1
ATOM 6400 C C . ARG A 1 794 ? -16.555 -20.250 -7.697 1.00 60.53 794 ARG A C 1
ATOM 6402 O O . ARG A 1 794 ? -17.770 -20.362 -7.570 1.00 60.53 794 ARG A O 1
ATOM 6409 N N . TRP A 1 795 ? -15.828 -19.344 -7.047 1.00 62.28 795 TRP A N 1
ATOM 6410 C CA . TRP A 1 795 ? -16.407 -18.266 -6.254 1.00 62.28 795 TRP A CA 1
ATOM 6411 C C . TRP A 1 795 ? -16.966 -17.166 -7.156 1.00 62.28 795 TRP A C 1
ATOM 6413 O O . TRP A 1 795 ? -16.268 -16.700 -8.057 1.00 62.28 795 TRP A O 1
ATOM 6423 N N . HIS A 1 796 ? -18.195 -16.755 -6.854 1.00 56.16 796 HIS A N 1
ATOM 6424 C CA . HIS A 1 796 ? -18.926 -15.672 -7.494 1.00 56.16 796 HIS A CA 1
ATOM 6425 C C . HIS A 1 796 ? -19.422 -14.657 -6.449 1.00 56.16 796 HIS A C 1
ATOM 6427 O O . HIS A 1 796 ? -19.962 -15.045 -5.409 1.00 56.16 796 HIS A O 1
ATOM 6433 N N . SER A 1 797 ? -19.270 -13.363 -6.731 1.00 67.25 797 SER A N 1
ATOM 6434 C CA . SER A 1 797 ? -19.465 -12.245 -5.795 1.00 67.25 797 SER A CA 1
ATOM 6435 C C . SER A 1 797 ? -20.808 -11.540 -6.034 1.00 67.25 797 SER A C 1
ATOM 6437 O O . SER A 1 797 ? -20.952 -10.685 -6.911 1.00 67.25 797 SER A O 1
ATOM 6439 N N . LEU A 1 798 ? -21.836 -11.935 -5.285 1.00 65.06 798 LEU A N 1
ATOM 6440 C CA . LEU A 1 798 ? -23.232 -11.548 -5.482 1.00 65.06 798 LEU A CA 1
ATOM 6441 C C . LEU A 1 798 ? -23.608 -10.324 -4.634 1.00 65.06 798 LEU A C 1
ATOM 6443 O O . LEU A 1 798 ? -23.813 -10.430 -3.428 1.00 65.06 798 LEU A O 1
ATOM 6447 N N . LEU A 1 799 ? -23.785 -9.181 -5.296 1.00 64.44 799 LEU A N 1
ATOM 6448 C CA . LEU A 1 799 ? -24.399 -7.959 -4.784 1.00 64.44 799 LEU A CA 1
ATOM 6449 C C . LEU A 1 799 ? -25.818 -7.784 -5.358 1.00 64.44 799 LEU A C 1
ATOM 6451 O O . LEU A 1 799 ? -26.011 -7.639 -6.564 1.00 64.44 799 LEU A O 1
ATOM 6455 N N . LEU A 1 800 ? -26.825 -7.744 -4.491 1.00 65.75 800 LEU A N 1
ATOM 6456 C CA . LEU A 1 800 ? -28.183 -7.306 -4.811 1.00 65.75 800 LEU A CA 1
ATOM 6457 C C . LEU A 1 800 ? -28.402 -5.910 -4.221 1.00 65.75 800 LEU A C 1
ATOM 6459 O O . LEU A 1 800 ? -28.371 -5.758 -3.003 1.00 65.75 800 LEU A O 1
ATOM 6463 N N . THR A 1 801 ? -28.674 -4.925 -5.074 1.00 67.75 801 THR A N 1
ATOM 6464 C CA . THR A 1 801 ? -28.993 -3.540 -4.703 1.00 67.75 801 THR A CA 1
ATOM 6465 C C . THR A 1 801 ? -30.386 -3.203 -5.221 1.00 67.75 801 THR A C 1
ATOM 6467 O O . THR A 1 801 ? -30.611 -3.139 -6.426 1.00 67.75 801 THR A O 1
ATOM 6470 N N . MET A 1 802 ? -31.342 -2.983 -4.325 1.00 64.38 802 MET A N 1
ATOM 6471 C CA . MET A 1 802 ? -32.710 -2.584 -4.664 1.00 64.38 802 MET A CA 1
ATOM 6472 C C . MET A 1 802 ? -33.017 -1.230 -4.029 1.00 64.38 802 MET A C 1
ATOM 6474 O O . MET A 1 802 ? -32.726 -1.037 -2.853 1.00 64.38 802 MET A O 1
ATOM 6478 N N . ALA A 1 803 ? -33.624 -0.317 -4.779 1.00 66.75 803 ALA A N 1
ATOM 6479 C CA . ALA A 1 803 ? -34.070 0.994 -4.318 1.00 66.75 803 ALA A CA 1
ATOM 6480 C C . ALA A 1 803 ? -35.491 1.291 -4.837 1.00 66.75 803 ALA A C 1
ATOM 6482 O O . ALA A 1 803 ? -36.123 0.453 -5.484 1.00 66.75 803 ALA A O 1
ATOM 6483 N N . THR A 1 804 ? -36.012 2.491 -4.573 1.00 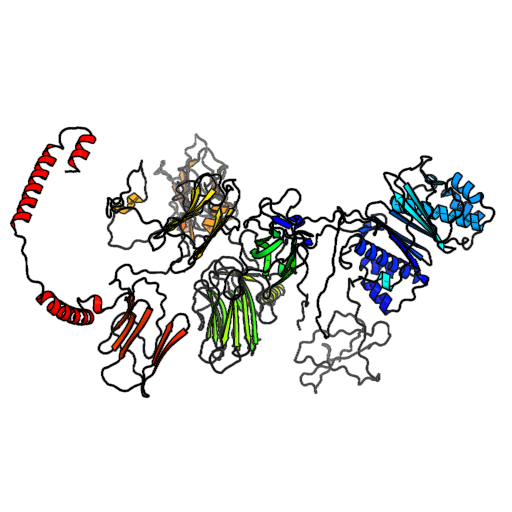62.09 804 THR A N 1
ATOM 6484 C CA . THR A 1 804 ? -37.220 2.979 -5.256 1.00 62.09 804 THR A CA 1
ATOM 6485 C C . THR A 1 804 ? -36.999 3.010 -6.769 1.00 62.09 804 THR A C 1
ATOM 6487 O O . THR A 1 804 ? -35.971 3.498 -7.239 1.00 62.09 804 THR A O 1
ATOM 6490 N N . ASP A 1 805 ? -37.959 2.449 -7.506 1.00 54.66 805 ASP A N 1
ATOM 6491 C CA . ASP A 1 805 ? -38.021 2.367 -8.973 1.00 54.66 805 ASP A CA 1
ATOM 6492 C C . ASP A 1 805 ? -36.800 1.742 -9.681 1.00 54.66 805 ASP A C 1
ATOM 6494 O O . ASP A 1 805 ? -36.683 1.822 -10.901 1.00 54.66 805 ASP A O 1
ATOM 6498 N N . SER A 1 806 ? -35.910 1.062 -8.945 1.00 58.66 806 SER A N 1
ATOM 6499 C CA . SER A 1 806 ? -34.731 0.390 -9.505 1.00 58.66 806 SER A CA 1
ATOM 6500 C C . SER A 1 806 ? -34.358 -0.885 -8.735 1.00 58.66 806 SER A C 1
ATOM 6502 O O . SER A 1 806 ? -34.169 -0.889 -7.519 1.00 58.66 806 SER A O 1
ATOM 6504 N N . LEU A 1 807 ? -34.233 -1.997 -9.465 1.00 68.44 807 LEU A N 1
ATOM 6505 C CA . LEU A 1 807 ? -33.744 -3.285 -8.968 1.00 68.44 807 LEU A CA 1
ATOM 6506 C C . LEU A 1 807 ? -32.484 -3.652 -9.745 1.00 68.44 807 LEU A C 1
ATOM 6508 O O . LEU A 1 807 ? -32.569 -3.858 -10.952 1.00 68.44 807 LEU A O 1
ATOM 6512 N N . THR A 1 808 ? -31.360 -3.789 -9.048 1.00 66.06 808 THR A N 1
ATOM 6513 C CA . THR A 1 808 ? -30.043 -4.046 -9.632 1.00 66.06 808 THR A CA 1
ATOM 6514 C C . THR A 1 808 ? -29.426 -5.299 -9.008 1.00 66.06 808 THR A C 1
ATOM 6516 O O . THR A 1 808 ? -28.898 -5.258 -7.898 1.00 66.06 808 THR A O 1
ATOM 6519 N N . LEU A 1 809 ? -29.479 -6.432 -9.715 1.00 70.50 809 LEU A N 1
ATOM 6520 C CA . LEU A 1 809 ? -28.712 -7.637 -9.354 1.00 70.50 809 LEU A CA 1
ATOM 6521 C C . LEU A 1 809 ? -27.321 -7.581 -9.995 1.00 70.50 809 LEU A C 1
ATOM 6523 O O . LEU A 1 809 ? -27.185 -7.033 -11.086 1.00 70.50 809 LEU A O 1
ATOM 6527 N N . SER A 1 810 ? -26.316 -8.155 -9.325 1.00 63.91 810 SER A N 1
ATOM 6528 C CA . SER A 1 810 ? -24.922 -8.178 -9.761 1.00 63.91 810 SER A CA 1
ATOM 6529 C C . SER A 1 810 ? -24.144 -9.381 -9.203 1.00 63.91 810 SER A C 1
ATOM 6531 O O . SER A 1 810 ? -23.935 -9.463 -8.005 1.00 63.91 810 SER A O 1
ATOM 6533 N N . VAL A 1 811 ? -23.717 -10.328 -10.049 1.00 66.56 811 VAL A N 1
ATOM 6534 C CA . VAL A 1 811 ? -22.992 -11.572 -9.685 1.00 66.56 811 VAL A CA 1
ATOM 6535 C C . VAL A 1 811 ? -21.568 -11.628 -10.277 1.00 66.56 811 VAL A C 1
ATOM 6537 O O . VAL A 1 811 ? -21.368 -12.251 -11.308 1.00 66.56 811 VAL A O 1
ATOM 6540 N N . ASP A 1 812 ? -20.591 -10.982 -9.635 1.00 63.41 812 ASP A N 1
ATOM 6541 C CA . ASP A 1 812 ? -19.233 -10.612 -10.113 1.00 63.41 812 ASP A CA 1
ATOM 6542 C C . ASP A 1 812 ? -19.116 -9.159 -10.621 1.00 63.41 812 ASP A C 1
ATOM 6544 O O . ASP A 1 812 ? -18.213 -8.847 -11.392 1.00 63.41 812 ASP A O 1
ATOM 6548 N N . TYR A 1 813 ? -20.035 -8.262 -10.217 1.00 56.88 813 TYR A N 1
ATOM 6549 C CA . TYR A 1 813 ? -20.075 -6.802 -10.505 1.00 56.88 813 TYR A CA 1
ATOM 6550 C C . TYR A 1 813 ? -20.897 -6.253 -11.723 1.00 56.88 813 TYR A C 1
ATOM 6552 O O . TYR A 1 813 ? -20.851 -5.050 -11.957 1.00 56.88 813 TYR A O 1
ATOM 6560 N N . ARG A 1 814 ? -21.760 -7.042 -12.415 1.00 53.69 814 ARG A N 1
ATOM 6561 C CA . ARG A 1 814 ? -22.735 -6.615 -13.460 1.00 53.69 814 ARG A CA 1
ATOM 6562 C C . ARG A 1 814 ? -24.051 -6.163 -12.850 1.00 53.69 814 ARG A C 1
ATOM 6564 O O . ARG A 1 814 ? -24.920 -7.025 -12.722 1.00 53.69 814 ARG A O 1
ATOM 6571 N N . PRO A 1 815 ? -24.306 -4.860 -12.642 1.00 58.38 815 PRO A N 1
ATOM 6572 C CA . PRO A 1 815 ? -25.683 -4.392 -12.623 1.00 58.38 815 PRO A CA 1
ATOM 6573 C C . PRO A 1 815 ? -26.455 -4.900 -13.853 1.00 58.38 815 PRO A C 1
ATOM 6575 O O . PRO A 1 815 ? -26.078 -4.637 -14.995 1.00 58.38 815 PRO A O 1
ATOM 6578 N N . ILE A 1 816 ? -27.564 -5.595 -13.616 1.00 60.19 816 ILE A N 1
ATOM 6579 C CA . ILE A 1 816 ? -28.701 -5.633 -14.539 1.00 60.19 816 ILE A CA 1
ATOM 6580 C C . ILE A 1 816 ? -29.866 -4.936 -13.844 1.00 60.19 816 ILE A C 1
ATOM 6582 O O . ILE A 1 816 ? -30.290 -5.368 -12.773 1.00 60.19 816 ILE A O 1
ATOM 6586 N N . ALA A 1 817 ? -30.341 -3.857 -14.470 1.00 54.59 817 ALA A N 1
ATOM 6587 C CA . ALA A 1 817 ? -31.369 -2.949 -13.968 1.00 54.59 817 ALA A CA 1
ATOM 6588 C C . ALA A 1 817 ? -32.670 -3.018 -14.794 1.00 54.59 817 ALA A C 1
ATOM 6590 O O . ALA A 1 817 ? -32.698 -3.606 -15.880 1.00 54.59 817 ALA A O 1
ATOM 6591 N N . VAL A 1 818 ? -33.746 -2.405 -14.285 1.00 49.97 818 VAL A N 1
ATOM 6592 C CA . VAL A 1 818 ? -35.069 -2.338 -14.936 1.00 49.97 818 VAL A CA 1
ATOM 6593 C C . VAL A 1 818 ? -35.575 -0.899 -14.982 1.00 49.97 818 VAL A C 1
ATOM 6595 O O . VAL A 1 818 ? -36.195 -0.426 -14.033 1.00 49.97 818 VAL A O 1
ATOM 6598 N N . ASP A 1 819 ? -35.386 -0.229 -16.118 1.00 41.16 819 ASP A N 1
ATOM 6599 C CA . ASP A 1 819 ? -35.835 1.154 -16.310 1.00 41.16 819 ASP A CA 1
ATOM 6600 C C . ASP A 1 819 ? -37.320 1.230 -16.728 1.00 41.16 819 ASP A C 1
ATOM 6602 O O . ASP A 1 819 ? -37.675 1.411 -17.893 1.00 41.16 819 ASP A O 1
ATOM 6606 N N . GLY A 1 820 ? -38.206 1.081 -15.739 1.00 41.12 820 GLY A N 1
ATOM 6607 C CA . GLY A 1 820 ? -39.422 1.896 -15.574 1.00 41.12 820 GLY A CA 1
ATOM 6608 C C . GLY A 1 820 ? -40.501 1.995 -16.671 1.00 41.12 820 GLY A C 1
ATOM 6609 O O . GLY A 1 820 ? -41.335 2.890 -16.556 1.00 41.12 820 GLY A O 1
ATOM 6610 N N . ASN A 1 821 ? -40.537 1.161 -17.724 1.00 33.50 821 ASN A N 1
ATOM 6611 C CA . ASN A 1 821 ? -41.368 1.473 -18.908 1.00 33.50 821 ASN A CA 1
ATOM 6612 C C . ASN A 1 821 ? -42.218 0.324 -19.510 1.00 33.50 821 ASN A C 1
ATOM 6614 O O . ASN A 1 821 ? -42.136 0.043 -20.704 1.00 33.50 821 ASN A O 1
ATOM 6618 N N . TYR A 1 822 ? -43.091 -0.308 -18.710 1.00 26.91 822 TYR A N 1
ATOM 6619 C CA . TYR A 1 822 ? -44.159 -1.203 -19.206 1.00 26.91 822 TYR A CA 1
ATOM 6620 C C . TYR A 1 822 ? -45.505 -0.984 -18.489 1.00 26.91 822 TYR A C 1
ATOM 6622 O O . TYR A 1 822 ? -45.551 -0.722 -17.289 1.00 26.91 822 TYR A O 1
ATOM 6630 N N . ARG A 1 823 ? -46.620 -1.117 -19.228 1.00 26.95 823 ARG A N 1
ATOM 6631 C CA . ARG A 1 823 ? -48.002 -1.059 -18.705 1.00 26.95 823 ARG A CA 1
ATOM 6632 C C . ARG A 1 823 ? -48.659 -2.444 -18.701 1.00 26.95 823 ARG A C 1
ATOM 6634 O O . ARG A 1 823 ? -48.421 -3.247 -19.598 1.00 26.95 823 ARG A O 1
ATOM 6641 N N . LEU A 1 824 ? -49.520 -2.680 -17.712 1.00 25.44 824 LEU A N 1
ATOM 6642 C CA . LEU A 1 824 ? -50.275 -3.922 -17.511 1.00 25.44 824 LEU A CA 1
ATOM 6643 C C . LEU A 1 824 ? -51.446 -4.103 -18.507 1.00 25.44 824 LEU A C 1
ATOM 6645 O O . LEU A 1 824 ? -52.223 -3.163 -18.690 1.00 25.44 824 LEU A O 1
ATOM 6649 N N . PRO A 1 825 ? -51.648 -5.319 -19.055 1.00 25.05 825 PRO A N 1
ATOM 6650 C CA . PRO A 1 825 ? -52.961 -5.828 -19.469 1.00 25.05 825 PRO A CA 1
ATOM 6651 C C . PRO A 1 825 ? -53.903 -6.033 -18.264 1.00 25.05 825 PRO A C 1
ATOM 6653 O O . PRO A 1 825 ? -53.452 -6.075 -17.119 1.00 25.05 825 PRO A O 1
ATOM 6656 N N . THR A 1 826 ? -55.216 -6.128 -18.498 1.00 36.91 826 THR A N 1
ATOM 6657 C CA . THR A 1 826 ? -56.254 -5.958 -17.457 1.00 36.91 826 THR A CA 1
ATOM 6658 C C . THR A 1 826 ? -57.237 -7.130 -17.374 1.00 36.91 826 THR A C 1
ATOM 6660 O O . THR A 1 826 ? -58.424 -6.993 -17.679 1.00 36.91 826 THR A O 1
ATOM 6663 N N . ASP A 1 827 ? -56.731 -8.272 -16.922 1.00 34.16 827 ASP A N 1
ATOM 6664 C CA . ASP A 1 827 ? -57.420 -9.548 -16.701 1.00 34.16 827 ASP A CA 1
ATOM 6665 C C . ASP A 1 827 ? -56.514 -10.390 -15.758 1.00 34.16 827 ASP A C 1
ATOM 6667 O O . ASP A 1 827 ? -55.300 -10.222 -15.796 1.00 34.16 827 ASP A O 1
ATOM 6671 N N . TRP A 1 828 ? -56.954 -11.240 -14.814 1.00 27.30 828 TRP A N 1
ATOM 6672 C CA . TRP A 1 828 ? -58.089 -12.184 -14.763 1.00 27.30 828 TRP A CA 1
ATOM 6673 C C . TRP A 1 828 ? -58.948 -12.067 -13.460 1.00 27.30 828 TRP A C 1
ATOM 6675 O O . TRP A 1 828 ? -59.030 -10.992 -12.868 1.00 27.30 828 TRP A O 1
ATOM 6685 N N . LYS A 1 829 ? -59.707 -13.115 -13.074 1.00 32.31 829 LYS A N 1
ATOM 6686 C CA . LYS A 1 829 ? -60.892 -13.059 -12.175 1.00 32.31 829 LYS A CA 1
ATOM 6687 C C . LYS A 1 829 ? -60.711 -13.665 -10.767 1.00 32.31 829 LYS A C 1
ATOM 6689 O O . LYS A 1 829 ? -59.627 -14.063 -10.365 1.00 32.31 829 LYS A O 1
ATOM 6694 N N . LYS A 1 830 ? -61.790 -13.648 -9.973 1.00 32.66 830 LYS A N 1
ATOM 6695 C CA . LYS A 1 830 ? -61.808 -13.609 -8.500 1.00 32.66 830 LYS A CA 1
ATOM 6696 C C . LYS A 1 830 ? -62.080 -14.981 -7.856 1.00 32.66 830 LYS A C 1
ATOM 6698 O O . LYS A 1 830 ? -62.695 -15.051 -6.793 1.00 32.66 830 LYS A O 1
ATOM 6703 N N . GLU A 1 831 ? -61.646 -16.063 -8.499 1.00 38.69 831 GLU A N 1
ATOM 6704 C CA . GLU A 1 831 ? -62.055 -17.430 -8.139 1.00 38.69 831 GLU A CA 1
ATOM 6705 C C . GLU A 1 831 ? -60.918 -18.345 -7.618 1.00 38.69 831 GLU A C 1
ATOM 6707 O O . GLU A 1 831 ? -61.212 -19.392 -7.046 1.00 38.69 831 GLU A O 1
ATOM 6712 N N . GLU A 1 832 ? -59.638 -17.963 -7.716 1.00 29.39 832 GLU A N 1
ATOM 6713 C CA . GLU A 1 832 ? -58.490 -18.847 -7.398 1.00 29.39 832 GLU A CA 1
ATOM 6714 C C . GLU A 1 832 ? -57.982 -18.782 -5.936 1.00 29.39 832 GLU A C 1
ATOM 6716 O O . GLU A 1 832 ? -56.788 -18.894 -5.667 1.00 29.39 832 GLU A O 1
ATOM 6721 N N . TYR A 1 833 ? -58.885 -18.647 -4.957 1.00 28.53 833 TYR A N 1
ATOM 6722 C CA . TYR A 1 833 ? -58.549 -18.748 -3.526 1.00 28.53 833 TYR A CA 1
ATOM 6723 C C . TYR A 1 833 ? -59.472 -19.720 -2.791 1.00 28.53 833 TYR A C 1
ATOM 6725 O O . TYR A 1 833 ? -60.665 -19.457 -2.650 1.00 28.53 833 TYR A O 1
ATOM 6733 N N . CYS A 1 834 ? -58.912 -20.800 -2.233 1.00 25.89 834 CYS A N 1
ATOM 6734 C CA . CYS A 1 834 ? -59.688 -21.736 -1.418 1.00 25.89 834 CYS A CA 1
ATOM 6735 C C . CYS A 1 834 ? -58.887 -22.390 -0.272 1.00 25.89 834 CYS A C 1
ATOM 6737 O O . CYS A 1 834 ? -58.632 -23.589 -0.309 1.00 25.89 834 CYS A O 1
ATOM 6739 N N . CYS A 1 835 ? -58.513 -21.602 0.748 1.00 28.34 835 CYS A N 1
ATOM 6740 C CA . CYS A 1 835 ? -58.682 -21.939 2.181 1.00 28.34 835 CYS A CA 1
ATOM 6741 C C . CYS A 1 835 ? -58.152 -20.812 3.105 1.00 28.34 835 CYS A C 1
ATOM 6743 O O . CYS A 1 835 ? -57.075 -20.280 2.839 1.00 28.34 835 CYS A O 1
ATOM 6745 N N . PRO A 1 836 ? -58.861 -20.440 4.193 1.00 32.53 836 PRO A N 1
ATOM 6746 C CA . PRO A 1 836 ? -58.405 -19.418 5.138 1.00 32.53 836 PRO A CA 1
ATOM 6747 C C . PRO A 1 836 ? -57.755 -19.995 6.413 1.00 32.53 836 PRO A C 1
ATOM 6749 O O . PRO A 1 836 ? -58.318 -20.867 7.066 1.00 32.53 836 PRO A O 1
ATOM 6752 N N . ASN A 1 837 ? -56.635 -19.398 6.832 1.00 32.44 837 ASN A N 1
ATOM 6753 C CA . ASN A 1 837 ? -56.093 -19.404 8.203 1.00 32.44 837 ASN A CA 1
ATOM 6754 C C . ASN A 1 837 ? -55.751 -20.740 8.906 1.00 32.44 837 ASN A C 1
ATOM 6756 O O . ASN A 1 837 ? -55.568 -20.728 10.122 1.00 32.44 837 ASN A O 1
ATOM 6760 N N . GLU A 1 838 ? -55.514 -21.841 8.188 1.00 23.80 838 GLU A N 1
ATOM 6761 C CA . GLU A 1 838 ? -54.716 -22.959 8.725 1.00 23.80 838 GLU A CA 1
ATOM 6762 C C . GLU A 1 838 ? -53.546 -23.301 7.795 1.00 23.80 838 GLU A C 1
ATOM 6764 O O . GLU A 1 838 ? -53.734 -23.687 6.642 1.00 23.80 838 GLU A O 1
ATOM 6769 N N . VAL A 1 839 ? -52.320 -23.173 8.314 1.00 25.91 839 VAL A N 1
ATOM 6770 C CA . VAL A 1 839 ? -51.113 -23.730 7.690 1.00 25.91 839 VAL A CA 1
ATOM 6771 C C . VAL A 1 839 ? -50.901 -25.118 8.281 1.00 25.91 839 VAL A C 1
ATOM 6773 O O . VAL A 1 839 ? -50.328 -25.266 9.360 1.00 25.91 839 VAL A O 1
ATOM 6776 N N . VAL A 1 840 ? -51.392 -26.135 7.576 1.00 22.47 840 VAL A N 1
ATOM 6777 C CA . VAL A 1 840 ? -51.114 -27.535 7.903 1.00 22.47 840 VAL A CA 1
ATOM 6778 C C . VAL A 1 840 ? -49.755 -27.914 7.323 1.00 22.47 840 VAL A C 1
ATOM 6780 O O . VAL A 1 840 ? -49.588 -27.961 6.107 1.00 22.47 840 VAL A O 1
ATOM 6783 N N . PHE A 1 841 ? -48.808 -28.244 8.198 1.00 23.64 841 PHE A N 1
ATOM 6784 C CA . PHE A 1 841 ? -47.613 -29.006 7.847 1.00 23.64 841 PHE A CA 1
ATOM 6785 C C . PHE A 1 841 ? -47.557 -30.275 8.701 1.00 23.64 841 PHE A C 1
ATOM 6787 O O . PHE A 1 841 ? -46.969 -30.276 9.780 1.00 23.64 841 PHE A O 1
ATOM 6794 N N . ASP A 1 842 ? -48.137 -31.363 8.195 1.00 22.25 842 ASP A N 1
ATOM 6795 C CA . ASP A 1 842 ? -47.629 -32.701 8.496 1.00 22.25 842 ASP A CA 1
ATOM 6796 C C . ASP A 1 842 ? -47.707 -33.595 7.255 1.00 22.25 842 ASP A C 1
ATOM 6798 O O . ASP A 1 842 ? -48.777 -33.856 6.706 1.00 22.25 842 ASP A O 1
ATOM 6802 N N . ALA A 1 843 ? -46.528 -34.041 6.841 1.00 22.42 843 ALA A N 1
ATOM 6803 C CA . ALA A 1 843 ? -46.301 -35.297 6.147 1.00 22.42 843 ALA A CA 1
ATOM 6804 C C . ALA A 1 843 ? -44.850 -35.716 6.438 1.00 22.42 843 ALA A C 1
ATOM 6806 O O . ALA A 1 843 ? -44.008 -35.768 5.541 1.00 22.42 843 ALA A O 1
ATOM 6807 N N . SER A 1 844 ? -44.520 -35.938 7.715 1.00 23.38 844 SER A N 1
ATOM 6808 C CA . SER A 1 844 ? -43.234 -36.559 8.054 1.00 23.38 844 SER A CA 1
ATOM 6809 C C . SER A 1 844 ? -43.163 -37.995 7.522 1.00 23.38 844 SER A C 1
ATOM 6811 O O . SER A 1 844 ? -44.178 -38.686 7.430 1.00 23.38 844 SER A O 1
ATOM 6813 N N . VAL A 1 845 ? -41.945 -38.492 7.289 1.00 24.88 845 VAL A N 1
ATOM 6814 C CA . VAL A 1 845 ? -41.659 -39.924 7.466 1.00 24.88 845 VAL A CA 1
ATOM 6815 C C . VAL A 1 845 ? -40.564 -40.062 8.525 1.00 24.88 845 VAL A C 1
ATOM 6817 O O . VAL A 1 845 ? -39.404 -40.330 8.238 1.00 24.88 845 VAL A O 1
ATOM 6820 N N . HIS A 1 846 ? -41.023 -39.865 9.764 1.00 24.83 846 HIS A N 1
ATOM 6821 C CA . HIS A 1 846 ? -40.379 -40.102 11.063 1.00 24.83 846 HIS A CA 1
ATOM 6822 C C . HIS A 1 846 ? -39.474 -39.000 11.683 1.00 24.83 846 HIS A C 1
ATOM 6824 O O . HIS A 1 846 ? -38.513 -38.554 11.059 1.00 24.83 846 HIS A O 1
ATOM 6830 N N . PRO A 1 847 ? -39.765 -38.566 12.939 1.00 32.75 847 PRO A N 1
ATOM 6831 C CA . PRO A 1 847 ? -38.899 -37.704 13.768 1.00 32.75 847 PRO A CA 1
ATOM 6832 C C . PRO A 1 847 ? -37.785 -38.523 14.471 1.00 32.75 847 PRO A C 1
ATOM 6834 O O . PRO A 1 847 ? -37.733 -39.739 14.319 1.00 32.75 847 PRO A O 1
ATOM 6837 N N . LEU A 1 848 ? -36.863 -37.951 15.258 1.00 24.05 848 LEU A N 1
ATOM 6838 C CA . LEU A 1 848 ? -37.069 -37.350 16.595 1.00 24.05 848 LEU A CA 1
ATOM 6839 C C . LEU A 1 848 ? -35.807 -36.562 17.041 1.00 24.05 848 LEU A C 1
ATOM 6841 O O . LEU A 1 848 ? -34.712 -36.928 16.640 1.00 24.05 848 LEU A O 1
ATOM 6845 N N . SER A 1 849 ? -35.842 -35.552 17.926 1.00 30.64 849 SER A N 1
ATOM 6846 C CA . SER A 1 849 ? -36.926 -34.617 18.289 1.00 30.64 849 SER A CA 1
ATOM 6847 C C . SER A 1 849 ? -36.450 -33.527 19.273 1.00 30.64 849 SER A C 1
ATOM 6849 O O . SER A 1 849 ? -36.158 -33.843 20.422 1.00 30.64 849 SER A O 1
ATOM 6851 N N . CYS A 1 850 ? -36.599 -32.243 18.927 1.00 28.91 850 CYS A N 1
ATOM 6852 C CA . CYS A 1 850 ? -36.858 -31.198 19.942 1.00 28.91 850 CYS A CA 1
ATOM 6853 C C . CYS A 1 850 ? -38.358 -31.114 20.305 1.00 28.91 850 CYS A C 1
ATOM 6855 O O . CYS A 1 850 ? -38.742 -30.514 21.307 1.00 28.91 850 CYS A O 1
ATOM 6857 N N . LEU A 1 851 ? -39.224 -31.766 19.515 1.00 33.84 851 LEU A N 1
ATOM 6858 C CA . LEU A 1 851 ? -40.674 -31.820 19.735 1.00 33.84 851 LEU A CA 1
ATOM 6859 C C . LEU A 1 851 ? -41.075 -32.560 21.029 1.00 33.84 851 LEU A C 1
ATOM 6861 O O . LEU A 1 851 ? -42.186 -32.369 21.513 1.00 33.84 851 LEU A O 1
ATOM 6865 N N . ALA A 1 852 ? -40.179 -33.369 21.608 1.00 34.47 852 ALA A N 1
ATOM 6866 C CA . ALA A 1 852 ? -40.446 -34.131 22.828 1.00 34.47 852 ALA A CA 1
ATOM 6867 C C . ALA A 1 852 ? -40.691 -33.239 24.060 1.00 34.47 852 ALA A C 1
ATOM 6869 O O . ALA A 1 852 ? -41.533 -33.572 24.891 1.00 34.47 852 ALA A O 1
ATOM 6870 N N . TYR A 1 853 ? -40.010 -32.091 24.175 1.00 33.41 853 TYR A N 1
ATOM 6871 C CA . TYR A 1 853 ? -40.093 -31.265 25.387 1.00 33.41 853 TYR A CA 1
ATOM 6872 C C . TYR A 1 853 ? -41.344 -30.370 25.440 1.00 33.41 853 TYR A C 1
ATOM 6874 O O . TYR A 1 853 ? -41.879 -30.100 26.515 1.00 33.41 853 TYR A O 1
ATOM 6882 N N . LYS A 1 854 ? -41.881 -29.956 24.281 1.00 34.12 854 LYS A N 1
ATOM 6883 C CA . LYS A 1 854 ? -43.032 -29.032 24.214 1.00 34.12 854 LYS A CA 1
ATOM 6884 C C . LYS A 1 854 ? -44.349 -29.635 24.737 1.00 34.12 854 LYS A C 1
ATOM 6886 O O . LYS A 1 854 ? -45.283 -28.891 25.019 1.00 34.12 854 LYS A O 1
ATOM 6891 N N . ASN A 1 855 ? -44.419 -30.956 24.906 1.00 36.00 855 ASN A N 1
ATOM 6892 C CA . ASN A 1 855 ? -45.620 -31.659 25.367 1.00 36.00 855 ASN A CA 1
ATOM 6893 C C . ASN A 1 855 ? -45.680 -31.894 26.893 1.00 36.00 855 ASN A C 1
ATOM 6895 O O . ASN A 1 855 ? -46.616 -32.547 27.346 1.00 36.00 855 ASN A O 1
ATOM 6899 N N . VAL A 1 856 ? -44.713 -31.403 27.688 1.00 41.84 856 VAL A N 1
ATOM 6900 C CA . VAL A 1 856 ? -44.587 -31.795 29.111 1.00 41.84 856 VAL A CA 1
ATOM 6901 C C . VAL A 1 856 ? -45.033 -30.721 30.120 1.00 41.84 856 VAL A C 1
ATOM 6903 O O . VAL A 1 856 ? -45.571 -31.091 31.162 1.00 41.84 856 VAL A O 1
ATOM 6906 N N . GLN A 1 857 ? -44.864 -29.414 29.861 1.00 33.25 857 GLN A N 1
ATOM 6907 C CA . GLN A 1 857 ? -45.277 -28.349 30.804 1.00 33.25 857 GLN A CA 1
ATOM 6908 C C . GLN A 1 857 ? -45.929 -27.120 30.140 1.00 33.25 857 GLN A C 1
ATOM 6910 O O . GLN A 1 857 ? -45.805 -26.891 28.939 1.00 33.25 857 GLN A O 1
ATOM 6915 N N . ALA A 1 858 ? -46.678 -26.354 30.945 1.00 36.41 858 ALA A N 1
ATOM 6916 C CA . ALA A 1 858 ? -47.613 -25.316 30.503 1.00 36.41 858 ALA A CA 1
ATOM 6917 C C . ALA A 1 858 ? -47.053 -23.876 30.547 1.00 36.41 858 ALA A C 1
ATOM 6919 O O . ALA A 1 858 ? -46.064 -23.574 31.209 1.00 36.41 858 ALA A O 1
ATOM 6920 N N . VAL A 1 859 ? -47.747 -22.969 29.849 1.00 42.75 859 VAL A N 1
ATOM 6921 C CA . VAL A 1 859 ? -47.307 -21.619 29.425 1.00 42.75 859 VAL A CA 1
ATOM 6922 C C . VAL A 1 859 ? -47.322 -20.560 30.554 1.00 42.75 859 VAL A C 1
ATOM 6924 O O . VAL A 1 859 ? -47.725 -19.422 30.335 1.00 42.75 859 VAL A O 1
ATOM 6927 N N . SER A 1 860 ? -46.948 -20.911 31.790 1.00 37.81 860 SER A N 1
ATOM 6928 C CA . SER A 1 860 ? -47.122 -20.028 32.964 1.00 37.81 860 SER A CA 1
ATOM 6929 C C . SER A 1 860 ? -45.909 -19.895 33.895 1.00 37.81 860 SER A C 1
ATOM 6931 O O . SER A 1 860 ? -46.073 -19.480 35.044 1.00 37.81 860 SER A O 1
ATOM 6933 N N . ARG A 1 861 ? -44.698 -20.234 33.436 1.00 36.72 861 ARG A N 1
ATOM 6934 C CA . ARG A 1 861 ? -43.425 -19.922 34.116 1.00 36.72 861 ARG A CA 1
ATOM 6935 C C . ARG A 1 861 ? -42.337 -19.563 33.104 1.00 36.72 861 ARG A C 1
ATOM 6937 O O . ARG A 1 861 ? -42.366 -20.038 31.973 1.00 36.72 861 ARG A O 1
ATOM 6944 N N . SER A 1 862 ? -41.390 -18.732 33.532 1.00 36.75 862 SER A N 1
ATOM 6945 C CA . SER A 1 862 ? -40.115 -18.516 32.845 1.00 36.75 862 SER A CA 1
ATOM 6946 C C . SER A 1 862 ? -39.235 -19.764 32.945 1.00 36.75 862 SER A C 1
ATOM 6948 O O . SER A 1 862 ? -39.287 -20.478 33.948 1.00 36.75 862 SER A O 1
ATOM 6950 N N . ALA A 1 863 ? -38.416 -19.997 31.924 1.00 31.81 863 ALA A N 1
ATOM 6951 C CA . ALA A 1 863 ? -37.389 -21.031 31.904 1.00 31.81 863 ALA A CA 1
ATOM 6952 C C . ALA A 1 863 ? -36.181 -20.511 31.118 1.00 31.81 863 ALA A C 1
ATOM 6954 O O . ALA A 1 863 ? -36.358 -19.900 30.061 1.00 31.81 863 ALA A O 1
ATOM 6955 N N . ASP A 1 864 ? -34.984 -20.754 31.641 1.00 31.33 864 ASP A N 1
ATOM 6956 C CA . ASP A 1 864 ? -33.729 -20.435 30.967 1.00 31.33 864 ASP A CA 1
ATOM 6957 C C . ASP A 1 864 ? -33.421 -21.464 29.870 1.00 31.33 864 ASP A C 1
ATOM 6959 O O . ASP A 1 864 ? -33.932 -22.589 29.881 1.00 31.33 864 ASP A O 1
ATOM 6963 N N . LEU A 1 865 ? -32.611 -21.065 28.888 1.00 30.30 865 LEU A N 1
ATOM 6964 C CA . LEU A 1 865 ? -32.351 -21.851 27.684 1.00 30.30 865 LEU A CA 1
ATOM 6965 C C . LEU A 1 865 ? -30.857 -21.825 27.346 1.00 30.30 865 LEU A C 1
ATOM 6967 O O . LEU A 1 865 ? -30.272 -20.750 27.220 1.00 30.30 865 LEU A O 1
ATOM 6971 N N . HIS A 1 866 ? -30.249 -22.995 27.149 1.00 32.19 866 HIS A N 1
ATOM 6972 C CA . HIS A 1 866 ? -28.932 -23.097 26.517 1.00 32.19 866 HIS A CA 1
ATOM 6973 C C . HIS A 1 866 ? -29.061 -23.256 25.004 1.00 32.19 866 HIS A C 1
ATOM 6975 O O . HIS A 1 866 ? -30.042 -23.801 24.493 1.00 32.19 866 HIS A O 1
ATOM 6981 N N . ILE A 1 867 ? -28.059 -22.734 24.301 1.00 31.17 867 ILE A N 1
ATOM 6982 C CA . ILE A 1 867 ? -27.969 -22.706 22.846 1.00 31.17 867 ILE A CA 1
ATOM 6983 C C . ILE A 1 867 ? -26.642 -23.366 22.478 1.00 31.17 867 ILE A C 1
ATOM 6985 O O . ILE A 1 867 ? -25.581 -22.830 22.785 1.00 31.17 867 ILE A O 1
ATOM 6989 N N . ASP A 1 868 ? -26.729 -24.530 21.840 1.00 35.12 868 ASP A N 1
ATOM 6990 C CA . ASP A 1 868 ? -25.620 -25.157 21.122 1.00 35.12 868 ASP A CA 1
ATOM 6991 C C . ASP A 1 868 ? -25.345 -24.346 19.840 1.00 35.12 868 ASP A C 1
ATOM 6993 O O . ASP A 1 868 ? -26.280 -23.969 19.124 1.00 35.12 868 ASP A O 1
ATOM 6997 N N . VAL A 1 869 ? -24.071 -24.028 19.599 1.00 30.12 869 VAL A N 1
ATOM 6998 C CA . VAL A 1 869 ? -23.615 -23.074 18.575 1.00 30.12 869 VAL A CA 1
ATOM 6999 C C . VAL A 1 869 ? -22.892 -23.763 17.408 1.00 30.12 869 VAL A C 1
ATOM 7001 O O . VAL A 1 869 ? -22.838 -23.182 16.323 1.00 30.12 869 VAL A O 1
ATOM 7004 N N . ASP A 1 870 ? -22.375 -24.988 17.576 1.00 33.66 870 ASP A N 1
ATOM 7005 C CA . ASP A 1 870 ? -21.755 -25.753 16.477 1.00 33.66 870 ASP A CA 1
ATOM 7006 C C . ASP A 1 870 ? -22.677 -26.838 15.895 1.00 33.66 870 ASP A C 1
ATOM 7008 O O . ASP A 1 870 ? -22.474 -27.273 14.758 1.00 33.66 870 ASP A O 1
ATOM 7012 N N . GLY A 1 871 ? -23.737 -27.210 16.621 1.00 30.42 871 GLY A N 1
ATOM 7013 C CA . GLY A 1 871 ? -24.719 -28.199 16.185 1.00 30.42 871 GLY A CA 1
ATOM 7014 C C . GLY A 1 871 ? -24.252 -29.643 16.360 1.00 30.42 871 GLY A C 1
ATOM 7015 O O . GLY A 1 871 ? -24.827 -30.542 15.740 1.00 30.42 871 GLY A O 1
ATOM 7016 N N . SER A 1 872 ? -23.224 -29.875 17.180 1.00 37.38 872 SER A N 1
ATOM 7017 C CA . SER A 1 872 ? -22.779 -31.214 17.573 1.00 37.38 872 SER A CA 1
ATOM 7018 C C . SER A 1 872 ? -23.783 -31.931 18.484 1.00 37.38 872 SER A C 1
ATOM 7020 O O . SER A 1 872 ? -23.816 -33.166 18.513 1.00 37.38 872 SER A O 1
ATOM 7022 N N . GLY A 1 873 ? -24.623 -31.184 19.211 1.00 38.78 873 GLY A N 1
ATOM 7023 C CA . GLY A 1 873 ? -25.382 -31.703 20.343 1.00 38.78 873 GLY A CA 1
ATOM 7024 C C . GLY A 1 873 ? -24.448 -32.275 21.419 1.00 38.78 873 GLY A C 1
ATOM 7025 O O . GLY A 1 873 ? -23.270 -31.929 21.492 1.00 38.78 873 GLY A O 1
ATOM 7026 N N . PRO A 1 874 ? -24.915 -33.207 22.265 1.00 34.84 874 PRO A N 1
ATOM 7027 C CA . PRO A 1 874 ? -23.981 -34.054 22.984 1.00 34.84 874 PRO A CA 1
ATOM 7028 C C . PRO A 1 874 ? -23.291 -34.977 21.969 1.00 34.84 874 PRO A C 1
ATOM 7030 O O . PRO A 1 874 ? -23.872 -35.992 21.576 1.00 34.84 874 PRO A O 1
ATOM 7033 N N . LEU A 1 875 ? -22.047 -34.649 21.584 1.00 39.50 875 LEU A N 1
ATOM 7034 C CA . LEU A 1 875 ? -21.125 -35.608 20.959 1.00 39.50 875 LEU A CA 1
ATOM 7035 C C . LEU A 1 875 ? -21.264 -36.943 21.714 1.00 39.50 875 LEU A C 1
ATOM 7037 O O . LEU A 1 875 ? -21.094 -36.947 22.940 1.00 39.50 875 LEU A O 1
ATOM 7041 N N . PRO A 1 876 ? -21.642 -38.049 21.045 1.00 42.78 876 PRO A N 1
ATOM 7042 C CA . PRO A 1 876 ? -22.013 -39.270 21.741 1.00 42.78 876 PRO A CA 1
ATOM 7043 C C . PRO A 1 876 ? -20.831 -39.732 22.589 1.00 42.78 876 PRO A C 1
ATOM 7045 O O . PRO A 1 876 ? -19.745 -39.970 22.062 1.00 42.78 876 PRO A O 1
ATOM 7048 N N . ALA A 1 877 ? -21.042 -39.804 23.908 1.00 45.28 877 ALA A N 1
ATOM 7049 C CA . ALA A 1 877 ? -19.987 -40.146 24.854 1.00 45.28 877 ALA A CA 1
ATOM 7050 C C . ALA A 1 877 ? -19.307 -41.446 24.414 1.00 45.28 877 ALA A C 1
ATOM 7052 O O . ALA A 1 877 ? -19.992 -42.412 24.058 1.00 45.28 877 ALA A O 1
ATOM 7053 N N . PHE A 1 878 ? -17.972 -41.462 24.431 1.00 53.28 878 PHE A N 1
ATOM 7054 C CA . PHE A 1 878 ? -17.213 -42.623 23.982 1.00 53.28 878 PHE A CA 1
ATOM 7055 C C . PHE A 1 878 ? -17.678 -43.845 24.785 1.00 53.28 878 PHE A C 1
ATOM 7057 O O . PHE A 1 878 ? -17.673 -43.781 26.021 1.00 53.28 878 PHE A O 1
ATOM 7064 N N . PRO A 1 879 ? -18.131 -44.928 24.119 1.00 59.25 879 PRO A N 1
ATOM 7065 C CA . PRO A 1 879 ? -18.698 -46.079 24.809 1.00 59.25 879 PRO A CA 1
ATOM 7066 C C . PRO A 1 879 ? -17.665 -46.621 25.791 1.00 59.25 879 PRO A C 1
ATOM 7068 O O . PRO A 1 879 ? -16.484 -46.700 25.449 1.00 59.25 879 PRO A O 1
ATOM 7071 N N . SER A 1 880 ? -18.105 -46.950 27.011 1.00 70.44 880 SER A N 1
ATOM 7072 C CA . SER A 1 880 ? -17.201 -47.272 28.120 1.00 70.44 880 SER A CA 1
ATOM 7073 C C . SER A 1 880 ? -16.222 -48.370 27.703 1.00 70.44 880 SER A C 1
ATOM 7075 O O . SER A 1 880 ? -16.613 -49.515 27.469 1.00 70.44 880 SER A O 1
ATOM 7077 N N . THR A 1 881 ? -14.964 -47.981 27.509 1.00 82.69 881 THR A N 1
ATOM 7078 C CA . THR A 1 881 ? -13.981 -48.787 26.786 1.00 82.69 881 THR A CA 1
ATOM 7079 C C . THR A 1 881 ? -13.152 -49.559 27.794 1.00 82.69 881 THR A C 1
ATOM 7081 O O . THR A 1 881 ? -12.497 -48.961 28.651 1.00 82.69 881 THR A O 1
ATOM 7084 N N . VAL A 1 882 ? -13.206 -50.887 27.691 1.00 83.44 882 VAL A N 1
ATOM 7085 C CA . VAL A 1 882 ? -12.449 -51.807 28.543 1.00 83.44 882 VAL A CA 1
ATOM 7086 C C . VAL A 1 882 ? -10.967 -51.758 28.170 1.00 83.44 882 VAL A C 1
ATOM 7088 O O . VAL A 1 882 ? -10.611 -51.745 26.991 1.00 83.44 882 VAL A O 1
ATOM 7091 N N . VAL A 1 883 ? -10.118 -51.735 29.192 1.00 84.69 883 VAL A N 1
ATOM 7092 C CA . VAL A 1 883 ? -8.663 -51.820 29.115 1.00 84.69 883 VAL A CA 1
ATOM 7093 C C . VAL A 1 883 ? -8.229 -53.006 29.976 1.00 84.69 883 VAL A C 1
ATOM 7095 O O . VAL A 1 883 ? -8.426 -53.013 31.190 1.00 84.69 883 VAL A O 1
ATOM 7098 N N . ASP A 1 884 ? -7.656 -54.003 29.314 1.00 82.38 884 ASP A N 1
ATOM 7099 C CA . ASP A 1 884 ? -7.227 -55.296 29.852 1.00 82.38 884 ASP A CA 1
ATOM 7100 C C . ASP A 1 884 ? -5.972 -55.727 29.070 1.00 82.38 884 ASP A C 1
ATOM 7102 O O . ASP A 1 884 ? -5.879 -55.476 27.865 1.00 82.38 884 ASP A O 1
ATOM 7106 N N . GLY A 1 885 ? -4.992 -56.323 29.751 1.00 82.62 885 GLY A N 1
ATOM 7107 C CA . GLY A 1 885 ? -3.747 -56.803 29.144 1.00 82.62 885 GLY A CA 1
ATOM 7108 C C . GLY A 1 885 ? -2.600 -55.784 29.080 1.00 82.62 885 GLY A C 1
ATOM 7109 O O . GLY A 1 885 ? -1.565 -56.067 28.474 1.00 82.62 885 GLY A O 1
ATOM 7110 N N . TYR A 1 886 ? -2.751 -54.601 29.686 1.00 86.69 886 TYR A N 1
ATOM 7111 C CA . TYR A 1 886 ? -1.769 -53.510 29.627 1.00 86.69 886 TYR A CA 1
ATOM 7112 C C . TYR A 1 886 ? -1.126 -53.269 30.997 1.00 86.69 886 TYR A C 1
ATOM 7114 O O . TYR A 1 886 ? -1.574 -52.423 31.773 1.00 86.69 886 TYR A O 1
ATOM 7122 N N . GLN A 1 887 ? -0.067 -54.019 31.311 1.00 86.19 887 GLN A N 1
ATOM 7123 C CA . GLN A 1 887 ? 0.621 -53.947 32.607 1.00 86.19 887 GLN A CA 1
ATOM 7124 C C . GLN A 1 887 ? 1.604 -52.759 32.728 1.00 86.19 887 GLN A C 1
ATOM 7126 O O . GLN A 1 887 ? 1.744 -52.199 33.815 1.00 86.19 887 GLN A O 1
ATOM 7131 N N . GLU A 1 888 ? 2.249 -52.321 31.643 1.00 87.81 888 GLU A N 1
ATOM 7132 C CA . GLU A 1 888 ? 3.219 -51.206 31.671 1.00 87.81 888 GLU A CA 1
ATOM 7133 C C . GLU A 1 888 ? 2.537 -49.815 31.750 1.00 87.81 888 GLU A C 1
ATOM 7135 O O . GLU A 1 888 ? 1.478 -49.631 31.136 1.00 87.81 888 GLU A O 1
ATOM 7140 N N . PRO A 1 889 ? 3.121 -48.805 32.437 1.00 88.69 889 PRO A N 1
ATOM 7141 C CA . PRO A 1 889 ? 2.541 -47.462 32.578 1.00 88.69 889 PRO A CA 1
ATOM 7142 C C . PRO A 1 889 ? 2.209 -46.783 31.239 1.00 88.69 889 PRO A C 1
ATOM 7144 O O . PRO A 1 889 ? 3.084 -46.536 30.407 1.00 88.69 889 PRO A O 1
ATOM 7147 N N . GLY A 1 890 ? 0.935 -46.439 31.033 1.00 88.19 890 GLY A N 1
ATOM 7148 C CA . GLY A 1 890 ? 0.443 -45.772 29.824 1.00 88.19 890 GLY A CA 1
ATOM 7149 C C . GLY A 1 890 ? 0.683 -46.533 28.514 1.00 88.19 890 GLY A C 1
ATOM 7150 O O . GLY A 1 890 ? 0.807 -45.899 27.455 1.00 88.19 890 GLY A O 1
ATOM 7151 N N . SER A 1 891 ? 0.795 -47.864 28.591 1.00 88.69 891 SER A N 1
ATOM 7152 C CA . SER A 1 891 ? 0.989 -48.751 27.439 1.00 88.69 891 SER A CA 1
ATOM 7153 C C . SER A 1 891 ? -0.285 -48.934 26.611 1.00 88.69 891 SER A C 1
ATOM 7155 O O . SER A 1 891 ? -0.192 -49.009 25.384 1.00 88.69 891 SER A O 1
ATOM 7157 N N . PHE A 1 892 ? -1.470 -48.882 27.233 1.00 90.12 892 PHE A N 1
ATOM 7158 C CA . PHE A 1 892 ? -2.701 -48.615 26.492 1.00 90.12 892 PHE A CA 1
ATOM 7159 C C . PHE A 1 892 ? -2.692 -47.163 26.006 1.00 90.12 892 PHE A C 1
ATOM 7161 O O . PHE A 1 892 ? -2.357 -46.243 26.758 1.00 90.12 892 PHE A O 1
ATOM 7168 N N . ARG A 1 893 ? -3.107 -46.944 24.756 1.00 90.69 893 ARG A N 1
ATOM 7169 C CA . ARG A 1 893 ? -3.178 -45.627 24.116 1.00 90.69 893 ARG A CA 1
ATOM 7170 C C . ARG A 1 893 ? -4.426 -45.546 23.243 1.00 90.69 893 ARG A C 1
ATOM 7172 O O . ARG A 1 893 ? -4.472 -46.202 22.207 1.00 90.69 893 ARG A O 1
ATOM 7179 N N . GLN A 1 894 ? -5.346 -44.648 23.586 1.00 89.19 894 GLN A N 1
ATOM 7180 C CA . GLN A 1 894 ? -6.399 -44.205 22.672 1.00 89.19 894 GLN A CA 1
ATOM 7181 C C . GLN A 1 894 ? -6.132 -42.759 22.246 1.00 89.19 894 GLN A C 1
ATOM 7183 O O . GLN A 1 894 ? -6.147 -41.853 23.079 1.00 89.19 894 GLN A O 1
ATOM 7188 N N . ASP A 1 895 ? -5.920 -42.530 20.950 1.00 83.50 895 ASP A N 1
ATOM 7189 C CA . ASP A 1 895 ? -6.053 -41.196 20.357 1.00 83.50 895 ASP A CA 1
ATOM 7190 C C . ASP A 1 895 ? -7.539 -40.878 20.154 1.00 83.50 895 ASP A C 1
ATOM 7192 O O . ASP A 1 895 ? -8.299 -41.716 19.662 1.00 83.50 895 ASP A O 1
ATOM 7196 N N . ILE A 1 896 ? -7.958 -39.674 20.540 1.00 82.50 896 ILE A N 1
ATOM 7197 C CA . ILE A 1 896 ? -9.345 -39.228 20.418 1.00 82.50 896 ILE A CA 1
ATOM 7198 C C . ILE A 1 896 ? -9.501 -38.462 19.103 1.00 82.50 896 ILE A C 1
ATOM 7200 O O . ILE A 1 896 ? -8.834 -37.451 18.877 1.00 82.50 896 ILE A O 1
ATOM 7204 N N . SER A 1 897 ? -10.392 -38.951 18.241 1.00 71.88 897 SER A N 1
ATOM 7205 C CA . SER A 1 897 ? -10.830 -38.246 17.037 1.00 71.88 897 SER A CA 1
ATOM 7206 C C . SER A 1 897 ? -12.179 -37.584 17.299 1.00 71.88 897 SER A C 1
ATOM 7208 O O . SER A 1 897 ? -13.032 -38.165 17.964 1.00 71.88 897 SER A O 1
ATOM 7210 N N . TYR A 1 898 ? -12.364 -36.386 16.757 1.00 71.31 898 TYR A N 1
ATOM 7211 C CA . TYR A 1 898 ? -13.593 -35.601 16.842 1.00 71.31 898 TYR A CA 1
ATOM 7212 C C . TYR A 1 898 ? -14.091 -35.325 15.419 1.00 71.31 898 TYR A C 1
ATOM 7214 O O . TYR A 1 898 ? -13.273 -35.119 14.522 1.00 71.31 898 TYR A O 1
ATOM 7222 N N . ASP A 1 899 ? -15.409 -35.277 15.211 1.00 53.38 899 ASP A N 1
ATOM 7223 C CA . ASP A 1 899 ? -16.011 -35.070 13.880 1.00 53.38 899 ASP A CA 1
ATOM 7224 C C . ASP A 1 899 ? -15.878 -33.625 13.345 1.00 53.38 899 ASP A C 1
ATOM 7226 O O . ASP A 1 899 ? -16.271 -33.328 12.217 1.00 53.38 899 ASP A O 1
ATOM 7230 N N . ALA A 1 900 ? -15.275 -32.725 14.129 1.00 51.28 900 ALA A N 1
ATOM 7231 C CA . ALA A 1 900 ? -14.898 -31.374 13.727 1.00 51.28 900 ALA A CA 1
ATOM 7232 C C . ALA A 1 900 ? -13.371 -31.251 13.581 1.00 51.28 900 ALA A C 1
ATOM 7234 O O . ALA A 1 900 ? -12.601 -31.799 14.374 1.00 51.28 900 ALA A O 1
ATOM 7235 N N . SER A 1 901 ? -12.908 -30.487 12.585 1.00 59.69 901 SER A N 1
ATOM 7236 C CA . SER A 1 901 ? -11.471 -30.246 12.409 1.00 59.69 901 SER A CA 1
ATOM 7237 C C . SER A 1 901 ? -10.886 -29.467 13.591 1.00 59.69 901 SER A C 1
ATOM 7239 O O . SER A 1 901 ? -11.572 -28.687 14.256 1.00 59.69 901 SER A O 1
ATOM 7241 N N . ARG A 1 902 ? -9.580 -29.624 13.844 1.00 63.66 902 ARG A N 1
ATOM 7242 C CA . ARG A 1 902 ? -8.944 -29.012 15.022 1.00 63.66 902 ARG A CA 1
ATOM 7243 C C . ARG A 1 902 ? -9.056 -27.478 15.050 1.00 63.66 902 ARG A C 1
ATOM 7245 O O . ARG A 1 902 ? -9.203 -26.918 16.128 1.00 63.66 902 ARG A O 1
ATOM 7252 N N . ALA A 1 903 ? -9.099 -26.827 13.885 1.00 50.84 903 ALA A N 1
ATOM 7253 C CA . ALA A 1 903 ? -9.346 -25.388 13.772 1.00 50.84 903 ALA A CA 1
ATOM 7254 C C . ALA A 1 903 ? -10.791 -24.988 14.142 1.00 50.84 903 ALA A C 1
ATOM 7256 O O . ALA A 1 903 ? -10.995 -23.944 14.755 1.00 50.84 903 ALA A O 1
ATOM 7257 N N . GLN A 1 904 ? -11.794 -25.819 13.824 1.00 53.41 904 GLN A N 1
ATOM 7258 C CA . GLN A 1 904 ? -13.186 -25.585 14.238 1.00 53.41 904 GLN A CA 1
ATOM 7259 C C . GLN A 1 904 ? -13.346 -25.740 15.755 1.00 53.41 904 GLN A C 1
ATOM 7261 O O . GLN A 1 904 ? -13.981 -24.900 16.384 1.00 53.41 904 GLN A O 1
ATOM 7266 N N . LEU A 1 905 ? -12.713 -26.755 16.353 1.00 63.59 905 LEU A N 1
ATOM 7267 C CA . LEU A 1 905 ? -12.710 -26.956 17.808 1.00 63.59 905 LEU A CA 1
ATOM 7268 C C . LEU A 1 905 ? -11.991 -25.814 18.541 1.00 63.59 905 LEU A C 1
ATOM 7270 O O . LEU A 1 905 ? -12.484 -25.319 19.550 1.00 63.59 905 LEU A O 1
ATOM 7274 N N . GLU A 1 906 ? -10.852 -25.350 18.020 1.00 67.69 906 GLU A N 1
ATOM 7275 C CA . GLU A 1 906 ? -10.148 -24.181 18.558 1.00 67.69 906 GLU A CA 1
ATOM 7276 C C . GLU A 1 906 ? -10.997 -22.898 18.440 1.00 67.69 906 GLU A C 1
ATOM 7278 O O . GLU A 1 906 ? -11.012 -22.100 19.377 1.00 67.69 906 GLU A O 1
ATOM 7283 N N . ALA A 1 907 ? -11.771 -22.726 17.360 1.00 54.78 907 ALA A N 1
ATOM 7284 C CA . ALA A 1 907 ? -12.704 -21.608 17.205 1.00 54.78 907 ALA A CA 1
ATOM 7285 C C . ALA A 1 907 ? -13.913 -21.683 18.161 1.00 54.78 907 ALA A C 1
ATOM 7287 O O . ALA A 1 907 ? -14.225 -20.677 18.800 1.00 54.78 907 ALA A O 1
ATOM 7288 N N . LEU A 1 908 ? -14.556 -22.853 18.298 1.00 62.25 908 LEU A N 1
ATOM 7289 C CA . LEU A 1 908 ? -15.658 -23.095 19.241 1.00 62.25 908 LEU A CA 1
ATOM 7290 C C . LEU A 1 908 ? -15.230 -22.755 20.669 1.00 62.25 908 LEU A C 1
ATOM 7292 O O . LEU A 1 908 ? -15.833 -21.888 21.299 1.00 62.25 908 LEU A O 1
ATOM 7296 N N . LEU A 1 909 ? -14.136 -23.372 21.134 1.00 69.88 909 LEU A N 1
ATOM 7297 C CA . LEU A 1 909 ? -13.568 -23.105 22.454 1.00 69.88 909 LEU A CA 1
ATOM 7298 C C . LEU A 1 909 ? -13.359 -21.606 22.656 1.00 69.88 909 LEU A C 1
ATOM 7300 O O . LEU A 1 909 ? -13.810 -21.052 23.653 1.00 69.88 909 LEU A O 1
ATOM 7304 N N . ASN A 1 910 ? -12.668 -20.943 21.723 1.00 67.88 910 ASN A N 1
ATOM 7305 C CA . ASN A 1 910 ? -12.293 -19.543 21.880 1.00 67.88 910 ASN A CA 1
ATOM 7306 C C . ASN A 1 910 ? -13.516 -18.613 21.976 1.00 67.88 910 ASN A C 1
ATOM 7308 O O . ASN A 1 910 ? -13.467 -17.693 22.792 1.00 67.88 910 ASN A O 1
ATOM 7312 N N . ARG A 1 911 ? -14.597 -18.878 21.222 1.00 63.88 911 ARG A N 1
ATOM 7313 C CA . ARG A 1 911 ? -15.842 -18.082 21.233 1.00 63.88 911 ARG A CA 1
ATOM 7314 C C . ARG A 1 911 ? -16.665 -18.200 22.519 1.00 63.88 911 ARG A C 1
ATOM 7316 O O . ARG A 1 911 ? -17.260 -17.211 22.922 1.00 63.88 911 ARG A O 1
ATOM 7323 N N . SER A 1 912 ? -16.741 -19.382 23.125 1.00 64.19 912 SER A N 1
ATOM 7324 C CA . SER A 1 912 ? -17.661 -19.644 24.244 1.00 64.19 912 SER A CA 1
ATOM 7325 C C . SER A 1 912 ? -17.144 -19.104 25.582 1.00 64.19 912 SER A C 1
ATOM 7327 O O . SER A 1 912 ? -15.940 -19.145 25.838 1.00 64.19 912 SER A O 1
ATOM 7329 N N . HIS A 1 913 ? -18.030 -18.632 26.465 1.00 65.69 913 HIS A N 1
ATOM 7330 C CA . HIS A 1 913 ? -17.657 -18.087 27.783 1.00 65.69 913 HIS A CA 1
ATOM 7331 C C . HIS A 1 913 ? -17.075 -19.168 28.703 1.00 65.69 913 HIS A C 1
ATOM 7333 O O . HIS A 1 913 ? -16.018 -18.970 29.303 1.00 65.69 913 HIS A O 1
ATOM 7339 N N . SER A 1 914 ? -17.719 -20.333 28.747 1.00 72.12 914 SER A N 1
ATOM 7340 C CA . SER A 1 914 ? -17.293 -21.543 29.463 1.00 72.12 914 SER A CA 1
ATOM 7341 C C . SER A 1 914 ? -17.180 -22.723 28.495 1.00 72.12 914 SER A C 1
ATOM 7343 O O . SER A 1 914 ? -17.887 -22.783 27.488 1.00 72.12 914 SER A O 1
ATOM 7345 N N . CYS A 1 915 ? -16.300 -23.676 28.816 1.00 80.38 915 CYS A N 1
ATOM 7346 C CA . CYS A 1 915 ? -16.255 -24.997 28.189 1.00 80.38 915 CYS A CA 1
ATOM 7347 C C . CYS A 1 915 ? -15.855 -26.058 29.221 1.00 80.38 915 CYS A C 1
ATOM 7349 O O . CYS A 1 915 ? -14.998 -25.799 30.064 1.00 80.38 915 CYS A O 1
ATOM 7351 N N . THR A 1 916 ? -16.442 -27.251 29.135 1.00 85.19 916 THR A N 1
ATOM 7352 C CA . THR A 1 916 ? -16.178 -28.385 30.032 1.00 85.19 916 THR A CA 1
ATOM 7353 C C . THR A 1 916 ? -16.094 -29.703 29.257 1.00 85.19 916 THR A C 1
ATOM 7355 O O . THR A 1 916 ? -16.684 -29.841 28.185 1.00 85.19 916 THR A O 1
ATOM 7358 N N . GLN A 1 917 ? -15.359 -30.689 29.777 1.00 88.25 917 GLN A N 1
ATOM 7359 C CA . GLN A 1 917 ? -15.389 -32.064 29.260 1.00 88.25 917 GLN A CA 1
ATOM 7360 C C . GLN A 1 917 ? -15.200 -33.075 30.394 1.00 88.25 917 GLN A C 1
ATOM 7362 O O . GLN A 1 917 ? -14.230 -33.004 31.150 1.00 88.25 917 GLN A O 1
ATOM 7367 N N . ARG A 1 918 ? -16.110 -34.046 30.501 1.00 87.06 918 ARG A N 1
ATOM 7368 C CA . ARG A 1 918 ? -16.071 -35.084 31.541 1.00 87.06 918 ARG A CA 1
ATOM 7369 C C . ARG A 1 918 ? -15.137 -36.234 31.176 1.00 87.06 918 ARG A C 1
ATOM 7371 O O . ARG A 1 918 ? -15.212 -36.746 30.061 1.00 87.06 918 ARG A O 1
ATOM 7378 N N . LEU A 1 919 ? -14.334 -36.703 32.129 1.00 91.88 919 LEU A N 1
ATOM 7379 C CA . LEU A 1 919 ? -13.528 -37.921 32.003 1.00 91.88 919 LEU A CA 1
ATOM 7380 C C . LEU A 1 919 ? -13.634 -38.754 33.289 1.00 91.88 919 LEU A C 1
ATOM 7382 O O . LEU A 1 919 ? -13.436 -38.247 34.391 1.00 91.88 919 LEU A O 1
ATOM 7386 N N . GLU A 1 920 ? -13.944 -40.039 33.137 1.00 92.38 920 GLU A N 1
ATOM 7387 C CA . GLU A 1 920 ? -14.123 -41.000 34.231 1.00 92.38 920 GLU A CA 1
ATOM 7388 C C . GLU A 1 920 ? -13.311 -42.273 33.954 1.00 92.38 920 GLU A C 1
ATOM 7390 O O . GLU A 1 920 ? -13.343 -42.799 32.840 1.00 92.38 920 GLU A O 1
ATOM 7395 N N . TYR A 1 921 ? -12.601 -42.774 34.967 1.00 92.06 921 TYR A N 1
ATOM 7396 C CA . TYR A 1 921 ? -11.979 -44.097 34.992 1.00 92.06 921 TYR A CA 1
ATOM 7397 C C . TYR A 1 921 ? -12.615 -44.933 36.099 1.00 92.06 921 TYR A C 1
ATOM 7399 O O . TYR A 1 921 ? -12.842 -44.457 37.211 1.00 92.06 921 TYR A O 1
ATOM 7407 N N . ARG A 1 922 ? -12.897 -46.192 35.777 1.00 90.19 922 ARG A N 1
ATOM 7408 C CA . ARG A 1 922 ? -13.349 -47.228 36.698 1.00 90.19 922 ARG A CA 1
ATOM 7409 C C . ARG A 1 922 ? -12.308 -48.327 36.714 1.00 90.19 922 ARG A C 1
ATOM 7411 O O . ARG A 1 922 ? -11.818 -48.722 35.658 1.00 90.19 922 ARG A O 1
ATOM 7418 N N . CYS A 1 923 ? -11.997 -48.826 37.894 1.00 88.81 923 CYS A N 1
ATOM 7419 C CA . CYS A 1 923 ? -10.865 -49.709 38.108 1.00 88.81 923 CYS A CA 1
ATOM 7420 C C . CYS A 1 923 ? -11.234 -50.865 39.039 1.00 88.81 923 CYS A C 1
ATOM 7422 O O . CYS A 1 923 ? -11.922 -50.694 40.048 1.00 88.81 923 CYS A O 1
ATOM 7424 N N . ARG A 1 924 ? -10.726 -52.048 38.700 1.00 85.69 924 ARG A N 1
ATOM 7425 C CA . ARG A 1 924 ? -10.717 -53.251 39.529 1.00 85.69 924 ARG A CA 1
ATOM 7426 C C . ARG A 1 924 ? -9.274 -53.742 39.581 1.00 85.69 924 ARG A C 1
ATOM 7428 O O . ARG A 1 924 ? -8.700 -54.056 38.543 1.00 85.69 924 ARG A O 1
ATOM 7435 N N . HIS A 1 925 ? -8.664 -53.708 40.766 1.00 81.12 925 HIS A N 1
ATOM 7436 C CA . HIS A 1 925 ? -7.254 -54.071 41.005 1.00 81.12 925 HIS A CA 1
ATOM 7437 C C . HIS A 1 925 ? -6.206 -53.361 40.103 1.00 81.12 925 HIS A C 1
ATOM 7439 O O . HIS A 1 925 ? -5.084 -53.846 39.952 1.00 81.12 925 HIS A O 1
ATOM 7445 N N . SER A 1 926 ? -6.554 -52.205 39.521 1.00 88.06 926 SER A N 1
ATOM 7446 C CA . SER A 1 926 ? -5.728 -51.424 38.587 1.00 88.06 926 SER A CA 1
ATOM 7447 C C . SER A 1 926 ? -5.525 -50.000 39.111 1.00 88.06 926 SER A C 1
ATOM 7449 O O . SER A 1 926 ? -6.503 -49.310 39.398 1.00 88.06 926 SER A O 1
ATOM 7451 N N . ARG A 1 927 ? -4.266 -49.560 39.233 1.00 88.44 927 ARG A N 1
ATOM 7452 C CA . ARG A 1 927 ? -3.912 -48.220 39.736 1.00 88.44 927 ARG A CA 1
ATOM 7453 C C . ARG A 1 927 ? -4.002 -47.153 38.649 1.00 88.44 927 ARG A C 1
ATOM 7455 O O . ARG A 1 927 ? -3.805 -47.436 37.469 1.00 88.44 927 ARG A O 1
ATOM 7462 N N . LEU A 1 928 ? -4.270 -45.912 39.057 1.00 90.12 928 LEU A N 1
ATOM 7463 C CA . LEU A 1 928 ? -4.469 -44.786 38.143 1.00 90.12 928 LEU A CA 1
ATOM 7464 C C . LEU A 1 928 ? -3.277 -43.823 38.178 1.00 90.12 928 LEU A C 1
ATOM 7466 O O . LEU A 1 928 ? -2.650 -43.591 37.144 1.00 90.12 928 LEU A O 1
ATOM 7470 N N . LEU A 1 929 ? -2.938 -43.288 39.354 1.00 89.88 929 LEU A N 1
ATOM 7471 C CA . LEU A 1 929 ? -1.721 -42.502 39.540 1.00 89.88 929 LEU A CA 1
ATOM 7472 C C . LEU A 1 929 ? -0.669 -43.391 40.213 1.00 89.88 929 LEU A C 1
ATOM 7474 O O . LEU A 1 929 ? -0.322 -44.429 39.652 1.00 89.88 929 LEU A O 1
ATOM 7478 N N . ASN A 1 930 ? -0.131 -42.989 41.364 1.00 87.56 930 ASN A N 1
ATOM 7479 C CA . ASN A 1 930 ? 0.691 -43.832 42.238 1.00 87.56 930 ASN A CA 1
ATOM 7480 C C . ASN A 1 930 ? 0.704 -43.292 43.685 1.00 87.56 930 ASN A C 1
ATOM 7482 O O . ASN A 1 930 ? 1.741 -43.282 44.346 1.00 87.56 930 ASN A O 1
ATOM 7486 N N . SER A 1 931 ? -0.436 -42.774 44.149 1.00 77.50 931 SER A N 1
ATOM 7487 C CA . SER A 1 931 ? -0.541 -41.947 45.356 1.00 77.50 931 SER A CA 1
ATOM 7488 C C . SER A 1 931 ? -0.521 -42.725 46.692 1.00 77.50 931 SER A C 1
ATOM 7490 O O . SER A 1 931 ? -0.980 -43.873 46.765 1.00 77.50 931 SER A O 1
ATOM 7492 N N . PRO A 1 932 ? -0.041 -42.093 47.785 1.00 79.88 932 PRO A N 1
ATOM 7493 C CA . PRO A 1 932 ? 0.654 -40.799 47.836 1.00 79.88 932 PRO A CA 1
ATOM 7494 C C . PRO A 1 932 ? 2.122 -40.898 47.371 1.00 79.88 932 PRO A C 1
ATOM 7496 O O . PRO A 1 932 ? 2.804 -41.883 47.642 1.00 79.88 932 PRO A O 1
ATOM 7499 N N . SER A 1 933 ? 2.628 -39.854 46.707 1.00 81.62 933 SER A N 1
ATOM 7500 C CA . SER A 1 933 ? 4.006 -39.790 46.185 1.00 81.62 933 SER A CA 1
ATOM 7501 C C . SER A 1 933 ? 4.540 -38.356 46.148 1.00 81.62 933 SER A C 1
ATOM 7503 O O . SER A 1 933 ? 3.780 -37.424 45.884 1.00 81.62 933 SER A O 1
ATOM 7505 N N . ASP A 1 934 ? 5.845 -38.163 46.337 1.00 80.19 934 ASP A N 1
ATOM 7506 C CA . ASP A 1 934 ? 6.480 -36.848 46.170 1.00 80.19 934 ASP A CA 1
ATOM 7507 C C . ASP A 1 934 ? 6.766 -36.508 44.688 1.00 80.19 934 ASP A C 1
ATOM 7509 O O . ASP A 1 934 ? 6.362 -37.220 43.769 1.00 80.19 934 ASP A O 1
ATOM 7513 N N . GLU A 1 935 ? 7.441 -35.386 44.429 1.00 77.44 935 GLU A N 1
ATOM 7514 C CA . GLU A 1 935 ? 7.755 -34.944 43.061 1.00 77.44 935 GLU A CA 1
ATOM 7515 C C . GLU A 1 935 ? 8.809 -35.804 42.351 1.00 77.44 935 GLU A C 1
ATOM 7517 O O . GLU A 1 935 ? 8.783 -35.908 41.127 1.00 77.44 935 GLU A O 1
ATOM 7522 N N . ALA A 1 936 ? 9.710 -36.441 43.103 1.00 80.12 936 ALA A N 1
ATOM 7523 C CA . ALA A 1 936 ? 10.752 -37.303 42.552 1.00 80.12 936 ALA A CA 1
ATOM 7524 C C . ALA A 1 936 ? 10.234 -38.722 42.251 1.00 80.12 936 ALA A C 1
ATOM 7526 O O . ALA A 1 936 ? 10.761 -39.394 41.366 1.00 80.12 936 ALA A O 1
ATOM 7527 N N . SER A 1 937 ? 9.194 -39.158 42.967 1.00 81.31 937 SER A N 1
ATOM 7528 C CA . SER A 1 937 ? 8.584 -40.493 42.891 1.00 81.31 937 SER A CA 1
ATOM 7529 C C . SER A 1 937 ? 7.236 -40.543 42.154 1.00 81.31 937 SER A C 1
ATOM 7531 O O . SER A 1 937 ? 6.619 -41.606 42.084 1.00 81.31 937 SER A O 1
ATOM 7533 N N . PHE A 1 938 ? 6.756 -39.435 41.578 1.00 87.69 938 PHE A N 1
ATOM 7534 C CA . PHE A 1 938 ? 5.501 -39.414 40.815 1.00 87.69 938 PHE A CA 1
ATOM 7535 C C . PHE A 1 938 ? 5.649 -40.124 39.456 1.00 87.69 938 PHE A C 1
ATOM 7537 O O . PHE A 1 938 ? 6.221 -39.596 38.496 1.00 87.69 938 PHE A O 1
ATOM 7544 N N . HIS A 1 939 ? 5.125 -41.344 39.370 1.00 86.19 939 HIS A N 1
ATOM 7545 C CA . HIS A 1 939 ? 5.214 -42.261 38.233 1.00 86.19 939 HIS A CA 1
ATOM 7546 C C . HIS A 1 939 ? 3.830 -42.888 37.955 1.00 86.19 939 HIS A C 1
ATOM 7548 O O . HIS A 1 939 ? 3.630 -44.075 38.215 1.00 86.19 939 HIS A O 1
ATOM 7554 N N . PRO A 1 940 ? 2.855 -42.109 37.446 1.00 90.69 940 PRO A N 1
ATOM 7555 C CA . PRO A 1 940 ? 1.473 -42.565 37.341 1.00 90.69 940 PRO A CA 1
ATOM 7556 C C . PRO A 1 940 ? 1.268 -43.570 36.200 1.00 90.69 940 PRO A C 1
ATOM 7558 O O . PRO A 1 940 ? 1.796 -43.383 35.095 1.00 90.69 940 PRO A O 1
ATOM 7561 N N . PHE A 1 941 ? 0.457 -44.603 36.454 1.00 90.31 941 PHE A N 1
ATOM 7562 C CA . PHE A 1 941 ? 0.135 -45.659 35.483 1.00 90.31 941 PHE A CA 1
ATOM 7563 C C . PHE A 1 941 ? -0.779 -45.187 34.342 1.00 90.31 941 PHE A C 1
ATOM 7565 O O . PHE A 1 941 ? -0.709 -45.733 33.239 1.00 90.31 941 PHE A O 1
ATOM 7572 N N . ALA A 1 942 ? -1.582 -44.148 34.573 1.00 92.19 942 ALA A N 1
ATOM 7573 C CA . ALA A 1 942 ? -2.519 -43.567 33.620 1.00 92.19 942 ALA A CA 1
ATOM 7574 C C . ALA A 1 942 ? -2.416 -42.035 33.560 1.00 92.19 942 ALA A C 1
ATOM 7576 O O . ALA A 1 942 ? -1.960 -41.383 34.500 1.00 92.19 942 ALA A O 1
ATOM 7577 N N . TRP A 1 943 ? -2.806 -41.447 32.426 1.00 93.81 943 TRP A N 1
ATOM 7578 C CA . TRP A 1 943 ? -2.905 -39.993 32.247 1.00 93.81 943 TRP A CA 1
ATOM 7579 C C . TRP A 1 943 ? -3.698 -39.623 30.989 1.00 93.81 943 TRP A C 1
ATOM 7581 O O . TRP A 1 943 ? -3.796 -40.397 30.034 1.00 93.81 943 TRP A O 1
ATOM 7591 N N . TRP A 1 944 ? -4.207 -38.392 30.958 1.00 94.25 944 TRP A N 1
ATOM 7592 C CA . TRP A 1 944 ? -4.767 -37.777 29.756 1.00 94.25 944 TRP A CA 1
ATOM 7593 C C . TRP A 1 944 ? -3.793 -36.768 29.131 1.00 94.25 944 TRP A C 1
ATOM 7595 O O . TRP A 1 944 ? -2.779 -36.379 29.723 1.00 94.25 944 TRP A O 1
ATOM 7605 N N . VAL A 1 945 ? -4.075 -36.390 27.886 1.00 93.44 945 VAL A N 1
ATOM 7606 C CA . VAL A 1 945 ? -3.248 -35.497 27.069 1.00 93.44 945 VAL A CA 1
ATOM 7607 C C . VAL A 1 945 ? -4.110 -34.361 26.524 1.00 93.44 945 VAL A C 1
ATOM 7609 O O . VAL A 1 945 ? -5.164 -34.608 25.935 1.00 93.44 945 VAL A O 1
ATOM 7612 N N . SER A 1 946 ? -3.651 -33.123 26.693 1.00 91.25 946 SER A N 1
ATOM 7613 C CA . SER A 1 946 ? -4.355 -31.909 26.253 1.00 91.25 946 SER A CA 1
ATOM 7614 C C . SER A 1 946 ? -4.359 -31.716 24.728 1.00 91.25 946 SER A C 1
ATOM 7616 O O . SER A 1 946 ? -3.575 -32.340 23.999 1.00 91.25 946 SER A O 1
ATOM 7618 N N . ARG A 1 947 ? -5.150 -30.752 24.226 1.00 85.56 947 ARG A N 1
ATOM 7619 C CA . ARG A 1 947 ? -5.127 -30.329 22.807 1.00 85.56 947 ARG A CA 1
ATOM 7620 C C . ARG A 1 947 ? -3.732 -29.965 22.274 1.00 85.56 947 ARG A C 1
ATOM 7622 O O . ARG A 1 947 ? -3.442 -30.203 21.096 1.00 85.56 947 ARG A O 1
ATOM 7629 N N . SER A 1 948 ? -2.851 -29.439 23.132 1.00 84.06 948 SER A N 1
ATOM 7630 C CA . SER A 1 948 ? -1.468 -29.074 22.789 1.00 84.06 948 SER A CA 1
ATOM 7631 C C . SER A 1 948 ? -0.512 -30.273 22.755 1.00 84.06 948 SER A C 1
ATOM 7633 O O . SER A 1 948 ? 0.566 -30.170 22.176 1.00 84.06 948 SER A O 1
ATOM 7635 N N . GLY A 1 949 ? -0.912 -31.435 23.284 1.00 86.75 949 GLY A N 1
ATOM 7636 C CA . GLY A 1 949 ? -0.063 -32.626 23.396 1.00 86.75 949 GLY A CA 1
ATOM 7637 C C . GLY A 1 949 ? 0.668 -32.759 24.737 1.00 86.75 949 GLY A C 1
ATOM 7638 O O . GLY A 1 949 ? 1.529 -33.625 24.869 1.00 86.75 949 GLY A O 1
ATOM 7639 N N . GLN A 1 950 ? 0.338 -31.929 25.728 1.00 90.38 950 GLN A N 1
ATOM 7640 C CA . GLN A 1 950 ? 0.925 -31.988 27.067 1.00 90.38 950 GLN A CA 1
ATOM 7641 C C . GLN A 1 950 ? 0.362 -33.184 27.851 1.00 90.38 950 GLN A C 1
ATOM 7643 O O . GLN A 1 950 ? -0.852 -33.374 27.903 1.00 90.38 950 GLN A O 1
ATOM 7648 N N . ARG A 1 951 ? 1.241 -33.979 28.479 1.00 91.31 951 ARG A N 1
ATOM 7649 C CA . ARG A 1 951 ? 0.865 -34.999 29.475 1.00 91.31 951 ARG A CA 1
ATOM 7650 C C . ARG A 1 951 ? 0.365 -34.292 30.730 1.00 91.31 951 ARG A C 1
ATOM 7652 O O . ARG A 1 951 ? 1.120 -33.534 31.338 1.00 91.31 951 ARG A O 1
ATOM 7659 N N . MET A 1 952 ? -0.872 -34.563 31.129 1.00 92.44 952 MET A N 1
ATOM 7660 C CA . MET A 1 952 ? -1.456 -33.949 32.317 1.00 92.44 952 MET A CA 1
ATOM 7661 C C . MET A 1 952 ? -1.142 -34.800 33.550 1.00 92.44 952 MET A C 1
ATOM 7663 O O . MET A 1 952 ? -1.334 -36.012 33.552 1.00 92.44 952 MET A O 1
ATOM 7667 N N . ALA A 1 953 ? -0.604 -34.159 34.588 1.00 86.38 953 ALA A N 1
ATOM 7668 C CA . ALA A 1 953 ? -0.132 -34.819 35.809 1.00 86.38 953 ALA A CA 1
ATOM 7669 C C . ALA A 1 953 ? -1.224 -35.009 36.882 1.00 86.38 953 ALA A C 1
ATOM 7671 O O . ALA A 1 953 ? -0.905 -35.368 38.004 1.00 86.38 953 ALA A O 1
ATOM 7672 N N . HIS A 1 954 ? -2.485 -34.719 36.570 1.00 90.50 954 HIS A N 1
ATOM 7673 C CA . HIS A 1 954 ? -3.635 -34.780 37.476 1.00 90.50 954 HIS A CA 1
ATOM 7674 C C . HIS A 1 954 ? -4.798 -35.472 36.756 1.00 90.50 954 HIS A C 1
ATOM 7676 O O . HIS A 1 954 ? -4.835 -35.483 35.520 1.00 90.50 954 HIS A O 1
ATOM 7682 N N . TRP A 1 955 ? -5.748 -36.025 37.508 1.00 93.25 955 TRP A N 1
ATOM 7683 C CA . TRP A 1 955 ? -6.964 -36.591 36.921 1.00 93.25 955 TRP A CA 1
ATOM 7684 C C . TRP A 1 955 ? -8.106 -35.569 36.865 1.00 93.25 955 TRP A C 1
ATOM 7686 O O . TRP A 1 955 ? -8.044 -34.520 37.503 1.00 93.25 955 TRP A O 1
ATOM 7696 N N . ALA A 1 956 ? -9.141 -35.850 36.073 1.00 89.25 956 ALA A N 1
ATOM 7697 C CA . ALA A 1 956 ? -10.244 -34.918 35.855 1.00 89.25 956 ALA A CA 1
ATOM 7698 C C . ALA A 1 956 ? -10.965 -34.536 37.164 1.00 89.25 956 ALA A C 1
ATOM 7700 O O . ALA A 1 956 ? -11.074 -35.345 38.087 1.00 89.25 956 ALA A O 1
ATOM 7701 N N . GLY A 1 957 ? -11.430 -33.285 37.245 1.00 84.94 957 GLY A N 1
ATOM 7702 C CA . GLY A 1 957 ? -11.999 -32.693 38.461 1.00 84.94 957 GLY A CA 1
ATOM 7703 C C . GLY A 1 957 ? -10.979 -32.264 39.531 1.00 84.94 957 GLY A C 1
ATOM 7704 O O . GLY A 1 957 ? -11.387 -31.708 40.549 1.00 84.94 957 GLY A O 1
ATOM 7705 N N . ALA A 1 958 ? -9.674 -32.481 39.322 1.00 87.25 958 ALA A N 1
ATOM 7706 C CA . ALA A 1 958 ? -8.595 -31.869 40.104 1.00 87.25 958 ALA A CA 1
ATOM 7707 C C . ALA A 1 958 ? -7.905 -30.754 39.291 1.00 87.25 958 ALA A C 1
ATOM 7709 O O . ALA A 1 958 ? -7.780 -30.902 38.079 1.00 87.25 958 ALA A O 1
ATOM 7710 N N . PRO A 1 959 ? -7.419 -29.662 39.914 1.00 84.88 959 PRO A N 1
ATOM 7711 C CA . PRO A 1 959 ? -6.837 -28.545 39.178 1.00 84.88 959 PRO A CA 1
ATOM 7712 C C . PRO A 1 959 ? -5.428 -28.863 38.664 1.00 84.88 959 PRO A C 1
ATOM 7714 O O . PRO A 1 959 ? -4.681 -29.658 39.257 1.00 84.88 959 PRO A O 1
ATOM 7717 N N . ALA A 1 960 ? -5.034 -28.185 37.587 1.00 83.50 960 ALA A N 1
ATOM 7718 C CA . ALA A 1 960 ? -3.726 -28.353 36.963 1.00 83.50 960 ALA A CA 1
ATOM 7719 C C . ALA A 1 960 ? -2.536 -28.232 37.946 1.00 83.50 960 ALA A C 1
ATOM 7721 O O . ALA A 1 960 ? -2.381 -27.252 38.670 1.00 83.50 960 ALA A O 1
ATOM 7722 N N . GLY A 1 961 ? -1.663 -29.248 37.943 1.00 79.94 961 GLY A N 1
ATOM 7723 C CA . GLY A 1 961 ? -0.448 -29.326 38.774 1.00 79.94 961 GLY A CA 1
ATOM 7724 C C . GLY A 1 961 ? -0.608 -30.054 40.118 1.00 79.94 961 GLY A C 1
ATOM 7725 O O . GLY A 1 961 ? 0.399 -30.426 40.721 1.00 79.94 961 GLY A O 1
ATOM 7726 N N . SER A 1 962 ? -1.845 -30.326 40.550 1.00 85.75 962 SER A N 1
ATOM 7727 C CA . SER A 1 962 ? -2.168 -30.928 41.859 1.00 85.75 962 SER A CA 1
ATOM 7728 C C . SER A 1 962 ? -1.572 -32.316 42.131 1.00 85.75 962 SER A C 1
ATOM 7730 O O . SER A 1 962 ? -1.287 -32.612 43.286 1.00 85.75 962 SER A O 1
ATOM 7732 N N . ARG A 1 963 ? -1.375 -33.158 41.101 1.00 88.69 963 ARG A N 1
ATOM 7733 C CA . ARG A 1 963 ? -0.982 -34.586 41.222 1.00 88.69 963 ARG A CA 1
ATOM 7734 C C . ARG A 1 963 ? -1.984 -35.473 41.976 1.00 88.69 963 ARG A C 1
ATOM 7736 O O . ARG A 1 963 ? -1.616 -36.498 42.541 1.00 88.69 963 ARG A O 1
ATOM 7743 N N . MET A 1 964 ? -3.261 -35.095 41.943 1.00 89.31 964 MET A N 1
ATOM 7744 C CA . MET A 1 964 ? -4.357 -35.790 42.626 1.00 89.31 964 MET A CA 1
ATOM 7745 C C . MET A 1 964 ? -5.525 -36.080 41.671 1.00 89.31 964 MET A C 1
ATOM 7747 O O . MET A 1 964 ? -5.562 -35.579 40.541 1.00 89.31 964 MET A O 1
ATOM 7751 N N . CYS A 1 965 ? -6.488 -36.871 42.143 1.00 89.75 965 CYS A N 1
ATOM 7752 C CA . CYS A 1 965 ? -7.832 -36.973 41.579 1.00 89.75 965 CYS A CA 1
ATOM 7753 C C . CYS A 1 965 ? -8.802 -36.042 42.324 1.00 89.75 965 CYS A C 1
ATOM 7755 O O . CYS A 1 965 ? -8.463 -35.501 43.381 1.00 89.75 965 CYS A O 1
ATOM 7757 N N . GLN A 1 966 ? -10.024 -35.862 41.802 1.00 90.44 966 GLN A N 1
ATOM 7758 C CA . GLN A 1 966 ? -11.032 -34.989 42.420 1.00 90.44 966 GLN A CA 1
ATOM 7759 C C . GLN A 1 966 ? -11.263 -35.314 43.909 1.00 90.44 966 GLN A C 1
ATOM 7761 O O . GLN A 1 966 ? -11.364 -34.395 44.722 1.00 90.44 966 GLN A O 1
ATOM 7766 N N . CYS A 1 967 ? -11.266 -36.598 44.294 1.00 87.75 967 CYS A N 1
ATOM 7767 C CA . CYS A 1 967 ? -11.464 -36.986 45.692 1.00 87.75 967 CYS A CA 1
ATOM 7768 C C . CYS A 1 967 ? -10.304 -36.577 46.617 1.00 87.75 967 CYS A C 1
ATOM 7770 O O . CYS A 1 967 ? -10.535 -36.236 47.776 1.00 87.75 967 CYS A O 1
ATOM 7772 N N . GLY A 1 968 ? -9.063 -36.557 46.111 1.00 85.75 968 GLY A N 1
ATOM 7773 C CA . GLY A 1 968 ? -7.883 -36.157 46.881 1.00 85.75 968 GLY A CA 1
ATOM 7774 C C . GLY A 1 968 ? -7.877 -34.658 47.172 1.00 85.75 968 GLY A C 1
ATOM 7775 O O . GLY A 1 968 ? -7.564 -34.238 48.282 1.00 85.75 968 GLY A O 1
ATOM 7776 N N . VAL A 1 969 ? -8.323 -33.855 46.201 1.00 85.94 969 VAL A N 1
ATOM 7777 C CA . VAL A 1 969 ? -8.485 -32.396 46.341 1.00 85.94 969 VAL A CA 1
ATOM 7778 C C . VAL A 1 969 ? -9.621 -32.042 47.306 1.00 85.94 969 VAL A C 1
ATOM 7780 O O . VAL A 1 969 ? -9.510 -31.078 48.061 1.00 85.94 969 VAL A O 1
ATOM 7783 N N . LEU A 1 970 ? -10.705 -32.822 47.298 1.00 85.12 970 LEU A N 1
ATOM 7784 C CA . LEU A 1 970 ? -11.853 -32.649 48.196 1.00 85.12 970 LEU A CA 1
ATOM 7785 C C . LEU A 1 970 ? -11.668 -33.312 49.575 1.00 85.12 970 LEU A C 1
ATOM 7787 O O . LEU A 1 970 ? -12.510 -33.120 50.452 1.00 85.12 970 LEU A O 1
ATOM 7791 N N . GLY A 1 971 ? -10.598 -34.089 49.779 1.00 83.62 971 GLY A N 1
ATOM 7792 C CA . GLY A 1 971 ? -10.335 -34.822 51.021 1.00 83.62 971 GLY A CA 1
ATOM 7793 C C . GLY A 1 971 ? -11.358 -35.924 51.331 1.00 83.62 971 GLY A C 1
ATOM 7794 O O . GLY A 1 971 ? -11.604 -36.205 52.502 1.00 83.62 971 GLY A O 1
ATOM 7795 N N . ASN A 1 972 ? -11.987 -36.512 50.307 1.00 85.75 972 ASN A N 1
ATOM 7796 C CA . ASN A 1 972 ? -13.113 -37.445 50.447 1.00 85.75 972 ASN A CA 1
ATOM 7797 C C . ASN A 1 972 ? -12.967 -38.759 49.648 1.00 85.75 972 ASN A C 1
ATOM 7799 O O . ASN A 1 972 ? -13.976 -39.389 49.327 1.00 85.75 972 ASN A O 1
ATOM 7803 N N . CYS A 1 973 ? -11.737 -39.183 49.332 1.00 85.94 973 CYS A N 1
ATOM 7804 C CA . CYS A 1 973 ? -11.486 -40.526 48.792 1.00 85.94 973 CYS A CA 1
ATOM 7805 C C . CYS A 1 973 ? -11.931 -41.623 49.778 1.00 85.94 973 CYS A C 1
ATOM 7807 O O . CYS A 1 973 ? -11.925 -41.417 50.993 1.00 85.94 973 CYS A O 1
ATOM 7809 N N . ALA A 1 974 ? -12.283 -42.800 49.253 1.00 83.12 974 ALA A N 1
ATOM 7810 C CA . ALA A 1 974 ? -12.743 -43.943 50.048 1.00 83.12 974 ALA A CA 1
ATOM 7811 C C . ALA A 1 974 ? -11.675 -44.442 51.042 1.00 83.12 974 ALA A C 1
ATOM 7813 O O . ALA A 1 974 ? -11.999 -44.800 52.174 1.00 83.12 974 ALA A O 1
ATOM 7814 N N . ASP A 1 975 ? -10.402 -44.402 50.637 1.00 82.81 975 ASP A N 1
ATOM 7815 C CA . ASP A 1 975 ? -9.247 -44.483 51.531 1.00 82.81 975 ASP A CA 1
ATOM 7816 C C . ASP A 1 975 ? -8.701 -43.057 51.766 1.00 82.81 975 ASP A C 1
ATOM 7818 O O . ASP A 1 975 ? -8.144 -42.460 50.838 1.00 82.81 975 ASP A O 1
ATOM 7822 N N . PRO A 1 976 ? -8.820 -42.488 52.982 1.00 81.12 976 PRO A N 1
ATOM 7823 C CA . PRO A 1 976 ? -8.348 -41.135 53.282 1.00 81.12 976 PRO A CA 1
ATOM 7824 C C . PRO A 1 976 ? -6.813 -41.009 53.331 1.00 81.12 976 PRO A C 1
ATOM 7826 O O . PRO A 1 976 ? -6.301 -39.913 53.553 1.00 81.12 976 PRO A O 1
ATOM 7829 N N . THR A 1 977 ? -6.060 -42.100 53.139 1.00 83.12 977 THR A N 1
ATOM 7830 C CA . THR A 1 977 ? -4.594 -42.077 52.984 1.00 83.12 977 THR A CA 1
ATOM 7831 C C . THR A 1 977 ? -4.139 -41.937 51.523 1.00 83.12 977 THR A C 1
ATOM 7833 O O . THR A 1 977 ? -2.941 -41.795 51.261 1.00 83.12 977 THR A O 1
ATOM 7836 N N . LYS A 1 978 ? -5.081 -41.942 50.568 1.00 85.81 978 LYS A N 1
ATOM 7837 C CA . LYS A 1 978 ? -4.849 -41.915 49.115 1.00 85.81 978 LYS A CA 1
ATOM 7838 C C . LYS A 1 978 ? -5.352 -40.618 48.484 1.00 85.81 978 LYS A C 1
ATOM 7840 O O . LYS A 1 978 ? -6.138 -39.887 49.080 1.00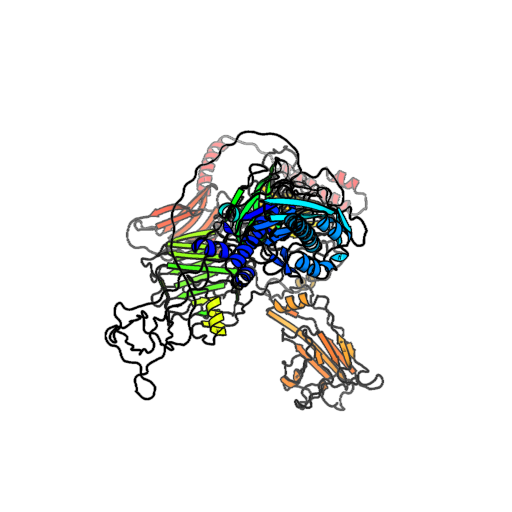 85.81 978 LYS A O 1
ATOM 7845 N N . TRP A 1 979 ? -4.899 -40.322 47.263 1.00 89.12 979 TRP A N 1
ATOM 7846 C CA . TRP A 1 979 ? -5.326 -39.127 46.510 1.00 89.12 979 TRP A CA 1
ATOM 7847 C C . TRP A 1 979 ? -6.210 -39.446 45.293 1.00 89.12 979 TRP A C 1
ATOM 7849 O O . TRP A 1 979 ? -6.670 -38.524 44.614 1.00 89.12 979 TRP A O 1
ATOM 7859 N N . CYS A 1 980 ? -6.433 -40.737 45.041 1.00 90.50 980 CYS A N 1
ATOM 7860 C CA . CYS A 1 980 ? -7.293 -41.330 44.020 1.00 90.50 980 CYS A CA 1
ATOM 7861 C C . CYS A 1 980 ? -7.868 -42.639 44.587 1.00 90.50 980 CYS A C 1
ATOM 7863 O O . CYS A 1 980 ? -7.139 -43.386 45.246 1.00 90.50 980 CYS A O 1
ATOM 7865 N N . ASN A 1 981 ? -9.139 -42.944 44.327 1.00 88.94 981 ASN A N 1
ATOM 7866 C CA . ASN A 1 981 ? -9.781 -44.183 44.784 1.00 88.94 981 ASN A CA 1
ATOM 7867 C C . ASN A 1 981 ? -9.141 -45.440 44.161 1.00 88.94 981 ASN A C 1
ATOM 7869 O O . ASN A 1 981 ? -8.994 -46.457 44.835 1.00 88.94 981 ASN A O 1
ATOM 7873 N N . CYS A 1 982 ? -8.695 -45.362 42.904 1.00 89.75 982 CYS A N 1
ATOM 7874 C CA . CYS A 1 982 ? -8.004 -46.444 42.197 1.00 89.75 982 CYS A CA 1
ATOM 7875 C C . CYS A 1 982 ? -6.599 -46.758 42.735 1.00 89.75 982 CYS A C 1
ATOM 7877 O O . CYS A 1 982 ? -6.039 -47.799 42.402 1.00 89.75 982 CYS A O 1
ATOM 7879 N N . ASP A 1 983 ? -6.014 -45.887 43.562 1.00 88.31 983 ASP A N 1
ATOM 7880 C CA . ASP A 1 983 ? -4.688 -46.113 44.149 1.00 88.31 983 ASP A CA 1
ATOM 7881 C C . ASP A 1 983 ? -4.756 -46.809 45.528 1.00 88.31 983 ASP A C 1
ATOM 7883 O O . ASP A 1 983 ? -3.713 -47.093 46.128 1.00 88.31 983 ASP A O 1
ATOM 7887 N N . ALA A 1 984 ? -5.960 -47.077 46.049 1.00 82.69 984 ALA A N 1
ATOM 7888 C CA . ALA A 1 984 ? -6.187 -47.780 47.312 1.00 82.69 984 ALA A CA 1
ATOM 7889 C C . ALA A 1 984 ? -5.889 -49.287 47.213 1.00 82.69 984 ALA A C 1
ATOM 7891 O O . ALA A 1 984 ? -6.066 -49.908 46.164 1.00 82.69 984 ALA A O 1
ATOM 7892 N N . GLU A 1 985 ? -5.457 -49.897 48.321 1.00 69.50 985 GLU A N 1
ATOM 7893 C CA . GLU A 1 985 ? -5.301 -51.355 48.388 1.00 69.50 985 GLU A CA 1
ATOM 7894 C C . GLU A 1 985 ? -6.632 -52.024 48.755 1.00 69.50 985 GLU A C 1
ATOM 7896 O O . GLU A 1 985 ? -7.371 -51.572 49.632 1.00 69.50 985 GLU A O 1
ATOM 7901 N N . TYR A 1 986 ? -6.958 -53.097 48.034 1.00 59.78 986 TYR A N 1
ATOM 7902 C CA . TYR A 1 986 ? -8.280 -53.714 48.055 1.00 59.78 986 TYR A CA 1
ATOM 7903 C C . TYR A 1 986 ? -8.641 -54.316 49.431 1.00 59.78 986 TYR A C 1
ATOM 7905 O O . TYR A 1 986 ? -7.921 -55.150 49.984 1.00 59.78 986 TYR A O 1
ATOM 7913 N N . THR A 1 987 ? -9.799 -53.922 49.971 1.00 54.53 987 THR A N 1
ATOM 7914 C CA . THR A 1 987 ? -10.333 -54.413 51.252 1.00 54.53 987 THR A CA 1
ATOM 7915 C C . THR A 1 987 ? -11.242 -55.622 51.040 1.00 54.53 987 THR A C 1
ATOM 7917 O O . THR A 1 987 ? -12.158 -55.574 50.231 1.00 54.53 987 THR A O 1
ATOM 7920 N N . GLN A 1 988 ? -11.046 -56.684 51.831 1.00 53.78 988 GLN A N 1
ATOM 7921 C CA . GLN A 1 988 ? -11.604 -58.042 51.649 1.00 53.78 988 GLN A CA 1
ATOM 7922 C C . GLN A 1 988 ? -13.150 -58.198 51.678 1.00 53.78 988 GLN A C 1
ATOM 7924 O O . GLN A 1 988 ? -13.641 -59.320 51.772 1.00 53.78 988 GLN A O 1
ATOM 7929 N N . LEU A 1 989 ? -13.926 -57.114 51.632 1.00 53.44 989 LEU A N 1
ATOM 7930 C CA . LEU A 1 989 ? -15.379 -57.107 51.838 1.00 53.44 989 LEU A CA 1
ATOM 7931 C C . LEU A 1 989 ? -16.211 -57.137 50.540 1.00 53.44 989 LEU A C 1
ATOM 7933 O O . LEU A 1 989 ? -17.306 -57.698 50.566 1.00 53.44 989 LEU A O 1
ATOM 7937 N N . HIS A 1 990 ? -15.719 -56.588 49.419 1.00 60.59 990 HIS A N 1
ATOM 7938 C CA . HIS A 1 990 ? -16.505 -56.416 48.179 1.00 60.59 990 HIS A CA 1
ATOM 7939 C C . HIS A 1 990 ? -15.682 -56.683 46.892 1.00 60.59 990 HIS A C 1
ATOM 7941 O O . HIS A 1 990 ? -15.327 -55.743 46.181 1.00 60.59 990 HIS A O 1
ATOM 7947 N N . PRO A 1 991 ? -15.380 -57.954 46.549 1.00 59.62 991 PRO A N 1
ATOM 7948 C CA . PRO A 1 991 ? -14.396 -58.302 45.507 1.00 59.62 991 PRO A CA 1
ATOM 7949 C C . PRO A 1 991 ? -14.808 -57.978 44.066 1.00 59.62 991 PRO A C 1
ATOM 7951 O O . PRO A 1 991 ? -13.955 -57.983 43.177 1.00 59.62 991 PRO A O 1
ATOM 7954 N N . ASP A 1 992 ? -16.090 -57.701 43.824 1.00 63.03 992 ASP A N 1
ATOM 7955 C CA . ASP A 1 992 ? -16.662 -57.395 42.505 1.00 63.03 992 ASP A CA 1
ATOM 7956 C C . ASP A 1 992 ? -16.980 -55.902 42.296 1.00 63.03 992 ASP A C 1
ATOM 7958 O O . ASP A 1 992 ? -17.544 -55.528 41.265 1.00 63.03 992 ASP A O 1
ATOM 7962 N N . GLU A 1 993 ? -16.635 -55.033 43.253 1.00 75.19 993 GLU A N 1
ATOM 7963 C CA . GLU A 1 993 ? -16.944 -53.602 43.184 1.00 75.19 993 GLU A CA 1
ATOM 7964 C C . GLU A 1 993 ? -15.829 -52.792 42.499 1.00 75.19 993 GLU A C 1
ATOM 7966 O O . GLU A 1 993 ? -14.649 -52.895 42.835 1.00 75.19 993 GLU A O 1
ATOM 7971 N N . PHE A 1 994 ? -16.212 -51.959 41.526 1.00 82.56 994 PHE A N 1
ATOM 7972 C CA . PHE A 1 994 ? -15.296 -51.051 40.833 1.00 82.56 994 PHE A CA 1
ATOM 7973 C C . PHE A 1 994 ? -15.118 -49.758 41.627 1.00 82.56 994 PHE A C 1
ATOM 7975 O O . PHE A 1 994 ? -16.094 -49.054 41.889 1.00 82.56 994 PHE A O 1
ATOM 7982 N N . GLN A 1 995 ? -13.868 -49.390 41.905 1.00 87.31 995 GLN A N 1
ATOM 7983 C CA . GLN A 1 995 ? -13.541 -48.036 42.349 1.00 87.31 995 GLN A CA 1
ATOM 7984 C C . GLN A 1 995 ? -13.603 -47.065 41.159 1.00 87.31 995 GLN A C 1
ATOM 7986 O O . GLN A 1 995 ? -13.484 -47.475 40.000 1.00 87.31 995 GLN A O 1
ATOM 7991 N N . VAL A 1 996 ? -13.847 -45.780 41.433 1.00 89.19 996 VAL A N 1
ATOM 7992 C CA . VAL A 1 996 ? -14.084 -44.759 40.399 1.00 89.19 996 VAL A CA 1
ATOM 7993 C C . VAL A 1 996 ? -13.331 -43.471 40.721 1.00 89.19 996 VAL A C 1
ATOM 7995 O O . VAL A 1 996 ? -13.475 -42.918 41.811 1.00 89.19 996 VAL A O 1
ATOM 7998 N N . ASP A 1 997 ? -12.593 -42.962 39.737 1.00 89.75 997 ASP A N 1
ATOM 7999 C CA . ASP A 1 997 ? -11.968 -41.640 39.749 1.00 89.75 997 ASP A CA 1
ATOM 8000 C C . ASP A 1 997 ? -12.320 -40.897 38.459 1.00 89.75 997 ASP A C 1
ATOM 8002 O O . ASP A 1 997 ? -12.080 -41.360 37.341 1.00 89.75 997 ASP A O 1
ATOM 8006 N N . GLY A 1 998 ? -12.872 -39.701 38.597 1.00 87.81 998 GLY A N 1
ATOM 8007 C CA . GLY A 1 998 ? -13.284 -38.891 37.464 1.00 87.81 998 GLY A CA 1
ATOM 8008 C C . GLY A 1 998 ? -13.815 -37.544 37.904 1.00 87.81 998 GLY A C 1
ATOM 8009 O O . GLY A 1 998 ? -13.946 -37.277 39.095 1.00 87.81 998 GLY A O 1
ATOM 8010 N N . GLY A 1 999 ? -14.135 -36.722 36.916 1.00 89.69 999 GLY A N 1
ATOM 8011 C CA . GLY A 1 999 ? -14.670 -35.388 37.118 1.00 89.69 999 GLY A CA 1
ATOM 8012 C C . GLY A 1 999 ? -14.784 -34.644 35.798 1.00 89.69 999 GLY A C 1
ATOM 8013 O O . GLY A 1 999 ? -14.564 -35.204 34.719 1.00 89.69 999 GLY A O 1
ATOM 8014 N N . ASP A 1 1000 ? -15.116 -33.366 35.895 1.00 89.25 1000 ASP A N 1
ATOM 8015 C CA . ASP A 1 1000 ? -15.243 -32.481 34.746 1.00 89.25 1000 ASP A CA 1
ATOM 8016 C C . ASP A 1 1000 ? -13.971 -31.622 34.649 1.00 89.25 1000 ASP A C 1
ATOM 8018 O O . ASP A 1 1000 ? -13.553 -30.997 35.624 1.00 89.25 1000 ASP A O 1
ATOM 8022 N N . ILE A 1 1001 ? -13.311 -31.645 33.490 1.00 90.62 1001 ILE A N 1
ATOM 8023 C CA . ILE A 1 1001 ? -12.193 -30.752 33.162 1.00 90.62 1001 ILE A CA 1
ATOM 8024 C C . ILE A 1 1001 ? -12.814 -29.423 32.730 1.00 90.62 1001 ILE A C 1
ATOM 8026 O O . ILE A 1 1001 ? -13.668 -29.418 31.840 1.00 90.62 1001 ILE A O 1
ATOM 8030 N N . ILE A 1 1002 ? -12.401 -28.317 33.351 1.00 86.31 1002 ILE A N 1
ATOM 8031 C CA . ILE A 1 1002 ? -12.998 -26.980 33.151 1.00 86.31 1002 ILE A CA 1
ATOM 8032 C C . ILE A 1 1002 ? -11.995 -25.964 32.584 1.00 86.31 1002 ILE A C 1
ATOM 8034 O O . ILE A 1 1002 ? -12.365 -24.882 32.131 1.00 86.31 1002 ILE A O 1
ATOM 8038 N N . GLU A 1 1003 ? -10.712 -26.320 32.576 1.00 87.88 1003 GLU A N 1
ATOM 8039 C CA . GLU A 1 1003 ? -9.612 -25.551 32.010 1.00 87.88 1003 GLU A CA 1
ATOM 8040 C C . GLU A 1 1003 ? -9.668 -25.563 30.472 1.00 87.88 1003 GLU A C 1
ATOM 8042 O O . GLU A 1 1003 ? -9.016 -26.361 29.784 1.00 87.88 1003 GLU A O 1
ATOM 8047 N N . LYS A 1 1004 ? -10.468 -24.637 29.929 1.00 84.19 1004 LYS A N 1
ATOM 8048 C CA . LYS A 1 1004 ? -10.655 -24.343 28.498 1.00 84.19 1004 LYS A CA 1
ATOM 8049 C C . LYS A 1 1004 ? -9.340 -24.249 27.706 1.00 84.19 1004 LYS A C 1
ATOM 8051 O O . LYS A 1 1004 ? -9.341 -24.535 26.508 1.00 84.19 1004 LYS A O 1
ATOM 8056 N N . GLU A 1 1005 ? -8.205 -23.901 28.321 1.00 84.62 1005 GLU A N 1
ATOM 8057 C CA . GLU A 1 1005 ? -6.906 -23.924 27.639 1.00 84.62 1005 GLU A CA 1
ATOM 8058 C C . GLU A 1 1005 ? -6.387 -25.326 27.266 1.00 84.62 1005 GLU A C 1
ATOM 8060 O O . GLU A 1 1005 ? -5.663 -25.441 26.269 1.00 84.62 1005 GLU A O 1
ATOM 8065 N N . PHE A 1 1006 ? -6.756 -26.378 28.006 1.00 87.56 1006 PHE A N 1
ATOM 8066 C CA . PHE A 1 1006 ? -6.276 -27.752 27.798 1.00 87.56 1006 PHE A CA 1
ATOM 8067 C C . PHE A 1 1006 ? -7.252 -28.636 27.006 1.00 87.56 1006 PHE A C 1
ATOM 8069 O O . PHE A 1 1006 ? -6.817 -29.630 26.414 1.00 87.56 1006 PHE A O 1
ATOM 8076 N N . LEU A 1 1007 ? -8.534 -28.262 26.961 1.00 86.88 1007 LEU A N 1
ATOM 8077 C CA . LEU A 1 1007 ? -9.592 -28.947 26.211 1.00 86.88 1007 LEU A CA 1
ATOM 8078 C C . LEU A 1 1007 ? -9.457 -28.796 24.680 1.00 86.88 1007 LEU A C 1
ATOM 8080 O O . LEU A 1 1007 ? -8.894 -27.805 24.220 1.00 86.88 1007 LEU A O 1
ATOM 8084 N N . PRO A 1 1008 ? -10.004 -29.729 23.873 1.00 89.44 1008 PRO A N 1
ATOM 8085 C CA . PRO A 1 1008 ? -10.537 -31.026 24.290 1.00 89.44 1008 PRO A CA 1
ATOM 8086 C C . PRO A 1 1008 ? -9.426 -32.038 24.618 1.00 89.44 1008 PRO A C 1
ATOM 8088 O O . PRO A 1 1008 ? -8.265 -31.872 24.227 1.00 89.44 1008 PRO A O 1
ATOM 8091 N N . VAL A 1 1009 ? -9.791 -33.127 25.299 1.00 89.25 1009 VAL A N 1
ATOM 8092 C CA . VAL A 1 1009 ? -8.895 -34.265 25.558 1.00 89.25 1009 VAL A CA 1
ATOM 8093 C C . VAL A 1 1009 ? -8.488 -34.911 24.231 1.00 89.25 1009 VAL A C 1
ATOM 8095 O O . VAL A 1 1009 ? -9.333 -35.372 23.466 1.00 89.25 1009 VAL A O 1
ATOM 8098 N N . LYS A 1 1010 ? -7.184 -34.955 23.951 1.00 88.81 1010 LYS A N 1
ATOM 8099 C CA . LYS A 1 1010 ? -6.614 -35.420 22.675 1.00 88.81 1010 LYS A CA 1
ATOM 8100 C C . LYS A 1 1010 ? -6.277 -36.910 22.666 1.00 88.81 1010 LYS A C 1
ATOM 8102 O O . LYS A 1 1010 ? -6.327 -37.554 21.622 1.00 88.81 1010 LYS A O 1
ATOM 8107 N N . GLN A 1 1011 ? -5.866 -37.446 23.809 1.00 92.38 1011 GLN A N 1
ATOM 8108 C CA . GLN A 1 1011 ? -5.441 -38.837 23.972 1.00 92.38 1011 GLN A CA 1
ATOM 8109 C C . GLN A 1 1011 ? -5.583 -39.228 25.446 1.00 92.38 1011 GLN A C 1
ATOM 8111 O O . GLN A 1 1011 ? -5.337 -38.405 26.329 1.00 92.38 1011 GLN A O 1
ATOM 8116 N N . VAL A 1 1012 ? -5.936 -40.485 25.707 1.00 93.38 1012 VAL A N 1
ATOM 8117 C CA . VAL A 1 1012 ? -5.912 -41.090 27.048 1.00 93.38 1012 VAL A CA 1
ATOM 8118 C C . VAL A 1 1012 ? -5.006 -42.317 27.059 1.00 93.38 1012 VAL A C 1
ATOM 8120 O O . VAL A 1 1012 ? -4.829 -42.990 26.036 1.00 93.38 1012 VAL A O 1
ATOM 8123 N N . ARG A 1 1013 ? -4.393 -42.582 28.213 1.00 93.50 1013 ARG A N 1
ATOM 8124 C CA . ARG A 1 1013 ? -3.463 -43.689 28.429 1.00 93.50 1013 ARG A CA 1
ATOM 8125 C C . ARG A 1 1013 ? -3.675 -44.336 29.781 1.00 93.50 1013 ARG A C 1
ATOM 8127 O O . ARG A 1 1013 ? -3.907 -43.634 30.760 1.00 93.50 1013 ARG A O 1
ATOM 8134 N N . PHE A 1 1014 ? -3.513 -45.654 29.811 1.00 92.75 1014 PHE A N 1
ATOM 8135 C CA . PHE A 1 1014 ? -3.709 -46.496 30.988 1.00 92.75 1014 PHE A CA 1
ATOM 8136 C C . PHE A 1 1014 ? -2.638 -47.596 31.045 1.00 92.75 1014 PHE A C 1
ATOM 8138 O O . PHE A 1 1014 ? -1.971 -47.887 30.047 1.00 92.75 1014 PHE A O 1
ATOM 8145 N N . GLY A 1 1015 ? -2.465 -48.179 32.225 1.00 88.88 1015 GLY A N 1
ATOM 8146 C CA . GLY A 1 1015 ? -1.489 -49.216 32.541 1.00 88.88 1015 GLY A CA 1
ATOM 8147 C C . GLY A 1 1015 ? -1.918 -49.955 33.809 1.00 88.88 1015 GLY A C 1
ATOM 8148 O O . GLY A 1 1015 ? -2.987 -49.677 34.345 1.00 88.88 1015 GLY A O 1
ATOM 8149 N N . ASP A 1 1016 ? -1.101 -50.892 34.289 1.00 87.62 1016 ASP A N 1
ATOM 8150 C CA . ASP A 1 1016 ? -1.429 -51.744 35.441 1.00 87.62 1016 ASP A CA 1
ATOM 8151 C C . ASP A 1 1016 ? -2.805 -52.442 35.346 1.00 87.62 1016 ASP A C 1
ATOM 8153 O O . ASP A 1 1016 ? -3.538 -52.542 36.326 1.00 87.62 1016 ASP A O 1
ATOM 8157 N N . THR A 1 1017 ? -3.159 -52.927 34.151 1.00 85.50 1017 THR A N 1
ATOM 8158 C CA . THR A 1 1017 ? -4.371 -53.732 33.868 1.00 85.50 1017 THR A CA 1
ATOM 8159 C C . THR A 1 1017 ? -4.051 -55.213 33.609 1.00 85.50 1017 THR A C 1
ATOM 8161 O O . THR A 1 1017 ? -4.821 -55.918 32.972 1.00 85.50 1017 THR A O 1
ATOM 8164 N N . GLY A 1 1018 ? -2.907 -55.693 34.116 1.00 78.31 1018 GLY A N 1
ATOM 8165 C CA . GLY A 1 1018 ? -2.558 -57.119 34.146 1.00 78.31 1018 GLY A CA 1
ATOM 8166 C C . GLY A 1 1018 ? -2.363 -57.773 32.778 1.00 78.31 1018 GLY A C 1
ATOM 8167 O O . GLY A 1 1018 ? -1.958 -57.132 31.808 1.00 78.31 1018 GLY A O 1
ATOM 8168 N N . SER A 1 1019 ? -2.631 -59.075 32.746 1.00 70.94 1019 SER A N 1
ATOM 8169 C CA . SER A 1 1019 ? -2.816 -59.924 31.571 1.00 70.94 1019 SER A CA 1
ATOM 8170 C C . SER A 1 1019 ? -4.238 -60.504 31.568 1.00 70.94 1019 SER A C 1
ATOM 8172 O O . SER A 1 1019 ? -4.884 -60.528 32.612 1.00 70.94 1019 SER A O 1
ATOM 8174 N N . HIS A 1 1020 ? -4.689 -61.082 30.448 1.00 62.84 1020 HIS A N 1
ATOM 8175 C CA . HIS A 1 1020 ? -6.016 -61.720 30.295 1.00 62.84 1020 HIS A CA 1
ATOM 8176 C C . HIS A 1 1020 ? -6.292 -62.941 31.218 1.00 62.84 1020 HIS A C 1
ATOM 8178 O O . HIS A 1 1020 ? -7.238 -63.696 30.985 1.00 62.84 1020 HIS A O 1
ATOM 8184 N N . LEU A 1 1021 ? -5.433 -63.199 32.210 1.00 63.75 1021 LEU A N 1
ATOM 8185 C CA . LEU A 1 1021 ? -5.564 -64.235 33.241 1.00 63.75 1021 LEU A CA 1
ATOM 8186 C C . LEU A 1 1021 ? -5.570 -63.654 34.670 1.00 63.75 1021 LEU A C 1
ATOM 8188 O O . LEU A 1 1021 ? -5.785 -64.405 35.619 1.00 63.75 1021 LEU A O 1
ATOM 8192 N N . ASP A 1 1022 ? -5.330 -62.349 34.830 1.00 68.88 1022 ASP A N 1
ATOM 8193 C CA . ASP A 1 1022 ? -5.339 -61.642 36.110 1.00 68.88 1022 ASP A CA 1
ATOM 8194 C C . ASP A 1 1022 ? -6.704 -60.973 36.345 1.00 68.88 1022 ASP A C 1
ATOM 8196 O O . ASP A 1 1022 ? -7.332 -60.478 35.414 1.00 68.88 1022 ASP A O 1
ATOM 8200 N N . GLU A 1 1023 ? -7.152 -60.862 37.598 1.00 72.62 1023 GLU A N 1
ATOM 8201 C CA . GLU A 1 1023 ? -8.421 -60.194 37.949 1.00 72.62 1023 GLU A CA 1
ATOM 8202 C C . GLU A 1 1023 ? -8.320 -58.649 37.935 1.00 72.62 1023 GLU A C 1
ATOM 8204 O O . GLU A 1 1023 ? -8.872 -57.968 38.804 1.00 72.62 1023 GLU A O 1
ATOM 8209 N N . LYS A 1 1024 ? -7.582 -58.081 36.972 1.00 83.94 1024 LYS A N 1
ATOM 8210 C CA . LYS A 1 1024 ? -7.398 -56.635 36.790 1.00 83.94 1024 LYS A CA 1
ATOM 8211 C C . LYS A 1 1024 ? -8.232 -56.133 35.618 1.00 83.94 1024 LYS A C 1
ATOM 8213 O O . LYS A 1 1024 ? -8.137 -56.666 34.522 1.00 83.94 1024 LYS A O 1
ATOM 8218 N N . GLU A 1 1025 ? -8.997 -55.066 35.822 1.00 82.00 1025 GLU A N 1
ATOM 8219 C CA . GLU A 1 1025 ? -9.804 -54.466 34.757 1.00 82.00 1025 GLU A CA 1
ATOM 8220 C C . GLU A 1 1025 ? -9.857 -52.939 34.887 1.00 82.00 1025 GLU A C 1
ATOM 8222 O O . GLU A 1 1025 ? -10.187 -52.402 35.948 1.00 82.00 1025 GLU A O 1
ATOM 8227 N N . GLY A 1 1026 ? -9.561 -52.232 33.797 1.00 88.12 1026 GLY A N 1
ATOM 8228 C CA . GLY A 1 1026 ? -9.810 -50.800 33.654 1.00 88.12 1026 GLY A CA 1
ATOM 8229 C C . GLY A 1 1026 ? -10.979 -50.537 32.706 1.00 88.12 1026 GLY A C 1
ATOM 8230 O O . GLY A 1 1026 ? -11.152 -51.241 31.714 1.00 88.12 1026 GLY A O 1
ATOM 8231 N N . ARG A 1 1027 ? -11.781 -49.499 32.956 1.00 90.25 1027 ARG A N 1
ATOM 8232 C CA . ARG A 1 1027 ? -12.767 -48.977 31.994 1.00 90.25 1027 ARG A CA 1
ATOM 8233 C C . ARG A 1 1027 ? -12.772 -47.461 32.031 1.00 90.25 1027 ARG A C 1
ATOM 8235 O O . ARG A 1 1027 ? -12.956 -46.889 33.100 1.00 90.25 1027 ARG A O 1
ATOM 8242 N N . TYR A 1 1028 ? -12.625 -46.796 30.889 1.00 91.06 1028 TYR A N 1
ATOM 8243 C CA . TYR A 1 1028 ? -12.736 -45.334 30.826 1.00 91.06 1028 TYR A CA 1
ATOM 8244 C C . TYR A 1 1028 ? -13.948 -44.880 30.016 1.00 91.06 1028 TYR A C 1
ATOM 8246 O O . TYR A 1 1028 ? -14.418 -45.573 29.114 1.00 91.06 1028 TYR A O 1
ATOM 8254 N N . THR A 1 1029 ? -14.440 -43.688 30.345 1.00 87.56 1029 THR A N 1
ATOM 8255 C CA . THR A 1 1029 ? -15.539 -43.016 29.648 1.00 87.56 1029 THR A CA 1
ATOM 8256 C C . THR A 1 1029 ? -15.162 -41.550 29.450 1.00 87.56 1029 THR A C 1
ATOM 8258 O O . THR A 1 1029 ? -14.862 -40.854 30.421 1.00 87.56 1029 THR A O 1
ATOM 8261 N N . LEU A 1 1030 ? -15.166 -41.080 28.199 1.00 86.31 1030 LEU A N 1
ATOM 8262 C CA . LEU A 1 1030 ? -14.922 -39.679 27.842 1.00 86.31 1030 LEU A CA 1
ATOM 8263 C C . LEU A 1 1030 ? -16.228 -39.062 27.328 1.00 86.31 1030 LEU A C 1
ATOM 8265 O O . LEU A 1 1030 ? -16.839 -39.576 26.391 1.00 86.31 1030 LEU A O 1
ATOM 8269 N N . GLY A 1 1031 ? -16.660 -37.978 27.967 1.00 74.19 1031 GLY A N 1
ATOM 8270 C CA . GLY A 1 1031 ? -17.881 -37.258 27.627 1.00 74.19 1031 GLY A CA 1
ATOM 8271 C C . GLY A 1 1031 ? -17.718 -36.266 26.466 1.00 74.19 1031 GLY A C 1
ATOM 8272 O O . GLY A 1 1031 ? -16.595 -36.015 26.006 1.00 74.19 1031 GLY A O 1
ATOM 8273 N N . PRO A 1 1032 ? -18.837 -35.672 26.009 1.00 71.06 1032 PRO A N 1
ATOM 8274 C CA . PRO A 1 1032 ? -18.816 -34.568 25.057 1.00 71.06 1032 PRO A CA 1
ATOM 8275 C C . PRO A 1 1032 ? -17.992 -33.389 25.581 1.00 71.06 1032 PRO A C 1
ATOM 8277 O O . PRO A 1 1032 ? -17.961 -33.125 26.785 1.00 71.06 1032 PRO A O 1
ATOM 8280 N N . LEU A 1 1033 ? -17.376 -32.652 24.657 1.00 78.06 1033 LEU A N 1
ATOM 8281 C CA . LEU A 1 1033 ? -17.007 -31.262 24.901 1.00 78.06 1033 LEU A CA 1
ATOM 8282 C C . LEU A 1 1033 ? -18.305 -30.443 24.916 1.00 78.06 1033 LEU A C 1
ATOM 8284 O O . LEU A 1 1033 ? -19.060 -30.488 23.950 1.00 78.06 1033 LEU A O 1
ATOM 8288 N N . LEU A 1 1034 ? -18.561 -29.719 26.001 1.00 71.19 1034 LEU A N 1
ATOM 8289 C CA . LEU A 1 1034 ? -19.713 -28.830 26.158 1.00 71.19 1034 LEU A CA 1
ATOM 8290 C C . LEU A 1 1034 ? -19.200 -27.394 26.279 1.00 71.19 1034 LEU A C 1
ATOM 8292 O O . LEU A 1 1034 ? -18.243 -27.159 27.011 1.00 71.19 1034 LEU A O 1
ATOM 8296 N N . CYS A 1 1035 ? -19.811 -26.443 25.575 1.00 69.69 1035 CYS A N 1
ATOM 8297 C CA . CYS A 1 1035 ? -19.392 -25.039 25.538 1.00 69.69 1035 CYS A CA 1
ATOM 8298 C C . CYS A 1 1035 ? -20.617 -24.111 25.466 1.00 69.69 1035 CYS A C 1
ATOM 8300 O O . CYS A 1 1035 ? -21.598 -24.445 24.803 1.00 69.69 1035 CYS A O 1
ATOM 8302 N N . GLU A 1 1036 ? -20.574 -22.954 26.135 1.00 52.56 1036 GLU A N 1
ATOM 8303 C CA . GLU A 1 1036 ? -21.761 -22.111 26.374 1.00 52.56 1036 GLU A CA 1
ATOM 8304 C C . GLU A 1 1036 ? -21.492 -20.611 26.099 1.00 52.56 1036 GLU A C 1
ATOM 8306 O O . GLU A 1 1036 ? -20.454 -20.074 26.491 1.00 52.56 1036 GLU A O 1
ATOM 8311 N N . GLY A 1 1037 ? -22.450 -19.913 25.467 1.00 47.00 1037 GLY A N 1
ATOM 8312 C CA . GLY A 1 1037 ? -22.478 -18.440 25.323 1.00 47.00 1037 GLY A CA 1
ATOM 8313 C C . GLY A 1 1037 ? -22.212 -17.868 23.914 1.00 47.00 1037 GLY A C 1
ATOM 8314 O O . GLY A 1 1037 ? -21.456 -18.454 23.142 1.00 47.00 1037 GLY A O 1
ATOM 8315 N N . ASP A 1 1038 ? -22.846 -16.723 23.594 1.00 47.72 1038 ASP A N 1
ATOM 8316 C CA . ASP A 1 1038 ? -22.697 -15.926 22.351 1.00 47.72 1038 ASP A CA 1
ATOM 8317 C C . ASP A 1 1038 ? -23.247 -14.478 22.540 1.00 47.72 1038 ASP A C 1
ATOM 8319 O O . ASP A 1 1038 ? -24.188 -14.282 23.311 1.00 47.72 1038 ASP A O 1
ATOM 8323 N N . ASP A 1 1039 ? -22.702 -13.463 21.843 1.00 42.78 1039 ASP A N 1
ATOM 8324 C CA . ASP A 1 1039 ? -22.635 -12.067 22.360 1.00 42.78 1039 ASP A CA 1
ATOM 8325 C C . ASP A 1 1039 ? -23.323 -10.924 21.528 1.00 42.78 1039 ASP A C 1
ATOM 8327 O O . ASP A 1 1039 ? -22.906 -9.770 21.636 1.00 42.78 1039 ASP A O 1
ATOM 8331 N N . LEU A 1 1040 ? -24.345 -11.157 20.671 1.00 42.22 1040 LEU A N 1
ATOM 8332 C CA . LEU A 1 1040 ? -24.544 -10.267 19.483 1.00 42.22 1040 LEU A CA 1
ATOM 8333 C C . LEU A 1 1040 ? -25.774 -9.316 19.248 1.00 42.22 1040 LEU A C 1
ATOM 8335 O O . LEU A 1 1040 ? -25.538 -8.285 18.621 1.00 42.22 1040 LEU A O 1
ATOM 8339 N N . PHE A 1 1041 ? -27.064 -9.560 19.593 1.00 39.44 1041 PHE A N 1
ATOM 8340 C CA . PHE A 1 1041 ? -28.180 -8.863 18.851 1.00 39.44 1041 PHE A CA 1
ATOM 8341 C C . PHE A 1 1041 ? -29.504 -8.431 19.581 1.00 39.44 1041 PHE A C 1
ATOM 8343 O O . PHE A 1 1041 ? -30.274 -9.299 20.009 1.00 39.44 1041 PHE A O 1
ATOM 8350 N N . SER A 1 1042 ? -29.937 -7.143 19.511 1.00 36.88 1042 SER A N 1
ATOM 8351 C CA . SER A 1 1042 ? -31.312 -6.667 19.894 1.00 36.88 1042 SER A CA 1
ATOM 8352 C C . SER A 1 1042 ? -31.794 -5.309 19.281 1.00 36.88 1042 SER A C 1
ATOM 8354 O O . SER A 1 1042 ? -30.964 -4.515 18.862 1.00 36.88 1042 SER A O 1
ATOM 8356 N N . ASN A 1 1043 ? -33.126 -5.042 19.337 1.00 39.28 1043 ASN A N 1
ATOM 8357 C CA . ASN A 1 1043 ? -33.878 -3.743 19.293 1.00 39.28 1043 ASN A CA 1
ATOM 8358 C C . ASN A 1 1043 ? -34.664 -3.305 18.013 1.00 39.28 1043 ASN A C 1
ATOM 8360 O O . ASN A 1 1043 ? -34.176 -2.491 17.238 1.00 39.28 1043 ASN A O 1
ATOM 8364 N N . ALA A 1 1044 ? -35.944 -3.716 17.861 1.00 42.28 1044 ALA A N 1
ATOM 8365 C CA . ALA A 1 1044 ? -36.974 -3.068 17.002 1.00 42.28 1044 ALA A CA 1
ATOM 8366 C C . ALA A 1 1044 ? -38.418 -3.548 17.335 1.00 42.28 1044 ALA A C 1
ATOM 8368 O O . ALA A 1 1044 ? -38.577 -4.661 17.837 1.00 42.28 1044 ALA A O 1
ATOM 8369 N N . VAL A 1 1045 ? -39.480 -2.767 17.036 1.00 46.03 1045 VAL A N 1
ATOM 8370 C CA . VAL A 1 1045 ? -40.906 -3.143 17.283 1.00 46.03 1045 VAL A CA 1
ATOM 8371 C C . VAL A 1 1045 ? -41.849 -2.659 16.156 1.00 46.03 1045 VAL A C 1
ATOM 8373 O O . VAL A 1 1045 ? -41.537 -1.707 15.448 1.00 46.03 1045 VAL A O 1
ATOM 8376 N N . THR A 1 1046 ? -43.012 -3.302 15.951 1.00 48.81 1046 THR A N 1
ATOM 8377 C CA . THR A 1 1046 ? -43.974 -2.962 14.873 1.00 48.81 1046 THR A CA 1
ATOM 8378 C C . THR A 1 1046 ? -45.441 -3.078 15.306 1.00 48.81 1046 THR A C 1
ATOM 8380 O O . THR A 1 1046 ? -45.876 -4.132 15.769 1.00 48.81 1046 THR A O 1
ATOM 8383 N N . PHE A 1 1047 ? -46.238 -2.034 15.059 1.00 52.16 1047 PHE A N 1
ATOM 8384 C CA . PHE A 1 1047 ? -47.690 -2.031 15.276 1.00 52.16 1047 PHE A CA 1
ATOM 8385 C C . PHE A 1 1047 ? -48.448 -2.610 14.073 1.00 52.16 1047 PHE A C 1
ATOM 8387 O O . PHE A 1 1047 ? -48.279 -2.146 12.949 1.00 52.16 1047 PHE A O 1
ATOM 8394 N N . ARG A 1 1048 ? -49.305 -3.615 14.305 1.00 45.41 1048 ARG A N 1
ATOM 8395 C CA . ARG A 1 1048 ? -50.087 -4.300 13.248 1.00 45.41 1048 ARG A CA 1
ATOM 8396 C C . ARG A 1 1048 ? -51.609 -4.121 13.357 1.00 45.41 1048 ARG A C 1
ATOM 8398 O O . ARG A 1 1048 ? -52.332 -4.554 12.466 1.00 45.41 1048 ARG A O 1
ATOM 8405 N N . ILE A 1 1049 ? -52.088 -3.478 14.422 1.00 49.41 1049 ILE A N 1
ATOM 8406 C CA . ILE A 1 1049 ? -53.508 -3.221 14.717 1.00 49.41 1049 ILE A CA 1
ATOM 8407 C C . ILE A 1 1049 ? -53.705 -1.741 15.091 1.00 49.41 1049 ILE A C 1
ATOM 8409 O O . ILE A 1 1049 ? -52.797 -1.119 15.638 1.00 49.41 1049 ILE A O 1
ATOM 8413 N N . SER A 1 1050 ? -54.857 -1.153 14.747 1.00 52.03 1050 SER A N 1
ATOM 8414 C CA . SER A 1 1050 ? -55.120 0.309 14.779 1.00 52.03 1050 SER A CA 1
ATOM 8415 C C . SER A 1 1050 ? -55.409 0.916 16.165 1.00 52.03 1050 SER A C 1
ATOM 8417 O O . SER A 1 1050 ? -55.691 2.112 16.292 1.00 52.03 1050 SER A O 1
ATOM 8419 N N . ASP A 1 1051 ? -55.386 0.059 17.172 1.00 56.00 1051 ASP A N 1
ATOM 8420 C CA . ASP A 1 1051 ? -55.503 0.259 18.616 1.00 56.00 1051 ASP A CA 1
ATOM 8421 C C . ASP A 1 1051 ? -54.247 -0.255 19.357 1.00 56.00 1051 ASP A C 1
ATOM 8423 O O . ASP A 1 1051 ? -54.151 -0.156 20.581 1.00 56.00 1051 ASP A O 1
ATOM 8427 N N . GLY A 1 1052 ? -53.267 -0.786 18.612 1.00 56.03 1052 GLY A N 1
ATOM 8428 C CA . GLY A 1 1052 ? -51.996 -1.270 19.134 1.00 56.03 1052 GLY A CA 1
ATOM 8429 C C . GLY A 1 1052 ? -51.207 -0.141 19.784 1.00 56.03 1052 GLY A C 1
ATOM 8430 O O . GLY A 1 1052 ? -50.960 0.891 19.165 1.00 56.03 1052 GLY A O 1
ATOM 8431 N N . ILE A 1 1053 ? -50.815 -0.355 21.037 1.00 60.59 1053 ILE A N 1
ATOM 8432 C CA . ILE A 1 1053 ? -50.260 0.684 21.899 1.00 60.59 1053 ILE A CA 1
ATOM 8433 C C . ILE A 1 1053 ? -49.070 0.122 22.681 1.00 60.59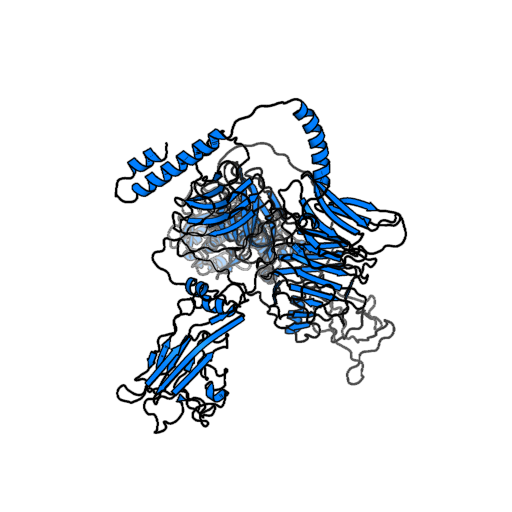 1053 ILE A C 1
ATOM 8435 O O . ILE A 1 1053 ? -49.195 -0.896 23.364 1.00 60.59 1053 ILE A O 1
ATOM 8439 N N . ILE A 1 1054 ? -47.913 0.775 22.588 1.00 64.25 1054 ILE A N 1
ATOM 8440 C CA . ILE A 1 1054 ? -46.837 0.583 23.564 1.00 64.25 1054 ILE A CA 1
ATOM 8441 C C . ILE A 1 1054 ? -47.054 1.662 24.610 1.00 64.25 1054 ILE A C 1
ATOM 8443 O O . ILE A 1 1054 ? -47.014 2.849 24.295 1.00 64.25 1054 ILE A O 1
ATOM 8447 N N . LEU A 1 1055 ? -47.320 1.231 25.839 1.00 57.50 1055 LEU A N 1
ATOM 8448 C CA . LEU A 1 1055 ? -47.308 2.088 27.015 1.00 57.50 1055 LEU A CA 1
ATOM 8449 C C . LEU A 1 1055 ? -45.902 2.025 27.599 1.00 57.50 1055 LEU A C 1
ATOM 8451 O O . LEU A 1 1055 ? -45.548 1.051 28.263 1.00 57.50 1055 LEU A O 1
ATOM 8455 N N . LEU A 1 1056 ? -45.101 3.049 27.321 1.00 64.81 1056 LEU A N 1
ATOM 8456 C CA . LEU A 1 1056 ? -43.847 3.246 28.037 1.00 64.81 1056 LEU A CA 1
ATOM 8457 C C . LEU A 1 1056 ? -44.158 3.680 29.485 1.00 64.81 1056 LEU A C 1
ATOM 8459 O O . LEU A 1 1056 ? -45.230 4.251 29.733 1.00 64.81 1056 LEU A O 1
ATOM 8463 N N . PRO A 1 1057 ? -43.252 3.425 30.450 1.00 53.59 1057 PRO A N 1
ATOM 8464 C CA . PRO A 1 1057 ? -43.396 3.921 31.816 1.00 53.59 1057 PRO A CA 1
ATOM 8465 C C . PRO A 1 1057 ? -43.660 5.432 31.867 1.00 53.59 1057 PRO A C 1
ATOM 8467 O O . PRO A 1 1057 ? -43.324 6.173 30.942 1.00 53.59 1057 PRO A O 1
ATOM 8470 N N . MET A 1 1058 ? -44.265 5.900 32.960 1.00 55.44 1058 MET A N 1
ATOM 8471 C CA . MET A 1 1058 ? -44.409 7.339 33.191 1.00 55.44 1058 MET A CA 1
ATOM 8472 C C . MET A 1 1058 ? -43.019 7.972 33.284 1.00 55.44 1058 MET A C 1
ATOM 8474 O O . MET A 1 1058 ? -42.183 7.519 34.064 1.00 55.44 1058 MET A O 1
ATOM 8478 N N . PHE A 1 1059 ? -42.794 9.010 32.484 1.00 55.16 1059 PHE A N 1
ATOM 8479 C CA . PHE A 1 1059 ? -41.574 9.804 32.475 1.00 55.16 1059 PHE A CA 1
ATOM 8480 C C . PHE A 1 1059 ? -41.969 11.270 32.660 1.00 55.16 1059 PHE A C 1
ATOM 8482 O O . PHE A 1 1059 ? -42.953 11.725 32.074 1.00 55.16 1059 PHE A O 1
ATOM 8489 N N . ASP A 1 1060 ? -41.247 11.980 33.521 1.00 54.19 1060 ASP A N 1
ATOM 8490 C CA . ASP A 1 1060 ? -41.509 13.391 33.791 1.00 54.19 1060 ASP A CA 1
ATOM 8491 C C . ASP A 1 1060 ? -40.735 14.248 32.779 1.00 54.19 1060 ASP A C 1
ATOM 8493 O O . ASP A 1 1060 ? -39.512 14.150 32.676 1.00 54.19 1060 ASP A O 1
ATOM 8497 N N .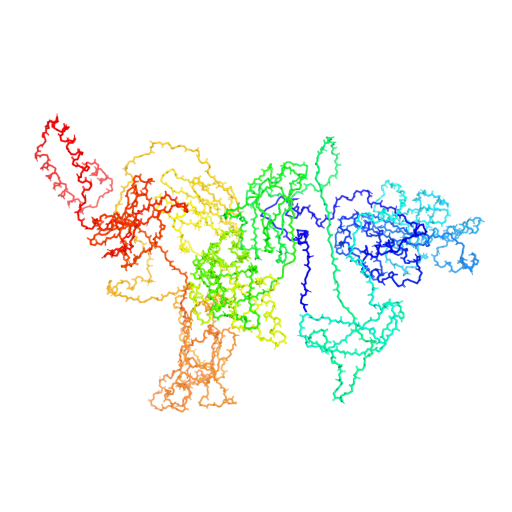 LEU A 1 1061 ? -41.458 15.067 32.013 1.00 56.00 1061 LEU A N 1
ATOM 8498 C CA . LEU A 1 1061 ? -40.881 16.021 31.060 1.00 56.00 1061 LEU A CA 1
ATOM 8499 C C . LEU A 1 1061 ? -40.355 17.292 31.748 1.00 56.00 1061 LEU A C 1
ATOM 8501 O O . LEU A 1 1061 ? -39.661 18.089 31.112 1.00 56.00 1061 LEU A O 1
ATOM 8505 N N . GLY A 1 1062 ? -40.699 17.514 33.021 1.00 58.44 1062 GLY A N 1
ATOM 8506 C CA . GLY A 1 1062 ? -40.320 18.702 33.774 1.00 58.44 1062 GLY A CA 1
ATOM 8507 C C . GLY A 1 1062 ? -40.663 19.991 33.022 1.00 58.44 1062 GLY A C 1
ATOM 8508 O O . GLY A 1 1062 ? -41.775 20.172 32.520 1.00 58.44 1062 GLY A O 1
ATOM 8509 N N . HIS A 1 1063 ? -39.688 20.897 32.938 1.00 53.97 1063 HIS A N 1
ATOM 8510 C CA . HIS A 1 1063 ? -39.819 22.165 32.211 1.00 53.97 1063 HIS A CA 1
ATOM 8511 C C . HIS A 1 1063 ? -39.482 22.067 30.709 1.00 53.97 1063 HIS A C 1
ATOM 8513 O O . HIS A 1 1063 ? -39.785 23.004 29.971 1.00 53.97 1063 HIS A O 1
ATOM 8519 N N . SER A 1 1064 ? -38.853 20.977 30.254 1.00 56.28 1064 SER A N 1
ATOM 8520 C CA . SER A 1 1064 ? -38.418 20.780 28.864 1.00 56.28 1064 SER A CA 1
ATOM 8521 C C . SER A 1 1064 ? -37.957 19.338 28.635 1.00 56.28 1064 SER A C 1
ATOM 8523 O O . SER A 1 1064 ? -37.094 18.859 29.371 1.00 56.28 1064 SER A O 1
ATOM 8525 N N . GLY A 1 1065 ? -38.434 18.688 27.572 1.00 56.31 1065 GLY A N 1
ATOM 8526 C CA . GLY A 1 1065 ? -37.929 17.383 27.146 1.00 56.31 1065 GLY A CA 1
ATOM 8527 C C . GLY A 1 1065 ? -38.317 17.058 25.706 1.00 56.31 1065 GLY A C 1
ATOM 8528 O O . GLY A 1 1065 ? -39.428 17.365 25.272 1.00 56.31 1065 GLY A O 1
ATOM 8529 N N . ASP A 1 1066 ? -37.388 16.441 24.980 1.00 56.88 1066 ASP A N 1
ATOM 8530 C CA . ASP A 1 1066 ? -37.537 16.071 23.574 1.00 56.88 1066 ASP A CA 1
ATOM 8531 C C . ASP A 1 1066 ? -37.997 14.615 23.427 1.00 56.88 1066 ASP A C 1
ATOM 8533 O O . ASP A 1 1066 ? -37.633 13.748 24.224 1.00 56.88 1066 ASP A O 1
ATOM 8537 N N . ILE A 1 1067 ? -38.774 14.323 22.378 1.00 62.44 1067 ILE A N 1
ATOM 8538 C CA . ILE A 1 1067 ? -39.214 12.959 22.063 1.00 62.44 1067 ILE A CA 1
ATOM 8539 C C . ILE A 1 1067 ? -38.904 12.659 20.597 1.00 62.44 1067 ILE A C 1
ATOM 8541 O O . ILE A 1 1067 ? -39.588 13.144 19.696 1.00 62.44 1067 ILE A O 1
ATOM 8545 N N . TYR A 1 1068 ? -37.879 11.841 20.367 1.00 57.53 1068 TYR A N 1
ATOM 8546 C CA . TYR A 1 1068 ? -37.484 11.376 19.041 1.00 57.53 1068 TYR A CA 1
ATOM 8547 C C . TYR A 1 1068 ? -37.907 9.922 18.826 1.00 57.53 1068 TYR A C 1
ATOM 8549 O O . TYR A 1 1068 ? -37.643 9.062 19.667 1.00 57.53 1068 TYR A O 1
ATOM 8557 N N . PHE A 1 1069 ? -38.541 9.643 17.689 1.00 58.50 1069 PHE A N 1
ATOM 8558 C CA . PHE A 1 1069 ? -38.806 8.289 17.216 1.00 58.50 1069 PHE A CA 1
ATOM 8559 C C . PHE A 1 1069 ? -38.939 8.288 15.691 1.00 58.50 1069 PHE A C 1
ATOM 8561 O O . PHE A 1 1069 ? -39.635 9.124 15.114 1.00 58.50 1069 PHE A O 1
ATOM 8568 N N . GLU A 1 1070 ? -38.299 7.325 15.035 1.00 53.97 1070 GLU A N 1
ATOM 8569 C CA . GLU A 1 1070 ? -38.526 7.054 13.617 1.00 53.97 1070 GLU A CA 1
ATOM 8570 C C . GLU A 1 1070 ? -39.797 6.207 13.462 1.00 53.97 1070 GLU A C 1
ATOM 8572 O O . GLU A 1 1070 ? -40.013 5.236 14.191 1.00 53.97 1070 GLU A O 1
ATOM 8577 N N . PHE A 1 1071 ? -40.659 6.562 12.508 1.00 62.12 1071 PHE A N 1
ATOM 8578 C CA . PHE A 1 1071 ? -41.866 5.799 12.197 1.00 62.12 1071 PHE A CA 1
ATOM 8579 C C . PHE A 1 1071 ? -42.056 5.694 10.682 1.00 62.12 1071 PHE A C 1
ATOM 8581 O O . PHE A 1 1071 ? -41.876 6.659 9.944 1.00 62.12 1071 PHE A O 1
ATOM 8588 N N . LYS A 1 1072 ? -42.487 4.520 10.214 1.00 55.72 1072 LYS A N 1
ATOM 8589 C CA . LYS A 1 1072 ? -42.923 4.292 8.831 1.00 55.72 1072 LYS A CA 1
ATOM 8590 C C . LYS A 1 1072 ? -44.351 3.767 8.876 1.00 55.72 1072 LYS A C 1
ATOM 8592 O O . LYS A 1 1072 ? -44.621 2.768 9.538 1.00 55.72 1072 LYS A O 1
ATOM 8597 N N . THR A 1 1073 ? -45.282 4.460 8.225 1.00 60.00 1073 THR A N 1
ATOM 8598 C CA . THR A 1 1073 ? -46.715 4.140 8.282 1.00 60.00 1073 THR A CA 1
ATOM 8599 C C . THR A 1 1073 ? -47.387 4.356 6.934 1.00 60.00 1073 THR A C 1
ATOM 8601 O O . THR A 1 1073 ? -47.003 5.230 6.167 1.00 60.00 1073 THR A O 1
ATOM 8604 N N . THR A 1 1074 ? -48.408 3.547 6.662 1.00 61.59 1074 THR A N 1
ATOM 8605 C CA . THR A 1 1074 ? -49.268 3.612 5.470 1.00 61.59 1074 THR A CA 1
ATOM 8606 C C . THR A 1 1074 ? -50.686 4.080 5.818 1.00 61.59 1074 THR A C 1
ATOM 8608 O O . THR A 1 1074 ? -51.639 3.826 5.083 1.00 61.59 1074 THR A O 1
ATOM 8611 N N . LYS A 1 1075 ? -50.864 4.716 6.986 1.00 60.72 1075 LYS A N 1
ATOM 8612 C CA . LYS A 1 1075 ? -52.154 5.226 7.465 1.00 60.72 1075 LYS A CA 1
ATOM 8613 C C . LYS A 1 1075 ? -52.222 6.742 7.316 1.00 60.72 1075 LYS A C 1
ATOM 8615 O O . LYS A 1 1075 ? -51.536 7.456 8.037 1.00 60.72 1075 LYS A O 1
ATOM 8620 N N . GLU A 1 1076 ? -53.122 7.202 6.446 1.00 66.31 1076 GLU A N 1
ATOM 8621 C CA . GLU A 1 1076 ? -53.444 8.621 6.209 1.00 66.31 1076 GLU A CA 1
ATOM 8622 C C . GLU A 1 1076 ? -53.775 9.392 7.497 1.00 66.31 1076 GLU A C 1
ATOM 8624 O O . GLU A 1 1076 ? -53.505 10.581 7.615 1.00 66.31 1076 GLU A O 1
ATOM 8629 N N . ASN A 1 1077 ? -54.384 8.717 8.475 1.00 69.75 1077 ASN A N 1
ATOM 8630 C CA . ASN A 1 1077 ? -54.742 9.303 9.759 1.00 69.75 1077 ASN A CA 1
ATOM 8631 C C . ASN A 1 1077 ? -54.296 8.351 10.877 1.00 69.75 1077 ASN A C 1
ATOM 8633 O O . ASN A 1 1077 ? -54.778 7.218 10.965 1.00 69.75 1077 ASN A O 1
ATOM 8637 N N . ALA A 1 1078 ? -53.362 8.797 11.719 1.00 71.19 1078 ALA A N 1
ATOM 8638 C CA . ALA A 1 1078 ? -52.759 7.989 12.780 1.00 71.19 1078 ALA A CA 1
ATOM 8639 C C . ALA A 1 1078 ? -52.322 8.866 13.959 1.00 71.19 1078 ALA A C 1
ATOM 8641 O O . ALA A 1 1078 ? -51.813 9.963 13.755 1.00 71.19 1078 ALA A O 1
ATOM 8642 N N . VAL A 1 1079 ? -52.473 8.375 15.192 1.00 76.75 1079 VAL A N 1
ATOM 8643 C CA . VAL A 1 1079 ? -51.937 9.039 16.391 1.00 76.75 1079 VAL A CA 1
ATOM 8644 C C . VAL A 1 1079 ? -50.641 8.338 16.760 1.00 76.75 1079 VAL A C 1
ATOM 8646 O O . VAL A 1 1079 ? -50.660 7.202 17.222 1.00 76.75 1079 VAL A O 1
ATOM 8649 N N . LEU A 1 1080 ? -49.524 9.010 16.504 1.00 79.06 1080 LEU A N 1
ATOM 8650 C CA . LEU A 1 1080 ? -48.186 8.460 16.693 1.00 79.06 1080 LEU A CA 1
ATOM 8651 C C . LEU A 1 1080 ? -47.810 8.436 18.175 1.00 79.06 1080 LEU A C 1
ATOM 8653 O O . LEU A 1 1080 ? -47.236 7.458 18.648 1.00 79.06 1080 LEU A O 1
ATOM 8657 N N . LEU A 1 1081 ? -48.179 9.503 18.888 1.00 82.06 1081 LEU A N 1
ATOM 8658 C CA . LEU A 1 1081 ? -47.837 9.745 20.282 1.00 82.06 1081 LEU A CA 1
ATOM 8659 C C . LEU A 1 1081 ? -49.001 10.427 21.011 1.00 82.06 1081 LEU A C 1
ATOM 8661 O O . LEU A 1 1081 ? -49.571 11.393 20.497 1.00 82.06 1081 LEU A O 1
ATOM 8665 N N . HIS A 1 1082 ? -49.339 9.952 22.213 1.00 81.81 1082 HIS A N 1
ATOM 8666 C CA . HIS A 1 1082 ? -50.295 10.616 23.106 1.00 81.81 1082 HIS A CA 1
ATOM 8667 C C . HIS A 1 1082 ? -49.923 10.408 24.585 1.00 81.81 1082 HIS A C 1
ATOM 8669 O O . HIS A 1 1082 ? -49.617 9.294 25.006 1.00 81.81 1082 HIS A O 1
ATOM 8675 N N . SER A 1 1083 ? -50.003 11.461 25.399 1.00 80.75 1083 SER A N 1
ATOM 8676 C CA . SER A 1 1083 ? -50.083 11.348 26.861 1.00 80.75 1083 SER A CA 1
ATOM 8677 C C . SER A 1 1083 ? -50.908 12.501 27.440 1.00 80.75 1083 SER A C 1
ATOM 8679 O O . SER A 1 1083 ? -50.944 13.590 26.862 1.00 80.75 1083 SER A O 1
ATOM 8681 N N . LYS A 1 1084 ? -51.596 12.251 28.560 1.00 78.25 1084 LYS A N 1
ATOM 8682 C CA . LYS A 1 1084 ? -52.520 13.187 29.212 1.00 78.25 1084 LYS A CA 1
ATOM 8683 C C . LYS A 1 1084 ? -52.331 13.251 30.727 1.00 78.25 1084 LYS A C 1
ATOM 8685 O O . LYS A 1 1084 ? -51.822 12.332 31.364 1.00 78.25 1084 LYS A O 1
ATOM 8690 N N . GLY A 1 1085 ? -52.769 14.359 31.300 1.00 74.19 1085 GLY A N 1
ATOM 8691 C CA . GLY A 1 1085 ? -52.870 14.626 32.727 1.00 74.19 1085 GLY A CA 1
ATOM 8692 C C . GLY A 1 1085 ? -54.232 15.230 33.088 1.00 74.19 1085 GLY A C 1
ATOM 8693 O O . GLY A 1 1085 ? -55.140 15.239 32.256 1.00 74.19 1085 GLY A O 1
ATOM 8694 N N . PRO A 1 1086 ? -54.402 15.755 34.315 1.00 70.38 1086 PRO A N 1
ATOM 8695 C CA . PRO A 1 1086 ? -55.701 16.229 34.802 1.00 70.38 1086 PRO A CA 1
ATOM 8696 C C . PRO A 1 1086 ? -56.250 17.465 34.072 1.00 70.38 1086 PRO A C 1
ATOM 8698 O O . PRO A 1 1086 ? -57.457 17.690 34.074 1.00 70.38 1086 PRO A O 1
ATOM 8701 N N . GLN A 1 1087 ? -55.364 18.286 33.499 1.00 68.25 1087 GLN A N 1
ATOM 8702 C CA . GLN A 1 1087 ? -55.660 19.561 32.818 1.00 68.25 1087 GLN A CA 1
ATOM 8703 C C . GLN A 1 1087 ? -54.741 19.811 31.600 1.00 68.25 1087 GLN A C 1
ATOM 8705 O O . GLN A 1 1087 ? -54.817 20.860 30.958 1.00 68.25 1087 GLN A O 1
ATOM 8710 N N . ASP A 1 1088 ? -53.849 18.859 31.307 1.00 73.50 1088 ASP A N 1
ATOM 8711 C CA . ASP A 1 1088 ? -52.711 19.007 30.398 1.00 73.50 1088 ASP A CA 1
ATOM 8712 C C . ASP A 1 1088 ? -52.653 17.793 29.452 1.00 73.50 1088 ASP A C 1
ATOM 8714 O O . ASP A 1 1088 ? -52.982 16.683 29.868 1.00 73.50 1088 ASP A O 1
ATOM 8718 N N . TYR A 1 1089 ? -52.222 17.955 28.199 1.00 81.88 1089 TYR A N 1
ATOM 8719 C CA . TYR A 1 1089 ? -51.923 16.824 27.301 1.00 81.88 1089 TYR A CA 1
ATOM 8720 C C . TYR A 1 1089 ? -50.917 17.198 26.207 1.00 81.88 1089 TYR A C 1
ATOM 8722 O O . TYR A 1 1089 ? -50.777 18.373 25.865 1.00 81.88 1089 TYR A O 1
ATOM 8730 N N . ILE A 1 1090 ? -50.263 16.185 25.625 1.00 78.75 1090 ILE A N 1
ATOM 8731 C CA . ILE A 1 1090 ? -49.433 16.293 24.413 1.00 78.75 1090 ILE A CA 1
ATOM 8732 C C . ILE A 1 1090 ? -49.801 15.193 23.413 1.00 78.75 1090 ILE A C 1
ATOM 8734 O O . ILE A 1 1090 ? -49.941 14.027 23.787 1.00 78.75 1090 ILE A O 1
ATOM 8738 N N . LYS A 1 1091 ? -49.968 15.546 22.136 1.00 81.00 1091 LYS A N 1
ATOM 8739 C CA . LYS A 1 1091 ? -50.453 14.638 21.088 1.00 81.00 1091 LYS A CA 1
ATOM 8740 C C . LYS A 1 1091 ? -49.813 14.959 19.739 1.00 81.00 1091 LYS A C 1
ATOM 8742 O O . LYS A 1 1091 ? -49.822 16.108 19.306 1.00 81.00 1091 LYS A O 1
ATOM 8747 N N . LEU A 1 1092 ? -49.296 13.939 19.056 1.00 81.06 1092 LEU A N 1
ATOM 8748 C CA . LEU A 1 1092 ? -48.786 14.045 17.687 1.00 81.06 1092 LEU A CA 1
ATOM 8749 C C . LEU A 1 1092 ? -49.533 13.062 16.786 1.00 81.06 1092 LEU A C 1
ATOM 8751 O O . LEU A 1 1092 ? -49.593 11.860 17.066 1.00 81.06 1092 LEU A O 1
ATOM 8755 N N . SER A 1 1093 ? -50.098 13.573 15.696 1.00 79.94 1093 SER A N 1
ATOM 8756 C CA . SER A 1 1093 ? -50.900 12.786 14.760 1.00 79.94 1093 SER A CA 1
ATOM 8757 C C . SER A 1 1093 ? -50.696 13.200 13.310 1.00 79.94 1093 SER A C 1
ATOM 8759 O O . SER A 1 1093 ? -50.564 14.383 13.011 1.00 79.94 1093 SER A O 1
ATOM 8761 N N . ILE A 1 1094 ? -50.738 12.219 12.415 1.00 75.94 1094 ILE A N 1
ATOM 8762 C CA . ILE A 1 1094 ? -50.841 12.427 10.970 1.00 75.94 1094 ILE A CA 1
ATOM 8763 C C . ILE A 1 1094 ? -52.313 12.653 10.627 1.00 75.94 1094 ILE A C 1
ATOM 8765 O O . ILE A 1 1094 ? -53.181 11.948 11.153 1.00 75.94 1094 ILE A O 1
ATOM 8769 N N . ILE A 1 1095 ? -52.574 13.609 9.740 1.00 71.19 1095 ILE A N 1
ATOM 8770 C CA . ILE A 1 1095 ? -53.876 13.895 9.138 1.00 71.19 1095 ILE A CA 1
ATOM 8771 C C . ILE A 1 1095 ? -53.674 13.985 7.620 1.00 71.19 1095 ILE A C 1
ATOM 8773 O O . ILE A 1 1095 ? -52.699 14.576 7.166 1.00 71.19 1095 ILE A O 1
ATOM 8777 N N . GLY A 1 1096 ? -54.566 13.375 6.835 1.00 60.03 1096 GLY A N 1
ATOM 8778 C CA . GLY A 1 1096 ? -54.520 13.405 5.360 1.00 60.03 1096 GLY A CA 1
ATOM 8779 C C . GLY A 1 1096 ? -53.385 12.606 4.695 1.00 60.03 1096 GLY A C 1
ATOM 8780 O O . GLY A 1 1096 ? -53.410 12.409 3.486 1.00 60.03 1096 GLY A O 1
ATOM 8781 N N . GLY A 1 1097 ? -52.427 12.092 5.470 1.00 65.88 1097 GLY A N 1
ATOM 8782 C CA . GLY A 1 1097 ? -51.221 11.400 5.004 1.00 65.88 1097 GLY A CA 1
ATOM 8783 C C . GLY A 1 1097 ? -50.037 12.329 4.718 1.00 65.88 1097 GLY A C 1
ATOM 8784 O O . GLY A 1 1097 ? -48.900 11.871 4.756 1.00 65.88 1097 GLY A O 1
ATOM 8785 N N . ASP A 1 1098 ? -50.292 13.619 4.498 1.00 67.88 1098 ASP A N 1
ATOM 8786 C CA . ASP A 1 1098 ? -49.311 14.652 4.148 1.00 67.88 1098 ASP A CA 1
ATOM 8787 C C . ASP A 1 1098 ? -49.018 15.645 5.291 1.00 67.88 1098 ASP A C 1
ATOM 8789 O O . ASP A 1 1098 ? -47.990 16.322 5.265 1.00 67.88 1098 ASP A O 1
ATOM 8793 N N . GLN A 1 1099 ? -49.883 15.735 6.311 1.00 65.94 1099 GLN A N 1
ATOM 8794 C CA . GLN A 1 1099 ? -49.767 16.729 7.384 1.00 65.94 1099 GLN A CA 1
ATOM 8795 C C . GLN A 1 1099 ? -49.533 16.096 8.759 1.00 65.94 1099 GLN A C 1
ATOM 8797 O O . GLN A 1 1099 ? -50.318 15.281 9.243 1.00 65.94 1099 GLN A O 1
ATOM 8802 N N . LEU A 1 1100 ? -48.473 16.542 9.440 1.00 73.38 1100 LEU A N 1
ATOM 8803 C CA . LEU A 1 1100 ? -48.231 16.266 10.857 1.00 73.38 1100 LEU A CA 1
ATOM 8804 C C . LEU A 1 1100 ? -48.835 17.383 11.714 1.00 73.38 1100 LEU A C 1
ATOM 8806 O O . LEU A 1 1100 ? -48.356 18.516 11.711 1.00 73.38 1100 LEU A O 1
ATOM 8810 N N . GLN A 1 1101 ? -49.870 17.048 12.481 1.00 74.75 1101 GLN A N 1
ATOM 8811 C CA . GLN A 1 1101 ? -50.483 17.935 13.461 1.00 74.75 1101 GLN A CA 1
ATOM 8812 C C . GLN A 1 1101 ? -49.983 17.594 14.870 1.00 74.75 1101 GLN A C 1
ATOM 8814 O O . GLN A 1 1101 ? -50.277 16.524 15.411 1.00 74.75 1101 GLN A O 1
ATOM 8819 N N . PHE A 1 1102 ? -49.255 18.534 15.471 1.00 78.69 1102 PHE A N 1
ATOM 8820 C CA . PHE A 1 1102 ? -48.902 18.527 16.889 1.00 78.69 1102 PHE A CA 1
ATOM 8821 C C . PHE A 1 1102 ? -49.914 19.365 17.682 1.00 78.69 1102 PHE A C 1
ATOM 8823 O O . PHE A 1 1102 ? -50.283 20.460 17.259 1.00 78.69 1102 PHE A O 1
ATOM 8830 N N . GLN A 1 1103 ? -50.369 18.850 18.822 1.00 73.94 1103 GLN A N 1
ATOM 8831 C CA . GLN A 1 1103 ? -51.318 19.503 19.724 1.00 73.94 1103 GLN A CA 1
ATOM 8832 C C . GLN A 1 1103 ? -50.840 19.368 21.170 1.00 73.94 1103 GLN A C 1
ATOM 8834 O O . GLN A 1 1103 ? -50.385 18.301 21.584 1.00 73.94 1103 GLN A O 1
ATOM 8839 N N . PHE A 1 1104 ? -51.005 20.428 21.958 1.00 74.81 1104 PHE A N 1
ATOM 8840 C CA . PHE A 1 1104 ? -50.802 20.386 23.402 1.00 74.81 1104 PHE A CA 1
ATOM 8841 C C . PHE A 1 1104 ? -51.729 21.375 24.117 1.00 74.81 1104 PHE A C 1
ATOM 8843 O O . PHE A 1 1104 ? -52.045 22.438 23.583 1.00 74.81 1104 PHE A O 1
ATOM 8850 N N . GLN A 1 1105 ? -52.144 21.031 25.335 1.00 71.50 1105 GLN A N 1
ATOM 8851 C CA . GLN A 1 1105 ? -52.871 21.912 26.257 1.00 71.50 1105 GLN A CA 1
ATOM 8852 C C . GLN A 1 1105 ? -52.172 21.874 27.616 1.00 71.50 1105 GLN A C 1
ATOM 8854 O O . GLN A 1 1105 ? -51.636 20.837 28.004 1.00 71.50 1105 GLN A O 1
ATOM 8859 N N . VAL A 1 1106 ? -52.144 23.010 28.319 1.00 64.81 1106 VAL A N 1
ATOM 8860 C CA . VAL A 1 1106 ? -51.514 23.149 29.643 1.00 64.81 1106 VAL A CA 1
ATOM 8861 C C . VAL A 1 1106 ? -52.323 24.148 30.475 1.00 64.81 1106 VAL A C 1
ATOM 8863 O O . VAL A 1 1106 ? -52.003 25.343 30.461 1.00 64.81 1106 VAL A O 1
ATOM 8866 N N . GLY A 1 1107 ? -53.355 23.662 31.170 1.00 62.94 1107 GLY A N 1
ATOM 8867 C CA . GLY A 1 1107 ? -54.255 24.435 32.036 1.00 62.94 1107 GLY A CA 1
ATOM 8868 C C . GLY A 1 1107 ? -55.268 25.352 31.328 1.00 62.94 1107 GLY A C 1
ATOM 8869 O O . GLY A 1 1107 ? -55.042 25.804 30.207 1.00 62.94 1107 GLY A O 1
ATOM 8870 N N . ASP A 1 1108 ? -56.364 25.657 32.032 1.00 54.62 1108 ASP A N 1
ATOM 8871 C CA . ASP A 1 1108 ? -57.503 26.449 31.527 1.00 54.62 1108 ASP A CA 1
ATOM 8872 C C . ASP A 1 1108 ? -57.411 27.969 31.793 1.00 54.62 1108 ASP A C 1
ATOM 8874 O O . ASP A 1 1108 ? -58.240 28.736 31.303 1.00 54.62 1108 ASP A O 1
ATOM 8878 N N . THR A 1 1109 ? -56.407 28.450 32.538 1.00 48.97 1109 THR A N 1
ATOM 8879 C CA . THR A 1 1109 ? -56.165 29.894 32.708 1.00 48.97 1109 THR A CA 1
ATOM 8880 C C . THR A 1 1109 ? -55.267 30.455 31.593 1.00 48.97 1109 THR A C 1
ATOM 8882 O O . THR A 1 1109 ? -54.150 29.965 31.397 1.00 48.97 1109 THR A O 1
ATOM 8885 N N . PRO A 1 1110 ? -55.700 31.498 30.856 1.00 49.28 1110 PRO A N 1
ATOM 8886 C CA . PRO A 1 1110 ? -54.885 32.112 29.812 1.00 49.28 1110 PRO A CA 1
ATOM 8887 C C . PRO A 1 1110 ? -53.759 32.994 30.388 1.00 49.28 1110 PRO A C 1
ATOM 8889 O O . PRO A 1 1110 ? -53.914 33.569 31.462 1.00 49.28 1110 PRO A O 1
ATOM 8892 N N . LEU A 1 1111 ? -52.704 33.182 29.574 1.00 50.25 1111 LEU A N 1
ATOM 8893 C CA . LEU A 1 1111 ? -51.489 34.018 29.752 1.00 50.25 1111 LEU A CA 1
ATOM 8894 C C . LEU A 1 1111 ? -50.257 33.310 30.378 1.00 50.25 1111 LEU A C 1
ATOM 8896 O O . LEU A 1 1111 ? -50.279 32.852 31.514 1.00 50.25 1111 LEU A O 1
ATOM 8900 N N . GLY A 1 1112 ? -49.160 33.247 29.604 1.00 39.78 1112 GLY A N 1
ATOM 8901 C CA . GLY A 1 1112 ? -47.841 32.677 29.958 1.00 39.78 1112 GLY A CA 1
ATOM 8902 C C . GLY A 1 1112 ? -47.050 32.206 28.717 1.00 39.78 1112 GLY A C 1
ATOM 8903 O O . GLY A 1 1112 ? -47.660 32.020 27.657 1.00 39.78 1112 GLY A O 1
ATOM 8904 N N . VAL A 1 1113 ? -45.721 32.003 28.807 1.00 49.09 1113 VAL A N 1
ATOM 8905 C CA . VAL A 1 1113 ? -44.897 31.452 27.698 1.00 49.09 1113 VAL A CA 1
ATOM 8906 C C . VAL A 1 1113 ? -44.929 29.941 27.742 1.00 49.09 1113 VAL A C 1
ATOM 8908 O O . VAL A 1 1113 ? -44.603 29.336 28.760 1.00 49.09 1113 VAL A O 1
ATOM 8911 N N . LYS A 1 1114 ? -45.230 29.346 26.597 1.00 54.06 1114 LYS A N 1
ATOM 8912 C CA . LYS A 1 1114 ? -44.914 27.971 26.237 1.00 54.06 1114 LYS A CA 1
ATOM 8913 C C . LYS A 1 1114 ? -44.231 28.052 24.870 1.00 54.06 1114 LYS A C 1
ATOM 8915 O O . LYS A 1 1114 ? -44.622 28.882 24.043 1.00 54.06 1114 LYS A O 1
ATOM 8920 N N . GLU A 1 1115 ? -43.190 27.254 24.660 1.00 56.00 1115 GLU A N 1
ATOM 8921 C CA . GLU A 1 1115 ? -42.510 27.147 23.369 1.00 56.00 1115 GLU A CA 1
ATOM 8922 C C . GLU A 1 1115 ? -42.543 25.695 22.895 1.00 56.00 1115 GLU A C 1
ATOM 8924 O O . GLU A 1 1115 ? -42.303 24.781 23.680 1.00 56.00 1115 GLU A O 1
ATOM 8929 N N . ALA A 1 1116 ? -42.876 25.487 21.623 1.00 61.94 1116 ALA A N 1
ATOM 8930 C CA . ALA A 1 1116 ? -42.916 24.169 21.001 1.00 61.94 1116 ALA A CA 1
ATOM 8931 C C . ALA A 1 1116 ? -42.313 24.237 19.596 1.00 61.94 1116 ALA A C 1
ATOM 8933 O O . ALA A 1 1116 ? -42.625 25.146 18.822 1.00 61.94 1116 ALA A O 1
ATOM 8934 N N . ARG A 1 1117 ? -41.463 23.261 19.267 1.00 63.53 1117 ARG A N 1
ATOM 8935 C CA . ARG A 1 1117 ? -40.762 23.147 17.983 1.00 63.53 1117 ARG A CA 1
ATOM 8936 C C . ARG A 1 1117 ? -41.020 21.772 17.386 1.00 63.53 1117 ARG A C 1
ATOM 8938 O O . ARG A 1 1117 ? -40.984 20.777 18.102 1.00 63.53 1117 ARG A O 1
ATOM 8945 N N . VAL A 1 1118 ? -41.259 21.715 16.077 1.00 62.75 1118 VAL A N 1
ATOM 8946 C CA . VAL A 1 1118 ? -41.409 20.451 15.341 1.00 62.75 1118 VAL A CA 1
ATOM 8947 C C . VAL A 1 1118 ? -40.387 20.419 14.210 1.00 62.75 1118 VAL A C 1
ATOM 8949 O O . VAL A 1 1118 ? -40.389 21.279 13.325 1.00 62.75 1118 VAL A O 1
ATOM 8952 N N . VAL A 1 1119 ? -39.508 19.420 14.260 1.00 56.72 1119 VAL A N 1
ATOM 8953 C CA . VAL A 1 1119 ? -38.464 19.149 13.266 1.00 56.72 1119 VAL A CA 1
ATOM 8954 C C . VAL A 1 1119 ? -38.848 17.875 12.521 1.00 56.72 1119 VAL A C 1
ATOM 8956 O O . VAL A 1 1119 ? -39.199 16.880 13.149 1.00 56.72 1119 VAL A O 1
ATOM 8959 N N . VAL A 1 1120 ? -38.798 17.909 11.191 1.00 56.16 1120 VAL A N 1
ATOM 8960 C CA . VAL A 1 1120 ? -39.077 16.754 10.324 1.00 56.16 1120 VAL A CA 1
ATOM 8961 C C . VAL A 1 1120 ? -37.992 16.716 9.254 1.00 56.16 1120 VAL A C 1
ATOM 8963 O O . VAL A 1 1120 ? -37.706 17.746 8.639 1.00 56.16 1120 VAL A O 1
ATOM 8966 N N . ASP A 1 1121 ? -37.360 15.557 9.077 1.00 46.59 1121 ASP A N 1
ATOM 8967 C CA . ASP A 1 1121 ? -36.247 15.334 8.142 1.00 46.59 1121 ASP A CA 1
ATOM 8968 C C . ASP A 1 1121 ? -35.104 16.355 8.323 1.00 46.59 1121 ASP A C 1
ATOM 8970 O O . ASP A 1 1121 ? -34.634 16.988 7.381 1.00 46.59 1121 ASP A O 1
ATOM 8974 N N . GLY A 1 1122 ? -34.722 16.600 9.583 1.00 44.44 1122 GLY A N 1
ATOM 8975 C CA . GLY A 1 1122 ? -33.684 17.566 9.975 1.00 44.44 1122 GLY A CA 1
ATOM 8976 C C . GLY A 1 1122 ? -34.074 19.048 9.858 1.00 44.44 1122 GLY A C 1
ATOM 8977 O O . GLY A 1 1122 ? -33.415 19.901 10.450 1.00 44.44 1122 GLY A O 1
ATOM 8978 N N . ALA A 1 1123 ? -35.163 19.381 9.161 1.00 39.78 1123 ALA A N 1
ATOM 8979 C CA . ALA A 1 1123 ? -35.621 20.754 8.979 1.00 39.78 1123 ALA A CA 1
ATOM 8980 C C . ALA A 1 1123 ? -36.649 21.166 10.047 1.00 39.78 1123 ALA A C 1
ATOM 8982 O O . ALA A 1 1123 ? -37.671 20.501 10.233 1.00 39.78 1123 ALA A O 1
ATOM 8983 N N . LEU A 1 1124 ? -36.424 22.309 10.705 1.00 47.66 1124 LEU A N 1
ATOM 8984 C CA . LEU A 1 1124 ? -37.426 22.954 11.561 1.00 47.66 1124 LEU A CA 1
ATOM 8985 C C . LEU A 1 1124 ? -38.629 23.368 10.698 1.00 47.66 1124 LEU A C 1
ATOM 8987 O O . LEU A 1 1124 ? -38.497 24.229 9.830 1.00 47.66 1124 LEU A O 1
ATOM 8991 N N . LYS A 1 1125 ? -39.793 22.747 10.917 1.00 60.75 1125 LYS A N 1
ATOM 8992 C CA . LYS A 1 1125 ? -41.014 23.015 10.135 1.00 60.75 1125 LYS A CA 1
ATOM 8993 C C . LYS A 1 1125 ? -41.918 24.059 10.789 1.00 60.75 1125 LYS A C 1
ATOM 8995 O O . LYS A 1 1125 ? -42.622 24.763 10.076 1.00 60.75 1125 LYS A O 1
ATOM 9000 N N . ASN A 1 1126 ? -41.922 24.149 12.121 1.00 55.62 1126 ASN A N 1
ATOM 9001 C CA . ASN A 1 1126 ? -42.670 25.164 12.868 1.00 55.62 1126 ASN A CA 1
ATOM 9002 C C . ASN A 1 1126 ? -42.081 25.414 14.264 1.00 55.62 1126 ASN A C 1
ATOM 9004 O O . ASN A 1 1126 ? -41.538 24.506 14.897 1.00 55.62 1126 ASN A O 1
ATOM 9008 N N . GLU A 1 1127 ? -42.266 26.642 14.747 1.00 60.81 1127 GLU A N 1
ATOM 9009 C CA . GLU A 1 1127 ? -41.947 27.104 16.099 1.00 60.81 1127 GLU A CA 1
ATOM 9010 C C . GLU A 1 1127 ? -43.097 27.994 16.601 1.00 60.81 1127 GLU A C 1
ATOM 9012 O O . GLU A 1 1127 ? -43.483 28.950 15.930 1.00 60.81 1127 GLU A O 1
ATOM 9017 N N . ILE A 1 1128 ? -43.655 27.686 17.774 1.00 58.22 1128 ILE A N 1
ATOM 9018 C CA . ILE A 1 1128 ? -44.738 28.455 18.410 1.00 58.22 1128 ILE A CA 1
ATOM 9019 C C . ILE A 1 1128 ? -44.217 29.005 19.737 1.00 58.22 1128 ILE A C 1
ATOM 9021 O O . ILE A 1 1128 ? -43.701 28.231 20.536 1.00 58.22 1128 ILE A O 1
ATOM 9025 N N . ARG A 1 1129 ? -44.388 30.312 19.991 1.00 55.91 1129 ARG A N 1
ATOM 9026 C CA . ARG A 1 1129 ? -43.998 31.004 21.239 1.00 55.91 1129 ARG A CA 1
ATOM 9027 C C . ARG A 1 1129 ? -45.163 31.838 21.791 1.00 55.91 1129 ARG A C 1
ATOM 9029 O O . ARG A 1 1129 ? -45.843 32.504 21.012 1.00 55.91 1129 ARG A O 1
ATOM 9036 N N . THR A 1 1130 ? -45.363 31.868 23.112 1.00 54.09 1130 THR A N 1
ATOM 9037 C CA . THR A 1 1130 ? -46.348 32.756 23.785 1.00 54.09 1130 THR A CA 1
ATOM 9038 C C . THR A 1 1130 ? -45.689 33.764 24.766 1.00 54.09 1130 THR A C 1
ATOM 9040 O O . THR A 1 1130 ? -44.513 34.080 24.600 1.00 54.09 1130 THR A O 1
ATOM 9043 N N . GLY A 1 1131 ? -46.425 34.387 25.708 1.00 49.41 1131 GLY A N 1
ATOM 9044 C CA . GLY A 1 1131 ? -46.040 35.669 26.356 1.00 49.41 1131 GLY A CA 1
ATOM 9045 C C . GLY A 1 1131 ? -45.408 35.606 27.765 1.00 49.41 1131 GLY A C 1
ATOM 9046 O O . GLY A 1 1131 ? -45.900 34.893 28.631 1.00 49.41 1131 GLY A O 1
ATOM 9047 N N . LYS A 1 1132 ? -44.330 36.378 27.993 1.00 52.16 1132 LYS A N 1
ATOM 9048 C CA . LYS A 1 1132 ? -43.397 36.328 29.153 1.00 52.16 1132 LYS A CA 1
ATOM 9049 C C . LYS A 1 1132 ? -44.034 36.505 30.545 1.00 52.16 1132 LYS A C 1
ATOM 9051 O O . LYS A 1 1132 ? -44.375 37.630 30.869 1.00 52.16 1132 LYS A O 1
ATOM 9056 N N . GLU A 1 1133 ? -44.101 35.422 31.338 1.00 50.78 1133 GLU A N 1
ATOM 9057 C CA . GLU A 1 1133 ? -43.565 35.230 32.719 1.00 50.78 1133 GLU A CA 1
ATOM 9058 C C . GLU A 1 1133 ? -43.569 33.692 33.053 1.00 50.78 1133 GLU A C 1
ATOM 9060 O O . GLU A 1 1133 ? -43.325 32.946 32.098 1.00 50.78 1133 GLU A O 1
ATOM 9065 N N . PRO A 1 1134 ? -43.699 33.134 34.292 1.00 50.62 1134 PRO A N 1
ATOM 9066 C CA . PRO A 1 1134 ? -42.885 31.984 34.717 1.00 50.62 1134 PRO A CA 1
ATOM 9067 C C . PRO A 1 1134 ? -43.406 30.620 34.226 1.00 50.62 1134 PRO A C 1
ATOM 9069 O O . PRO A 1 1134 ? -44.609 30.363 34.184 1.00 50.62 1134 PRO A O 1
ATOM 9072 N N . VAL A 1 1135 ? -42.484 29.709 33.899 1.00 54.53 1135 VAL A N 1
ATOM 9073 C CA . VAL A 1 1135 ? -42.790 28.419 33.256 1.00 54.53 1135 VAL A CA 1
ATOM 9074 C C . VAL A 1 1135 ? -43.102 27.327 34.285 1.00 54.53 1135 VAL A C 1
ATOM 9076 O O . VAL A 1 1135 ? -42.223 26.931 35.051 1.00 54.53 1135 VAL A O 1
ATOM 9079 N N . ARG A 1 1136 ? -44.320 26.766 34.251 1.00 61.06 1136 ARG A N 1
ATOM 9080 C CA . ARG A 1 1136 ? -44.653 25.518 34.965 1.00 61.06 1136 ARG A CA 1
ATOM 9081 C C . ARG A 1 1136 ? -44.381 24.280 34.102 1.00 61.06 1136 ARG A C 1
ATOM 9083 O O . ARG A 1 1136 ? -44.491 24.353 32.880 1.00 61.06 1136 ARG A O 1
ATOM 9090 N N . ALA A 1 1137 ? -44.103 23.154 34.754 1.00 60.69 1137 ALA A N 1
ATOM 9091 C CA . ALA A 1 1137 ? -43.948 21.851 34.112 1.00 60.69 1137 ALA A CA 1
ATOM 9092 C C . ALA A 1 1137 ? -45.252 21.321 33.476 1.00 60.69 1137 ALA A C 1
ATOM 9094 O O . ALA A 1 1137 ? -46.360 21.712 33.860 1.00 60.69 1137 ALA A O 1
ATOM 9095 N N . LEU A 1 1138 ? -45.103 20.410 32.511 1.00 65.00 1138 LEU A N 1
ATOM 9096 C CA . LEU A 1 1138 ? -46.194 19.752 31.783 1.00 65.00 1138 LEU A CA 1
ATOM 9097 C C . LEU A 1 1138 ? -46.688 18.533 32.590 1.00 65.00 1138 LEU A C 1
ATOM 9099 O O . LEU A 1 1138 ? -46.070 17.471 32.552 1.00 65.00 1138 LEU A O 1
ATOM 9103 N N . HIS A 1 1139 ? -47.773 18.672 33.362 1.00 70.50 1139 HIS A N 1
ATOM 9104 C CA . HIS A 1 1139 ? -48.135 17.666 34.373 1.00 70.50 1139 HIS A CA 1
ATOM 9105 C C . HIS A 1 1139 ? -48.986 16.525 33.791 1.00 70.50 1139 HIS A C 1
ATOM 9107 O O . HIS A 1 1139 ? -50.214 16.503 33.907 1.00 70.50 1139 HIS A O 1
ATOM 9113 N N . LEU A 1 1140 ? -48.307 15.575 33.146 1.00 70.31 1140 LEU A N 1
ATOM 9114 C CA . LEU A 1 1140 ? -48.886 14.369 32.553 1.00 70.31 1140 LEU A CA 1
ATOM 9115 C C . LEU A 1 1140 ? -48.917 13.223 33.575 1.00 70.31 1140 LEU A C 1
ATOM 9117 O O . LEU A 1 1140 ? -47.927 12.963 34.252 1.00 70.31 1140 LEU A O 1
ATOM 9121 N N . THR A 1 1141 ? -50.038 12.504 33.669 1.00 67.44 1141 THR A N 1
ATOM 9122 C CA . THR A 1 1141 ? -50.250 11.427 34.660 1.00 67.44 1141 THR A CA 1
ATOM 9123 C C . THR A 1 1141 ? -50.531 10.068 34.012 1.00 67.44 1141 THR A C 1
ATOM 9125 O O . THR A 1 1141 ? -51.064 9.166 34.656 1.00 67.44 1141 THR A O 1
ATOM 9128 N N . THR A 1 1142 ? -50.207 9.910 32.726 1.00 68.94 1142 THR A N 1
ATOM 9129 C CA . THR A 1 1142 ? -50.286 8.637 31.995 1.00 68.94 1142 THR A CA 1
ATOM 9130 C C . THR A 1 1142 ? -48.937 8.266 31.388 1.00 68.94 1142 THR A C 1
ATOM 9132 O O . THR A 1 1142 ? -48.205 9.140 30.923 1.00 68.94 1142 THR A O 1
ATOM 9135 N N . GLY A 1 1143 ? -48.630 6.966 31.334 1.00 64.88 1143 GLY A N 1
ATOM 9136 C CA . GLY A 1 1143 ? -47.484 6.454 30.575 1.00 64.88 1143 GLY A CA 1
ATOM 9137 C C . GLY A 1 1143 ? -47.574 6.843 29.097 1.00 64.88 1143 GLY A C 1
ATOM 9138 O O . GLY A 1 1143 ? -48.676 6.977 28.556 1.00 64.88 1143 GLY A O 1
ATOM 9139 N N . LEU A 1 1144 ? -46.427 7.058 28.450 1.00 71.31 1144 LEU A N 1
ATOM 9140 C CA . LEU A 1 1144 ? -46.396 7.552 27.075 1.00 71.31 1144 LEU A CA 1
ATOM 9141 C C . LEU A 1 1144 ? -46.917 6.478 26.116 1.00 71.31 1144 LEU A C 1
ATOM 9143 O O . LEU A 1 1144 ? -46.319 5.408 25.993 1.00 71.31 1144 LEU A O 1
ATOM 9147 N N . ALA A 1 1145 ? -48.025 6.772 25.435 1.00 70.50 1145 ALA A N 1
ATOM 9148 C CA . ALA A 1 1145 ? -48.587 5.892 24.425 1.00 70.50 1145 ALA A CA 1
ATOM 9149 C C . ALA A 1 1145 ? -47.966 6.170 23.056 1.00 70.50 1145 ALA A C 1
ATOM 9151 O O . ALA A 1 1145 ? -48.107 7.272 22.522 1.00 70.50 1145 ALA A O 1
ATOM 9152 N N . LEU A 1 1146 ? -47.352 5.143 22.472 1.00 67.12 1146 LEU A N 1
ATOM 9153 C CA . LEU A 1 1146 ? -46.947 5.113 21.068 1.00 67.12 1146 LEU A CA 1
ATOM 9154 C C . LEU A 1 1146 ? -47.898 4.214 20.265 1.00 67.12 1146 LEU A C 1
ATOM 9156 O O . LEU A 1 1146 ? -48.265 3.135 20.734 1.00 67.12 1146 LEU A O 1
ATOM 9160 N N . GLY A 1 1147 ? -48.270 4.649 19.058 1.00 66.25 1147 GLY A N 1
ATOM 9161 C CA . GLY A 1 1147 ? -49.033 3.870 18.065 1.00 66.25 1147 GLY A CA 1
ATOM 9162 C C . GLY A 1 1147 ? -50.552 4.105 18.029 1.00 66.25 1147 GLY A C 1
ATOM 9163 O O . GLY A 1 1147 ? -51.153 4.022 16.955 1.00 66.25 1147 GLY A O 1
ATOM 9164 N N . ALA A 1 1148 ? -51.176 4.444 19.162 1.00 63.06 1148 ALA A N 1
ATOM 9165 C CA . ALA A 1 1148 ? -52.606 4.748 19.240 1.00 63.06 1148 ALA A CA 1
ATOM 9166 C C . ALA A 1 1148 ? -52.929 5.773 20.340 1.00 63.06 1148 ALA A C 1
ATOM 9168 O O . ALA A 1 1148 ? -52.231 5.883 21.347 1.00 63.06 1148 ALA A O 1
ATOM 9169 N N . ALA A 1 1149 ? -54.036 6.505 20.177 1.00 57.41 1149 ALA A N 1
ATOM 9170 C CA . ALA A 1 1149 ? -54.536 7.395 21.220 1.00 57.41 1149 ALA A CA 1
ATOM 9171 C C . ALA A 1 1149 ? -55.052 6.601 22.429 1.00 57.41 1149 ALA A C 1
ATOM 9173 O O . ALA A 1 1149 ? -55.860 5.686 22.271 1.00 57.41 1149 ALA A O 1
ATOM 9174 N N . LEU A 1 1150 ? -54.680 7.035 23.638 1.00 55.88 1150 LEU A N 1
ATOM 9175 C CA . LEU A 1 1150 ? -55.247 6.545 24.905 1.00 55.88 1150 LEU A CA 1
ATOM 9176 C C . LEU A 1 1150 ? -56.790 6.526 24.893 1.00 55.88 1150 LEU A C 1
ATOM 9178 O O . LEU A 1 1150 ? -57.407 5.583 25.374 1.00 55.88 1150 LEU A O 1
ATOM 9182 N N . ASP A 1 1151 ? -57.400 7.528 24.259 1.00 54.75 1151 ASP A N 1
ATOM 9183 C CA . ASP A 1 1151 ? -58.854 7.734 24.124 1.00 54.75 1151 ASP A CA 1
ATOM 9184 C C . ASP A 1 1151 ? -59.547 6.732 23.181 1.00 54.75 1151 ASP A C 1
ATOM 9186 O O . ASP A 1 1151 ? -60.733 6.877 22.898 1.00 54.75 1151 ASP A O 1
ATOM 9190 N N . ARG A 1 1152 ? -58.809 5.751 22.642 1.00 50.12 1152 ARG A N 1
ATOM 9191 C CA . ARG A 1 1152 ? -59.342 4.674 21.796 1.00 50.12 1152 ARG A CA 1
ATOM 9192 C C . ARG A 1 1152 ? -59.506 3.341 22.535 1.00 50.12 1152 ARG A C 1
ATOM 9194 O O . ARG A 1 1152 ? -60.038 2.408 21.942 1.00 50.12 1152 ARG A O 1
ATOM 9201 N N . LYS A 1 1153 ? -59.056 3.245 23.796 1.00 41.47 1153 LYS A N 1
ATOM 9202 C CA . LYS A 1 1153 ? -59.349 2.096 24.678 1.00 41.47 1153 LYS A CA 1
ATOM 9203 C C . LYS A 1 1153 ? -60.745 2.167 25.293 1.00 41.47 1153 LYS A C 1
ATOM 9205 O O . LYS A 1 1153 ? -61.361 1.126 25.498 1.00 41.47 1153 LYS A O 1
ATOM 9210 N N . ASP A 1 1154 ? -61.245 3.377 25.518 1.00 38.47 1154 ASP A N 1
ATOM 9211 C CA . ASP A 1 1154 ? -62.634 3.630 25.882 1.00 38.47 1154 ASP A CA 1
ATOM 9212 C C . ASP A 1 1154 ? -63.435 3.930 24.605 1.00 38.47 1154 ASP A C 1
ATOM 9214 O O . ASP A 1 1154 ? -62.959 4.611 23.694 1.00 38.47 1154 ASP A O 1
ATOM 9218 N N . GLY A 1 1155 ? -64.636 3.364 24.487 1.00 38.62 1155 GLY A N 1
ATOM 9219 C CA . GLY A 1 1155 ? -65.387 3.393 23.233 1.00 38.62 1155 GLY A CA 1
ATOM 9220 C C . GLY A 1 1155 ? -65.937 4.777 22.866 1.00 38.62 1155 GLY A C 1
ATOM 9221 O O . GLY A 1 1155 ? -66.693 5.357 23.637 1.00 38.62 1155 GLY A O 1
ATOM 9222 N N . VAL A 1 1156 ? -65.684 5.194 21.616 1.00 38.94 1156 VAL A N 1
ATOM 9223 C CA . VAL A 1 1156 ? -66.255 6.371 20.920 1.00 38.94 1156 VAL A CA 1
ATOM 9224 C C . VAL A 1 1156 ? -65.696 7.736 21.356 1.00 38.94 1156 VAL A C 1
ATOM 9226 O O . VAL A 1 1156 ? -65.887 8.185 22.479 1.00 38.94 1156 VAL A O 1
ATOM 9229 N N . THR A 1 1157 ? -65.104 8.473 20.404 1.00 32.59 1157 THR A N 1
ATOM 9230 C CA . THR A 1 1157 ? -64.711 9.886 20.572 1.00 32.59 1157 THR A CA 1
ATOM 9231 C C . THR A 1 1157 ? -65.432 10.823 19.591 1.00 32.59 1157 THR A C 1
ATOM 9233 O O . THR A 1 1157 ? -65.817 10.458 18.480 1.00 32.59 1157 THR A O 1
ATOM 9236 N N . THR A 1 1158 ? -65.675 12.052 20.044 1.00 39.69 1158 THR A N 1
ATOM 9237 C CA . THR A 1 1158 ? -66.739 12.964 19.578 1.00 39.69 1158 THR A CA 1
ATOM 9238 C C . THR A 1 1158 ? -66.630 13.490 18.144 1.00 39.69 1158 THR A C 1
ATOM 9240 O O . THR A 1 1158 ? -67.660 13.771 17.530 1.00 39.69 1158 THR A O 1
ATOM 9243 N N . ASN A 1 1159 ? -65.432 13.618 17.572 1.00 40.72 1159 ASN A N 1
ATOM 9244 C CA . ASN A 1 1159 ? -65.270 14.287 16.271 1.00 40.72 1159 ASN A CA 1
ATOM 9245 C C . ASN A 1 1159 ? -65.874 13.491 15.101 1.00 40.72 1159 ASN A C 1
ATOM 9247 O O . ASN A 1 1159 ? -66.461 14.082 14.190 1.00 40.72 1159 ASN A O 1
ATOM 9251 N N . GLU A 1 1160 ? -65.820 12.155 15.149 1.00 40.25 1160 GLU A N 1
ATOM 9252 C CA . GLU A 1 1160 ? -66.525 11.321 14.169 1.00 40.25 1160 GLU A CA 1
ATOM 9253 C C . GLU A 1 1160 ? -68.043 11.464 14.320 1.00 40.25 1160 GLU A C 1
ATOM 9255 O O . GLU A 1 1160 ? -68.735 11.531 13.308 1.00 40.25 1160 GLU A O 1
ATOM 9260 N N . ILE A 1 1161 ? -68.570 11.624 15.543 1.00 43.28 1161 ILE A N 1
ATOM 9261 C CA . ILE A 1 1161 ? -69.997 11.907 15.759 1.00 43.28 1161 ILE A CA 1
ATOM 9262 C C . ILE A 1 1161 ? -70.399 13.229 15.107 1.00 43.28 1161 ILE A C 1
ATOM 9264 O O . ILE A 1 1161 ? -71.455 13.264 14.489 1.00 43.28 1161 ILE A O 1
ATOM 9268 N N . GLN A 1 1162 ? -69.602 14.296 15.177 1.00 39.81 1162 GLN A N 1
ATOM 9269 C CA . GLN A 1 1162 ? -70.008 15.592 14.618 1.00 39.81 1162 GLN A CA 1
ATOM 9270 C C . GLN A 1 1162 ? -69.939 15.615 13.078 1.00 39.81 1162 GLN A C 1
ATOM 9272 O O . GLN A 1 1162 ? -70.849 16.129 12.414 1.00 39.81 1162 GLN A O 1
ATOM 9277 N N . LEU A 1 1163 ? -68.934 14.960 12.481 1.00 41.88 1163 LEU A N 1
ATOM 9278 C CA . LEU A 1 1163 ? -68.869 14.757 11.028 1.00 41.88 1163 LEU A CA 1
ATOM 9279 C C . LEU A 1 1163 ? -69.969 13.799 10.533 1.00 41.88 1163 LEU A C 1
ATOM 9281 O O . LEU A 1 1163 ? -70.590 14.054 9.498 1.00 41.88 1163 LEU A O 1
ATOM 9285 N N . LEU A 1 1164 ? -70.260 12.728 11.280 1.00 41.91 1164 LEU A N 1
ATOM 9286 C CA . LEU A 1 1164 ? -71.357 11.806 10.987 1.00 41.91 1164 LEU A CA 1
ATOM 9287 C C . LEU A 1 1164 ? -72.724 12.432 11.247 1.00 41.91 1164 LEU A C 1
ATOM 9289 O O . LEU A 1 1164 ? -73.632 12.120 10.498 1.00 41.91 1164 LEU A O 1
ATOM 9293 N N . GLN A 1 1165 ? -72.904 13.332 12.215 1.00 41.00 1165 GLN A N 1
ATOM 9294 C CA . GLN A 1 1165 ? -74.148 14.083 12.422 1.00 41.00 1165 GLN A CA 1
ATOM 9295 C C . GLN A 1 1165 ? -74.394 15.047 11.263 1.00 41.00 1165 GLN A C 1
ATOM 9297 O O . GLN A 1 1165 ? -75.499 15.073 10.734 1.00 41.00 1165 GLN A O 1
ATOM 9302 N N . THR A 1 1166 ? -73.361 15.755 10.799 1.00 42.50 1166 THR A N 1
ATOM 9303 C CA . THR A 1 1166 ? -73.453 16.661 9.640 1.00 42.50 1166 THR A CA 1
ATOM 9304 C C . THR A 1 1166 ? -73.741 15.884 8.347 1.00 42.50 1166 THR A C 1
ATOM 9306 O O . THR A 1 1166 ? -74.622 16.249 7.564 1.00 42.50 1166 THR A O 1
ATOM 9309 N N . LYS A 1 1167 ? -73.069 14.741 8.144 1.00 45.03 1167 LYS A N 1
ATOM 9310 C CA . LYS A 1 1167 ? -73.386 13.811 7.048 1.00 45.03 1167 LYS A CA 1
ATOM 9311 C C . LYS A 1 1167 ? -74.763 13.160 7.222 1.00 45.03 1167 LYS A C 1
ATOM 9313 O O . LYS A 1 1167 ? -75.432 12.951 6.219 1.00 45.03 1167 LYS A O 1
ATOM 9318 N N . ARG A 1 1168 ? -75.222 12.882 8.447 1.00 43.34 1168 ARG A N 1
ATOM 9319 C CA . ARG A 1 1168 ? -76.516 12.246 8.764 1.00 43.34 1168 ARG A CA 1
ATOM 9320 C C . ARG A 1 1168 ? -77.687 13.200 8.600 1.00 43.34 1168 ARG A C 1
ATOM 9322 O O . ARG A 1 1168 ? -78.687 12.752 8.065 1.00 43.34 1168 ARG A O 1
ATOM 9329 N N . THR A 1 1169 ? -77.576 14.484 8.939 1.00 44.44 1169 THR A N 1
ATOM 9330 C CA . THR A 1 1169 ? -78.596 15.476 8.559 1.00 44.44 1169 THR A CA 1
ATOM 9331 C C . THR A 1 1169 ? -78.634 15.623 7.042 1.00 44.44 1169 THR A C 1
ATOM 9333 O O . THR A 1 1169 ? -79.693 15.450 6.451 1.00 44.44 1169 THR A O 1
ATOM 9336 N N . THR A 1 1170 ? -77.481 15.779 6.380 1.00 43.16 1170 THR A N 1
ATOM 9337 C CA . THR A 1 1170 ? -77.411 15.863 4.906 1.00 43.16 1170 THR A CA 1
ATOM 9338 C C . THR A 1 1170 ? -77.951 14.603 4.210 1.00 43.16 1170 THR A C 1
ATOM 9340 O O . THR A 1 1170 ? -78.578 14.698 3.156 1.00 43.16 1170 THR A O 1
ATOM 9343 N N . LEU A 1 1171 ? -77.763 13.418 4.801 1.00 44.31 1171 LEU A N 1
ATOM 9344 C CA . LEU A 1 1171 ? -78.341 12.160 4.325 1.00 44.31 1171 LEU A CA 1
ATOM 9345 C C . LEU A 1 1171 ? -79.816 12.005 4.700 1.00 44.31 1171 LEU A C 1
ATOM 9347 O O . LEU A 1 1171 ? -80.560 11.480 3.887 1.00 44.31 1171 LEU A O 1
ATOM 9351 N N . GLN A 1 1172 ? -80.287 12.483 5.852 1.00 41.38 1172 GLN A N 1
ATOM 9352 C CA . GLN A 1 1172 ? -81.711 12.454 6.211 1.00 41.38 1172 GLN A CA 1
ATOM 9353 C C . GLN A 1 1172 ? -82.534 13.386 5.310 1.00 41.38 1172 GLN A C 1
ATOM 9355 O O . GLN A 1 1172 ? -83.609 12.984 4.873 1.00 41.38 1172 GLN A O 1
ATOM 9360 N N . THR A 1 1173 ? -81.999 14.549 4.920 1.00 41.62 1173 THR A N 1
ATOM 9361 C CA . THR A 1 1173 ? -82.612 15.437 3.911 1.00 41.62 1173 THR A CA 1
ATOM 9362 C C . THR A 1 1173 ? -82.584 14.844 2.492 1.00 41.62 1173 THR A C 1
ATOM 9364 O O . THR A 1 1173 ? -83.319 15.305 1.625 1.00 41.62 1173 THR A O 1
ATOM 9367 N N . LYS A 1 1174 ? -81.768 13.807 2.234 1.00 41.50 1174 LYS A N 1
ATOM 9368 C CA . LYS A 1 1174 ? -81.746 13.062 0.959 1.00 41.50 1174 LYS A CA 1
ATOM 9369 C C . LYS A 1 1174 ? -82.571 11.766 0.996 1.00 41.50 1174 LYS A C 1
ATOM 9371 O O . LYS A 1 1174 ? -83.217 11.437 0.006 1.00 41.50 1174 LYS A O 1
ATOM 9376 N N . LEU A 1 1175 ? -82.606 11.047 2.121 1.00 41.78 1175 LEU A N 1
ATOM 9377 C CA . LEU A 1 1175 ? -83.411 9.831 2.303 1.00 41.78 1175 LEU A CA 1
ATOM 9378 C C . LEU A 1 1175 ? -84.900 10.130 2.520 1.00 41.78 1175 LEU A C 1
ATOM 9380 O O . LEU A 1 1175 ? -85.728 9.287 2.187 1.00 41.78 1175 LEU A O 1
ATOM 9384 N N . SER A 1 1176 ? -85.266 11.326 2.993 1.00 37.88 1176 SER A N 1
ATOM 9385 C CA . SER A 1 1176 ? -86.665 11.783 3.029 1.00 37.88 1176 SER A CA 1
ATOM 9386 C C . SER A 1 1176 ? -87.350 11.755 1.651 1.00 37.88 1176 SER A C 1
ATOM 9388 O O . SER A 1 1176 ? -88.576 11.665 1.583 1.00 37.88 1176 SER A O 1
ATOM 9390 N N . HIS A 1 1177 ? -86.569 11.775 0.563 1.00 42.41 1177 HIS A N 1
ATOM 9391 C CA . HIS A 1 1177 ? -87.050 11.718 -0.818 1.00 42.41 1177 HIS A CA 1
ATOM 9392 C C . HIS A 1 1177 ? -87.189 10.307 -1.419 1.00 42.41 1177 HIS A C 1
ATOM 9394 O O . HIS A 1 1177 ? -87.832 10.182 -2.459 1.00 42.41 1177 HIS A O 1
ATOM 9400 N N . TYR A 1 1178 ? -86.651 9.248 -0.798 1.00 36.81 1178 TYR A N 1
ATOM 9401 C CA . TYR A 1 1178 ? -86.714 7.880 -1.341 1.00 36.81 1178 TYR A CA 1
ATOM 9402 C C . TYR A 1 1178 ? -87.542 6.940 -0.455 1.00 36.81 1178 TYR A C 1
ATOM 9404 O O . TYR A 1 1178 ? -87.052 6.295 0.471 1.00 36.81 1178 TYR A O 1
ATOM 9412 N N . LYS A 1 1179 ? -88.840 6.859 -0.768 1.00 35.19 1179 LYS A N 1
ATOM 9413 C CA . LYS A 1 1179 ? -89.808 5.961 -0.123 1.00 35.19 1179 LYS A CA 1
ATOM 9414 C C . LYS A 1 1179 ? -89.789 4.552 -0.731 1.00 35.19 1179 LYS A C 1
ATOM 9416 O O . LYS A 1 1179 ? -89.921 4.418 -1.937 1.00 35.19 1179 LYS A O 1
ATOM 9421 N N . LEU A 1 1180 ? -89.791 3.551 0.158 1.00 37.22 1180 LEU A N 1
ATOM 9422 C CA . LEU A 1 1180 ? -90.340 2.188 0.017 1.00 37.22 1180 LEU A CA 1
ATOM 9423 C C . LEU A 1 1180 ? -89.966 1.340 -1.223 1.00 37.22 1180 LEU A C 1
ATOM 9425 O O . LEU A 1 1180 ? -90.406 1.610 -2.333 1.00 37.22 1180 LEU A O 1
ATOM 9429 N N . ASN A 1 1181 ? -89.493 0.112 -0.966 1.00 36.00 1181 ASN A N 1
ATOM 9430 C CA . ASN A 1 1181 ? -90.449 -1.005 -0.872 1.00 36.00 1181 ASN A CA 1
ATOM 9431 C C . ASN A 1 1181 ? -89.925 -2.226 -0.094 1.00 36.00 1181 ASN A C 1
ATOM 9433 O O . ASN A 1 1181 ? -88.753 -2.295 0.265 1.00 36.00 1181 ASN A O 1
ATOM 9437 N N . ARG A 1 1182 ? -90.842 -3.143 0.249 1.00 48.06 1182 ARG A N 1
ATOM 9438 C CA . ARG A 1 1182 ? -90.600 -4.340 1.079 1.00 48.06 1182 ARG A CA 1
ATOM 9439 C C . ARG A 1 1182 ? -90.278 -5.576 0.231 1.00 48.06 1182 ARG A C 1
ATOM 9441 O O . ARG A 1 1182 ? -90.897 -5.769 -0.809 1.00 48.06 1182 ARG A O 1
ATOM 9448 N N . VAL A 1 1183 ? -89.472 -6.482 0.785 1.00 40.19 1183 VAL A N 1
ATOM 9449 C CA . VAL A 1 1183 ? -89.519 -7.931 0.500 1.00 40.19 1183 VAL A CA 1
ATOM 9450 C C . VAL A 1 1183 ? -89.790 -8.655 1.828 1.00 40.19 1183 VAL A C 1
ATOM 9452 O O . VAL A 1 1183 ? -89.487 -8.113 2.894 1.00 40.19 1183 VAL A O 1
ATOM 9455 N N . THR A 1 1184 ? -90.476 -9.800 1.797 1.00 51.94 1184 THR A N 1
ATOM 9456 C CA . THR A 1 1184 ? -91.173 -10.378 2.961 1.00 51.94 1184 THR A CA 1
ATOM 9457 C C . THR A 1 1184 ? -90.577 -11.693 3.472 1.00 51.94 1184 THR A C 1
ATOM 9459 O O . THR A 1 1184 ? -89.837 -12.394 2.789 1.00 51.94 1184 THR A O 1
ATOM 9462 N N . THR A 1 1185 ? -90.935 -12.042 4.710 1.00 49.31 1185 THR A N 1
ATOM 9463 C CA . THR A 1 1185 ? -90.336 -13.091 5.558 1.00 49.31 1185 THR A CA 1
ATOM 9464 C C . THR A 1 1185 ? -90.309 -14.512 4.966 1.00 49.31 1185 THR A C 1
ATOM 9466 O O . THR A 1 1185 ? -89.571 -15.364 5.457 1.00 49.31 1185 THR A O 1
ATOM 9469 N N . ASN A 1 1186 ? -91.081 -14.786 3.911 1.00 45.31 1186 ASN A N 1
ATOM 9470 C CA . ASN A 1 1186 ? -91.269 -16.133 3.362 1.00 45.31 1186 ASN A CA 1
ATOM 9471 C C . ASN A 1 1186 ? -90.016 -16.699 2.660 1.00 45.31 1186 ASN A C 1
ATOM 9473 O O . ASN A 1 1186 ? -89.814 -17.914 2.655 1.00 45.31 1186 ASN A O 1
ATOM 9477 N N . GLU A 1 1187 ? -89.154 -15.851 2.091 1.00 50.12 1187 GLU A N 1
ATOM 9478 C CA . GLU A 1 1187 ? -87.973 -16.307 1.335 1.00 50.12 1187 GLU A CA 1
ATOM 9479 C C . GLU A 1 1187 ? -86.900 -16.935 2.241 1.00 50.12 1187 GLU A C 1
ATOM 9481 O O . GLU A 1 1187 ? -86.291 -17.951 1.893 1.00 50.12 1187 GLU A O 1
ATOM 9486 N N . ILE A 1 1188 ? -86.728 -16.391 3.451 1.00 54.84 1188 ILE A N 1
ATOM 9487 C CA . ILE A 1 1188 ? -85.786 -16.900 4.461 1.00 54.84 1188 ILE A CA 1
ATOM 9488 C C . ILE A 1 1188 ? -86.164 -18.331 4.873 1.00 54.84 1188 ILE A C 1
ATOM 9490 O O . ILE A 1 1188 ? -85.299 -19.199 5.013 1.00 54.84 1188 ILE A O 1
ATOM 9494 N N . GLN A 1 1189 ? -87.462 -18.599 5.021 1.00 50.38 1189 GLN A N 1
ATOM 9495 C CA . GLN A 1 1189 ? -87.963 -19.893 5.479 1.00 50.38 1189 GLN A CA 1
ATOM 9496 C C . GLN A 1 1189 ? -87.816 -20.981 4.396 1.00 50.38 1189 GLN A C 1
ATOM 9498 O O . GLN A 1 1189 ? -87.463 -22.120 4.706 1.00 50.38 1189 GLN A O 1
ATOM 9503 N N . LEU A 1 1190 ? -87.964 -20.623 3.113 1.00 53.81 1190 LEU A N 1
ATOM 9504 C CA . LEU A 1 1190 ? -87.714 -21.528 1.982 1.00 53.81 1190 LEU A CA 1
ATOM 9505 C C . LEU A 1 1190 ? -86.240 -21.975 1.895 1.00 53.81 1190 LEU A C 1
ATOM 9507 O O . LEU A 1 1190 ? -85.958 -23.139 1.593 1.00 53.81 1190 LEU A O 1
ATOM 9511 N N . LEU A 1 1191 ? -85.298 -21.069 2.182 1.00 52.75 1191 LEU A N 1
ATOM 9512 C CA . LEU A 1 1191 ? -83.861 -21.368 2.207 1.00 52.75 1191 LEU A CA 1
ATOM 9513 C C . LEU A 1 1191 ? -83.483 -22.303 3.366 1.00 52.75 1191 LEU A C 1
ATOM 9515 O O . LEU A 1 1191 ? -82.673 -23.217 3.184 1.00 52.75 1191 LEU A O 1
ATOM 9519 N N . GLN A 1 1192 ? -84.102 -22.131 4.538 1.00 55.72 1192 GLN A N 1
ATOM 9520 C CA . GLN A 1 1192 ? -83.872 -23.001 5.694 1.00 55.72 1192 GLN A CA 1
ATOM 9521 C C . GLN A 1 1192 ? -84.329 -24.445 5.427 1.00 55.72 1192 GLN A C 1
ATOM 9523 O O . GLN A 1 1192 ? -83.551 -25.373 5.647 1.00 55.72 1192 GLN A O 1
ATOM 9528 N N . THR A 1 1193 ? -85.521 -24.656 4.854 1.00 58.00 1193 THR A N 1
ATOM 9529 C CA . THR A 1 1193 ? -86.027 -26.009 4.540 1.00 58.00 1193 THR A CA 1
ATOM 9530 C C . THR A 1 1193 ? -85.142 -26.751 3.529 1.00 58.00 1193 THR A C 1
ATOM 9532 O O . THR A 1 1193 ? -84.879 -27.946 3.691 1.00 58.00 1193 THR A O 1
ATOM 9535 N N . LYS A 1 1194 ? -84.620 -26.051 2.508 1.00 57.53 1194 LYS A N 1
ATOM 9536 C CA . LYS A 1 1194 ? -83.683 -26.638 1.529 1.00 57.53 1194 LYS A CA 1
ATOM 9537 C C . LYS A 1 1194 ? -82.371 -27.097 2.180 1.00 57.53 1194 LYS A C 1
ATOM 9539 O O . LYS A 1 1194 ? -81.878 -28.176 1.850 1.00 57.53 1194 LYS A O 1
ATOM 9544 N N . ARG A 1 1195 ? -81.835 -26.326 3.136 1.00 58.47 1195 ARG A N 1
ATOM 9545 C CA . ARG A 1 1195 ? -80.589 -26.653 3.857 1.00 58.47 1195 ARG A CA 1
ATOM 9546 C C . ARG A 1 1195 ? -80.701 -27.968 4.637 1.00 58.47 1195 ARG A C 1
ATOM 9548 O O . ARG A 1 1195 ? -79.791 -28.794 4.560 1.00 58.47 1195 ARG A O 1
ATOM 9555 N N . THR A 1 1196 ? -81.819 -28.196 5.327 1.00 56.31 1196 THR A N 1
ATOM 9556 C CA . THR A 1 1196 ? -82.053 -29.429 6.099 1.00 56.31 1196 THR A CA 1
ATOM 9557 C C . THR A 1 1196 ? -82.148 -30.660 5.193 1.00 56.31 1196 THR A C 1
ATOM 9559 O O . THR A 1 1196 ? -81.556 -31.697 5.489 1.00 56.31 1196 THR A O 1
ATOM 9562 N N . LEU A 1 1197 ? -82.833 -30.543 4.047 1.00 57.94 1197 LEU A N 1
ATOM 9563 C CA . LEU A 1 1197 ? -82.999 -31.650 3.097 1.00 57.94 1197 LEU A CA 1
ATOM 9564 C C . LEU A 1 1197 ? -81.659 -32.108 2.487 1.00 57.94 1197 LEU A C 1
ATOM 9566 O O . LEU A 1 1197 ? -81.438 -33.310 2.314 1.00 57.94 1197 LEU A O 1
ATOM 9570 N N . LEU A 1 1198 ? -80.747 -31.166 2.209 1.00 53.31 1198 LEU A N 1
ATOM 9571 C CA . LEU A 1 1198 ? -79.391 -31.468 1.733 1.00 53.31 1198 LEU A CA 1
ATOM 9572 C C . LEU A 1 1198 ? -78.588 -32.263 2.775 1.00 53.31 1198 LEU A C 1
ATOM 9574 O O . LEU A 1 1198 ? -77.963 -33.272 2.445 1.00 53.31 1198 LEU A O 1
ATOM 9578 N N . GLN A 1 1199 ? -78.639 -31.843 4.044 1.00 54.34 1199 GLN A N 1
ATOM 9579 C CA . GLN A 1 1199 ? -77.894 -32.483 5.134 1.00 54.34 1199 GLN A CA 1
ATOM 9580 C C . GLN A 1 1199 ? -78.334 -33.934 5.385 1.00 54.34 1199 GLN A C 1
ATOM 9582 O O . GLN A 1 1199 ? -77.487 -34.787 5.663 1.00 54.34 1199 GLN A O 1
ATOM 9587 N N . THR A 1 1200 ? -79.623 -34.251 5.222 1.00 56.66 1200 THR A N 1
ATOM 9588 C CA . THR A 1 1200 ? -80.112 -35.637 5.317 1.00 56.66 1200 THR A CA 1
ATOM 9589 C C . THR A 1 1200 ? -79.595 -36.507 4.167 1.00 56.66 1200 THR A C 1
ATOM 9591 O O . THR A 1 1200 ? -79.152 -37.631 4.408 1.00 56.66 1200 THR A O 1
ATOM 9594 N N . LYS A 1 1201 ? -79.565 -35.994 2.926 1.00 54.34 1201 LYS A N 1
ATOM 9595 C CA . LYS A 1 1201 ? -79.030 -36.741 1.771 1.00 54.34 1201 LYS A CA 1
ATOM 9596 C C . LYS A 1 1201 ? -77.519 -36.986 1.876 1.00 54.34 1201 LYS A C 1
ATOM 9598 O O . LYS A 1 1201 ? -77.076 -38.113 1.656 1.00 54.34 1201 LYS A O 1
ATOM 9603 N N . LEU A 1 1202 ? -76.737 -35.989 2.303 1.00 53.91 1202 LEU A N 1
ATOM 9604 C CA . LEU A 1 1202 ? -75.288 -36.136 2.524 1.00 53.91 1202 LEU A CA 1
ATOM 9605 C C . LEU A 1 1202 ? -74.941 -37.196 3.585 1.00 53.91 1202 LEU A C 1
ATOM 9607 O O . LEU A 1 1202 ? -73.930 -37.887 3.454 1.00 53.91 1202 LEU A O 1
ATOM 9611 N N . ARG A 1 1203 ? -75.781 -37.375 4.615 1.00 52.94 1203 ARG A N 1
ATOM 9612 C CA . ARG A 1 1203 ? -75.599 -38.447 5.612 1.00 52.94 1203 ARG A CA 1
ATOM 9613 C C . ARG A 1 1203 ? -75.824 -39.849 5.037 1.00 52.94 1203 ARG A C 1
ATOM 9615 O O . ARG A 1 1203 ? -75.196 -40.786 5.518 1.00 52.94 1203 ARG A O 1
ATOM 9622 N N . HIS A 1 1204 ? -76.659 -39.999 4.009 1.00 51.59 1204 HIS A N 1
ATOM 9623 C CA . HIS A 1 1204 ? -76.919 -41.299 3.385 1.00 51.59 1204 HIS A CA 1
ATOM 9624 C C . HIS A 1 1204 ? -75.808 -41.724 2.405 1.00 51.59 1204 HIS A C 1
ATOM 9626 O O . HIS A 1 1204 ? -75.516 -42.915 2.293 1.00 51.59 1204 HIS A O 1
ATOM 9632 N N . TYR A 1 1205 ? -75.159 -40.763 1.735 1.00 50.91 1205 TYR A N 1
ATOM 9633 C CA . TYR A 1 1205 ? -74.118 -41.026 0.728 1.00 50.91 1205 TYR A CA 1
ATOM 9634 C C . TYR A 1 1205 ? -72.781 -41.519 1.311 1.00 50.91 1205 TYR A C 1
ATOM 9636 O O . TYR A 1 1205 ? -72.049 -42.242 0.643 1.00 50.91 1205 TYR A O 1
ATOM 9644 N N . LYS A 1 1206 ? -72.461 -41.196 2.572 1.00 49.38 1206 LYS A N 1
ATOM 9645 C CA . LYS A 1 1206 ? -71.162 -41.518 3.205 1.00 49.38 1206 LYS A CA 1
ATOM 9646 C C . LYS A 1 1206 ? -70.889 -43.012 3.484 1.00 49.38 1206 LYS A C 1
ATOM 9648 O O . LYS A 1 1206 ? -69.902 -43.312 4.152 1.00 49.38 1206 LYS A O 1
ATOM 9653 N N . ARG A 1 1207 ? -71.736 -43.948 3.028 1.00 49.81 1207 ARG A N 1
ATOM 9654 C CA . ARG A 1 1207 ? -71.663 -45.376 3.414 1.00 49.81 1207 ARG A CA 1
ATOM 9655 C C . ARG A 1 1207 ? -71.283 -46.363 2.301 1.00 49.81 1207 ARG A C 1
ATOM 9657 O O . ARG A 1 1207 ? -70.913 -47.482 2.637 1.00 49.81 1207 ARG A O 1
ATOM 9664 N N . ASN A 1 1208 ? -71.295 -45.955 1.028 1.00 43.03 1208 ASN A N 1
ATOM 9665 C CA . ASN A 1 1208 ? -70.888 -46.792 -0.113 1.00 43.03 1208 ASN A CA 1
ATOM 9666 C C . ASN A 1 1208 ? -69.714 -46.144 -0.873 1.00 43.03 1208 ASN A C 1
ATOM 9668 O O . ASN A 1 1208 ? -69.709 -44.934 -1.085 1.00 43.03 1208 ASN A O 1
ATOM 9672 N N . ARG A 1 1209 ? -68.723 -46.943 -1.297 1.00 53.62 1209 ARG A N 1
ATOM 9673 C CA . ARG A 1 1209 ? -67.582 -46.478 -2.111 1.00 53.62 1209 ARG A CA 1
ATOM 9674 C C . ARG A 1 1209 ? -67.991 -46.358 -3.586 1.00 53.62 1209 ARG A C 1
ATOM 9676 O O . ARG A 1 1209 ? -68.173 -47.386 -4.230 1.00 53.62 1209 ARG A O 1
ATOM 9683 N N . VAL A 1 1210 ? -68.075 -45.137 -4.117 1.00 49.97 1210 VAL A N 1
ATOM 9684 C CA . VAL A 1 1210 ? -68.243 -44.842 -5.560 1.00 49.97 1210 VAL A CA 1
ATOM 9685 C C . VAL A 1 1210 ? -67.310 -43.680 -5.960 1.00 49.97 1210 VAL A C 1
ATOM 9687 O O . VAL A 1 1210 ? -66.727 -43.024 -5.095 1.00 49.97 1210 VAL A O 1
ATOM 9690 N N . THR A 1 1211 ? -67.062 -43.506 -7.258 1.00 57.59 1211 THR A N 1
ATOM 9691 C CA . THR A 1 1211 ? -65.945 -42.749 -7.845 1.00 57.59 1211 THR A CA 1
ATOM 9692 C C . THR A 1 1211 ? -66.136 -41.226 -7.919 1.00 57.59 1211 THR A C 1
ATOM 9694 O O . THR A 1 1211 ? -67.243 -40.694 -7.893 1.00 57.59 1211 THR A O 1
ATOM 9697 N N . LYS A 1 1212 ? -65.003 -40.517 -8.043 1.00 49.91 1212 LYS A N 1
ATOM 9698 C CA . LYS A 1 1212 ? -64.870 -39.050 -7.954 1.00 49.91 1212 LYS A CA 1
ATOM 9699 C C . LYS A 1 1212 ? -65.847 -38.258 -8.843 1.00 49.91 1212 LYS A C 1
ATOM 9701 O O . LYS A 1 1212 ? -66.389 -37.251 -8.398 1.00 49.91 1212 LYS A O 1
ATOM 9706 N N . ASN A 1 1213 ? -66.101 -38.725 -10.065 1.00 49.16 1213 ASN A N 1
ATOM 9707 C CA . ASN A 1 1213 ? -66.826 -37.964 -11.089 1.00 49.16 1213 ASN A CA 1
ATOM 9708 C C . ASN A 1 1213 ? -68.314 -37.718 -10.749 1.00 49.16 1213 ASN A C 1
ATOM 9710 O O . ASN A 1 1213 ? -68.893 -36.751 -11.239 1.00 49.16 1213 ASN A O 1
ATOM 9714 N N . GLU A 1 1214 ? -68.940 -38.538 -9.895 1.00 51.66 1214 GLU A N 1
ATOM 9715 C CA . GLU A 1 1214 ? -70.327 -38.298 -9.451 1.00 51.66 1214 GLU A CA 1
ATOM 9716 C C . GLU A 1 1214 ? -70.430 -37.216 -8.360 1.00 51.66 1214 GLU A C 1
ATOM 9718 O O . GLU A 1 1214 ? -71.490 -36.618 -8.175 1.00 51.66 1214 GLU A O 1
ATOM 9723 N N . ILE A 1 1215 ? -69.331 -36.931 -7.651 1.00 52.06 1215 ILE A N 1
ATOM 9724 C CA . ILE A 1 1215 ? -69.283 -35.912 -6.591 1.00 52.06 1215 ILE A CA 1
ATOM 9725 C C . ILE A 1 1215 ? -69.240 -34.511 -7.210 1.00 52.06 1215 ILE A C 1
ATOM 9727 O O . ILE A 1 1215 ? -69.997 -33.632 -6.799 1.00 52.06 1215 ILE A O 1
ATOM 9731 N N . GLU A 1 1216 ? -68.414 -34.316 -8.240 1.00 49.66 1216 GLU A N 1
ATOM 9732 C CA . GLU A 1 1216 ? -68.240 -33.019 -8.911 1.00 49.66 1216 GLU A CA 1
ATOM 9733 C C . GLU A 1 1216 ? -69.567 -32.533 -9.548 1.00 49.66 1216 GLU A C 1
ATOM 9735 O O . GLU A 1 1216 ? -69.930 -31.361 -9.409 1.00 49.66 1216 GLU A O 1
ATOM 9740 N N . SER A 1 1217 ? -70.384 -33.447 -10.100 1.00 46.78 1217 SER A N 1
ATOM 9741 C CA . SER A 1 1217 ? -71.734 -33.154 -10.630 1.00 46.78 1217 SER A CA 1
ATOM 9742 C C . SER A 1 1217 ? -72.785 -32.770 -9.569 1.00 46.78 1217 SER A C 1
ATOM 9744 O O . SER A 1 1217 ? -73.881 -32.327 -9.934 1.00 46.78 1217 SER A O 1
ATOM 9746 N N . LEU A 1 1218 ? -72.503 -32.964 -8.277 1.00 48.44 1218 LEU A N 1
ATOM 9747 C CA . LEU A 1 1218 ? -73.388 -32.611 -7.157 1.00 48.44 1218 LEU A CA 1
ATOM 9748 C C . LEU A 1 1218 ? -72.884 -31.411 -6.340 1.00 48.44 1218 LEU A C 1
ATOM 9750 O O . LEU A 1 1218 ? -73.562 -30.997 -5.405 1.00 48.44 1218 LEU A O 1
ATOM 9754 N N . GLN A 1 1219 ? -71.731 -30.835 -6.695 1.00 48.62 1219 GLN A N 1
ATOM 9755 C CA . GLN A 1 1219 ? -71.229 -29.584 -6.111 1.00 48.62 1219 GLN A CA 1
ATOM 9756 C C . GLN A 1 1219 ? -71.517 -28.351 -6.989 1.00 48.62 1219 GLN A C 1
ATOM 9758 O O . GLN A 1 1219 ? -71.364 -27.225 -6.526 1.00 48.62 1219 GLN A O 1
ATOM 9763 N N . THR A 1 1220 ? -71.972 -28.547 -8.233 1.00 48.72 1220 THR A N 1
ATOM 9764 C CA . THR A 1 1220 ? -72.375 -27.484 -9.181 1.00 48.72 1220 THR A CA 1
ATOM 9765 C C . THR A 1 1220 ? -73.890 -27.197 -9.209 1.00 48.72 1220 THR A C 1
ATOM 9767 O O . THR A 1 1220 ? -74.354 -26.476 -10.094 1.00 48.72 1220 THR A O 1
ATOM 9770 N N . LYS A 1 1221 ? -74.679 -27.752 -8.274 1.00 41.06 1221 LYS A N 1
ATOM 9771 C CA . LYS A 1 1221 ? -76.149 -27.616 -8.184 1.00 41.06 1221 LYS A CA 1
ATOM 9772 C C . LYS A 1 1221 ? -76.639 -27.426 -6.748 1.00 41.06 1221 LYS A C 1
ATOM 9774 O O . LYS A 1 1221 ? -77.687 -26.759 -6.601 1.00 41.06 1221 LYS A O 1
#

Secondary structure (DSSP, 8-state):
-----------EE-TTTSEEEES---TT--GGGGBSS-SS--S---GGG-EEEEEETTS----HHHHHHHHHSS-HHHHHHHTT-SSHHHHHHHHHHHHHHHHHHHHHH---TTT--EEE-TT--EEETT-SS---EEEEEEETTEEEEEEESSS-EEEEEEE--PPTTS-HHHHHHHHGGGS-HHHHHHHHTSSSHHHHHHHHHHHHHHHHHHHHHHT-GGGS-GGGEEEE-SSSS-BBTB-B---EEEETTEE-TTEEEEEEESSSSEEEEEEEE-SS---PPP-PPEEPPHHHHHTT---SSPPPPP------SS--SS-------SS----------PPTTSS----EEE-EE-SSSS--EEPB-TTSSB-EEE--S-----------------------------------B--SS-STT--EEEEEEEEEEEEEEEEE--TTSS-EEEEEEEEEESSSSS-EEPB-SSSSBPEEE--SSSS-EEEEEEEEEEEEEEEEEEEEEEESS--BEEEEEEEE----EEEEESS-EEEE--SSS-EEESEEEEEEEEE-S-S-EEEEEEE-SSS-EEEEEEETTEEEEEEESSSS--EEEEE-S-TTSSS-EEEEEEEETTEEEEEETTEEEEEE-SSS---EEE-S-EEES--SS--TT----SBPEEEEEEEEETTEEHHHHHHHHHHTT-GGGEEEES-BSS-PPPP-------STT---------S-S-EEEEEEE----SEEEEEEEE-SSS-EEEEEEETTEEEEEEE-SSS-EEE----S-S-SSS-EEEEEEEETTEEEEEESS--B---S---------TT-----S-------S---SSTTGGGTS-SSS-------SSS--S-PPPP-EEE-S--STT-EEEEPP-SS-HHHHHHHHHHSSEEEEEEEEEEES--SS--S--TTT---S-EEE-TT-PBPSS-TTS-TT--S-HHHHHT--SSTT-SSGGGSPPPTT-TTPPEEEEEEE--TTTPSP-EEEE-----TTSS-EEEEEEEEEEEE------------STT--EEPPP---TT------------SSEEEEEEE-SSEEEEEEEETTTEEEEEEEE-SS-----EEEEEETTEEEEEEE--SSPPPP----SPPEESS-GGGSSS--HHHHHHHHHHHHHHHHHHTT-------THHHHHHHHHHHHHHHHHHHHTTS---THHHHTTT--

pLDDT: mean 70.67, std 19.4, range [21.25, 95.75]

Organism: Operophtera brumata (NCBI:txid104452)

Radius of gyration: 46.01 Å; chains: 1; bounding box: 153×103×101 Å

Foldseek 3Di:
DDDDDDPDPFFAWQQQPWDKAWPFFDPLFGLLLQAPDHVDFFPPQDVVLQAKAKEFLVVDPDDPVLVLVLLLLADPVLSVVLVPDPDPSSSSLSSLQRLQVLVSCCVSRVDQSLPFDWDADPLRAIDTPPPPPFQKEKEWEDDPRMIIIGIHGHWQKYKYKFFQDQDPPDDLVVVCVVCVQQAEPVLVVLLVVDPDSSLSSVSVRQVVRQLCRVCSRVVVPPPDRNRQKHKDDDDSDADAQDWDWRIWIGGNNHTDPQKTKIWHAVDPTMIMIMIIGHPDDDDDDDDTYDYDDSCRSCVSRDGNDDRDDDFDDDDDPDDDDVDDDDDDPVADDDQPDDAADAGPPDPGDDAKDWDWDDGPVPDTHTDDDPVRHRDIDGRPDDDDDDYDDDDDDDDDDDDDDDDDDDDDDDDGPQHFGFGPDFFQLIKMKIFSVAKWWWWWKKKAAGPPDQWEFQKKWKWFAAPVPDIDTAAAQVGHRDIDGTDPGRHDMDMDTDPHIDTHRMMMIGRPGGTPGYGMHMIITGGDDDKFKKFDALFKKKKFAQLPPKAKDLKKKKWWKWFAQDQKAWFKWFADPLGWIWTWMRHRQWIKIWTDQSFPAIDIDIDDGNSNVRGIKIWIWIGHFQWIWTDISSHIDIDGHDGDGRIGITRGIMMGQHDPADDPRDDDPIGHGGMMIQTDIHNDRPSVVCVVCVVVVNNVRMDIDPMDRDGDRDDDDDDDDPDQPDDDDDDDDPDDLKDKDKDKDEALDQKHWDDWACHPAPWIWTWIHHRQFTWIWTDHPDDIDIDRPDPDGRHPRDMWMWIWMGHVQWTFTDTSRGTDIDHDDDDDDDDDDDPPDDDPDDDDDDDDPDDDDPPVVVPPDDDPDDDDDFDDDPPCPWVPKDPWDKDAAFAAAQSDKDFDDDPDDLVVLVVQLVAFPWKKKKKKKWKQQFFAWQPDDDPVGTDGSKFFAFPVRDTFQEAACDDGPPNAFVCLVVCHAPPSRGRAVRNDDDDPPCNPDIGMTIYMHTPSVRDDTGMIGGHNNHHPVDRIMMIMIITGIDGGDDDDDDDDDDDDDQADKDFADDDFQWQHDDDDDDDDDPDQWWWFKWFADPFKIWTWIHHRNPDIDTDITDHDDDDDWDWDWDADPNRTPDIDIGDDDDTGGGDTDGGMIGTHYPCVVDDDDCPVVVVVVVVVVVVVVVVVPDDDDDDDDVVVVVVVVVVVVVVVVVVVPPPDDDDDVVVVVVVVD

InterPro domains:
  IPR000421 Coagulation factor 5/8, C-terminal domain [PF00754] (313-371)
  IPR000421 Coagulation factor 5/8, C-terminal domain [PF00754] (400-520)
  IPR000421 Coagulation factor 5/8, C-terminal domain [PS01286] (507-523)
  IPR000421 Coagulation factor 5/8, C-terminal domain [PS50022] (312-370)
  IPR000421 Coagulation factor 5/8, C-terminal domain [PS50022] (414-523)
  IPR000421 Coagulation factor 5/8, C-terminal domain [SM00231] (392-523)
  IPR000421 Coagulation factor 5/8, C-terminal domain [cd00057] (413-522)
  IPR001791 Laminin G domain [PF02210] (558-679)
  IPR001791 Laminin G domain [PF02210] (741-815)
  IPR001791 Laminin G domain [PS50025] (527-707)
  IPR001791 Laminin G domain [PS50025] (713-965)
  IPR001791 Laminin G domain [SM00282] (550-680)
  IPR001791 Laminin G domain [SM00282] (733-872)
  IPR001791 Laminin G domain [SM00282] (1063-1183)
  IPR001791 Laminin G domain [cd00110] (529-678)
  IPR001791 Laminin G domain [cd00110] (714-817)
  IPR001791 Laminin G domain [cd00110] (1044-1122)
  IPR008278 4'-phosphopantetheinyl transferase domain [PF01648] (156-273)
  IPR008979 Galactose-binding-like domain superfamily [SSF49785] (311-374)
  IPR008979 Galactose-binding-like domain superfamily [SSF49785] (408-525)